Protein AF-A0A662UJF3-F1 (afdb_monomer)

Structure (mmCIF, N/CA/C/O backbone):
data_AF-A0A662UJF3-F1
#
_entry.id   AF-A0A662UJF3-F1
#
loop_
_atom_site.group_PDB
_atom_site.id
_atom_site.type_symbol
_atom_site.label_atom_id
_atom_site.label_alt_id
_atom_site.label_comp_id
_atom_site.label_asym_id
_atom_site.label_entity_id
_atom_site.label_seq_id
_atom_site.pdbx_PDB_ins_code
_atom_site.Cartn_x
_atom_site.Cartn_y
_atom_site.Cartn_z
_atom_site.occupancy
_atom_site.B_iso_or_equiv
_atom_site.auth_seq_id
_atom_site.auth_comp_id
_atom_site.auth_asym_id
_atom_site.auth_atom_id
_atom_site.pdbx_PDB_model_num
ATOM 1 N N . MET A 1 1 ? -17.723 -12.999 -3.673 1.00 46.62 1 MET A N 1
ATOM 2 C CA . MET A 1 1 ? -17.584 -11.743 -2.901 1.00 46.62 1 MET A CA 1
ATOM 3 C C . MET A 1 1 ? -17.342 -12.080 -1.437 1.00 46.62 1 MET A C 1
ATOM 5 O O . MET A 1 1 ? -18.150 -12.802 -0.874 1.00 46.62 1 MET A O 1
ATOM 9 N N . VAL A 1 2 ? -16.262 -11.572 -0.834 1.00 53.56 2 VAL A N 1
ATOM 10 C CA . VAL A 1 2 ? -15.924 -11.789 0.591 1.00 53.56 2 VAL A CA 1
ATOM 11 C C . VAL A 1 2 ? -17.042 -11.343 1.556 1.00 53.56 2 VAL A C 1
ATOM 13 O O . VAL A 1 2 ? -17.305 -12.088 2.493 1.00 53.56 2 VAL A O 1
ATOM 16 N N . PRO A 1 3 ? -17.813 -10.260 1.301 1.00 65.31 3 PRO A N 1
ATOM 17 C CA . PRO A 1 3 ? -18.979 -9.930 2.130 1.00 65.31 3 PRO A CA 1
ATOM 18 C C . PRO A 1 3 ? -20.043 -11.034 2.218 1.00 65.31 3 PRO A C 1
ATOM 20 O O . PRO A 1 3 ? -20.685 -11.169 3.248 1.00 65.31 3 PRO A O 1
ATOM 23 N N . ALA A 1 4 ? -20.210 -11.859 1.176 1.00 68.12 4 ALA A N 1
ATOM 24 C CA . ALA A 1 4 ? -21.151 -12.985 1.208 1.00 68.12 4 ALA A CA 1
ATOM 25 C C . ALA A 1 4 ? -20.664 -14.153 2.087 1.00 68.12 4 ALA A C 1
ATOM 27 O O . ALA A 1 4 ? -21.437 -15.058 2.385 1.00 68.12 4 ALA A O 1
ATOM 28 N N . LEU A 1 5 ? -19.379 -14.149 2.455 1.00 70.25 5 LEU A N 1
ATOM 29 C CA . LEU A 1 5 ? -18.743 -15.152 3.305 1.00 70.25 5 LEU A CA 1
ATOM 30 C C . LEU A 1 5 ? -18.517 -14.648 4.736 1.00 70.25 5 LEU A C 1
ATOM 32 O O . LEU A 1 5 ? -18.155 -15.454 5.586 1.00 70.25 5 LEU A O 1
ATOM 36 N N . SER A 1 6 ? -18.700 -13.349 5.000 1.00 74.56 6 SER A N 1
ATOM 37 C CA . SER A 1 6 ? -18.468 -12.765 6.321 1.00 74.56 6 SER A CA 1
ATOM 38 C C . SER A 1 6 ? -19.685 -12.986 7.227 1.00 74.56 6 SER A C 1
ATOM 40 O O . SER A 1 6 ? -20.763 -12.480 6.903 1.00 74.56 6 SER A O 1
ATOM 42 N N . PRO A 1 7 ? -19.558 -13.727 8.344 1.00 80.81 7 PRO A N 1
ATOM 43 C CA . PRO A 1 7 ? -20.673 -13.960 9.259 1.00 80.81 7 PRO A CA 1
ATOM 44 C C . PRO A 1 7 ? -20.968 -12.750 10.157 1.00 80.81 7 PRO A C 1
ATOM 46 O O . PRO A 1 7 ? -22.104 -12.612 10.606 1.00 80.81 7 PRO A O 1
ATOM 49 N N . GLY A 1 8 ? -19.966 -11.900 10.426 1.00 85.75 8 GLY A N 1
ATOM 50 C CA . GLY A 1 8 ? -20.093 -10.699 11.261 1.00 85.75 8 GLY A CA 1
ATOM 51 C C . GLY A 1 8 ? -20.601 -10.984 12.678 1.00 85.75 8 GLY A C 1
ATOM 52 O O . GLY A 1 8 ? -21.475 -10.272 13.169 1.00 85.75 8 GLY A O 1
ATOM 53 N N . ALA A 1 9 ? -20.143 -12.067 13.317 1.00 89.81 9 ALA A N 1
ATOM 54 C CA . ALA A 1 9 ? -20.684 -12.524 14.597 1.00 89.81 9 ALA A CA 1
ATOM 55 C C . ALA A 1 9 ? -20.481 -11.531 15.757 1.00 89.81 9 ALA A C 1
ATOM 57 O O . ALA A 1 9 ? -21.379 -11.388 16.591 1.00 89.81 9 ALA A O 1
ATOM 58 N N . GLN A 1 10 ? -19.340 -10.837 15.818 1.00 88.50 10 GLN A N 1
ATOM 59 C CA . GLN A 1 10 ? -19.105 -9.779 16.805 1.00 88.50 10 GLN A CA 1
ATOM 60 C C . GLN A 1 10 ? -20.034 -8.591 16.537 1.00 88.50 10 GLN A C 1
ATOM 62 O O . GLN A 1 10 ? -20.761 -8.175 17.433 1.00 88.50 10 GLN A O 1
ATOM 67 N N . GLU A 1 11 ? -20.119 -8.122 15.289 1.00 84.94 11 GLU A N 1
ATOM 68 C CA . GLU A 1 11 ? -20.998 -7.002 14.906 1.00 84.94 11 GLU A CA 1
ATOM 69 C C . GLU A 1 11 ? -22.489 -7.320 15.130 1.00 84.94 11 GLU A C 1
ATOM 71 O O . GLU A 1 11 ? -23.292 -6.448 15.473 1.00 84.94 11 GLU A O 1
ATOM 76 N N . ALA A 1 12 ? -22.870 -8.596 15.024 1.00 90.88 12 ALA A N 1
ATOM 77 C CA . ALA A 1 12 ? -24.220 -9.060 15.316 1.00 90.88 12 ALA A CA 1
ATOM 78 C C . ALA A 1 12 ? -24.610 -8.921 16.805 1.00 90.88 12 ALA A C 1
ATOM 80 O O . ALA A 1 12 ? -25.800 -8.968 17.135 1.00 90.88 12 ALA A O 1
ATOM 81 N N . CYS A 1 13 ? -23.654 -8.711 17.718 1.00 92.56 13 CYS A N 1
ATOM 82 C CA . CYS A 1 13 ? -23.938 -8.508 19.140 1.00 92.56 13 CYS A CA 1
ATOM 83 C C . CYS A 1 13 ? -24.761 -7.233 19.387 1.00 92.56 13 CYS A C 1
ATOM 85 O O . CYS A 1 13 ? -25.660 -7.243 20.232 1.00 92.56 13 CYS A O 1
ATOM 87 N N . GLY A 1 14 ? -24.520 -6.164 18.617 1.00 91.44 14 GLY A N 1
ATOM 88 C CA . GLY A 1 14 ? -25.290 -4.917 18.691 1.00 91.44 14 GLY A CA 1
ATOM 89 C C . GLY A 1 14 ? -26.764 -5.111 18.324 1.00 91.44 14 GLY A C 1
ATOM 90 O O . GLY A 1 14 ? -27.656 -4.747 19.095 1.00 91.44 14 GLY A O 1
ATOM 91 N N . ILE A 1 15 ? -27.042 -5.763 17.185 1.00 92.62 15 ILE A N 1
ATOM 92 C CA . ILE A 1 15 ? -28.423 -6.022 16.737 1.00 92.62 15 ILE A CA 1
ATOM 93 C C . ILE A 1 15 ? -29.142 -7.038 17.635 1.00 92.62 15 ILE A C 1
ATOM 95 O O . ILE A 1 15 ? -30.330 -6.873 17.919 1.00 92.62 15 ILE A O 1
ATOM 99 N N . ALA A 1 16 ? -28.435 -8.056 18.134 1.00 93.50 16 ALA A N 1
ATOM 100 C CA . ALA A 1 16 ? -28.987 -8.999 19.103 1.00 93.50 16 ALA A CA 1
ATOM 101 C C . ALA A 1 16 ? -29.378 -8.285 20.408 1.00 93.50 16 ALA A C 1
ATOM 103 O O . ALA A 1 16 ? -30.480 -8.498 20.918 1.00 93.50 16 ALA A O 1
ATOM 104 N N . GLY A 1 17 ? -28.519 -7.382 20.897 1.00 93.62 17 GLY A N 1
ATOM 105 C CA . GLY A 1 17 ? -28.810 -6.516 22.037 1.00 93.62 17 GLY A CA 1
ATOM 106 C C . GLY A 1 17 ? -30.033 -5.628 21.805 1.00 93.62 17 GLY A C 1
ATOM 107 O O . GLY A 1 17 ? -30.925 -5.588 22.650 1.00 93.62 17 GLY A O 1
ATOM 108 N N . LEU A 1 18 ? -30.131 -4.988 20.634 1.00 94.38 18 LEU A N 1
ATOM 109 C CA . LEU A 1 18 ? -31.274 -4.148 20.258 1.00 94.38 18 LEU A CA 1
ATOM 110 C C . LEU A 1 18 ? -32.603 -4.921 20.312 1.00 94.38 18 LEU A C 1
ATOM 112 O O . LEU A 1 18 ? -33.585 -4.431 20.874 1.00 94.38 18 LEU A O 1
ATOM 116 N N . LEU A 1 19 ? -32.640 -6.130 19.740 1.00 95.44 19 LEU A N 1
ATOM 117 C CA . LEU A 1 19 ? -33.837 -6.977 19.717 1.00 95.44 19 LEU A CA 1
ATOM 118 C C . LEU A 1 19 ? -34.240 -7.445 21.119 1.00 95.44 19 LEU A C 1
ATOM 120 O O . LEU A 1 19 ? -35.430 -7.473 21.441 1.00 95.44 19 LEU A O 1
ATOM 124 N N . GLU A 1 20 ? -33.268 -7.778 21.966 1.00 94.44 20 GLU A N 1
ATOM 125 C CA . GLU A 1 20 ? -33.538 -8.195 23.341 1.00 94.44 20 GLU A CA 1
ATOM 126 C C . GLU A 1 20 ? -34.043 -7.027 24.202 1.00 94.44 20 GLU A C 1
ATOM 128 O O . GLU A 1 20 ? -35.024 -7.182 24.933 1.00 94.44 20 GLU A O 1
ATOM 133 N N . MET A 1 21 ? -33.470 -5.828 24.052 1.00 94.25 21 MET A N 1
ATOM 134 C CA . MET A 1 21 ? -33.995 -4.615 24.693 1.00 94.25 21 MET A CA 1
ATOM 135 C C . MET A 1 21 ? -35.417 -4.289 24.212 1.00 94.25 21 MET A C 1
ATOM 137 O O . MET A 1 21 ? -36.271 -3.931 25.023 1.00 94.25 21 MET A O 1
ATOM 141 N N . ALA A 1 22 ? -35.712 -4.472 22.919 1.00 94.19 22 ALA A N 1
ATOM 142 C CA . ALA A 1 22 ? -37.063 -4.304 22.378 1.00 94.19 22 ALA A CA 1
ATOM 143 C C . ALA A 1 22 ? -38.057 -5.291 22.992 1.00 94.19 22 ALA A C 1
ATOM 145 O O . ALA A 1 22 ? -39.160 -4.903 23.385 1.00 94.19 22 ALA A O 1
ATOM 146 N N . ARG A 1 23 ? -37.653 -6.557 23.138 1.00 95.06 23 ARG A N 1
ATOM 147 C CA . ARG A 1 23 ? -38.448 -7.577 23.822 1.00 95.06 23 ARG A CA 1
ATOM 148 C C . ARG A 1 23 ? -38.731 -7.164 25.266 1.00 95.06 23 ARG A C 1
ATOM 150 O O . ARG A 1 23 ? -39.887 -7.223 25.677 1.00 95.06 23 ARG A O 1
ATOM 157 N N . LEU A 1 24 ? -37.718 -6.715 26.009 1.00 93.62 24 LEU A N 1
ATOM 158 C CA . LEU A 1 24 ? -37.851 -6.297 27.408 1.00 93.62 24 LEU A CA 1
ATOM 159 C C . LEU A 1 24 ? -38.753 -5.067 27.566 1.00 93.62 24 LEU A C 1
ATOM 161 O O . LEU A 1 24 ? -39.742 -5.147 28.287 1.00 93.62 24 LEU A O 1
ATOM 165 N N . PHE A 1 25 ? -38.495 -3.968 26.852 1.00 93.81 25 PHE A N 1
ATOM 166 C CA . PHE A 1 25 ? -39.284 -2.730 26.968 1.00 93.81 25 PHE A CA 1
ATOM 167 C C . PHE A 1 25 ? -40.696 -2.824 26.367 1.00 93.81 25 PHE A C 1
ATOM 169 O O . PHE A 1 25 ? -41.531 -1.951 26.611 1.00 93.81 25 PHE A O 1
ATOM 176 N N . SER A 1 26 ? -41.000 -3.884 25.608 1.00 91.81 26 SER A N 1
ATOM 177 C CA . SER A 1 26 ? -42.371 -4.180 25.168 1.00 91.81 26 SER A CA 1
ATOM 178 C C . SER A 1 26 ? -43.253 -4.778 26.271 1.00 91.81 26 SER A C 1
ATOM 180 O O . SER A 1 26 ? -44.482 -4.721 26.166 1.00 91.81 26 SER A O 1
ATOM 182 N N . GLN A 1 27 ? -42.650 -5.339 27.326 1.00 93.75 27 GLN A N 1
ATOM 183 C CA . GLN A 1 27 ? -43.383 -5.928 28.444 1.00 93.75 27 GLN A CA 1
ATOM 184 C C . GLN A 1 27 ? -44.063 -4.827 29.277 1.00 93.75 27 GLN A C 1
ATOM 186 O O . GLN A 1 27 ? -43.424 -3.808 29.552 1.00 93.75 27 GLN A O 1
ATOM 191 N N . PRO A 1 28 ? -45.333 -4.997 29.700 1.00 90.62 28 PRO A N 1
ATOM 192 C CA . PRO A 1 28 ? -46.069 -3.975 30.450 1.00 90.62 28 PRO A CA 1
ATOM 193 C C . PRO A 1 28 ? -45.340 -3.449 31.693 1.00 90.62 28 PRO A C 1
ATOM 195 O O . PRO A 1 28 ? -45.394 -2.255 31.970 1.00 90.62 28 PRO A O 1
ATOM 198 N N . GLU A 1 29 ? -44.646 -4.327 32.412 1.00 90.81 29 GLU A N 1
ATOM 199 C CA . GLU A 1 29 ? -43.882 -4.035 33.626 1.00 90.81 29 GLU A CA 1
ATOM 200 C C . GLU A 1 29 ? -42.613 -3.201 33.389 1.00 90.81 29 GLU A C 1
ATOM 202 O O . GLU A 1 29 ? -42.184 -2.488 34.290 1.00 90.81 29 GLU A O 1
ATOM 207 N N . ASN A 1 30 ? -42.042 -3.254 32.182 1.00 89.69 30 ASN A N 1
ATOM 208 C CA . ASN A 1 30 ? -40.783 -2.594 31.815 1.00 89.69 30 ASN A CA 1
ATOM 209 C C . ASN A 1 30 ? -40.994 -1.465 30.797 1.00 89.69 30 ASN A C 1
ATOM 211 O O . ASN A 1 30 ? -40.033 -0.939 30.234 1.00 89.69 30 ASN A O 1
ATOM 215 N N . ARG A 1 31 ? -42.253 -1.115 30.514 1.00 89.75 31 ARG A N 1
ATOM 216 C CA . ARG A 1 31 ? -42.588 -0.117 29.505 1.00 89.75 31 ARG A CA 1
ATOM 217 C C . ARG A 1 31 ? -42.149 1.276 29.983 1.00 89.75 31 ARG A C 1
ATOM 219 O O . ARG A 1 31 ? -42.650 1.737 31.009 1.00 89.75 31 ARG A O 1
ATOM 226 N N . PRO A 1 32 ? -41.262 1.966 29.249 1.00 88.50 32 PRO A N 1
ATOM 227 C CA . PRO A 1 32 ? -40.751 3.272 29.655 1.00 88.50 32 PRO A CA 1
ATOM 228 C C . PRO A 1 32 ? -41.822 4.366 29.570 1.00 88.50 32 PRO A C 1
ATOM 230 O O . PRO A 1 32 ? -42.778 4.267 28.793 1.00 88.50 32 PRO A O 1
ATOM 233 N N . LYS A 1 33 ? -41.630 5.443 30.343 1.00 88.25 33 LYS A N 1
ATOM 234 C CA . LYS A 1 33 ? -42.456 6.660 30.294 1.00 88.25 33 LYS A CA 1
ATOM 235 C C . LYS A 1 33 ? -42.400 7.329 28.917 1.00 88.25 33 LYS A C 1
ATOM 237 O O . LYS A 1 33 ? -43.434 7.756 28.402 1.00 88.25 33 LYS A O 1
ATOM 242 N N . ASN A 1 34 ? -41.203 7.434 28.331 1.00 85.81 34 ASN A N 1
ATOM 243 C CA . ASN A 1 34 ? -40.996 8.061 27.027 1.00 85.81 34 ASN A CA 1
ATOM 244 C C . ASN A 1 34 ? -41.004 7.028 25.892 1.00 85.81 34 ASN A C 1
ATOM 246 O O . ASN A 1 34 ? -40.764 5.839 26.086 1.00 85.81 34 ASN A O 1
ATOM 250 N N . SER A 1 35 ? -41.288 7.494 24.674 1.00 87.06 35 SER A N 1
ATOM 251 C CA . SER A 1 35 ? -41.292 6.630 23.489 1.00 87.06 35 SER A CA 1
ATOM 252 C C . SER A 1 35 ? -39.868 6.283 23.054 1.00 87.06 35 SER A C 1
ATOM 254 O O . SER A 1 35 ? -39.046 7.179 22.883 1.00 87.06 35 SER A O 1
ATOM 256 N N . ILE A 1 36 ? -39.607 4.998 22.808 1.00 87.44 36 ILE A N 1
ATOM 257 C CA . ILE A 1 36 ? -38.350 4.500 22.233 1.00 87.44 36 ILE A CA 1
ATOM 258 C C . ILE A 1 36 ? -38.592 4.100 20.776 1.00 87.44 36 ILE A C 1
ATOM 260 O O . ILE A 1 36 ? -39.594 3.455 20.462 1.00 87.44 36 ILE A O 1
ATOM 264 N N . ILE A 1 37 ? -37.657 4.459 19.894 1.00 88.56 37 ILE A N 1
ATOM 265 C CA . ILE A 1 37 ? -37.598 3.965 18.516 1.00 88.56 37 ILE A CA 1
ATOM 266 C C . ILE A 1 37 ? -36.438 2.975 18.437 1.00 88.56 37 ILE A C 1
ATOM 268 O O . ILE A 1 37 ? -35.286 3.359 18.615 1.00 88.56 37 ILE A O 1
ATOM 272 N N . PHE A 1 38 ? -36.739 1.710 18.154 1.00 91.12 38 PHE A N 1
ATOM 273 C CA . PHE A 1 38 ? -35.717 0.719 17.827 1.00 91.12 38 PHE A CA 1
ATOM 274 C C . PHE A 1 38 ? -35.420 0.797 16.333 1.00 91.12 38 PHE A C 1
ATOM 276 O O . PHE A 1 38 ? -36.320 0.606 15.513 1.00 91.12 38 PHE A O 1
ATOM 283 N N . LEU A 1 39 ? -34.171 1.103 15.987 1.00 89.75 39 LEU A N 1
ATOM 284 C CA . LEU A 1 39 ? -33.743 1.343 14.614 1.00 89.75 39 LEU A CA 1
ATOM 285 C C . LEU A 1 39 ? -32.608 0.385 14.249 1.00 89.75 39 LEU A C 1
ATOM 287 O O . LEU A 1 39 ? -31.517 0.473 14.800 1.00 89.75 39 LEU A O 1
ATOM 291 N N . ALA A 1 40 ? -32.873 -0.522 13.309 1.00 91.25 40 ALA A N 1
ATOM 292 C CA . ALA A 1 40 ? -31.855 -1.375 12.707 1.00 91.25 40 ALA A CA 1
ATOM 293 C C . ALA A 1 40 ? -31.365 -0.723 11.409 1.00 91.25 40 ALA A C 1
ATOM 295 O O . ALA A 1 40 ? -32.134 -0.566 10.458 1.00 91.25 40 ALA A O 1
ATOM 296 N N . LEU A 1 41 ? -30.098 -0.316 11.385 1.00 87.00 41 LEU A N 1
ATOM 297 C CA . LEU A 1 41 ? -29.494 0.398 10.265 1.00 87.00 41 LEU A CA 1
ATOM 298 C C . LEU A 1 41 ? -28.793 -0.584 9.321 1.00 87.00 41 LEU A C 1
ATOM 300 O O . LEU A 1 41 ? -27.978 -1.399 9.741 1.00 87.00 41 LEU A O 1
ATOM 304 N N . GLY A 1 42 ? -29.112 -0.508 8.029 1.00 86.94 42 GLY A N 1
ATOM 305 C CA . GLY A 1 42 ? -28.406 -1.252 6.985 1.00 86.94 42 GLY A CA 1
ATOM 306 C C . GLY A 1 42 ? -27.256 -0.439 6.393 1.00 86.94 42 GLY A C 1
ATOM 307 O O . GLY A 1 42 ? -27.352 0.778 6.277 1.00 86.94 42 GLY A O 1
ATOM 308 N N . GLY A 1 43 ? -26.178 -1.097 5.964 1.00 82.12 43 GLY A N 1
ATOM 309 C CA . GLY A 1 43 ? -25.088 -0.416 5.256 1.00 82.12 43 GLY A CA 1
ATOM 310 C C . GLY A 1 43 ? -24.250 0.520 6.133 1.00 82.12 43 GLY A C 1
ATOM 311 O O . GLY A 1 43 ? -23.788 1.544 5.634 1.00 82.12 43 GLY A O 1
ATOM 312 N N . HIS A 1 44 ? -24.038 0.165 7.409 1.00 80.31 44 HIS A N 1
ATOM 313 C CA . HIS A 1 44 ? -23.037 0.800 8.283 1.00 80.31 44 HIS A CA 1
ATOM 314 C C . HIS A 1 44 ? -21.688 0.905 7.554 1.00 80.31 44 HIS A C 1
ATOM 316 O O . HIS A 1 44 ? -21.140 1.991 7.370 1.00 80.31 44 HIS A O 1
ATOM 322 N N . HIS A 1 45 ? -21.265 -0.215 6.957 1.00 78.31 45 HIS A N 1
ATOM 323 C CA . HIS A 1 45 ? -20.053 -0.321 6.147 1.00 78.31 45 HIS A CA 1
ATOM 324 C C . HIS A 1 45 ? -20.141 0.287 4.731 1.00 78.31 45 HIS A C 1
ATOM 326 O O . HIS A 1 45 ? -19.389 -0.086 3.831 1.00 78.31 45 HIS A O 1
ATOM 332 N N . GLN A 1 46 ? -21.082 1.196 4.488 1.00 78.69 46 GLN A N 1
ATOM 333 C CA . GLN A 1 46 ? -21.203 1.943 3.233 1.00 78.69 46 GLN A CA 1
ATOM 334 C C . GLN A 1 46 ? -21.323 3.442 3.518 1.00 78.69 46 GLN A C 1
ATOM 336 O O . GLN A 1 46 ? -22.249 4.100 3.040 1.00 78.69 46 GLN A O 1
ATOM 341 N N . SER A 1 47 ? -20.407 3.979 4.330 1.00 74.56 47 SER A N 1
ATOM 342 C CA . SER A 1 47 ? -20.437 5.369 4.794 1.00 74.56 47 SER A CA 1
ATOM 343 C C . SER A 1 47 ? -21.738 5.705 5.535 1.00 74.56 47 SER A C 1
ATOM 345 O O . SER A 1 47 ? -22.402 6.691 5.208 1.00 74.56 47 SER A O 1
ATOM 347 N N . TYR A 1 48 ? -22.133 4.858 6.495 1.00 77.81 48 TYR A N 1
ATOM 348 C CA . TYR A 1 48 ? -23.330 5.062 7.325 1.00 77.81 48 TYR A CA 1
ATOM 349 C C . TYR A 1 48 ? -24.610 5.232 6.489 1.00 77.81 48 TYR A C 1
ATOM 351 O O . TYR A 1 48 ? -25.444 6.110 6.747 1.00 77.81 48 TYR A O 1
ATOM 359 N N . ALA A 1 49 ? -24.758 4.425 5.430 1.00 79.38 49 ALA A N 1
ATOM 360 C CA . ALA A 1 49 ? -25.810 4.603 4.430 1.00 79.38 49 ALA A CA 1
ATOM 361 C C . ALA A 1 49 ? -27.208 4.586 5.062 1.00 79.38 49 ALA A C 1
ATOM 363 O O . ALA A 1 49 ? -28.015 5.476 4.797 1.00 79.38 49 ALA A O 1
ATOM 364 N N . GLY A 1 50 ? -27.477 3.614 5.938 1.00 84.38 50 GLY A N 1
ATOM 365 C CA . GLY A 1 50 ? -28.760 3.485 6.622 1.00 84.38 50 GLY A CA 1
ATOM 366 C C . GLY A 1 50 ? -29.071 4.680 7.510 1.00 84.38 50 GLY A C 1
ATOM 367 O O . GLY A 1 50 ? -30.180 5.212 7.441 1.00 84.38 50 GLY A O 1
ATOM 368 N N . MET A 1 51 ? -28.098 5.133 8.308 1.00 79.81 51 MET A N 1
ATOM 369 C CA . MET A 1 51 ? -28.281 6.303 9.166 1.00 79.81 51 MET A CA 1
ATOM 370 C C . MET A 1 51 ? -28.550 7.547 8.326 1.00 79.81 51 MET A C 1
ATOM 372 O O . MET A 1 51 ? -29.466 8.316 8.612 1.00 79.81 51 MET A O 1
ATOM 376 N N . THR A 1 52 ? -27.800 7.728 7.242 1.00 76.75 52 THR A N 1
ATOM 377 C CA . THR A 1 52 ? -27.964 8.922 6.421 1.00 76.75 52 THR A CA 1
ATOM 378 C C . THR A 1 52 ? -29.303 8.954 5.687 1.00 76.75 52 THR A C 1
ATOM 380 O O . THR A 1 52 ? -29.943 10.006 5.645 1.00 76.75 52 THR A O 1
ATOM 383 N N . GLU A 1 53 ? -29.774 7.827 5.144 1.00 78.31 53 GLU A N 1
ATOM 384 C CA . GLU A 1 53 ? -31.109 7.767 4.533 1.00 78.31 53 GLU A CA 1
ATOM 385 C C . GLU A 1 53 ? -32.211 7.980 5.585 1.00 78.31 53 GLU A C 1
ATOM 387 O O . GLU A 1 53 ? -33.169 8.704 5.321 1.00 78.31 53 GLU A O 1
ATOM 392 N N . PHE A 1 54 ? -32.052 7.459 6.811 1.00 79.69 54 PHE A N 1
ATOM 393 C CA . PHE A 1 54 ? -32.982 7.743 7.910 1.00 79.69 54 PHE A CA 1
ATOM 394 C C . PHE A 1 54 ? -33.057 9.244 8.219 1.00 79.69 54 PHE A C 1
ATOM 396 O O . PHE A 1 54 ? -34.149 9.815 8.307 1.00 79.69 54 PHE A O 1
ATOM 403 N N . VAL A 1 55 ? -31.906 9.909 8.334 1.00 74.25 55 VAL A N 1
ATOM 404 C CA . VAL A 1 55 ? -31.869 11.352 8.584 1.00 74.25 55 VAL A CA 1
ATOM 405 C C . VAL A 1 55 ? -32.494 12.126 7.423 1.00 74.25 55 VAL A C 1
ATOM 407 O O . VAL A 1 55 ? -33.317 13.015 7.660 1.00 74.25 55 VAL A O 1
ATOM 410 N N . LYS A 1 56 ? -32.163 11.770 6.178 1.00 72.38 56 LYS A N 1
ATOM 411 C CA . LYS A 1 56 ? -32.704 12.407 4.974 1.00 72.38 56 LYS A CA 1
ATOM 412 C C . LYS A 1 56 ? -34.224 12.295 4.891 1.00 72.38 56 LYS A C 1
ATOM 414 O O . LYS A 1 56 ? -34.894 13.301 4.678 1.00 72.38 56 LYS A O 1
ATOM 419 N N . ASP A 1 57 ? -34.771 11.099 5.068 1.00 74.62 57 ASP A N 1
ATOM 420 C CA . ASP A 1 57 ? -36.184 10.843 4.791 1.00 74.62 57 ASP A CA 1
ATOM 421 C C . ASP A 1 57 ? -37.100 11.238 5.962 1.00 74.62 57 ASP A C 1
ATOM 423 O O . ASP A 1 57 ? -38.226 11.688 5.735 1.00 74.62 57 ASP A O 1
ATOM 427 N N . TYR A 1 58 ? -36.628 11.117 7.210 1.00 72.50 58 TYR A N 1
ATOM 428 C CA . TYR A 1 58 ? -37.476 11.278 8.399 1.00 72.50 58 TYR A CA 1
ATOM 429 C C . TYR A 1 58 ? -37.178 12.526 9.235 1.00 72.50 58 TYR A C 1
ATOM 431 O O . TYR A 1 58 ? -38.086 13.038 9.896 1.00 72.50 58 TYR A O 1
ATOM 439 N N . LEU A 1 59 ? -35.942 13.032 9.226 1.00 66.25 59 LEU A N 1
ATOM 440 C CA . LEU A 1 59 ? -35.549 14.177 10.058 1.00 66.25 59 LEU A CA 1
ATOM 441 C C . LEU A 1 59 ? -35.376 15.467 9.244 1.00 66.25 59 LEU A C 1
ATOM 443 O O . LEU A 1 59 ? -35.748 16.536 9.724 1.00 66.25 59 LEU A O 1
ATOM 447 N N . TYR A 1 60 ? -34.863 15.371 8.014 1.00 62.25 60 TYR A N 1
ATOM 448 C CA . TYR A 1 60 ? -34.642 16.501 7.104 1.00 62.25 60 TYR A CA 1
ATOM 449 C C . TYR A 1 60 ? -35.139 16.218 5.676 1.00 62.25 60 TYR A C 1
ATOM 451 O O . TYR A 1 60 ? -34.364 16.283 4.722 1.00 62.25 60 TYR A O 1
ATOM 459 N N . PRO A 1 61 ? -36.453 16.028 5.462 1.00 53.44 61 PRO A N 1
ATOM 460 C CA . PRO A 1 61 ? -37.011 15.756 4.130 1.00 53.44 61 PRO A CA 1
ATOM 461 C C . PRO A 1 61 ? -36.859 16.918 3.118 1.00 53.44 61 PRO A C 1
ATOM 463 O O . PRO A 1 61 ? -37.314 16.820 1.977 1.00 53.44 61 PRO A O 1
ATOM 466 N N . ILE A 1 62 ? -36.222 18.029 3.511 1.00 50.94 62 ILE A N 1
ATOM 467 C CA . ILE A 1 62 ? -35.930 19.210 2.681 1.00 50.94 62 ILE A CA 1
ATOM 468 C C . ILE A 1 62 ? -34.935 18.870 1.552 1.00 50.94 62 ILE A C 1
ATOM 470 O O . ILE A 1 62 ? -35.020 19.456 0.474 1.00 50.94 62 ILE A O 1
ATOM 474 N N . PHE A 1 63 ? -34.075 17.858 1.730 1.00 48.78 63 PHE A N 1
ATOM 475 C CA . PHE A 1 63 ? -33.104 17.407 0.718 1.00 48.78 63 PHE A CA 1
ATOM 476 C C . PHE A 1 63 ? -33.736 16.800 -0.556 1.00 48.78 63 PHE A C 1
ATOM 478 O O . PHE A 1 63 ? -33.028 16.474 -1.503 1.00 48.78 63 PHE A O 1
ATOM 485 N N . GLY A 1 64 ? -35.067 16.660 -0.620 1.00 40.66 64 GLY A N 1
ATOM 486 C CA . GLY A 1 64 ? -35.803 16.187 -1.800 1.00 40.66 64 GLY A CA 1
ATOM 487 C C . GLY A 1 64 ? -36.541 17.268 -2.604 1.00 40.66 64 GLY A C 1
ATOM 488 O O . GLY A 1 64 ? -37.244 16.922 -3.554 1.00 40.66 64 GLY A O 1
ATOM 489 N N . ARG A 1 65 ? -36.453 18.556 -2.231 1.00 45.16 65 ARG A N 1
ATOM 490 C CA . ARG A 1 65 ? -37.248 19.639 -2.845 1.00 45.16 65 ARG A CA 1
ATOM 491 C C . ARG A 1 65 ? -36.360 20.794 -3.340 1.00 45.16 65 ARG A C 1
ATOM 493 O O . ARG A 1 65 ? -35.907 21.598 -2.528 1.00 45.16 65 ARG A O 1
ATOM 500 N N . PRO A 1 66 ? -36.156 20.930 -4.666 1.00 40.78 66 PRO A N 1
ATOM 501 C CA . PRO A 1 66 ? -35.346 22.007 -5.250 1.00 40.78 66 PRO A CA 1
ATOM 502 C C . PRO A 1 66 ? -35.860 23.420 -4.925 1.00 40.78 66 PRO A C 1
ATOM 504 O O . PRO A 1 66 ? -35.078 24.357 -4.827 1.00 40.78 66 PRO A O 1
ATOM 507 N N . GLU A 1 67 ? -37.173 23.577 -4.735 1.00 38.97 67 GLU A N 1
ATOM 508 C CA . GLU A 1 67 ? -37.844 24.879 -4.584 1.00 38.97 67 GLU A CA 1
ATOM 509 C C . GLU A 1 67 ? -37.809 25.443 -3.151 1.00 38.97 67 GLU A C 1
ATOM 511 O O . GLU A 1 67 ? -38.102 26.617 -2.941 1.00 38.97 67 GLU A O 1
ATOM 516 N N . SER A 1 68 ? -37.442 24.634 -2.150 1.00 40.97 68 SER A N 1
ATOM 517 C CA . SER A 1 68 ? -37.387 25.063 -0.741 1.00 40.97 68 SER A CA 1
ATOM 518 C C . SER A 1 68 ? -36.019 25.577 -0.288 1.00 40.97 68 SER A C 1
ATOM 520 O O . SER A 1 68 ? -35.900 26.026 0.847 1.00 40.97 68 SER A O 1
ATOM 522 N N . LEU A 1 69 ? -34.992 25.539 -1.146 1.00 41.56 69 LEU A N 1
ATOM 523 C CA . LEU A 1 69 ? -33.644 26.007 -0.795 1.00 41.56 69 LEU A CA 1
ATOM 524 C C . LEU A 1 69 ? -33.514 27.543 -0.749 1.00 41.56 69 LEU A C 1
ATOM 526 O O . LEU A 1 69 ? -32.606 28.053 -0.104 1.00 41.56 69 LEU A O 1
ATOM 530 N N . SER A 1 70 ? -34.400 28.290 -1.416 1.00 36.84 70 SER A N 1
ATOM 531 C CA . SER A 1 70 ? -34.275 29.749 -1.593 1.00 36.84 70 SER A CA 1
ATOM 532 C C . SER A 1 70 ? -35.132 30.597 -0.649 1.00 36.84 70 SER A C 1
ATOM 534 O O . SER A 1 70 ? -35.055 31.823 -0.679 1.00 36.84 70 SER A O 1
ATOM 536 N N . LEU A 1 71 ? -35.955 29.981 0.195 1.00 33.31 71 LEU A N 1
ATOM 537 C CA . LEU A 1 71 ? -36.766 30.683 1.185 1.00 33.31 71 LEU A CA 1
ATOM 538 C C . LEU A 1 71 ? -36.634 29.944 2.510 1.00 33.31 71 LEU A C 1
ATOM 540 O O . LEU A 1 71 ? -37.030 28.787 2.586 1.00 33.31 71 LEU A O 1
ATOM 544 N N . GLY A 1 72 ? -36.109 30.614 3.540 1.00 41.00 72 GLY A N 1
ATOM 545 C CA . GLY A 1 72 ? -36.045 30.127 4.924 1.00 41.00 72 GLY A CA 1
ATOM 546 C C . GLY A 1 72 ? -37.430 29.810 5.503 1.00 41.00 72 GLY A C 1
ATOM 547 O O . GLY A 1 72 ? -37.980 30.553 6.315 1.00 41.00 72 GLY A O 1
ATOM 548 N N . LEU A 1 73 ? -38.027 28.713 5.048 1.00 36.50 73 LEU A N 1
ATOM 549 C CA . LEU A 1 73 ? -39.398 28.314 5.319 1.00 36.50 73 LEU A CA 1
ATOM 550 C C . LEU A 1 73 ? -39.420 27.243 6.407 1.00 36.50 73 LEU A C 1
ATOM 552 O O . LEU A 1 73 ? -39.169 26.069 6.160 1.00 36.50 73 LEU A O 1
ATOM 556 N N . HIS A 1 74 ? -39.728 27.706 7.618 1.00 41.38 74 HIS A N 1
ATOM 557 C CA . HIS A 1 74 ? -40.630 27.097 8.599 1.00 41.38 74 HIS A CA 1
ATOM 558 C C . HIS A 1 74 ? -40.794 25.570 8.484 1.00 41.38 74 HIS A C 1
ATOM 560 O O . HIS A 1 74 ? -41.678 25.064 7.785 1.00 41.38 74 HIS A O 1
ATOM 566 N N . MET A 1 75 ? -39.956 24.854 9.242 1.00 40.50 75 MET A N 1
ATOM 567 C CA . MET A 1 75 ? -40.167 23.448 9.601 1.00 40.50 75 MET A CA 1
ATOM 568 C C . MET A 1 75 ? -41.560 23.302 10.230 1.00 40.50 75 MET A C 1
ATOM 570 O O . MET A 1 75 ? -41.985 24.159 11.005 1.00 40.50 75 MET A O 1
ATOM 574 N N . ARG A 1 76 ? -42.302 22.248 9.882 1.00 39.78 76 ARG A N 1
ATOM 575 C CA . ARG A 1 76 ? -43.648 22.037 10.435 1.00 39.78 76 ARG A CA 1
ATOM 576 C C . ARG A 1 76 ? -43.511 21.401 11.821 1.00 39.78 76 ARG A C 1
ATOM 578 O O . ARG A 1 76 ? -42.713 20.484 11.981 1.00 39.78 76 ARG A O 1
ATOM 585 N N . ASP A 1 77 ? -44.372 21.768 12.774 1.00 40.94 77 ASP A N 1
ATOM 586 C CA . ASP A 1 77 ? -44.465 21.216 14.152 1.00 40.94 77 ASP A CA 1
ATOM 587 C C . ASP A 1 77 ? -44.721 19.685 14.251 1.00 40.94 77 ASP A C 1
ATOM 589 O O . ASP A 1 77 ? -45.049 19.139 15.307 1.00 40.94 77 ASP A O 1
ATOM 593 N N . LYS A 1 78 ? -44.644 18.949 13.136 1.00 43.44 78 LYS A N 1
ATOM 594 C CA . LYS A 1 78 ? -44.888 17.502 13.048 1.00 43.44 78 LYS A CA 1
ATOM 595 C C . LYS A 1 78 ? -43.674 16.696 12.583 1.00 43.44 78 LYS A C 1
ATOM 597 O O . LYS A 1 78 ? -43.795 15.477 12.488 1.00 43.44 78 LYS A O 1
ATOM 602 N N . ASP A 1 79 ? -42.538 17.332 12.311 1.00 54.47 79 ASP A N 1
ATOM 603 C CA . ASP A 1 79 ? -41.351 16.638 11.812 1.00 54.47 79 ASP A CA 1
ATOM 604 C C . ASP A 1 79 ? -40.665 15.854 12.955 1.00 54.47 79 ASP A C 1
ATOM 606 O O . ASP A 1 79 ? -40.485 16.364 14.065 1.00 54.47 79 ASP A O 1
ATOM 610 N N . LEU A 1 80 ? -40.297 14.587 12.703 1.00 53.62 80 LEU A N 1
ATOM 611 C CA . LEU A 1 80 ? -39.726 13.652 13.694 1.00 53.62 80 LEU A CA 1
ATOM 612 C C . LEU A 1 80 ? -38.459 14.223 14.370 1.00 53.62 80 LEU A C 1
ATOM 614 O O . LEU A 1 80 ? -38.170 13.904 15.522 1.00 53.62 80 LEU A O 1
ATOM 618 N N . LYS A 1 81 ? -37.774 15.153 13.694 1.00 55.16 81 LYS A N 1
ATOM 619 C CA . LYS A 1 81 ? -36.659 15.961 14.208 1.00 55.16 81 LYS A CA 1
ATOM 620 C C . LYS A 1 81 ? -36.948 16.653 15.543 1.00 55.16 81 LYS A C 1
ATOM 622 O O . LYS A 1 81 ? -36.072 16.679 16.394 1.00 55.16 81 LYS A O 1
ATOM 627 N N . GLN A 1 82 ? -38.150 17.193 15.759 1.00 56.62 82 GLN A N 1
ATOM 628 C CA . GLN A 1 82 ? -38.492 17.836 17.039 1.00 56.62 82 GLN A CA 1
ATOM 629 C C . GLN A 1 82 ? -38.768 16.816 18.164 1.00 56.62 82 GLN A C 1
ATOM 631 O O . GLN A 1 82 ? -38.887 17.196 19.329 1.00 56.62 82 GLN A O 1
ATOM 636 N N . ARG A 1 83 ? -38.892 15.523 17.827 1.00 63.97 83 ARG A N 1
ATOM 637 C CA . ARG A 1 83 ? -39.289 14.441 18.744 1.00 63.97 83 ARG A CA 1
ATOM 638 C C . ARG A 1 83 ? -38.138 13.517 19.145 1.00 63.97 83 ARG A C 1
ATOM 640 O O . ARG A 1 83 ? -38.224 12.906 20.204 1.00 63.97 83 ARG A O 1
ATOM 647 N N . VAL A 1 84 ? -37.085 13.403 18.332 1.00 72.19 84 VAL A N 1
ATOM 648 C CA . VAL A 1 84 ? -35.885 12.616 18.666 1.00 72.19 84 VAL A CA 1
ATOM 649 C C . VAL A 1 84 ? -34.927 13.487 19.476 1.00 72.19 84 VAL A C 1
ATOM 651 O O . VAL A 1 84 ? -34.361 14.443 18.954 1.00 72.19 84 VAL A O 1
ATOM 654 N N . LYS A 1 85 ? -34.767 13.162 20.761 1.00 72.00 85 LYS A N 1
ATOM 655 C CA . LYS A 1 85 ? -33.899 13.902 21.692 1.00 72.00 85 LYS A CA 1
ATOM 656 C C . LYS A 1 85 ? -32.496 13.302 21.778 1.00 72.00 85 LYS A C 1
ATOM 658 O O . LYS A 1 85 ? -31.514 14.041 21.745 1.00 72.00 85 LYS A O 1
ATOM 663 N N . VAL A 1 86 ? -32.421 11.972 21.811 1.00 77.31 86 VAL A N 1
ATOM 664 C CA . VAL A 1 86 ? -31.179 11.201 21.918 1.00 77.31 86 VAL A CA 1
ATOM 665 C C . VAL A 1 86 ? -31.187 10.034 20.946 1.00 77.31 86 VAL A C 1
ATOM 667 O O . VAL A 1 86 ? -32.230 9.424 20.703 1.00 77.31 86 VAL A O 1
ATOM 670 N N . PHE A 1 87 ? -30.011 9.722 20.419 1.00 80.75 87 PHE A N 1
ATOM 671 C CA . PHE A 1 87 ? -29.737 8.508 19.668 1.00 80.75 87 PHE A CA 1
ATOM 672 C C . PHE A 1 87 ? -28.645 7.715 20.373 1.00 80.75 87 PHE A C 1
ATOM 674 O O . PHE A 1 87 ? -27.583 8.258 20.665 1.00 80.75 87 PHE A O 1
ATOM 681 N N . VAL A 1 88 ? -28.914 6.437 20.631 1.00 85.88 88 VAL A N 1
ATOM 682 C CA . VAL A 1 88 ? -27.949 5.523 21.241 1.00 85.88 88 VAL A CA 1
ATOM 683 C C . VAL A 1 88 ? -27.625 4.419 20.244 1.00 85.88 88 VAL A C 1
ATOM 685 O O . VAL A 1 88 ? -28.522 3.687 19.828 1.00 85.88 88 VAL A O 1
ATOM 688 N N . SER A 1 89 ? -26.356 4.313 19.857 1.00 88.12 89 SER A N 1
ATOM 689 C CA . SER A 1 89 ? -25.839 3.225 19.025 1.00 88.12 89 SER A CA 1
ATOM 690 C C . SER A 1 89 ? -25.290 2.097 19.892 1.00 88.12 89 SER A C 1
ATOM 692 O O . SER A 1 89 ? -24.671 2.359 20.923 1.00 88.12 89 SER A O 1
ATOM 694 N N . LEU A 1 90 ? -25.505 0.851 19.466 1.00 91.69 90 LEU A N 1
ATOM 695 C CA . LEU A 1 90 ? -25.023 -0.358 20.132 1.00 91.69 90 LEU A CA 1
ATOM 696 C C . LEU A 1 90 ? -23.991 -1.045 19.227 1.00 91.69 90 LEU A C 1
ATOM 698 O O . LEU A 1 90 ? -24.360 -1.639 18.217 1.00 91.69 90 LEU A O 1
ATOM 702 N N . ASP A 1 91 ? -22.717 -0.976 19.599 1.00 88.31 91 ASP A N 1
ATOM 703 C CA . ASP A 1 91 ? -21.574 -1.508 18.848 1.00 88.31 91 ASP A CA 1
ATOM 704 C C . ASP A 1 91 ? -20.688 -2.348 19.779 1.00 88.31 91 ASP A C 1
ATOM 706 O O . ASP A 1 91 ? -19.585 -1.957 20.163 1.00 88.31 91 ASP A O 1
ATOM 710 N N . PHE A 1 92 ? -21.227 -3.480 20.230 1.00 89.62 92 PHE A N 1
ATOM 711 C CA . PHE A 1 92 ? -20.543 -4.363 21.172 1.00 89.62 92 PHE A CA 1
ATOM 712 C C . PHE A 1 92 ? -19.568 -5.302 20.472 1.00 89.62 92 PHE A C 1
ATOM 714 O O . PHE A 1 92 ? -19.871 -5.874 19.428 1.00 89.62 92 PHE A O 1
ATOM 721 N N . SER A 1 93 ? -18.456 -5.560 21.142 1.00 89.00 93 SER A N 1
ATOM 722 C CA . SER A 1 93 ? -17.554 -6.669 20.880 1.00 89.00 93 SER A CA 1
ATOM 723 C C . SER A 1 93 ? -17.266 -7.424 22.183 1.00 89.00 93 SER A C 1
ATOM 725 O O . SER A 1 93 ? -17.684 -7.034 23.276 1.00 89.00 93 SER A O 1
ATOM 727 N N . THR A 1 94 ? -16.628 -8.589 22.088 1.00 90.25 94 THR A N 1
ATOM 728 C CA . THR A 1 94 ? -16.474 -9.491 23.239 1.00 90.25 94 THR A CA 1
ATOM 729 C C . THR A 1 94 ? -15.038 -9.656 23.725 1.00 90.25 94 THR A C 1
ATOM 731 O O . THR A 1 94 ? -14.746 -10.645 24.405 1.00 90.25 94 THR A O 1
ATOM 734 N N . GLY A 1 95 ? -14.123 -8.748 23.374 1.00 82.12 95 GLY A N 1
ATOM 735 C CA . GLY A 1 95 ? -12.745 -8.769 23.871 1.00 82.12 95 GLY A CA 1
ATOM 736 C C . GLY A 1 95 ? -12.670 -8.596 25.388 1.00 82.12 95 GLY A C 1
ATOM 737 O O . GLY A 1 95 ? -12.027 -9.408 26.058 1.00 82.12 95 GLY A O 1
ATOM 738 N N . THR A 1 96 ? -13.418 -7.634 25.932 1.00 84.56 96 THR A N 1
ATOM 739 C CA . THR A 1 96 ? -13.544 -7.352 27.375 1.00 84.56 96 THR A CA 1
ATOM 740 C C . THR A 1 96 ? -15.019 -7.334 27.790 1.00 84.56 96 THR A C 1
ATOM 742 O O . THR A 1 96 ? -15.908 -7.393 26.940 1.00 84.56 96 THR A O 1
ATOM 745 N N . ASP A 1 97 ? -15.298 -7.316 29.092 1.00 89.62 97 ASP A N 1
ATOM 746 C CA . ASP A 1 97 ? -16.645 -7.178 29.656 1.00 89.62 97 ASP A CA 1
ATOM 747 C C . ASP A 1 97 ? -17.004 -5.738 30.062 1.00 89.62 97 ASP A C 1
ATOM 749 O O . ASP A 1 97 ? -18.067 -5.504 30.643 1.00 89.62 97 ASP A O 1
ATOM 753 N N . ILE A 1 98 ? -16.140 -4.781 29.715 1.00 87.12 98 ILE A N 1
ATOM 754 C CA . ILE A 1 98 ? -16.226 -3.383 30.127 1.00 87.12 98 ILE A CA 1
ATOM 755 C C . ILE A 1 98 ? -16.981 -2.585 29.063 1.00 87.12 98 ILE A C 1
ATOM 757 O O . ILE A 1 98 ? -16.587 -2.535 27.893 1.00 87.12 98 ILE A O 1
ATOM 761 N N . LEU A 1 99 ? -18.075 -1.941 29.476 1.00 89.56 99 LEU A N 1
ATOM 762 C CA . LEU A 1 99 ? -18.839 -1.045 28.612 1.00 89.56 99 LEU A CA 1
ATOM 763 C C . LEU A 1 99 ? -18.068 0.266 28.433 1.00 89.56 99 LEU A C 1
ATOM 765 O O . LEU A 1 99 ? -17.757 0.927 29.417 1.00 89.56 99 LEU A O 1
ATOM 769 N N . PHE A 1 100 ? -17.832 0.675 27.192 1.00 84.69 100 PHE A N 1
ATOM 770 C CA . PHE A 1 100 ? -17.381 2.018 26.853 1.00 84.69 100 PHE A CA 1
ATOM 771 C C . PHE A 1 100 ? -18.564 2.870 26.397 1.00 84.69 100 PHE A C 1
ATOM 773 O O . PHE A 1 100 ? -19.269 2.511 25.448 1.00 84.69 100 PHE A O 1
ATOM 780 N N . ILE A 1 101 ? -18.781 3.996 27.070 1.00 82.19 101 ILE A N 1
ATOM 781 C CA . ILE A 1 101 ? -19.771 4.995 26.680 1.00 82.19 101 ILE A CA 1
ATOM 782 C C . ILE A 1 101 ? -19.047 6.150 26.013 1.00 82.19 101 ILE A C 1
ATOM 784 O O . ILE A 1 101 ? -18.373 6.951 26.662 1.00 82.19 101 ILE A O 1
ATOM 788 N N . ASP A 1 102 ? -19.232 6.233 24.705 1.00 74.50 102 ASP A N 1
ATOM 789 C CA . ASP A 1 102 ? -18.627 7.267 23.902 1.00 74.50 102 ASP A CA 1
ATOM 790 C C . ASP A 1 102 ? -19.611 8.392 23.597 1.00 74.50 102 ASP A C 1
ATOM 792 O O . ASP A 1 102 ? -20.654 8.189 22.964 1.00 74.50 102 ASP A O 1
ATOM 796 N N . PHE A 1 103 ? -19.256 9.580 24.079 1.00 67.19 103 PHE A N 1
ATOM 797 C CA . PHE A 1 103 ? -19.963 10.836 23.830 1.00 67.19 103 PHE A CA 1
ATOM 798 C C . PHE A 1 103 ? -19.319 11.658 22.714 1.00 67.19 103 PHE A C 1
ATOM 800 O O . PHE A 1 103 ? -19.876 12.677 22.302 1.00 67.19 103 PHE A O 1
ATOM 807 N N . GLN A 1 104 ? -18.124 11.267 22.271 1.00 57.00 104 GLN A N 1
ATOM 808 C CA . GLN A 1 104 ? -17.371 12.000 21.276 1.00 57.00 104 GLN A CA 1
ATOM 809 C C . GLN A 1 104 ? -17.637 11.455 19.881 1.00 57.00 104 GLN A C 1
ATOM 811 O O . GLN A 1 104 ? -17.715 10.255 19.628 1.00 57.00 104 GLN A O 1
ATOM 816 N N . TYR A 1 105 ? -17.714 12.385 18.937 1.00 53.69 105 TYR A N 1
ATOM 817 C CA . TYR A 1 105 ? -17.698 12.112 17.507 1.00 53.69 105 TYR A CA 1
ATOM 818 C C . TYR A 1 105 ? -16.253 11.892 17.059 1.00 53.69 105 TYR A C 1
ATOM 820 O O . TYR A 1 105 ? -15.765 12.600 16.179 1.00 53.69 105 TYR A O 1
ATOM 828 N N . ASN A 1 106 ? -15.540 10.985 17.737 1.00 44.81 106 ASN A N 1
ATOM 829 C CA . ASN A 1 106 ? -14.124 10.755 17.495 1.00 44.81 106 ASN A CA 1
ATOM 830 C C . ASN A 1 106 ? -13.999 10.012 16.168 1.00 44.81 106 ASN A C 1
ATOM 832 O O . ASN A 1 106 ? -14.189 8.805 16.053 1.00 44.81 106 ASN A O 1
ATOM 836 N N . SER A 1 107 ? -13.873 10.815 15.131 1.00 45.41 107 SER A N 1
ATOM 837 C CA . SER A 1 107 ? -14.123 10.411 13.770 1.00 45.41 107 SER A CA 1
ATOM 838 C C . SER A 1 107 ? -12.963 9.602 13.201 1.00 45.41 107 SER A C 1
ATOM 840 O O . SER A 1 107 ? -11.802 9.901 13.456 1.00 45.41 107 SER A O 1
ATOM 842 N N . ALA A 1 108 ? -13.256 8.707 12.261 1.00 36.22 108 ALA A N 1
ATOM 843 C CA . ALA A 1 108 ? -12.282 8.338 11.232 1.00 36.22 108 ALA A CA 1
ATOM 844 C C . ALA A 1 108 ? -11.994 9.506 10.239 1.00 36.22 108 ALA A C 1
ATOM 846 O O . ALA A 1 108 ? -11.324 9.315 9.222 1.00 36.22 108 ALA A O 1
ATOM 847 N N . THR A 1 109 ? -12.485 10.726 10.524 1.00 35.47 109 THR A N 1
ATOM 848 C CA . THR A 1 109 ? -12.234 11.962 9.770 1.00 35.47 109 THR A CA 1
ATOM 849 C C . THR A 1 109 ? -11.191 12.893 10.403 1.00 35.47 109 THR A C 1
ATOM 851 O O . THR A 1 109 ? -10.707 13.775 9.700 1.00 35.47 109 THR A O 1
ATOM 854 N N . SER A 1 110 ? -10.760 12.685 11.653 1.00 37.16 110 SER A N 1
ATOM 855 C CA . SER A 1 110 ? -9.899 13.619 12.396 1.00 37.16 110 SER A CA 1
ATOM 856 C C . SER A 1 110 ? -8.415 13.358 12.139 1.00 37.16 110 SER A C 1
ATOM 858 O O . SER A 1 110 ? -7.629 13.027 13.022 1.00 37.16 110 SER A O 1
ATOM 860 N N . ASN A 1 111 ? -7.991 13.573 10.895 1.00 31.44 111 ASN A N 1
ATOM 861 C CA . ASN A 1 111 ? -6.582 13.834 10.615 1.00 31.44 111 ASN A CA 1
ATOM 862 C C . ASN A 1 111 ? -6.258 15.276 11.039 1.00 31.44 111 ASN A C 1
ATOM 864 O O . ASN A 1 111 ? -6.626 16.198 10.322 1.00 31.44 111 ASN A O 1
ATOM 868 N N . ARG A 1 112 ? -5.549 15.460 12.164 1.00 33.94 112 ARG A N 1
ATOM 869 C CA . ARG A 1 112 ? -4.711 16.623 12.568 1.00 33.94 112 ARG A CA 1
ATOM 870 C C . ARG A 1 112 ? -5.228 18.081 12.426 1.00 33.94 112 ARG A C 1
ATOM 872 O O . ARG A 1 112 ? -4.514 18.970 12.877 1.00 33.94 112 ARG A O 1
ATOM 879 N N . TYR A 1 113 ? -6.392 18.384 11.844 1.00 33.50 113 TYR A N 1
ATOM 880 C CA . TYR A 1 113 ? -6.672 19.736 11.320 1.00 33.50 113 TYR A CA 1
ATOM 881 C C . TYR A 1 113 ? -8.074 20.324 11.567 1.00 33.50 113 TYR A C 1
ATOM 883 O O . TYR A 1 113 ? -8.418 21.331 10.949 1.00 33.50 113 TYR A O 1
ATOM 891 N N . GLU A 1 114 ? -8.885 19.802 12.489 1.00 39.12 114 GLU A N 1
ATOM 892 C CA . GLU A 1 114 ? -10.291 20.237 12.610 1.00 39.12 114 GLU A CA 1
ATOM 893 C C . GLU A 1 114 ? -10.663 20.945 13.911 1.00 39.12 114 GLU A C 1
ATOM 895 O O . GLU A 1 114 ? -11.591 20.579 14.625 1.00 39.12 114 GLU A O 1
ATOM 900 N N . THR A 1 115 ? -10.046 22.106 14.104 1.00 34.19 115 THR A N 1
ATOM 901 C CA . THR A 1 115 ? -10.414 23.120 15.106 1.00 34.19 115 THR A CA 1
ATOM 902 C C . THR A 1 115 ? -11.853 23.664 14.986 1.00 34.19 115 THR A C 1
ATOM 904 O O . THR A 1 115 ? -12.266 24.489 15.797 1.00 34.19 115 THR A O 1
ATOM 907 N N . LEU A 1 116 ? -12.659 23.249 14.000 1.00 33.34 116 LEU A N 1
ATOM 908 C CA . LEU A 1 116 ? -14.032 23.741 13.797 1.00 33.34 116 LEU A CA 1
ATOM 909 C C . LEU A 1 116 ? -15.107 22.863 14.454 1.00 33.34 116 LEU A C 1
ATOM 911 O O . LEU A 1 116 ? -16.042 23.419 15.029 1.00 33.34 116 LEU A O 1
ATOM 915 N N . PHE A 1 117 ? -14.958 21.533 14.450 1.00 36.25 117 PHE A N 1
ATOM 916 C CA . PHE A 1 117 ? -15.844 20.645 15.218 1.00 36.25 117 PHE A CA 1
ATOM 917 C C . PHE A 1 117 ? -15.501 20.658 16.712 1.00 36.25 117 PHE A C 1
ATOM 919 O O . PHE A 1 117 ? -16.413 20.607 17.539 1.00 36.25 117 PHE A O 1
ATOM 926 N N . ASP A 1 118 ? -14.224 20.866 17.056 1.00 37.62 118 ASP A N 1
ATOM 927 C CA . ASP A 1 118 ? -13.782 21.119 18.434 1.00 37.62 118 ASP A CA 1
ATOM 928 C C . ASP A 1 118 ? -14.507 22.318 19.069 1.00 37.62 118 ASP A C 1
ATOM 930 O O . ASP A 1 118 ? -14.926 22.269 20.228 1.00 37.62 118 ASP A O 1
ATOM 934 N N . ASN A 1 119 ? -14.767 23.367 18.280 1.00 35.75 119 ASN A N 1
ATOM 935 C CA . ASN A 1 119 ? -15.446 24.581 18.736 1.00 35.75 119 ASN A CA 1
ATOM 936 C C . ASN A 1 119 ? -16.964 24.441 18.939 1.00 35.75 119 ASN A C 1
ATOM 938 O O . ASN A 1 119 ? -17.549 25.229 19.685 1.00 35.75 119 ASN A O 1
ATOM 942 N N . ILE A 1 120 ? -17.616 23.446 18.330 1.00 40.22 120 ILE A N 1
ATOM 943 C CA . ILE A 1 120 ? -19.060 23.203 18.513 1.00 40.22 120 ILE A CA 1
ATOM 944 C C . ILE A 1 120 ? -19.335 22.651 19.923 1.00 40.22 120 ILE A C 1
ATOM 946 O O . ILE A 1 120 ? -20.352 22.990 20.537 1.00 40.22 120 ILE A O 1
ATOM 950 N N . TYR A 1 121 ? -18.400 21.878 20.482 1.00 45.66 121 TYR A N 1
ATOM 951 C CA . TYR A 1 121 ? -18.604 21.126 21.725 1.00 45.66 121 TYR A CA 1
ATOM 952 C C . TYR A 1 121 ? -17.876 21.680 22.953 1.00 45.66 121 TYR A C 1
ATOM 954 O O . TYR A 1 121 ? -18.179 21.243 24.058 1.00 45.66 121 TYR A O 1
ATOM 962 N N . HIS A 1 122 ? -17.068 22.741 22.818 1.00 42.06 122 HIS A N 1
ATOM 963 C CA . HIS A 1 122 ? -16.672 23.591 23.958 1.00 42.06 122 HIS A CA 1
ATOM 964 C C . HIS A 1 122 ? -17.869 24.244 24.689 1.00 42.06 122 HIS A C 1
ATOM 966 O O . HIS A 1 122 ? -17.676 24.918 25.697 1.00 42.06 122 HIS A O 1
ATOM 972 N N . SER A 1 123 ? -19.099 24.085 24.179 1.00 40.31 123 SER A N 1
ATOM 973 C CA . SER A 1 123 ? -20.314 24.709 24.719 1.00 40.31 123 SER A CA 1
ATOM 974 C C . SER A 1 123 ? -21.280 23.764 25.446 1.00 40.31 123 SER A C 1
ATOM 976 O O . SER A 1 123 ? -22.199 24.257 26.098 1.00 40.31 123 SER A O 1
ATOM 978 N N . VAL A 1 124 ? -21.067 22.442 25.391 1.00 48.09 124 VAL A N 1
ATOM 979 C CA . VAL A 1 124 ? -21.815 21.480 26.217 1.00 48.09 124 VAL A CA 1
ATOM 980 C C . VAL A 1 124 ? -20.972 21.188 27.451 1.00 48.09 124 VAL A C 1
ATOM 982 O O . VAL A 1 124 ? -19.811 20.814 27.316 1.00 48.09 124 VAL A O 1
ATOM 985 N N . ASP A 1 125 ? -21.536 21.349 28.648 1.00 50.84 125 ASP A N 1
ATOM 986 C CA . ASP A 1 125 ? -20.882 20.950 29.898 1.00 50.84 125 ASP A CA 1
ATOM 987 C C . ASP A 1 125 ? -20.779 19.413 29.953 1.00 50.84 125 ASP A C 1
ATOM 989 O O . ASP A 1 125 ? -21.607 18.721 30.549 1.00 50.84 125 ASP A O 1
ATOM 993 N N . GLY A 1 126 ? -19.794 18.855 29.243 1.00 54.91 126 GLY A N 1
ATOM 994 C CA . GLY A 1 126 ? -19.551 17.414 29.171 1.00 54.91 126 GLY A CA 1
ATOM 995 C C . GLY A 1 126 ? -19.282 16.797 30.547 1.00 54.91 126 GLY A C 1
ATOM 996 O O . GLY A 1 126 ? -19.525 15.605 30.735 1.00 54.91 126 GLY A O 1
ATOM 997 N N . GLY A 1 127 ? -18.874 17.614 31.528 1.00 61.22 127 GLY A N 1
ATOM 998 C CA . GLY A 1 127 ? -18.720 17.223 32.925 1.00 61.22 127 GLY A CA 1
ATOM 999 C C . GLY A 1 127 ? -20.050 16.815 33.549 1.00 61.22 127 GLY A C 1
ATOM 1000 O O . GLY A 1 127 ? -20.128 15.767 34.188 1.00 61.22 127 GLY A O 1
ATOM 1001 N N . ALA A 1 128 ? -21.118 17.573 33.290 1.00 62.47 128 ALA A N 1
ATOM 1002 C CA . ALA A 1 128 ? -22.456 17.263 33.790 1.00 62.47 128 ALA A CA 1
ATOM 1003 C C . ALA A 1 128 ? -23.022 15.959 33.196 1.00 62.47 128 ALA A C 1
ATOM 1005 O O . ALA A 1 128 ? -23.611 15.155 33.919 1.00 62.47 128 ALA A O 1
ATOM 1006 N N . ILE A 1 129 ? -22.810 15.712 31.896 1.00 70.50 129 ILE A N 1
ATOM 1007 C CA . ILE A 1 129 ? -23.257 14.473 31.234 1.00 70.50 129 ILE A CA 1
ATOM 1008 C C . ILE A 1 129 ? -22.497 13.271 31.792 1.00 70.50 129 ILE A C 1
ATOM 1010 O O . ILE A 1 129 ? -23.120 12.295 32.206 1.00 70.50 129 ILE A O 1
ATOM 1014 N N . ARG A 1 130 ? -21.162 13.352 31.861 1.00 72.69 130 ARG A N 1
ATOM 1015 C CA . ARG A 1 130 ? -20.337 12.288 32.442 1.00 72.69 130 ARG A CA 1
ATOM 1016 C C . ARG A 1 130 ? -20.740 12.008 33.890 1.00 72.69 130 ARG A C 1
ATOM 1018 O O . ARG A 1 130 ? -20.947 10.851 34.231 1.00 72.69 130 ARG A O 1
ATOM 1025 N N . SER A 1 131 ? -20.929 13.050 34.705 1.00 76.00 131 SER A N 1
ATOM 1026 C CA . SER A 1 131 ? -21.392 12.914 36.092 1.00 76.00 131 SER A CA 1
ATOM 1027 C C . SER A 1 131 ? -22.723 12.174 36.179 1.00 76.00 131 SER A C 1
ATOM 1029 O O . SER A 1 131 ? -22.859 11.277 37.002 1.00 76.00 131 SER A O 1
ATOM 1031 N N . TRP A 1 132 ? -23.686 12.483 35.303 1.00 81.06 132 TRP A N 1
ATOM 1032 C CA . TRP A 1 132 ? -24.977 11.796 35.300 1.00 81.06 132 TRP A CA 1
ATOM 1033 C C . TRP A 1 132 ? -24.837 10.295 35.018 1.00 81.06 132 TRP A C 1
ATOM 1035 O O . TRP A 1 132 ? -25.428 9.480 35.730 1.00 81.06 132 TRP A O 1
ATOM 1045 N N . PHE A 1 133 ? -24.039 9.908 34.016 1.00 83.81 133 PHE A N 1
ATOM 1046 C CA . PHE A 1 133 ? -23.792 8.491 33.735 1.00 83.81 133 PHE A CA 1
ATOM 1047 C C . PHE A 1 133 ? -23.050 7.812 34.890 1.00 83.81 133 PHE A C 1
ATOM 1049 O O . PHE A 1 133 ? -23.414 6.695 35.258 1.00 83.81 133 PHE A O 1
ATOM 1056 N N . THR A 1 134 ? -22.061 8.477 35.493 1.00 85.12 134 THR A N 1
ATOM 1057 C CA . THR A 1 134 ? -21.362 7.968 36.680 1.00 85.12 134 THR A CA 1
ATOM 1058 C C . THR A 1 134 ? -22.346 7.714 37.818 1.00 85.12 134 THR A C 1
ATOM 1060 O O . THR A 1 134 ? -22.402 6.598 38.327 1.00 85.12 134 THR A O 1
ATOM 1063 N N . ASP A 1 135 ? -23.204 8.684 38.143 1.00 86.88 135 ASP A N 1
ATOM 1064 C CA . ASP A 1 135 ? -24.210 8.554 39.200 1.00 86.88 135 ASP A CA 1
ATOM 1065 C C . ASP A 1 135 ? -25.183 7.399 38.921 1.00 86.88 135 ASP A C 1
ATOM 1067 O O . ASP A 1 135 ? -25.574 6.666 39.832 1.00 86.88 135 ASP A O 1
ATOM 1071 N N . VAL A 1 136 ? -25.599 7.217 37.662 1.00 88.62 136 VAL A N 1
ATOM 1072 C CA . VAL A 1 136 ? -26.451 6.092 37.246 1.00 88.62 136 VAL A CA 1
ATOM 1073 C C . VAL A 1 136 ? -25.748 4.760 37.499 1.00 88.62 136 VAL A C 1
ATOM 1075 O O . VAL A 1 136 ? -26.331 3.865 38.117 1.00 88.62 136 VAL A O 1
ATOM 1078 N N . VAL A 1 137 ? -24.500 4.616 37.052 1.00 91.00 137 VAL A N 1
ATOM 1079 C CA . VAL A 1 137 ? -23.744 3.367 37.202 1.00 91.00 137 VAL A CA 1
ATOM 1080 C C . VAL A 1 137 ? -23.412 3.091 38.668 1.00 91.00 137 VAL A C 1
ATOM 1082 O O . VAL A 1 137 ? -23.529 1.948 39.112 1.00 91.00 137 VAL A O 1
ATOM 1085 N N . GLU A 1 138 ? -23.102 4.115 39.461 1.00 92.56 138 GLU A N 1
ATOM 1086 C CA . GLU A 1 138 ? -22.922 3.986 40.907 1.00 92.56 138 GLU A CA 1
ATOM 1087 C C . GLU A 1 138 ? -24.198 3.503 41.599 1.00 92.56 138 GLU A C 1
ATOM 1089 O O . GLU A 1 138 ? -24.135 2.561 42.393 1.00 92.56 138 GLU A O 1
ATOM 1094 N N . ARG A 1 139 ? -25.371 4.064 41.267 1.00 92.94 139 ARG A N 1
ATOM 1095 C CA . ARG A 1 139 ? -26.660 3.577 41.795 1.00 92.94 139 ARG A CA 1
ATOM 1096 C C . ARG A 1 139 ? -26.903 2.115 41.426 1.00 92.94 139 ARG A C 1
ATOM 1098 O O . ARG A 1 139 ? -27.275 1.319 42.289 1.00 92.94 139 ARG A O 1
ATOM 1105 N N . ILE A 1 140 ? -26.660 1.738 40.170 1.00 92.81 140 ILE A N 1
ATOM 1106 C CA . ILE A 1 140 ? -26.774 0.346 39.706 1.00 92.81 140 ILE A CA 1
ATOM 1107 C C . ILE A 1 140 ? -25.834 -0.562 40.515 1.00 92.81 140 ILE A C 1
ATOM 1109 O O . ILE A 1 140 ? -26.252 -1.610 41.014 1.00 92.81 140 ILE A O 1
ATOM 1113 N N . ASN A 1 141 ? -24.585 -0.146 40.712 1.00 93.31 141 ASN A N 1
ATOM 1114 C CA . ASN A 1 141 ? -23.584 -0.901 41.461 1.00 93.31 141 ASN A CA 1
ATOM 1115 C C . ASN A 1 141 ? -23.889 -0.994 42.961 1.00 93.31 141 ASN A C 1
ATOM 1117 O O . ASN A 1 141 ? -23.582 -2.014 43.576 1.00 93.31 141 ASN A O 1
ATOM 1121 N N . GLN A 1 142 ? -24.538 0.010 43.554 1.00 92.38 142 GLN A N 1
ATOM 1122 C CA . GLN A 1 142 ? -25.033 -0.047 44.933 1.00 92.38 142 GLN A CA 1
ATOM 1123 C C . GLN A 1 142 ? -26.174 -1.063 45.084 1.00 92.38 142 GLN A C 1
ATOM 1125 O O . GLN A 1 142 ? -26.215 -1.800 46.071 1.00 92.38 142 GLN A O 1
ATOM 1130 N N . LEU A 1 143 ? -27.068 -1.146 44.092 1.00 91.38 143 LEU A N 1
ATOM 1131 C CA . LEU A 1 143 ? -28.166 -2.118 44.067 1.00 91.38 143 LEU A CA 1
ATOM 1132 C C . LEU A 1 143 ? -27.687 -3.559 43.831 1.00 91.38 143 LEU A C 1
ATOM 1134 O O . LEU A 1 143 ? -28.406 -4.498 44.177 1.00 91.38 143 LEU A O 1
ATOM 1138 N N . LYS A 1 144 ? -26.487 -3.742 43.259 1.00 89.12 144 LYS A N 1
ATOM 1139 C CA . LYS A 1 144 ? -25.875 -5.043 42.930 1.00 89.12 144 LYS A CA 1
ATOM 1140 C C . LYS A 1 144 ? -26.870 -6.009 42.276 1.00 89.12 144 LYS A C 1
ATOM 1142 O O . LYS A 1 144 ? -27.109 -7.101 42.811 1.00 89.12 144 LYS A O 1
ATOM 1147 N N . PRO A 1 145 ? -27.494 -5.650 41.140 1.00 86.62 145 PRO A N 1
ATOM 1148 C CA . PRO A 1 145 ? -28.459 -6.527 40.498 1.00 86.62 145 PRO A CA 1
ATOM 1149 C C . PRO A 1 145 ? -27.783 -7.861 40.159 1.00 86.62 145 PRO A C 1
ATOM 1151 O O . PRO A 1 145 ? -26.669 -7.903 39.637 1.00 86.62 145 PRO A O 1
ATOM 1154 N N . ARG A 1 146 ? -28.440 -8.969 40.528 1.00 84.12 146 ARG A N 1
ATOM 1155 C CA . ARG A 1 146 ? -27.893 -10.340 40.429 1.00 84.12 146 ARG A CA 1
ATOM 1156 C C . ARG A 1 146 ? -26.579 -10.562 41.202 1.00 84.12 146 ARG A C 1
ATOM 1158 O O . ARG A 1 146 ? -25.847 -11.500 40.904 1.00 84.12 146 ARG A O 1
ATOM 1165 N N . GLY A 1 147 ? -26.282 -9.723 42.196 1.00 86.38 147 GLY A N 1
ATOM 1166 C CA . GLY A 1 147 ? -25.039 -9.773 42.967 1.00 86.38 147 GLY A CA 1
ATOM 1167 C C . GLY A 1 147 ? -23.801 -9.309 42.193 1.00 86.38 147 GLY A C 1
ATOM 1168 O O . GLY A 1 147 ? -22.690 -9.574 42.646 1.00 86.38 147 GLY A O 1
ATOM 1169 N N . ARG A 1 148 ? -23.975 -8.649 41.039 1.00 86.88 148 ARG A N 1
ATOM 1170 C CA . ARG A 1 148 ? -22.894 -8.193 40.156 1.00 86.88 148 ARG A CA 1
ATOM 1171 C C . ARG A 1 148 ? -22.685 -6.679 40.271 1.00 86.88 148 ARG A C 1
ATOM 1173 O O . ARG A 1 148 ? -23.644 -5.932 40.451 1.00 86.88 148 ARG A O 1
ATOM 1180 N N . THR A 1 149 ? -21.434 -6.255 40.137 1.00 90.44 149 THR A N 1
ATOM 1181 C CA . THR A 1 149 ? -21.031 -4.871 39.852 1.00 90.44 149 THR A CA 1
ATOM 1182 C C . THR A 1 149 ? -20.523 -4.788 38.417 1.00 90.44 149 THR A C 1
ATOM 1184 O O . THR A 1 149 ? -19.984 -5.766 37.900 1.00 90.44 149 THR A O 1
ATOM 1187 N N . TYR A 1 150 ? -20.698 -3.638 37.786 1.00 90.44 150 TYR A N 1
ATOM 1188 C CA . TYR A 1 150 ? -20.341 -3.386 36.399 1.00 90.44 150 TYR A CA 1
ATOM 1189 C C . TYR A 1 150 ? -19.276 -2.300 36.341 1.00 90.44 150 TYR A C 1
ATOM 1191 O O . TYR A 1 150 ? -19.369 -1.296 37.053 1.00 90.44 150 TYR A O 1
ATOM 1199 N N . GLU A 1 151 ? -18.287 -2.519 35.488 1.00 85.88 151 GLU A N 1
ATOM 1200 C CA . GLU A 1 151 ? -17.273 -1.532 35.144 1.00 85.88 151 GLU A CA 1
ATOM 1201 C C . GLU A 1 151 ? -17.716 -0.791 33.880 1.00 85.88 151 GLU A C 1
ATOM 1203 O O . GLU A 1 151 ? -18.311 -1.378 32.967 1.00 85.88 151 GLU A O 1
ATOM 1208 N N . VAL A 1 152 ? -17.470 0.514 33.859 1.00 86.31 152 VAL A N 1
ATOM 1209 C CA . VAL A 1 152 ? -17.790 1.385 32.735 1.00 86.31 152 VAL A CA 1
ATOM 1210 C C . VAL A 1 152 ? -16.617 2.319 32.508 1.00 86.31 152 VAL A C 1
ATOM 1212 O O . VAL A 1 152 ? -16.082 2.891 33.454 1.00 86.31 152 VAL A O 1
ATOM 1215 N N . GLU A 1 153 ? -16.256 2.485 31.249 1.00 79.44 153 GLU A N 1
ATOM 1216 C CA . GLU A 1 153 ? -15.337 3.515 30.800 1.00 79.44 153 GLU A CA 1
ATOM 1217 C C . GLU A 1 153 ? -16.126 4.539 29.995 1.00 79.44 153 GLU A C 1
ATOM 1219 O O . GLU A 1 153 ? -17.113 4.211 29.332 1.00 79.44 153 GLU A O 1
ATOM 1224 N N . MET A 1 154 ? -15.724 5.800 30.067 1.00 75.31 154 MET A N 1
ATOM 1225 C CA . MET A 1 154 ? -16.414 6.878 29.367 1.00 75.31 154 MET A CA 1
ATOM 1226 C C . MET A 1 154 ? -15.407 7.841 28.781 1.00 75.31 154 MET A C 1
ATOM 1228 O O . MET A 1 154 ? -14.341 8.057 29.358 1.00 75.31 154 MET A O 1
ATOM 1232 N N . THR A 1 155 ? -15.763 8.463 27.665 1.00 65.50 155 THR A N 1
ATOM 1233 C CA . THR A 1 155 ? -14.872 9.436 27.041 1.00 65.50 155 THR A CA 1
ATOM 1234 C C . THR A 1 155 ? -14.590 10.617 27.972 1.00 65.50 155 THR A C 1
ATOM 1236 O O . THR A 1 155 ? -15.499 11.121 28.643 1.00 65.50 155 THR A O 1
ATOM 1239 N N . SER A 1 156 ? -13.330 11.069 28.024 1.00 56.50 156 SER A N 1
ATOM 1240 C CA . SER A 1 156 ? -12.970 12.211 28.864 1.00 56.50 156 SER A CA 1
ATOM 1241 C C . SER A 1 156 ? -13.520 13.530 28.320 1.00 56.50 156 SER A C 1
ATOM 1243 O O . SER A 1 156 ? -13.778 13.694 27.125 1.00 56.50 156 SER A O 1
ATOM 1245 N N . VAL A 1 157 ? -13.725 14.471 29.240 1.00 47.19 157 VAL A N 1
ATOM 1246 C CA . VAL A 1 157 ? -14.308 15.795 28.975 1.00 47.19 157 VAL A CA 1
ATOM 1247 C C . VAL A 1 157 ? -13.209 16.816 28.677 1.00 47.19 157 VAL A C 1
ATOM 1249 O O . VAL A 1 157 ? -13.408 17.709 27.848 1.00 47.19 157 VAL A O 1
ATOM 1252 N N . GLU A 1 158 ? -12.046 16.651 29.309 1.00 48.38 158 GLU A N 1
ATOM 1253 C CA . GLU A 1 158 ? -10.897 17.530 29.117 1.00 48.38 158 GLU A CA 1
ATOM 1254 C C . GLU A 1 158 ? -10.314 17.340 27.707 1.00 48.38 158 GLU A C 1
ATOM 1256 O O . GLU A 1 158 ? -10.118 16.196 27.294 1.00 48.38 158 GLU A O 1
ATOM 1261 N N . PRO A 1 159 ? -10.053 18.424 26.944 1.00 41.78 159 PRO A N 1
ATOM 1262 C CA . PRO A 1 159 ? -9.450 18.373 25.606 1.00 41.78 159 PRO A CA 1
ATOM 1263 C C . PRO A 1 159 ? -8.153 17.564 25.537 1.00 41.78 159 PRO A C 1
ATOM 1265 O O . PRO A 1 159 ? -7.912 16.873 24.552 1.00 41.78 159 PRO A O 1
ATOM 1268 N N . GLU A 1 160 ? -7.362 17.635 26.603 1.00 45.44 160 GLU A N 1
ATOM 1269 C CA . GLU A 1 160 ? -6.080 16.948 26.775 1.00 45.44 160 GLU A CA 1
ATOM 1270 C C . GLU A 1 160 ? -6.259 15.436 26.997 1.00 45.44 160 GLU A C 1
ATOM 1272 O O . GLU A 1 160 ? -5.351 14.665 26.706 1.00 45.44 160 GLU A O 1
ATOM 1277 N N . ASP A 1 161 ? -7.460 15.009 27.413 1.00 44.47 161 ASP A N 1
ATOM 1278 C CA . ASP A 1 161 ? -7.773 13.639 27.814 1.00 44.47 161 ASP A CA 1
ATOM 1279 C C . ASP A 1 161 ? -8.743 12.912 26.857 1.00 44.47 161 ASP A C 1
ATOM 1281 O O . ASP A 1 161 ? -9.337 11.876 27.166 1.00 44.47 161 ASP A O 1
ATOM 1285 N N . ARG A 1 162 ? -8.993 13.457 25.669 1.00 48.19 162 ARG A N 1
ATOM 1286 C CA . ARG A 1 162 ? -10.053 12.941 24.782 1.00 48.19 162 ARG A CA 1
ATOM 1287 C C . ARG A 1 162 ? -9.751 11.565 24.168 1.00 48.19 162 ARG A C 1
ATOM 1289 O O . ARG A 1 162 ? -10.678 10.873 23.755 1.00 48.19 162 ARG A O 1
ATOM 1296 N N . ASP A 1 163 ? -8.494 11.124 24.195 1.00 48.22 163 ASP A N 1
ATOM 1297 C CA . ASP A 1 163 ? -8.014 9.881 23.567 1.00 48.22 163 ASP A CA 1
ATOM 1298 C C . ASP A 1 163 ? -8.125 8.613 24.454 1.00 48.22 163 ASP A C 1
ATOM 1300 O O . ASP A 1 163 ? -7.676 7.534 24.068 1.00 48.22 163 ASP A O 1
ATOM 1304 N N . PHE A 1 164 ? -8.749 8.712 25.634 1.00 46.16 164 PHE A N 1
ATOM 1305 C CA . PHE A 1 164 ? -8.652 7.724 26.725 1.00 46.16 164 PHE A CA 1
ATOM 1306 C C . PHE A 1 164 ? -9.297 6.349 26.458 1.00 46.16 164 PHE A C 1
ATOM 1308 O O . PHE A 1 164 ? -8.929 5.367 27.090 1.00 46.16 164 PHE A O 1
ATOM 1315 N N . GLY A 1 165 ? -10.277 6.248 25.555 1.00 45.25 165 GLY A N 1
ATOM 1316 C CA . GLY A 1 165 ? -11.050 5.005 25.389 1.00 45.25 165 GLY A CA 1
ATOM 1317 C C . GLY A 1 165 ? -10.431 3.966 24.453 1.00 45.25 165 GLY A C 1
ATOM 1318 O O . GLY A 1 165 ? -10.687 2.773 24.601 1.00 45.25 165 GLY A O 1
ATOM 1319 N N . HIS A 1 166 ? -9.655 4.429 23.468 1.00 53.66 166 HIS A N 1
ATOM 1320 C CA . HIS A 1 166 ? -8.982 3.602 22.460 1.00 53.66 166 HIS A CA 1
ATOM 1321 C C . HIS A 1 166 ? -7.757 4.345 21.886 1.00 53.66 166 HIS A C 1
ATOM 1323 O O . HIS A 1 166 ? -7.764 4.736 20.713 1.00 53.66 166 HIS A O 1
ATOM 1329 N N . PRO A 1 167 ? -6.678 4.537 22.670 1.00 48.38 167 PRO A N 1
ATOM 1330 C CA . PRO A 1 167 ? -5.550 5.386 22.275 1.00 48.38 167 PRO A CA 1
ATOM 1331 C C . PRO A 1 167 ? -4.794 4.905 21.019 1.00 48.38 167 PRO A C 1
ATOM 1333 O O . PRO A 1 167 ? -3.934 5.620 20.503 1.00 48.38 167 PRO A O 1
ATOM 1336 N N . TRP A 1 168 ? -5.114 3.719 20.477 1.00 54.78 168 TRP A N 1
ATOM 1337 C CA . TRP A 1 168 ? -4.482 3.156 19.279 1.00 54.78 168 TRP A CA 1
ATOM 1338 C C . TRP A 1 168 ? -5.418 2.769 18.113 1.00 54.78 168 TRP A C 1
ATOM 1340 O O . TRP A 1 168 ? -4.880 2.381 17.066 1.00 54.78 168 TRP A O 1
ATOM 1350 N N . LYS A 1 169 ? -6.760 2.852 18.242 1.00 57.44 169 LYS A N 1
ATOM 1351 C CA . LYS A 1 169 ? -7.738 2.529 17.169 1.00 57.44 169 LYS A CA 1
ATOM 1352 C C . LYS A 1 169 ? -9.039 3.344 17.269 1.00 57.44 169 LYS A C 1
ATOM 1354 O O . LYS A 1 169 ? -9.688 3.362 18.299 1.00 57.44 169 LYS A O 1
ATOM 1359 N N . VAL A 1 170 ? -9.497 3.917 16.156 1.00 56.97 170 VAL A N 1
ATOM 1360 C CA . VAL A 1 170 ? -10.836 4.527 16.047 1.00 56.97 170 VAL A CA 1
ATOM 1361 C C . VAL A 1 170 ? -11.751 3.583 15.269 1.00 56.97 170 VAL A C 1
ATOM 1363 O O . VAL A 1 170 ? -11.400 3.164 14.165 1.00 56.97 170 VAL A O 1
ATOM 1366 N N . PHE A 1 171 ? -12.916 3.243 15.830 1.00 65.69 171 PHE A N 1
ATOM 1367 C CA . PHE A 1 171 ? -13.945 2.465 15.130 1.00 65.69 171 PHE A CA 1
ATOM 1368 C C . PHE A 1 171 ? -15.061 3.382 14.615 1.00 65.69 171 PHE A C 1
ATOM 1370 O O . PHE A 1 171 ? -15.565 4.182 15.412 1.00 65.69 171 PHE A O 1
ATOM 1377 N N . PRO A 1 172 ? -15.461 3.247 13.336 1.00 68.19 172 PRO A N 1
ATOM 1378 C CA . PRO A 1 172 ? -16.537 4.035 12.740 1.00 68.19 172 PRO A CA 1
ATOM 1379 C C . PRO A 1 172 ? -17.864 3.808 13.476 1.00 68.19 172 PRO A C 1
ATOM 1381 O O . PRO A 1 172 ? -18.155 2.699 13.922 1.00 68.19 172 PRO A O 1
ATOM 1384 N N . SER A 1 173 ? -18.686 4.850 13.606 1.00 74.44 173 SER A N 1
ATOM 1385 C CA . SER A 1 173 ? -19.970 4.778 14.316 1.00 74.44 173 SER A CA 1
ATOM 1386 C C . SER A 1 173 ? -21.076 5.555 13.608 1.00 74.44 173 SER A C 1
ATOM 1388 O O . SER A 1 173 ? -20.885 6.699 13.212 1.00 74.44 173 SER A O 1
ATOM 1390 N N . ASP A 1 174 ? -22.292 4.995 13.555 1.00 76.56 174 ASP A N 1
ATOM 1391 C CA . ASP A 1 174 ? -23.472 5.705 13.025 1.00 76.56 174 ASP A CA 1
ATOM 1392 C C . ASP A 1 174 ? -23.818 6.977 13.822 1.00 76.56 174 ASP A C 1
ATOM 1394 O O . ASP A 1 174 ? -24.517 7.861 13.323 1.00 76.56 174 ASP A O 1
ATOM 1398 N N . VAL A 1 175 ? -23.307 7.098 15.053 1.00 73.94 175 VAL A N 1
ATOM 1399 C CA . VAL A 1 175 ? -23.419 8.316 15.866 1.00 73.94 175 VAL A CA 1
ATOM 1400 C C . VAL A 1 175 ? -22.734 9.505 15.185 1.00 73.94 175 VAL A C 1
ATOM 1402 O O . VAL A 1 175 ? -23.193 10.629 15.328 1.00 73.94 175 VAL A O 1
ATOM 1405 N N . GLU A 1 176 ? -21.708 9.294 14.359 1.00 69.19 176 GLU A N 1
ATOM 1406 C CA . GLU A 1 176 ? -20.991 10.372 13.658 1.00 69.19 176 GLU A CA 1
ATOM 1407 C C . GLU A 1 176 ? -21.918 11.274 12.829 1.00 69.19 176 GLU A C 1
ATOM 1409 O O . GLU A 1 176 ? -21.759 12.497 12.804 1.00 69.19 176 GLU A O 1
ATOM 1414 N N . ILE A 1 177 ? -22.958 10.693 12.223 1.00 66.56 177 ILE A N 1
ATOM 1415 C CA . ILE A 1 177 ? -23.941 11.439 11.430 1.00 66.56 177 ILE A CA 1
ATOM 1416 C C . ILE A 1 177 ? -24.751 12.418 12.290 1.00 66.56 177 ILE A C 1
ATOM 1418 O O . ILE A 1 177 ? -25.140 13.484 11.806 1.00 66.56 177 ILE A O 1
ATOM 1422 N N . SER A 1 178 ? -25.004 12.099 13.563 1.00 60.84 178 SER A N 1
ATOM 1423 C CA . SER A 1 178 ? -25.774 12.985 14.442 1.00 60.84 178 SER A CA 1
ATOM 1424 C C . SER A 1 178 ? -25.002 14.238 14.837 1.00 60.84 178 SER A C 1
ATOM 1426 O O . SER A 1 178 ? -25.602 15.312 14.940 1.00 60.84 178 SER A O 1
ATOM 1428 N N . GLY A 1 179 ? -23.681 14.112 14.998 1.00 54.12 179 GLY A N 1
ATOM 1429 C CA . GLY A 1 179 ? -22.769 15.230 15.240 1.00 54.12 179 GLY A CA 1
ATOM 1430 C C . GLY A 1 179 ? -22.600 16.105 14.004 1.00 54.12 179 GLY A C 1
ATOM 1431 O O . GLY A 1 179 ? -22.783 17.318 14.084 1.00 54.12 179 GLY A O 1
ATOM 1432 N N . ALA A 1 180 ? -22.375 15.489 12.838 1.00 52.88 180 ALA A N 1
ATOM 1433 C CA . ALA A 1 180 ? -22.202 16.194 11.564 1.00 52.88 180 ALA A CA 1
ATOM 1434 C C . ALA A 1 180 ? -23.416 17.054 11.153 1.00 52.88 180 ALA A C 1
ATOM 1436 O O . ALA A 1 180 ? -23.266 18.052 10.446 1.00 52.88 180 ALA A O 1
ATOM 1437 N N . LEU A 1 181 ? -24.622 16.674 11.592 1.00 53.19 181 LEU A N 1
ATOM 1438 C CA . LEU A 1 181 ? -25.875 17.353 11.250 1.00 53.19 181 LEU A CA 1
ATOM 1439 C C . LEU A 1 181 ? -26.482 18.177 12.408 1.00 53.19 181 LEU A C 1
ATOM 1441 O O . LEU A 1 181 ? -27.514 18.830 12.214 1.00 53.19 181 LEU A O 1
ATOM 1445 N N . GLY A 1 182 ? -25.883 18.154 13.608 1.00 52.59 182 GLY A N 1
ATOM 1446 C CA . GLY A 1 182 ? -26.326 18.928 14.781 1.00 52.59 182 GLY A CA 1
ATOM 1447 C C . GLY A 1 182 ? -27.758 18.620 15.254 1.00 52.59 182 GLY A C 1
ATOM 1448 O O . GLY A 1 182 ? -28.458 19.483 15.799 1.00 52.59 182 GLY A O 1
ATOM 1449 N N . THR A 1 183 ? -28.253 17.409 14.987 1.00 53.84 183 THR A N 1
ATOM 1450 C CA . THR A 1 183 ? -29.693 17.092 14.990 1.00 53.84 183 THR A CA 1
ATOM 1451 C C . THR A 1 183 ? -30.228 16.640 16.337 1.00 53.84 183 THR A C 1
ATOM 1453 O O . THR A 1 183 ? -31.331 17.040 16.712 1.00 53.84 183 THR A O 1
ATOM 1456 N N . PHE A 1 184 ? -29.458 15.831 17.057 1.00 63.69 184 PHE A N 1
ATOM 1457 C CA . PHE A 1 184 ? -29.797 15.232 18.349 1.00 63.69 184 PHE A CA 1
ATOM 1458 C C . PHE A 1 184 ? -28.507 14.798 19.056 1.00 63.69 184 PHE A C 1
ATOM 1460 O O . PHE A 1 184 ? -27.459 14.695 18.419 1.00 63.69 184 PHE A O 1
ATOM 1467 N N . PHE A 1 185 ? -28.574 14.569 20.369 1.00 70.00 185 PHE A N 1
ATOM 1468 C CA . PHE A 1 185 ? -27.418 14.111 21.140 1.00 70.00 185 PHE A CA 1
ATOM 1469 C C . PHE A 1 185 ? -27.165 12.621 20.874 1.00 70.00 185 PHE A C 1
ATOM 1471 O O . PHE A 1 185 ? -28.072 11.801 21.020 1.00 70.00 185 PHE A O 1
ATOM 1478 N N . GLY A 1 186 ? -25.959 12.287 20.423 1.00 74.62 186 GLY A N 1
ATOM 1479 C CA . GLY A 1 186 ? -25.563 10.932 20.068 1.00 74.62 186 GLY A CA 1
ATOM 1480 C C . GLY A 1 186 ? -24.693 10.288 21.146 1.00 74.62 186 GLY A C 1
ATOM 1481 O O . GLY A 1 186 ? -23.782 10.928 21.659 1.00 74.62 186 GLY A O 1
ATOM 1482 N N . ILE A 1 187 ? -24.975 9.030 21.478 1.00 79.19 187 ILE A N 1
ATOM 1483 C CA . ILE A 1 187 ? -24.200 8.213 22.419 1.00 79.19 187 ILE A CA 1
ATOM 1484 C C . ILE A 1 187 ? -23.875 6.890 21.734 1.00 79.19 187 ILE A C 1
ATOM 1486 O O . ILE A 1 187 ? -24.758 6.266 21.143 1.00 79.19 187 ILE A O 1
ATOM 1490 N N . ARG A 1 188 ? -22.635 6.417 21.832 1.00 83.00 188 ARG A N 1
ATOM 1491 C CA . ARG A 1 188 ? -22.275 5.052 21.436 1.00 83.00 188 ARG A CA 1
ATOM 1492 C C . ARG A 1 188 ? -21.998 4.217 22.677 1.00 83.00 188 ARG A C 1
ATOM 1494 O O . ARG A 1 188 ? -21.166 4.573 23.499 1.00 83.00 188 ARG A O 1
ATOM 1501 N N . PHE A 1 189 ? -22.654 3.071 22.766 1.00 89.00 189 PHE A N 1
ATOM 1502 C CA . PHE A 1 189 ? -22.274 1.990 23.660 1.00 89.00 189 PHE A CA 1
ATOM 1503 C C . PHE A 1 189 ? -21.419 1.000 22.889 1.00 89.00 189 PHE A C 1
ATOM 1505 O O . PHE A 1 189 ? -21.869 0.416 21.905 1.00 89.00 189 PHE A O 1
ATOM 1512 N N . THR A 1 190 ? -20.181 0.836 23.327 1.00 87.44 190 THR A N 1
ATOM 1513 C CA . THR A 1 190 ? -19.223 -0.088 22.731 1.00 87.44 190 THR A CA 1
ATOM 1514 C C . THR A 1 190 ? -18.375 -0.752 23.811 1.00 87.44 190 THR A C 1
ATOM 1516 O O . THR A 1 190 ? -18.727 -0.699 24.984 1.00 87.44 190 THR A O 1
ATOM 1519 N N . THR A 1 191 ? -17.298 -1.428 23.438 1.00 85.69 191 THR A N 1
ATOM 1520 C CA . THR A 1 191 ? -16.458 -2.214 24.342 1.00 85.69 191 THR A CA 1
ATOM 1521 C C . THR A 1 191 ? -15.139 -1.491 24.574 1.00 85.69 191 THR A C 1
ATOM 1523 O O . THR A 1 191 ? -14.462 -1.102 23.616 1.00 85.69 191 THR A O 1
ATOM 1526 N N . ALA A 1 192 ? -14.789 -1.282 25.843 1.00 79.44 192 ALA A N 1
ATOM 1527 C CA . ALA A 1 192 ? -13.533 -0.639 26.218 1.00 79.44 192 ALA A CA 1
ATOM 1528 C C . ALA A 1 192 ? -12.365 -1.608 26.029 1.00 79.44 192 ALA A C 1
ATOM 1530 O O . ALA A 1 192 ? -12.501 -2.808 26.286 1.00 79.44 192 ALA A O 1
ATOM 1531 N N . TYR A 1 193 ? -11.216 -1.082 25.611 1.00 74.75 193 TYR A N 1
ATOM 1532 C CA . TYR A 1 193 ? -9.962 -1.831 25.547 1.00 74.75 193 TYR A CA 1
ATOM 1533 C C . TYR A 1 193 ? -9.999 -3.120 24.689 1.00 74.75 193 TYR A C 1
ATOM 1535 O O . TYR A 1 193 ? -9.294 -4.094 24.941 1.00 74.75 193 TYR A O 1
ATOM 1543 N N . ASP A 1 194 ? -10.835 -3.161 23.649 1.00 75.94 194 ASP A N 1
ATOM 1544 C CA . ASP A 1 194 ? -10.915 -4.310 22.740 1.00 75.94 194 ASP A CA 1
ATOM 1545 C C . ASP A 1 194 ? -10.146 -4.053 21.430 1.00 75.94 194 ASP A C 1
ATOM 1547 O O . ASP A 1 194 ? -10.541 -3.182 20.651 1.00 75.94 194 ASP A O 1
ATOM 1551 N N . PRO A 1 195 ? -9.092 -4.832 21.107 1.00 69.50 195 PRO A N 1
ATOM 1552 C CA . PRO A 1 195 ? -8.364 -4.689 19.846 1.00 69.50 195 PRO A CA 1
ATOM 1553 C C . PRO A 1 195 ? -9.164 -5.130 18.605 1.00 69.50 195 PRO A C 1
ATOM 1555 O O . PRO A 1 195 ? -8.686 -4.899 17.488 1.00 69.50 195 PRO A O 1
ATOM 1558 N N . ARG A 1 196 ? -10.333 -5.771 18.781 1.00 77.06 196 ARG A N 1
ATOM 1559 C CA . ARG A 1 196 ? -11.230 -6.330 17.751 1.00 77.06 196 ARG A CA 1
ATOM 1560 C C . ARG A 1 196 ? -10.494 -7.091 16.635 1.00 77.06 196 ARG A C 1
ATOM 1562 O O . ARG A 1 196 ? -10.564 -6.709 15.467 1.00 77.06 196 ARG A O 1
ATOM 1569 N N . PRO A 1 197 ? -9.806 -8.199 16.954 1.00 71.62 197 PRO A N 1
ATOM 1570 C CA . PRO A 1 197 ? -8.940 -8.904 16.003 1.00 71.62 197 PRO A CA 1
ATOM 1571 C C . PRO A 1 197 ? -9.686 -9.554 14.826 1.00 71.62 197 PRO A C 1
ATOM 1573 O O . PRO A 1 197 ? -9.048 -9.986 13.874 1.00 71.62 197 PRO A O 1
ATOM 1576 N N . TYR A 1 198 ? -11.015 -9.661 14.902 1.00 77.38 198 TYR A N 1
ATOM 1577 C CA . TYR A 1 198 ? -11.860 -10.263 13.865 1.00 77.38 198 TYR A CA 1
ATOM 1578 C C . TYR A 1 198 ? -12.678 -9.228 13.077 1.00 77.38 198 TYR A C 1
ATOM 1580 O O . TYR A 1 198 ? -13.440 -9.600 12.191 1.00 77.38 198 TYR A O 1
ATOM 1588 N N . PHE A 1 199 ? -12.551 -7.935 13.391 1.00 78.12 199 PHE A N 1
ATOM 1589 C CA . PHE A 1 199 ? -13.329 -6.887 12.732 1.00 78.12 199 PHE A CA 1
ATOM 1590 C C . PHE A 1 199 ? -13.012 -6.814 11.233 1.00 78.12 199 PHE A C 1
ATOM 1592 O O . PHE A 1 199 ? -11.854 -6.672 10.852 1.00 78.12 199 PHE A O 1
ATOM 1599 N N . GLY A 1 200 ? -14.046 -6.899 10.388 1.00 74.00 200 GLY A N 1
ATOM 1600 C CA . GLY A 1 200 ? -13.907 -6.868 8.926 1.00 74.00 200 GLY A CA 1
ATOM 1601 C C . GLY A 1 200 ? -13.368 -8.159 8.294 1.00 74.00 200 GLY A C 1
ATOM 1602 O O . GLY A 1 200 ? -13.201 -8.208 7.075 1.00 74.00 200 GLY A O 1
ATOM 1603 N N . GLU A 1 201 ? -13.135 -9.208 9.085 1.00 77.50 201 GLU A N 1
ATOM 1604 C CA . GLU A 1 201 ? -12.547 -10.466 8.624 1.00 77.50 201 GLU A CA 1
ATOM 1605 C C . GLU A 1 201 ? -13.614 -11.551 8.389 1.00 77.50 201 GLU A C 1
ATOM 1607 O O . GLU A 1 201 ? -14.549 -11.692 9.181 1.00 77.50 201 GLU A O 1
ATOM 1612 N N . PRO A 1 202 ? -13.460 -12.424 7.372 1.00 80.81 202 PRO A N 1
ATOM 1613 C CA . PRO A 1 202 ? -14.393 -13.530 7.130 1.00 80.81 202 PRO A CA 1
ATOM 1614 C C . PRO A 1 202 ? -14.367 -14.599 8.239 1.00 80.81 202 PRO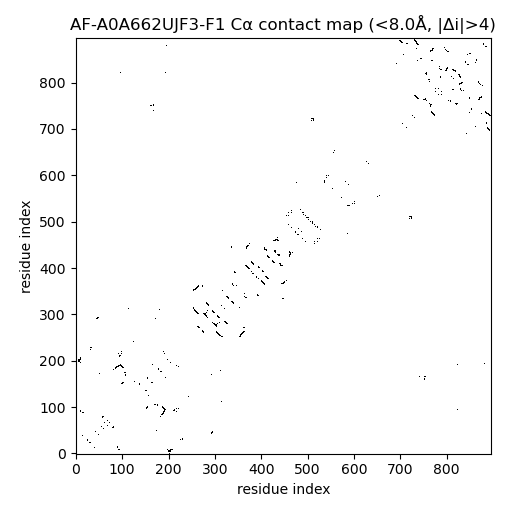 A C 1
ATOM 1616 O O . PRO A 1 202 ? -15.180 -15.520 8.242 1.00 80.81 202 PRO A O 1
ATOM 1619 N N . PHE A 1 203 ? -13.423 -14.496 9.177 1.00 82.88 203 PHE A N 1
ATOM 1620 C CA . PHE A 1 203 ? -13.264 -15.407 10.308 1.00 82.88 203 PHE A CA 1
ATOM 1621 C C . PHE A 1 203 ? -14.070 -14.990 11.548 1.00 82.88 203 PHE A C 1
ATOM 1623 O O . PHE A 1 203 ? -14.017 -15.701 12.559 1.00 82.88 203 PHE A O 1
ATOM 1630 N N . ASP A 1 204 ? -14.815 -13.877 11.483 1.00 85.94 204 ASP A N 1
ATOM 1631 C CA . ASP A 1 204 ? -15.701 -13.411 12.553 1.00 85.94 204 ASP A CA 1
ATOM 1632 C C . ASP A 1 204 ? -16.932 -14.315 12.712 1.00 85.94 204 ASP A C 1
ATOM 1634 O O . ASP A 1 204 ? -18.021 -14.066 12.194 1.00 85.94 204 ASP A O 1
ATOM 1638 N N . THR A 1 205 ? -16.713 -15.426 13.404 1.00 89.62 205 THR A N 1
ATOM 1639 C CA . THR A 1 205 ? -17.627 -16.561 13.542 1.00 89.62 205 THR A CA 1
ATOM 1640 C C . THR A 1 205 ? -18.186 -16.643 14.961 1.00 89.62 205 THR A C 1
ATOM 1642 O O . THR A 1 205 ? -17.589 -16.141 15.915 1.00 89.62 205 THR A O 1
ATOM 1645 N N . LEU A 1 206 ? -19.344 -17.292 15.125 1.00 90.75 206 LEU A N 1
ATOM 1646 C CA . LEU A 1 206 ? -20.055 -17.364 16.407 1.00 90.75 206 LEU A CA 1
ATOM 1647 C C . LEU A 1 206 ? -19.195 -17.971 17.527 1.00 90.75 206 LEU A C 1
ATOM 1649 O O . LEU A 1 206 ? -19.289 -17.558 18.678 1.00 90.75 206 LEU A O 1
ATOM 1653 N N . GLU A 1 207 ? -18.312 -18.913 17.197 1.00 90.69 207 GLU A N 1
ATOM 1654 C CA . GLU A 1 207 ? -17.401 -19.564 18.141 1.00 90.69 207 GLU A CA 1
ATOM 1655 C C . GLU A 1 207 ? -16.368 -18.597 18.742 1.00 90.69 207 GLU A C 1
ATOM 1657 O O . GLU A 1 207 ? -15.733 -18.919 19.749 1.00 90.69 207 GLU A O 1
ATOM 1662 N N . LYS A 1 208 ? -16.173 -17.422 18.130 1.00 87.56 208 LYS A N 1
ATOM 1663 C CA . LYS A 1 208 ? -15.284 -16.359 18.620 1.00 87.56 208 LYS A CA 1
ATOM 1664 C C . LYS A 1 208 ? -15.984 -15.375 19.555 1.00 87.56 208 LYS A C 1
ATOM 1666 O O . LYS A 1 208 ? -15.300 -14.568 20.183 1.00 87.56 208 LYS A O 1
ATOM 1671 N N . VAL A 1 209 ? -17.309 -15.449 19.679 1.00 90.62 209 VAL A N 1
ATOM 1672 C CA . VAL A 1 209 ? -18.097 -14.590 20.569 1.00 90.62 209 VAL A CA 1
ATOM 1673 C C . VAL A 1 209 ? -17.988 -15.102 22.005 1.00 90.62 209 VAL A C 1
ATOM 1675 O O . VAL A 1 209 ? -18.393 -16.218 22.335 1.00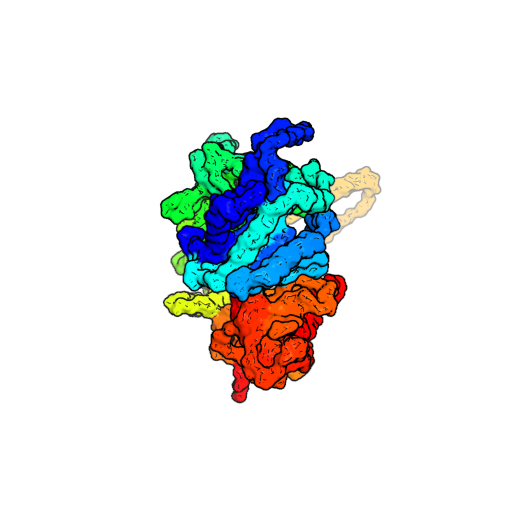 90.62 209 VAL A O 1
ATOM 1678 N N . ASN A 1 210 ? -17.465 -14.266 22.899 1.00 92.12 210 ASN A N 1
ATOM 1679 C CA . ASN A 1 210 ? -17.420 -14.556 24.326 1.00 92.12 210 ASN A CA 1
ATOM 1680 C C . ASN A 1 210 ? -18.668 -14.003 25.030 1.00 92.12 210 ASN A C 1
ATOM 1682 O O . ASN A 1 210 ? -18.705 -12.859 25.483 1.00 92.12 210 ASN A O 1
ATOM 1686 N N . PHE A 1 211 ? -19.682 -14.853 25.191 1.00 93.44 211 PHE A N 1
ATOM 1687 C CA . PHE A 1 211 ? -20.938 -14.484 25.855 1.00 93.44 211 PHE A CA 1
ATOM 1688 C C . PHE A 1 211 ? -20.778 -14.039 27.314 1.00 93.44 211 PHE A C 1
ATOM 1690 O O . PHE A 1 211 ? -21.599 -13.263 27.799 1.00 93.44 211 PHE A O 1
ATOM 1697 N N . ARG A 1 212 ? -19.732 -14.497 28.021 1.00 92.69 212 ARG A N 1
ATOM 1698 C CA . ARG A 1 212 ? -19.470 -14.050 29.401 1.00 92.69 212 ARG A CA 1
ATOM 1699 C C . ARG A 1 212 ? -19.075 -12.582 29.448 1.00 92.69 212 ARG A C 1
ATOM 1701 O O . ARG A 1 212 ? -19.421 -11.918 30.413 1.00 92.69 212 ARG A O 1
ATOM 1708 N N . ASN A 1 213 ? -18.402 -12.108 28.402 1.00 92.19 213 ASN A N 1
ATOM 1709 C CA . ASN A 1 213 ? -17.997 -10.717 28.259 1.00 92.19 213 ASN A CA 1
ATOM 1710 C C . ASN A 1 213 ? -19.129 -9.843 27.707 1.00 92.19 213 ASN A C 1
ATOM 1712 O O . ASN A 1 213 ? -19.283 -8.693 28.102 1.00 92.19 213 ASN A O 1
ATOM 1716 N N . LEU A 1 214 ? -19.963 -10.398 26.826 1.00 93.94 214 LEU A N 1
ATOM 1717 C CA . LEU A 1 214 ? -21.108 -9.678 26.270 1.00 93.94 214 LEU A CA 1
ATOM 1718 C C . LEU A 1 214 ? -22.210 -9.423 27.312 1.00 93.94 214 LEU A C 1
ATOM 1720 O O . LEU A 1 214 ? -22.857 -8.378 27.296 1.00 93.94 214 LEU A O 1
ATOM 1724 N N . GLN A 1 215 ? -22.445 -10.376 28.220 1.00 93.38 215 GLN A N 1
ATOM 1725 C CA . GLN A 1 215 ? -23.555 -10.302 29.173 1.00 93.38 215 GLN A CA 1
ATOM 1726 C C . GLN A 1 215 ? -23.500 -9.051 30.082 1.00 93.38 215 GLN A C 1
ATOM 1728 O O . GLN A 1 215 ? -24.519 -8.362 30.148 1.00 93.38 215 GLN A O 1
ATOM 1733 N N . PRO A 1 216 ? -22.384 -8.716 30.766 1.00 92.88 216 PRO A N 1
ATOM 1734 C CA . PRO A 1 216 ? -22.292 -7.503 31.581 1.00 92.88 216 PRO A CA 1
ATOM 1735 C C . PRO A 1 216 ? -22.543 -6.220 30.786 1.00 92.88 216 PRO A C 1
ATOM 1737 O O . PRO A 1 216 ? -23.266 -5.348 31.262 1.00 92.88 216 PRO A O 1
ATOM 1740 N N . GLN A 1 217 ? -22.020 -6.137 29.559 1.00 93.38 217 GLN A N 1
ATOM 1741 C CA . GLN A 1 217 ? -22.214 -4.982 28.680 1.00 93.38 217 GLN A CA 1
ATOM 1742 C C . GLN A 1 217 ? -23.692 -4.797 28.299 1.00 93.38 217 GLN A C 1
ATOM 1744 O O . GLN A 1 217 ? -24.222 -3.689 28.387 1.00 93.38 217 GLN A O 1
ATOM 1749 N N . LEU A 1 218 ? -24.392 -5.878 27.929 1.00 94.00 218 LEU A N 1
ATOM 1750 C CA . LEU A 1 218 ? -25.824 -5.841 27.602 1.00 94.00 218 LEU A CA 1
ATOM 1751 C C . LEU A 1 218 ? -26.701 -5.526 28.819 1.00 94.00 218 LEU A C 1
ATOM 1753 O O . LEU A 1 218 ? -27.654 -4.756 28.713 1.00 94.00 218 LEU A O 1
ATOM 1757 N N . GLU A 1 219 ? -26.388 -6.108 29.977 1.00 93.44 219 GLU A N 1
ATOM 1758 C CA . GLU A 1 219 ? -27.108 -5.839 31.224 1.00 93.44 219 GLU A CA 1
ATOM 1759 C C . GLU A 1 219 ? -26.967 -4.364 31.623 1.00 93.44 219 GLU A C 1
ATOM 1761 O O . GLU A 1 219 ? -27.978 -3.698 31.857 1.00 93.44 219 GLU A O 1
ATOM 1766 N N . LEU A 1 220 ? -25.736 -3.840 31.648 1.00 94.69 220 LEU A N 1
ATOM 1767 C CA . LEU A 1 220 ? -25.470 -2.450 32.009 1.00 94.69 220 LEU A CA 1
ATOM 1768 C C . LEU A 1 220 ? -26.104 -1.476 31.014 1.00 94.69 220 LEU A C 1
ATOM 1770 O O . LEU A 1 220 ? -26.836 -0.576 31.425 1.00 94.69 220 LEU A O 1
ATOM 1774 N N . SER A 1 221 ? -25.889 -1.681 29.713 1.00 94.06 221 SER A N 1
ATOM 1775 C CA . SER A 1 221 ? -26.479 -0.827 28.677 1.00 94.06 221 SER A CA 1
ATOM 1776 C C . SER A 1 221 ? -28.008 -0.829 28.731 1.00 94.06 221 SER A C 1
ATOM 1778 O O . SER A 1 221 ? -28.611 0.234 28.631 1.00 94.06 221 SER A O 1
ATOM 1780 N N . CYS A 1 222 ? -28.655 -1.975 28.971 1.00 93.44 222 CYS A N 1
ATOM 1781 C CA . CYS A 1 222 ? -30.111 -2.044 29.114 1.00 93.44 222 CYS A CA 1
ATOM 1782 C C . CYS A 1 222 ? -30.615 -1.250 30.330 1.00 93.44 222 CYS A C 1
ATOM 1784 O O . CYS A 1 222 ? -31.639 -0.572 30.234 1.00 93.44 222 CYS A O 1
ATOM 1786 N N . MET A 1 223 ? -29.916 -1.319 31.469 1.00 92.69 223 MET A N 1
ATOM 1787 C CA . MET A 1 223 ? -30.283 -0.559 32.671 1.00 92.69 223 MET A CA 1
ATOM 1788 C C . MET A 1 223 ? -30.102 0.946 32.462 1.00 92.69 223 MET A C 1
ATOM 1790 O O . MET A 1 223 ? -30.999 1.719 32.787 1.00 92.69 223 MET A O 1
ATOM 1794 N N . ILE A 1 224 ? -28.995 1.361 31.842 1.00 92.12 224 ILE A N 1
ATOM 1795 C CA . ILE A 1 224 ? -28.764 2.764 31.486 1.00 92.12 224 ILE A CA 1
ATOM 1796 C C . ILE A 1 224 ? -29.832 3.250 30.494 1.00 92.12 224 ILE A C 1
ATOM 1798 O O . ILE A 1 224 ? -30.400 4.323 30.681 1.00 92.12 224 ILE A O 1
ATOM 1802 N N . MET A 1 225 ? -30.181 2.452 29.478 1.00 91.00 225 MET A N 1
ATOM 1803 C CA . MET A 1 225 ? -31.262 2.788 28.541 1.00 91.00 225 MET A CA 1
ATOM 1804 C C . MET A 1 225 ? -32.615 2.942 29.238 1.00 91.00 225 MET A C 1
ATOM 1806 O O . MET A 1 225 ? -33.395 3.813 28.854 1.00 91.00 225 MET A O 1
ATOM 1810 N N . ALA A 1 226 ? -32.900 2.125 30.255 1.00 90.69 226 ALA A N 1
ATOM 1811 C CA . ALA A 1 226 ? -34.122 2.249 31.041 1.00 90.69 226 ALA A CA 1
ATOM 1812 C C . ALA A 1 226 ? -34.161 3.578 31.813 1.00 90.69 226 ALA A C 1
ATOM 1814 O O . ALA A 1 226 ? -35.205 4.228 31.832 1.00 90.69 226 ALA A O 1
ATOM 1815 N N . GLU A 1 227 ? -33.039 4.016 32.391 1.00 88.88 227 GLU A N 1
ATOM 1816 C CA . GLU A 1 227 ? -32.933 5.328 33.046 1.00 88.88 227 GLU A CA 1
ATOM 1817 C C . GLU A 1 227 ? -33.140 6.460 32.028 1.00 88.88 227 GLU A C 1
ATOM 1819 O O . GLU A 1 227 ? -34.020 7.298 32.222 1.00 88.88 227 GLU A O 1
ATOM 1824 N N . ILE A 1 228 ? -32.430 6.428 30.889 1.00 85.75 228 ILE A N 1
ATOM 1825 C CA . ILE A 1 228 ? -32.563 7.427 29.811 1.00 85.75 228 ILE A CA 1
ATOM 1826 C C . ILE A 1 228 ? -34.019 7.530 29.333 1.00 85.75 228 ILE A C 1
ATOM 1828 O O . ILE A 1 228 ? -34.564 8.625 29.182 1.00 85.75 228 ILE A O 1
ATOM 1832 N N . ALA A 1 229 ? -34.683 6.394 29.114 1.00 87.50 229 ALA A N 1
ATOM 1833 C CA . ALA A 1 229 ? -36.056 6.355 28.619 1.00 87.50 229 ALA A CA 1
ATOM 1834 C C . ALA A 1 229 ? -37.103 6.824 29.650 1.00 87.50 229 ALA A C 1
ATOM 1836 O O . ALA A 1 229 ? -38.250 7.089 29.278 1.00 87.50 229 ALA A O 1
ATOM 1837 N N . ASN A 1 230 ? -36.732 6.959 30.926 1.00 87.69 230 ASN A N 1
ATOM 1838 C CA . ASN A 1 230 ? -37.614 7.390 32.014 1.00 87.69 230 ASN A CA 1
ATOM 1839 C C . ASN A 1 230 ? -37.288 8.782 32.589 1.00 87.69 230 ASN A C 1
ATOM 1841 O O . ASN A 1 230 ? -37.991 9.211 33.511 1.00 87.69 230 ASN A O 1
ATOM 1845 N N . LEU A 1 231 ? -36.296 9.484 32.025 1.00 81.38 231 LEU A N 1
ATOM 1846 C CA . LEU A 1 231 ? -35.972 10.882 32.336 1.00 81.38 231 LEU A CA 1
ATOM 1847 C C . LEU A 1 231 ? -37.163 11.818 32.078 1.00 81.38 231 LEU A C 1
ATOM 1849 O O . LEU A 1 231 ? -37.874 11.679 31.073 1.00 81.38 231 LEU A O 1
ATOM 1853 N N . ASP A 1 232 ? -37.368 12.796 32.959 1.00 72.38 232 ASP A N 1
ATOM 1854 C CA . ASP A 1 232 ? -38.470 13.752 32.833 1.00 72.38 232 ASP A CA 1
ATOM 1855 C C . ASP A 1 232 ? -38.106 14.911 31.872 1.00 72.38 232 ASP A C 1
ATOM 1857 O O . ASP A 1 232 ? -36.949 15.299 31.710 1.00 72.38 232 ASP A O 1
ATOM 1861 N N . LEU A 1 233 ? -39.110 15.512 31.215 1.00 58.56 233 LEU A N 1
ATOM 1862 C CA . LEU A 1 233 ? -38.919 16.568 30.197 1.00 58.56 233 LEU A CA 1
ATOM 1863 C C . LEU A 1 233 ? -38.149 17.806 30.705 1.00 58.56 233 LEU A C 1
ATOM 1865 O O . LEU A 1 233 ? -37.509 18.494 29.912 1.00 58.56 233 LEU A O 1
ATOM 1869 N N . TYR A 1 234 ? -38.208 18.100 32.008 1.00 57.47 234 TYR A N 1
ATOM 1870 C CA . TYR A 1 234 ? -37.471 19.207 32.629 1.00 57.47 234 TYR A CA 1
ATOM 1871 C C . TYR A 1 234 ? -35.966 18.912 32.729 1.00 57.47 234 TYR A C 1
ATOM 1873 O O . TYR A 1 234 ? -35.152 19.770 32.388 1.00 57.47 234 TYR A O 1
ATOM 1881 N N . GLU A 1 235 ? -35.600 17.685 33.105 1.00 60.66 235 GLU A N 1
ATOM 1882 C CA . GLU A 1 235 ? -34.211 17.205 33.149 1.00 60.66 235 GLU A CA 1
ATOM 1883 C C . GLU A 1 235 ? -33.603 17.204 31.741 1.00 60.66 235 GLU A C 1
ATOM 1885 O O . GLU A 1 235 ? -32.476 17.655 31.539 1.00 60.66 235 GLU A O 1
ATOM 1890 N N . TRP A 1 236 ? -34.410 16.835 30.740 1.00 60.34 236 TRP A N 1
ATOM 1891 C CA . TRP A 1 236 ? -34.051 16.991 29.332 1.00 60.34 236 TRP A CA 1
ATOM 1892 C C . TRP A 1 236 ? -33.842 18.444 28.926 1.00 60.34 236 TRP A C 1
ATOM 1894 O O . TRP A 1 236 ? -32.865 18.736 28.252 1.00 60.34 236 TRP A O 1
ATOM 1904 N N . SER A 1 237 ? -34.719 19.365 29.331 1.00 52.12 237 SER A N 1
ATOM 1905 C CA . SER A 1 237 ? -34.586 20.783 28.973 1.00 52.12 237 SER A CA 1
ATOM 1906 C C . SER A 1 237 ? -33.352 21.452 29.594 1.00 52.12 237 SER A C 1
ATOM 1908 O O . SER A 1 237 ? -32.776 22.351 28.989 1.00 52.12 237 SER A O 1
ATOM 1910 N N . ALA A 1 238 ? -32.894 20.986 30.761 1.00 53.62 238 ALA A N 1
ATOM 1911 C CA . ALA A 1 238 ? -31.641 21.431 31.370 1.00 53.62 238 ALA A CA 1
ATOM 1912 C C . ALA A 1 238 ? -30.410 20.956 30.571 1.00 53.62 238 ALA A C 1
ATOM 1914 O O . ALA A 1 238 ? -29.476 21.731 30.382 1.00 53.62 238 ALA A O 1
ATOM 1915 N N . LEU A 1 239 ? -30.451 19.730 30.035 1.00 50.44 239 LEU A N 1
ATOM 1916 C CA . LEU A 1 239 ? -29.441 19.185 29.115 1.00 50.44 239 LEU A CA 1
ATOM 1917 C C . LEU A 1 239 ? -29.527 19.805 27.702 1.00 50.44 239 LEU A C 1
ATOM 1919 O O . LEU A 1 239 ? -28.513 19.979 27.034 1.00 50.44 239 LEU A O 1
ATOM 1923 N N . GLU A 1 240 ? -30.728 20.168 27.241 1.00 50.25 240 GLU A N 1
ATOM 1924 C CA . GLU A 1 240 ? -31.002 20.752 25.919 1.00 50.25 240 GLU A CA 1
ATOM 1925 C C . GLU A 1 240 ? -30.665 22.256 25.861 1.00 50.25 240 GLU A C 1
ATOM 1927 O O . GLU A 1 240 ? -30.251 22.739 24.814 1.00 50.25 240 GLU A O 1
ATOM 1932 N N . ASN A 1 241 ? -30.735 22.988 26.981 1.00 44.97 241 ASN A N 1
ATOM 1933 C CA . ASN A 1 241 ? -30.288 24.389 27.084 1.00 44.97 241 ASN A CA 1
ATOM 1934 C C . ASN A 1 241 ? -28.759 24.566 26.967 1.00 44.97 241 ASN A C 1
ATOM 1936 O O . ASN A 1 241 ? -28.285 25.689 26.799 1.00 44.97 241 ASN A O 1
ATOM 1940 N N . LEU A 1 242 ? -27.988 23.474 27.028 1.00 44.75 242 LEU A N 1
ATOM 1941 C CA . LEU A 1 242 ? -26.551 23.441 26.716 1.00 44.75 242 LEU A CA 1
ATOM 1942 C C . LEU A 1 242 ? -26.285 23.315 25.203 1.00 44.75 242 LEU A C 1
ATOM 1944 O O . LEU A 1 242 ? -25.140 23.320 24.757 1.00 44.75 242 LEU A O 1
ATOM 1948 N N . ARG A 1 243 ? -27.340 23.191 24.388 1.00 45.59 243 ARG A N 1
ATOM 1949 C CA . ARG A 1 243 ? -27.272 23.060 22.934 1.00 45.59 243 ARG A CA 1
ATOM 1950 C C . ARG A 1 243 ? -27.329 24.456 22.311 1.00 45.59 243 ARG A C 1
ATOM 1952 O O . ARG A 1 243 ? -28.329 25.159 22.407 1.00 45.59 243 ARG A O 1
ATOM 1959 N N . ASN A 1 244 ? -26.241 24.893 21.684 1.00 42.41 244 ASN A N 1
ATOM 1960 C CA . ASN A 1 244 ? -26.170 26.233 21.103 1.00 42.41 244 ASN A CA 1
ATOM 1961 C C . ASN A 1 244 ? -26.959 26.293 19.776 1.00 42.41 244 ASN A C 1
ATOM 1963 O O . ASN A 1 244 ? -26.497 25.805 18.745 1.00 42.41 244 ASN A O 1
ATOM 1967 N N . ASP A 1 245 ? -28.134 26.930 19.785 1.00 40.28 245 ASP A N 1
ATOM 1968 C CA . ASP A 1 245 ? -29.020 27.114 18.616 1.00 40.28 245 ASP A CA 1
ATOM 1969 C C . ASP A 1 245 ? -28.371 27.864 17.429 1.00 40.28 245 ASP A C 1
ATOM 1971 O O . ASP A 1 245 ? -28.917 27.892 16.324 1.00 40.28 245 ASP A O 1
ATOM 1975 N N . ARG A 1 246 ? -27.199 28.486 17.623 1.00 36.81 246 ARG A N 1
ATOM 1976 C CA . ARG A 1 246 ? -26.580 29.396 16.643 1.00 36.81 246 ARG A CA 1
ATOM 1977 C C . ARG A 1 246 ? -26.025 28.744 15.372 1.00 36.81 246 ARG A C 1
ATOM 1979 O O . ARG A 1 246 ? -25.853 29.469 14.399 1.00 36.81 246 ARG A O 1
ATOM 1986 N N . TRP A 1 247 ? -25.783 27.431 15.337 1.00 40.56 247 TRP A N 1
ATOM 1987 C CA . TRP A 1 247 ? -25.169 26.762 14.170 1.00 40.56 247 TRP A CA 1
ATOM 1988 C C . TRP A 1 247 ? -26.123 25.876 13.355 1.00 40.56 247 TRP A C 1
ATOM 1990 O O . TRP A 1 247 ? -25.791 25.466 12.242 1.00 40.56 247 TRP A O 1
ATOM 2000 N N . ILE A 1 248 ? -27.352 25.660 13.844 1.00 40.53 248 ILE A N 1
ATOM 2001 C CA . ILE A 1 248 ? -28.415 24.929 13.126 1.00 40.53 248 ILE A CA 1
ATOM 2002 C C . ILE A 1 248 ? -28.833 25.674 11.838 1.00 40.53 248 ILE A C 1
ATOM 2004 O O . ILE A 1 248 ? -29.406 25.069 10.931 1.00 40.53 248 ILE A O 1
ATOM 2008 N N . SER A 1 249 ? -28.540 26.977 11.728 1.00 35.03 249 SER A N 1
ATOM 2009 C CA . SER A 1 249 ? -28.971 27.825 10.610 1.00 35.03 249 SER A CA 1
ATOM 2010 C C . SER A 1 249 ? -27.960 27.981 9.463 1.00 35.03 249 SER A C 1
ATOM 2012 O O . SER A 1 249 ? -28.368 28.454 8.404 1.00 35.03 249 SER A O 1
ATOM 2014 N N . THR A 1 250 ? -26.693 27.568 9.615 1.00 35.06 250 THR A N 1
ATOM 2015 C CA . THR A 1 250 ? -25.649 27.770 8.581 1.00 35.06 250 THR A CA 1
ATOM 2016 C C . THR A 1 250 ? -24.872 26.506 8.182 1.00 35.06 250 THR A C 1
ATOM 2018 O O . THR A 1 250 ? -24.504 26.390 7.018 1.00 35.06 250 THR A O 1
ATOM 2021 N N . GLY A 1 251 ? -24.669 25.527 9.075 1.00 38.91 251 GLY A N 1
ATOM 2022 C CA . GLY A 1 251 ? -23.683 24.449 8.856 1.00 38.91 251 GLY A CA 1
ATOM 2023 C C . GLY A 1 251 ? -24.128 23.233 8.027 1.00 38.91 251 GLY A C 1
ATOM 2024 O O . GLY A 1 251 ? -23.294 22.584 7.408 1.00 38.91 251 GLY A O 1
ATOM 2025 N N . ILE A 1 252 ? -25.427 22.918 7.949 1.00 42.53 252 ILE A N 1
ATOM 2026 C CA . ILE A 1 252 ? -25.915 21.706 7.246 1.00 42.53 252 ILE A CA 1
ATOM 2027 C C . ILE A 1 252 ? -25.587 21.741 5.742 1.00 42.53 252 ILE A C 1
ATOM 2029 O O . ILE A 1 252 ? -25.318 20.709 5.129 1.00 42.53 252 ILE A O 1
ATOM 2033 N N . PHE A 1 253 ? -25.606 22.936 5.146 1.00 41.50 253 PHE A N 1
ATOM 2034 C CA . PHE A 1 253 ? -25.320 23.140 3.724 1.00 41.50 253 PHE A CA 1
ATOM 2035 C C . PHE A 1 253 ? -23.820 23.153 3.408 1.00 41.50 253 PHE A C 1
ATOM 2037 O O . PHE A 1 253 ? -23.454 23.023 2.242 1.00 41.50 253 PHE A O 1
ATOM 2044 N N . GLU A 1 254 ? -22.968 23.281 4.429 1.00 45.34 254 GLU A N 1
ATOM 2045 C CA . GLU A 1 254 ? -21.510 23.249 4.294 1.00 45.34 254 GLU A CA 1
ATOM 2046 C C . GLU A 1 254 ? -20.933 21.844 4.531 1.00 45.34 254 GLU A C 1
ATOM 2048 O O . GLU A 1 254 ? -19.825 21.586 4.072 1.00 45.34 254 GLU A O 1
ATOM 2053 N N . THR A 1 255 ? -21.670 20.927 5.185 1.00 49.84 255 THR A N 1
ATOM 2054 C CA . THR A 1 255 ? -21.149 19.611 5.608 1.00 49.84 255 THR A CA 1
ATOM 2055 C C . THR A 1 255 ? -21.667 18.406 4.823 1.00 49.84 255 THR A C 1
ATOM 2057 O O . THR A 1 255 ? -20.996 17.378 4.817 1.00 49.84 255 THR A O 1
ATOM 2060 N N . MET A 1 256 ? -22.818 18.458 4.140 1.00 62.19 256 MET A N 1
ATOM 2061 C CA . MET A 1 256 ? -23.333 17.303 3.378 1.00 62.19 256 MET A CA 1
ATOM 2062 C C . MET A 1 256 ? -23.906 17.706 2.022 1.00 62.19 256 MET A C 1
ATOM 2064 O O . MET A 1 256 ? -24.804 18.539 1.934 1.00 62.19 256 MET A O 1
ATOM 2068 N N . SER A 1 257 ? -23.420 17.067 0.957 1.00 67.94 257 SER A N 1
ATOM 2069 C CA . SER A 1 257 ? -23.890 17.299 -0.413 1.00 67.94 257 SER A CA 1
ATOM 2070 C C . SER A 1 257 ? -24.558 16.060 -0.999 1.00 67.94 257 SER A C 1
ATOM 2072 O O . SER A 1 257 ? -24.186 14.928 -0.701 1.00 67.94 257 SER A O 1
ATOM 2074 N N . GLN A 1 258 ? -25.563 16.253 -1.847 1.00 75.31 258 GLN A N 1
ATOM 2075 C CA . GLN A 1 258 ? -26.112 15.207 -2.707 1.00 75.31 258 GLN A CA 1
ATOM 2076 C C . GLN A 1 258 ? -25.408 15.262 -4.058 1.00 75.31 258 GLN A C 1
ATOM 2078 O O . GLN A 1 258 ? -25.300 16.338 -4.632 1.00 75.31 258 GLN A O 1
ATOM 2083 N N . VAL A 1 259 ? -25.009 14.120 -4.617 1.00 80.44 259 VAL A N 1
ATOM 2084 C CA . VAL A 1 259 ? -24.582 14.039 -6.020 1.00 80.44 259 VAL A CA 1
ATOM 2085 C C . VAL A 1 259 ? -25.654 13.362 -6.856 1.00 80.44 259 VAL A C 1
ATOM 2087 O O . VAL A 1 259 ? -26.286 12.392 -6.426 1.00 80.44 259 VAL A O 1
ATOM 2090 N N . ARG A 1 260 ? -25.885 13.877 -8.059 1.00 86.56 260 ARG A N 1
ATOM 2091 C CA . ARG A 1 260 ? -26.748 13.260 -9.067 1.00 86.56 260 ARG A CA 1
ATOM 2092 C C . ARG A 1 260 ? -26.121 13.371 -10.447 1.00 86.56 260 ARG A C 1
ATOM 2094 O O . ARG A 1 260 ? -25.284 14.236 -10.671 1.00 86.56 260 ARG A O 1
ATOM 2101 N N . GLY A 1 261 ? -26.542 12.516 -11.362 1.00 89.44 261 GLY A N 1
ATOM 2102 C CA . GLY A 1 261 ? -26.104 12.558 -12.751 1.00 89.44 261 GLY A CA 1
ATOM 2103 C C . GLY A 1 261 ? -26.625 11.361 -13.528 1.00 89.44 261 GLY A C 1
ATOM 2104 O O . GLY A 1 261 ? -27.441 10.584 -13.025 1.00 89.44 261 GLY A O 1
ATOM 2105 N N . ASN A 1 262 ? -26.130 11.191 -14.746 1.00 92.25 262 ASN A N 1
ATOM 2106 C CA . ASN A 1 262 ? -26.480 10.081 -15.618 1.00 92.25 262 ASN A CA 1
ATOM 2107 C C . ASN A 1 262 ? -25.224 9.315 -16.026 1.00 92.25 262 ASN A C 1
ATOM 2109 O O . ASN A 1 262 ? -24.266 9.889 -16.534 1.00 92.25 262 ASN A O 1
ATOM 2113 N N . VAL A 1 263 ? -25.239 7.999 -15.851 1.00 94.56 263 VAL A N 1
ATOM 2114 C CA . VAL A 1 263 ? -24.250 7.118 -16.467 1.00 94.56 263 VAL A CA 1
ATOM 2115 C C . VAL A 1 263 ? -24.548 7.037 -17.960 1.00 94.56 263 VAL A C 1
ATOM 2117 O O . VAL A 1 263 ? -25.681 6.751 -18.359 1.00 94.56 263 VAL A O 1
ATOM 2120 N N . ALA A 1 264 ? -23.546 7.309 -18.788 1.00 94.25 264 ALA A N 1
ATOM 2121 C CA . ALA A 1 264 ? -23.696 7.388 -20.237 1.00 94.25 264 ALA A CA 1
ATOM 2122 C C . ALA A 1 264 ? -22.535 6.717 -20.968 1.00 94.25 264 ALA A C 1
ATOM 2124 O O . ALA A 1 264 ? -21.454 6.544 -20.416 1.00 94.25 264 ALA A O 1
ATOM 2125 N N . ILE A 1 265 ? -22.767 6.360 -22.226 1.00 93.81 265 ILE A N 1
ATOM 2126 C CA . ILE A 1 265 ? -21.743 5.890 -23.161 1.00 93.81 265 ILE A CA 1
ATOM 2127 C C . ILE A 1 265 ? -21.528 6.943 -24.244 1.00 93.81 265 ILE A C 1
ATOM 2129 O O . ILE A 1 265 ? -22.482 7.598 -24.680 1.00 93.81 265 ILE A O 1
ATOM 2133 N N . TRP A 1 266 ? -20.289 7.079 -24.706 1.00 92.81 266 TRP A N 1
ATOM 2134 C CA . TRP A 1 266 ? -19.981 7.881 -25.885 1.00 92.81 266 TRP A CA 1
ATOM 2135 C C . TRP A 1 266 ? -20.499 7.188 -27.150 1.00 92.81 266 TRP A C 1
ATOM 2137 O O . TRP A 1 266 ? -20.144 6.042 -27.437 1.00 92.81 266 TRP A O 1
ATOM 2147 N N . ASN A 1 267 ? -21.364 7.862 -27.911 1.00 90.44 267 ASN A N 1
ATOM 2148 C CA . ASN A 1 267 ? -21.907 7.326 -29.153 1.00 90.44 267 ASN A CA 1
ATOM 2149 C C . ASN A 1 267 ? -21.184 7.935 -30.357 1.00 90.44 267 ASN A C 1
ATOM 2151 O O . ASN A 1 267 ? -21.483 9.055 -30.765 1.00 90.44 267 ASN A O 1
ATOM 2155 N N . ILE A 1 268 ? -20.295 7.155 -30.974 1.00 87.38 268 ILE A N 1
ATOM 2156 C CA . ILE A 1 268 ? -19.485 7.584 -32.126 1.00 87.38 268 ILE A CA 1
ATOM 2157 C C . ILE A 1 268 ? -20.362 8.052 -33.302 1.00 87.38 268 ILE A C 1
ATOM 2159 O O . ILE A 1 268 ? -20.033 9.023 -33.975 1.00 87.38 268 ILE A O 1
ATOM 2163 N N . THR A 1 269 ? -21.508 7.407 -33.550 1.00 90.25 269 THR A N 1
ATOM 2164 C CA . THR A 1 269 ? -22.395 7.759 -34.675 1.00 90.25 269 THR A CA 1
ATOM 2165 C C . THR A 1 269 ? -23.133 9.078 -34.455 1.00 90.25 269 THR A C 1
ATOM 2167 O O . THR A 1 269 ? -23.377 9.809 -35.413 1.00 90.25 269 THR A O 1
ATOM 2170 N N . ARG A 1 270 ? -23.516 9.384 -33.210 1.00 89.25 270 ARG A N 1
ATOM 2171 C CA . ARG A 1 270 ? -24.182 10.649 -32.854 1.00 89.25 270 ARG A CA 1
ATOM 2172 C C . ARG A 1 270 ? -23.204 11.760 -32.483 1.00 89.25 270 ARG A C 1
ATOM 2174 O O . ARG A 1 270 ? -23.620 12.913 -32.460 1.00 89.25 270 ARG A O 1
ATOM 2181 N N . ASN A 1 271 ? -21.943 11.412 -32.222 1.00 89.00 271 ASN A N 1
ATOM 2182 C CA . ASN A 1 271 ? -20.922 12.302 -31.676 1.00 89.00 271 ASN A CA 1
ATOM 2183 C C . ASN A 1 271 ? -21.404 13.014 -30.394 1.00 89.00 271 ASN A C 1
ATOM 2185 O O . ASN A 1 271 ? -21.204 14.216 -30.230 1.00 89.00 271 ASN A O 1
ATOM 2189 N N . ASP A 1 272 ? -22.112 12.271 -29.536 1.00 91.50 272 ASP A N 1
ATOM 2190 C CA . ASP A 1 272 ? -22.729 12.769 -28.303 1.00 91.50 272 ASP A CA 1
ATOM 2191 C C . ASP A 1 272 ? -22.868 11.641 -27.262 1.00 91.50 272 ASP A C 1
ATOM 2193 O O . ASP A 1 272 ? -22.775 10.449 -27.584 1.00 91.50 272 ASP A O 1
ATOM 2197 N N . TYR A 1 273 ? -23.117 12.011 -26.009 1.00 91.88 273 TYR A N 1
ATOM 2198 C CA . TYR A 1 273 ? -23.332 11.090 -24.899 1.00 91.88 273 TYR A CA 1
ATOM 2199 C C . TYR A 1 273 ? -24.755 10.535 -24.920 1.00 91.88 273 TYR A C 1
ATOM 2201 O O . TYR A 1 273 ? -25.741 11.268 -25.000 1.00 91.88 273 TYR A O 1
ATOM 2209 N N . THR A 1 274 ? -24.877 9.215 -24.806 1.00 92.25 274 THR A N 1
ATOM 2210 C CA . THR A 1 274 ? -26.177 8.540 -24.717 1.00 92.25 274 THR A CA 1
ATOM 2211 C C . THR A 1 274 ? -26.325 7.838 -23.372 1.00 92.25 274 THR A C 1
ATOM 2213 O O . THR A 1 274 ? -25.408 7.110 -22.988 1.00 92.25 274 THR A O 1
ATOM 2216 N N . PRO A 1 275 ? -27.450 8.021 -22.653 1.00 91.19 275 PRO A N 1
ATOM 2217 C CA . PRO A 1 275 ? -27.679 7.340 -21.386 1.00 91.19 275 PRO A CA 1
ATOM 2218 C C . PRO A 1 275 ? -27.524 5.824 -21.505 1.00 91.19 275 PRO A C 1
ATOM 2220 O O . PRO A 1 275 ? -28.010 5.212 -22.459 1.00 91.19 275 PRO A O 1
ATOM 2223 N N . LEU A 1 276 ? -26.852 5.222 -20.527 1.00 89.88 276 LEU A N 1
ATOM 2224 C CA . LEU A 1 276 ? -26.624 3.786 -20.492 1.00 89.88 276 LEU A CA 1
ATOM 2225 C C . LEU A 1 276 ? -27.972 3.052 -20.307 1.00 89.88 276 LEU A C 1
ATOM 2227 O O . LEU A 1 276 ? -28.725 3.386 -19.387 1.00 89.88 276 LEU A O 1
ATOM 2231 N N . PRO A 1 277 ? -28.295 2.045 -21.141 1.00 83.38 277 PRO A N 1
ATOM 2232 C CA . PRO A 1 277 ? -29.549 1.297 -21.027 1.00 83.38 277 PRO A CA 1
ATOM 2233 C C . PRO A 1 277 ? -29.525 0.230 -19.917 1.00 83.38 277 PRO A C 1
ATOM 2235 O O . PRO A 1 277 ? -30.566 -0.333 -19.585 1.00 83.38 277 PRO A O 1
ATOM 2238 N N . TYR A 1 278 ? -28.352 -0.061 -19.352 1.00 84.81 278 TYR A N 1
ATOM 2239 C CA . TYR A 1 278 ? -28.150 -1.049 -18.295 1.00 84.81 278 TYR A CA 1
ATOM 2240 C C . TYR A 1 278 ? -28.124 -0.399 -16.912 1.00 84.81 278 TYR A C 1
ATOM 2242 O O . TYR A 1 278 ? -27.822 0.786 -16.767 1.00 84.81 278 TYR A O 1
ATOM 2250 N N . ARG A 1 279 ? -28.395 -1.201 -15.878 1.00 89.38 279 ARG A N 1
ATOM 2251 C CA . ARG A 1 279 ? -28.139 -0.792 -14.496 1.00 89.38 279 ARG A CA 1
ATOM 2252 C C . ARG A 1 279 ? -26.634 -0.785 -14.250 1.00 89.38 279 ARG A C 1
ATOM 2254 O O . ARG A 1 279 ? -25.970 -1.786 -14.497 1.00 89.38 279 ARG A O 1
ATOM 2261 N N . ALA A 1 280 ? -26.120 0.329 -13.749 1.00 92.12 280 ALA A N 1
ATOM 2262 C CA . ALA A 1 280 ? -24.736 0.470 -13.327 1.00 92.12 280 ALA A CA 1
ATOM 2263 C C . ALA A 1 280 ? -24.660 0.678 -11.812 1.00 92.12 280 ALA A C 1
ATOM 2265 O O . ALA A 1 280 ? -25.513 1.333 -11.209 1.00 92.12 280 ALA A O 1
ATOM 2266 N N . LEU A 1 281 ? -23.619 0.126 -11.204 1.00 92.00 281 LEU A N 1
ATOM 2267 C CA . LEU A 1 281 ? -23.191 0.394 -9.844 1.00 92.00 281 LEU A CA 1
ATOM 2268 C C . LEU A 1 281 ? -22.331 1.658 -9.842 1.00 92.00 281 LEU A C 1
ATOM 2270 O O . LEU A 1 281 ? -21.246 1.672 -10.417 1.00 92.00 281 LEU A O 1
ATOM 2274 N N . VAL A 1 282 ? -22.799 2.708 -9.182 1.00 91.12 282 VAL A N 1
ATOM 2275 C CA . VAL A 1 282 ? -22.054 3.950 -8.972 1.00 91.12 282 VAL A CA 1
ATOM 2276 C C . VAL A 1 282 ? -21.431 3.920 -7.582 1.00 91.12 282 VAL A C 1
ATOM 2278 O O . VAL A 1 282 ? -22.131 3.706 -6.595 1.00 91.12 282 VAL A O 1
ATOM 2281 N N . ASN A 1 283 ? -20.122 4.137 -7.512 1.00 87.50 283 ASN A N 1
ATOM 2282 C CA . ASN A 1 283 ? -19.342 4.254 -6.288 1.00 87.50 283 ASN A CA 1
ATOM 2283 C C . ASN A 1 283 ? -18.826 5.687 -6.128 1.00 87.50 283 ASN A C 1
ATOM 2285 O O . ASN A 1 283 ? -18.222 6.243 -7.048 1.00 87.50 283 ASN A O 1
ATOM 2289 N N . VAL A 1 284 ? -19.026 6.246 -4.942 1.00 81.94 284 VAL A N 1
ATOM 2290 C CA . VAL A 1 284 ? -18.488 7.532 -4.508 1.00 81.94 284 VAL A CA 1
ATOM 2291 C C . VAL A 1 284 ? -17.507 7.260 -3.373 1.00 81.94 284 VAL A C 1
ATOM 2293 O O . VAL A 1 284 ? -17.893 6.735 -2.329 1.00 81.94 284 VAL A O 1
ATOM 2296 N N . ARG A 1 285 ? -16.235 7.599 -3.597 1.00 75.56 285 ARG A N 1
ATOM 2297 C CA . ARG A 1 285 ? -15.115 7.327 -2.690 1.00 75.56 285 ARG A CA 1
ATOM 2298 C C . ARG A 1 285 ? -14.377 8.611 -2.329 1.00 75.56 285 ARG A C 1
ATOM 2300 O O . ARG A 1 285 ? -14.074 9.424 -3.200 1.00 75.56 285 ARG A O 1
ATOM 2307 N N . ARG A 1 286 ? -13.993 8.753 -1.061 1.00 66.38 286 ARG A N 1
ATOM 2308 C CA . ARG A 1 286 ? -13.052 9.791 -0.614 1.00 66.38 286 ARG A CA 1
ATOM 2309 C C . ARG A 1 286 ? -11.603 9.403 -0.866 1.00 66.38 286 ARG A C 1
ATOM 2311 O O . ARG A 1 286 ? -11.185 8.291 -0.547 1.00 66.38 286 ARG A O 1
ATOM 2318 N N . ILE A 1 287 ? -10.838 10.339 -1.415 1.00 50.84 287 ILE A N 1
ATOM 2319 C CA . ILE A 1 287 ? -9.388 10.216 -1.542 1.00 50.84 287 ILE A CA 1
ATOM 2320 C C . ILE A 1 287 ? -8.800 10.704 -0.200 1.00 50.84 287 ILE A C 1
ATOM 2322 O O . ILE A 1 287 ? -9.200 11.765 0.267 1.00 50.84 287 ILE A O 1
ATOM 2326 N N . PHE A 1 288 ? -7.908 9.925 0.434 1.00 43.97 288 PHE A N 1
ATOM 2327 C CA . PHE A 1 288 ? -7.162 10.243 1.682 1.00 43.97 288 PHE A CA 1
ATOM 2328 C C . PHE A 1 288 ? -7.770 9.916 3.072 1.00 43.97 288 PHE A C 1
ATOM 2330 O O . PHE A 1 288 ? -7.207 10.358 4.071 1.00 43.97 288 PHE A O 1
ATOM 2337 N N . GLN A 1 289 ? -8.829 9.105 3.195 1.00 45.12 289 GLN A N 1
ATOM 2338 C CA . GLN A 1 289 ? -9.296 8.598 4.507 1.00 45.12 289 GLN A CA 1
ATOM 2339 C C . GLN A 1 289 ? -9.235 7.063 4.585 1.00 45.12 289 GLN A C 1
ATOM 2341 O O . GLN A 1 289 ? -9.636 6.371 3.646 1.00 45.12 289 GLN A O 1
ATOM 2346 N N . TYR A 1 290 ? -8.718 6.542 5.704 1.00 36.53 290 TYR A N 1
ATOM 2347 C CA . TYR A 1 290 ? -8.751 5.118 6.051 1.00 36.53 290 TYR A CA 1
ATOM 2348 C C . TYR A 1 290 ? -10.136 4.765 6.613 1.00 36.53 290 TYR A C 1
ATOM 2350 O O . TYR A 1 290 ? -10.672 5.508 7.427 1.00 36.53 290 TYR A O 1
ATOM 2358 N N . GLY A 1 291 ? -10.714 3.635 6.195 1.00 49.47 291 GLY A N 1
ATOM 2359 C CA . GLY A 1 291 ? -12.000 3.152 6.709 1.00 49.47 291 GLY A CA 1
ATOM 2360 C C . GLY A 1 291 ? -13.157 3.198 5.708 1.00 49.47 291 GLY A C 1
ATOM 2361 O O . GLY A 1 291 ? -12.976 3.208 4.488 1.00 49.47 291 GLY A O 1
ATOM 2362 N N . VAL A 1 292 ? -14.374 3.136 6.245 1.00 50.72 292 VAL A N 1
ATOM 2363 C CA . VAL A 1 292 ? -15.559 2.613 5.561 1.00 50.72 292 VAL A CA 1
ATOM 2364 C C . VAL A 1 292 ? -16.350 3.679 4.795 1.00 50.72 292 VAL A C 1
ATOM 2366 O O . VAL A 1 292 ? -17.536 3.898 5.021 1.00 50.72 292 VAL A O 1
ATOM 2369 N N . PHE A 1 293 ? -15.683 4.349 3.852 1.00 61.72 293 PHE A N 1
ATOM 2370 C CA . PHE A 1 293 ? -16.204 5.552 3.180 1.00 61.72 293 PHE A CA 1
ATOM 2371 C C . PHE A 1 293 ? -16.523 5.377 1.688 1.00 61.72 293 PHE A C 1
ATOM 2373 O O . PHE A 1 293 ? -16.574 6.356 0.941 1.00 61.72 293 PHE A O 1
ATOM 2380 N N . ASN A 1 294 ? -16.725 4.139 1.228 1.00 73.94 294 ASN A N 1
ATOM 2381 C CA . ASN A 1 294 ? -17.281 3.896 -0.104 1.00 73.94 294 ASN A CA 1
ATOM 2382 C C . ASN A 1 294 ? -18.806 3.912 -0.027 1.00 73.94 294 ASN A C 1
ATOM 2384 O O . ASN A 1 294 ? -19.405 3.173 0.756 1.00 73.94 294 ASN A O 1
ATOM 2388 N N . ARG A 1 295 ? -19.433 4.727 -0.871 1.00 79.94 295 ARG A N 1
ATOM 2389 C CA . ARG A 1 295 ? -20.886 4.867 -0.938 1.00 79.94 295 ARG A CA 1
ATOM 2390 C C . ARG A 1 295 ? -21.358 4.370 -2.289 1.00 79.94 295 ARG A C 1
ATOM 2392 O O . ARG A 1 295 ? -20.979 4.912 -3.327 1.00 79.94 295 ARG A O 1
ATOM 2399 N N . PHE A 1 296 ? -22.197 3.344 -2.272 1.00 85.44 296 PHE A N 1
ATOM 2400 C CA . PHE A 1 296 ? -22.680 2.701 -3.485 1.00 85.44 296 PHE A CA 1
ATOM 2401 C C . PHE A 1 296 ? -24.138 3.074 -3.762 1.00 85.44 296 PHE A C 1
ATOM 2403 O O . PHE A 1 296 ? -24.942 3.258 -2.849 1.00 85.44 296 PHE A O 1
ATOM 2410 N N . THR A 1 297 ? -24.500 3.188 -5.035 1.00 87.62 297 THR A N 1
ATOM 2411 C CA . THR A 1 297 ? -25.896 3.253 -5.484 1.00 87.62 297 THR A CA 1
ATOM 2412 C C . THR A 1 297 ? -26.033 2.564 -6.835 1.00 87.62 297 THR A C 1
ATOM 2414 O O . THR A 1 297 ? -25.072 2.491 -7.596 1.00 87.62 297 THR A O 1
ATOM 2417 N N . ILE A 1 298 ? -27.220 2.057 -7.148 1.00 90.44 298 ILE A N 1
ATOM 2418 C CA . ILE A 1 298 ? -27.517 1.478 -8.462 1.00 90.44 298 ILE A CA 1
ATOM 2419 C C . ILE A 1 298 ? -28.304 2.510 -9.267 1.00 90.44 298 ILE A C 1
ATOM 2421 O O . ILE A 1 298 ? -29.227 3.145 -8.748 1.00 90.44 298 ILE A O 1
ATOM 2425 N N . THR A 1 299 ? -27.952 2.687 -10.539 1.00 92.19 299 THR A N 1
ATOM 2426 C CA . THR A 1 299 ? -28.678 3.600 -11.424 1.00 92.19 299 THR A CA 1
ATOM 2427 C C . THR A 1 299 ? -30.134 3.166 -11.603 1.00 92.19 299 THR A C 1
ATOM 2429 O O . THR A 1 299 ? -30.460 1.981 -11.717 1.00 92.19 299 THR A O 1
ATOM 2432 N N . LYS A 1 300 ? -31.019 4.155 -11.698 1.00 88.69 300 LYS A N 1
ATOM 2433 C CA . LYS A 1 300 ? -32.403 4.009 -12.154 1.00 88.69 300 LYS A CA 1
ATOM 2434 C C . LYS A 1 300 ? -32.441 3.881 -13.686 1.00 88.69 300 LYS A C 1
ATOM 2436 O O . LYS A 1 300 ? -31.411 3.687 -14.332 1.00 88.69 300 LYS A O 1
ATOM 2441 N N . GLU A 1 301 ? -33.638 3.971 -14.267 1.00 82.38 301 GLU A N 1
ATOM 2442 C CA . GLU A 1 301 ? -33.818 4.004 -15.722 1.00 82.38 301 GLU A CA 1
ATOM 2443 C C . GLU A 1 301 ? -32.959 5.100 -16.373 1.00 82.38 301 GLU A C 1
ATOM 2445 O O . GLU A 1 301 ? -32.750 6.171 -15.795 1.00 82.38 301 GLU A O 1
ATOM 2450 N N . TYR A 1 302 ? -32.458 4.821 -17.581 1.00 82.75 302 TYR A N 1
ATOM 2451 C CA . TYR A 1 302 ? -31.619 5.739 -18.363 1.00 82.75 302 TYR A CA 1
ATOM 2452 C C . TYR A 1 302 ? -30.363 6.223 -17.611 1.00 82.75 302 TYR A C 1
ATOM 2454 O O . TYR A 1 302 ? -29.985 7.395 -17.683 1.00 82.75 302 TYR A O 1
ATOM 2462 N N . GLY A 1 303 ? -29.734 5.336 -16.836 1.00 86.62 303 GLY A N 1
ATOM 2463 C CA . GLY A 1 303 ? -28.463 5.602 -16.162 1.00 86.62 303 GLY A CA 1
ATOM 2464 C C . GLY A 1 303 ? -28.519 6.650 -15.045 1.00 86.62 303 GLY A C 1
ATOM 2465 O O . GLY A 1 303 ? -27.472 7.005 -14.514 1.00 86.62 303 GLY A O 1
ATOM 2466 N N . TYR A 1 304 ? -29.694 7.161 -14.662 1.00 92.00 304 TYR A N 1
ATOM 2467 C CA . TYR A 1 304 ? -29.788 8.202 -13.635 1.00 92.00 304 TYR A CA 1
ATOM 2468 C C . TYR A 1 304 ? -29.364 7.671 -12.263 1.00 92.00 304 TYR A C 1
ATOM 2470 O O . TYR A 1 304 ? -29.920 6.685 -11.777 1.00 92.00 304 TYR A O 1
ATOM 2478 N N . PHE A 1 305 ? -28.440 8.349 -11.592 1.00 90.44 305 PHE A N 1
ATOM 2479 C CA . PHE A 1 305 ? -28.074 8.067 -10.209 1.00 90.44 305 PHE A CA 1
ATOM 2480 C C . PHE A 1 305 ? -28.278 9.290 -9.327 1.00 90.44 305 PHE A C 1
ATOM 2482 O O . PHE A 1 305 ? -28.200 10.439 -9.760 1.00 90.44 305 PHE A O 1
ATOM 2489 N N . SER A 1 306 ? -28.539 9.024 -8.053 1.00 86.44 306 SER A N 1
ATOM 2490 C CA . SER A 1 306 ? -28.555 10.045 -7.021 1.00 86.44 306 SER A CA 1
ATOM 2491 C C . SER A 1 306 ? -28.129 9.440 -5.695 1.00 86.44 306 SER A C 1
ATOM 2493 O O . SER A 1 306 ? -28.527 8.321 -5.362 1.00 86.44 306 SER A O 1
ATOM 2495 N N . LEU A 1 307 ? -27.282 10.163 -4.974 1.00 80.56 307 LEU A N 1
ATOM 2496 C CA . LEU A 1 307 ? -26.541 9.638 -3.845 1.00 80.56 307 LEU A CA 1
ATOM 2497 C C . LEU A 1 307 ? -26.352 10.749 -2.798 1.00 80.56 307 LEU A C 1
ATOM 2499 O O . LEU A 1 307 ? -25.844 11.820 -3.120 1.00 80.56 307 LEU A O 1
ATOM 2503 N N . PHE A 1 308 ? -26.815 10.513 -1.565 1.00 74.88 308 PHE A N 1
ATOM 2504 C CA . PHE A 1 308 ? -26.784 11.475 -0.452 1.00 74.88 308 PHE A CA 1
ATOM 2505 C C . PHE A 1 308 ? -26.409 10.784 0.870 1.00 74.88 308 PHE A C 1
ATOM 2507 O O . PHE A 1 308 ? -27.235 10.055 1.398 1.00 74.88 308 PHE A O 1
ATOM 2514 N N . PRO A 1 309 ? -25.220 10.999 1.435 1.00 68.81 309 PRO A N 1
ATOM 2515 C CA . PRO A 1 309 ? -24.313 12.088 1.140 1.00 68.81 309 PRO A CA 1
ATOM 2516 C C . PRO A 1 309 ? -23.269 11.630 0.123 1.00 68.81 309 PRO A C 1
ATOM 2518 O O . PRO A 1 309 ? -22.786 10.502 0.163 1.00 68.81 309 PRO A O 1
ATOM 2521 N N . ALA A 1 310 ? -22.925 12.509 -0.806 1.00 60.38 310 ALA A N 1
ATOM 2522 C CA . ALA A 1 310 ? -21.765 12.358 -1.668 1.00 60.38 310 ALA A CA 1
ATOM 2523 C C . ALA A 1 310 ? -20.469 12.704 -0.924 1.00 60.38 310 ALA A C 1
ATOM 2525 O O . ALA A 1 310 ? -19.420 12.138 -1.219 1.00 60.38 310 ALA A O 1
ATOM 2526 N N . GLN A 1 311 ? -20.546 13.637 0.032 1.00 58.00 311 GLN A N 1
ATOM 2527 C CA . GLN A 1 311 ? -19.440 14.080 0.881 1.00 58.00 311 GLN A CA 1
ATOM 2528 C C . GLN A 1 311 ? -19.942 14.416 2.297 1.00 58.00 311 GLN A C 1
ATOM 2530 O O . GLN A 1 311 ? -21.041 14.948 2.430 1.00 58.00 311 GLN A O 1
ATOM 2535 N N . HIS A 1 312 ? -19.112 14.168 3.318 1.00 52.25 312 HIS A N 1
ATOM 2536 C CA . HIS A 1 312 ? -19.222 14.731 4.677 1.00 52.25 312 HIS A CA 1
ATOM 2537 C C . HIS A 1 312 ? -18.207 15.878 4.837 1.00 52.25 312 HIS A C 1
ATOM 2539 O O . HIS A 1 312 ? -17.134 15.669 5.401 1.00 52.25 312 HIS A O 1
ATOM 2545 N N . VAL A 1 313 ? -18.393 17.017 4.172 1.00 48.03 313 VAL A N 1
ATOM 2546 C CA . VAL A 1 313 ? -17.354 18.054 4.089 1.00 48.03 313 VAL A CA 1
ATOM 2547 C C . VAL A 1 313 ? -16.991 18.609 5.461 1.00 48.03 313 VAL A C 1
ATOM 2549 O O . VAL A 1 313 ? -17.816 19.091 6.231 1.00 48.03 313 VAL A O 1
ATOM 2552 N N . VAL A 1 314 ? -15.686 18.564 5.670 1.00 41.81 314 VAL A N 1
ATOM 2553 C CA . VAL A 1 314 ? -14.903 19.372 6.579 1.00 41.81 314 VAL A CA 1
ATOM 2554 C C . VAL A 1 314 ? -14.430 20.548 5.741 1.00 41.81 314 VAL A C 1
ATOM 2556 O O . VAL A 1 314 ? -13.788 20.330 4.720 1.00 41.81 314 VAL A O 1
ATOM 2559 N N . ASN A 1 315 ? -14.782 21.760 6.158 1.00 38.41 315 ASN A N 1
ATOM 2560 C CA . ASN A 1 315 ? -14.231 23.052 5.743 1.00 38.41 315 ASN A CA 1
ATOM 2561 C C . ASN A 1 315 ? -13.888 23.253 4.231 1.00 38.41 315 ASN A C 1
ATOM 2563 O O . ASN A 1 315 ? -12.888 22.726 3.739 1.00 38.41 315 ASN A O 1
ATOM 2567 N N . PRO A 1 316 ? -14.593 24.142 3.501 1.00 38.09 316 PRO A N 1
ATOM 2568 C CA . PRO A 1 316 ? -14.302 24.465 2.095 1.00 38.09 316 PRO A CA 1
ATOM 2569 C C . PRO A 1 316 ? -12.893 25.035 1.818 1.00 38.09 316 PRO A C 1
ATOM 2571 O O . PRO A 1 316 ? -12.506 25.141 0.654 1.00 38.09 316 PRO A O 1
ATOM 2574 N N . LEU A 1 317 ? -12.107 25.383 2.846 1.00 36.81 317 LEU A N 1
ATOM 2575 C CA . LEU A 1 317 ? -10.702 25.791 2.706 1.00 36.81 317 LEU A CA 1
ATOM 2576 C C . LEU A 1 317 ? -9.752 24.634 2.338 1.00 36.81 317 LEU A C 1
ATOM 2578 O O . LEU A 1 317 ? -8.674 24.893 1.802 1.00 36.81 317 LEU A O 1
ATOM 2582 N N . TYR A 1 318 ? -10.151 23.377 2.560 1.00 43.69 318 TYR A N 1
ATOM 2583 C CA . TYR A 1 318 ? -9.346 22.185 2.274 1.00 43.69 318 TYR A CA 1
ATOM 2584 C C . TYR A 1 318 ? -10.122 21.258 1.333 1.00 43.69 318 TYR A C 1
ATOM 2586 O O . TYR A 1 318 ? -10.758 20.303 1.764 1.00 43.69 318 TYR A O 1
ATOM 2594 N N . GLY A 1 319 ? -10.129 21.571 0.034 1.00 46.66 319 GLY A N 1
ATOM 2595 C CA . GLY A 1 319 ? -10.898 20.841 -0.980 1.00 46.66 319 GLY A CA 1
ATOM 2596 C C . GLY A 1 319 ? -10.690 19.321 -0.939 1.00 46.66 319 GLY A C 1
ATOM 2597 O O . GLY A 1 319 ? -9.722 18.805 -1.495 1.00 46.66 319 GLY A O 1
ATOM 2598 N N . VAL A 1 320 ? -11.622 18.594 -0.315 1.00 50.88 320 VAL A N 1
ATOM 2599 C CA . VAL A 1 320 ? -11.610 17.127 -0.278 1.00 50.88 320 VAL A CA 1
ATOM 2600 C C . VAL A 1 320 ? -11.962 16.599 -1.667 1.00 50.88 320 VAL A C 1
ATOM 2602 O O . VAL A 1 320 ? -13.071 16.799 -2.169 1.00 50.88 320 VAL A O 1
ATOM 2605 N N . GLN A 1 321 ? -11.016 15.905 -2.300 1.00 58.00 321 GLN A N 1
ATOM 2606 C CA . GLN A 1 321 ? -11.251 15.256 -3.585 1.00 58.00 321 GLN A CA 1
ATOM 2607 C C . GLN A 1 321 ? -12.091 13.988 -3.390 1.00 58.00 321 GLN A C 1
ATOM 2609 O O . GLN A 1 321 ? -11.749 13.098 -2.608 1.00 58.00 321 GLN A O 1
ATOM 2614 N N . VAL A 1 322 ? -13.197 13.898 -4.127 1.00 68.19 322 VAL A N 1
ATOM 2615 C CA . VAL A 1 322 ? -14.038 12.701 -4.191 1.00 68.19 322 VAL A CA 1
ATOM 2616 C C . VAL A 1 322 ? -13.970 12.108 -5.582 1.00 68.19 322 VAL A C 1
ATOM 2618 O O . VAL A 1 322 ? -14.121 12.805 -6.583 1.00 68.19 322 VAL A O 1
ATOM 2621 N N . GLN A 1 323 ? -13.741 10.802 -5.624 1.00 77.81 323 GLN A N 1
ATOM 2622 C CA . GLN A 1 323 ? -13.718 10.010 -6.835 1.00 77.81 323 GLN A CA 1
ATOM 2623 C C . GLN A 1 323 ? -15.094 9.374 -7.036 1.00 77.81 323 GLN A C 1
ATOM 2625 O O . GLN A 1 323 ? -15.579 8.646 -6.170 1.00 77.81 323 GLN A O 1
ATOM 2630 N N . ILE A 1 324 ? -15.715 9.633 -8.187 1.00 84.44 324 ILE A N 1
ATOM 2631 C CA . ILE A 1 324 ? -16.973 8.997 -8.590 1.00 84.44 324 ILE A CA 1
ATOM 2632 C C . ILE A 1 324 ? -16.685 8.061 -9.756 1.00 84.44 324 ILE A C 1
ATOM 2634 O O . ILE A 1 324 ? -16.056 8.456 -10.734 1.00 84.44 324 ILE A O 1
ATOM 2638 N N . THR A 1 325 ? -17.131 6.816 -9.638 1.00 89.50 325 THR A N 1
ATOM 2639 C CA . THR A 1 325 ? -16.967 5.779 -10.663 1.00 89.50 325 THR A CA 1
ATOM 2640 C C . THR A 1 325 ? -18.283 5.042 -10.872 1.00 89.50 325 THR A C 1
ATOM 2642 O O . THR A 1 325 ? -19.071 4.903 -9.944 1.00 89.50 325 THR A O 1
ATOM 2645 N N . ALA A 1 326 ? -18.533 4.577 -12.087 1.00 92.81 326 ALA A N 1
ATOM 2646 C CA . ALA A 1 326 ? -19.617 3.688 -12.468 1.00 92.81 326 ALA A CA 1
ATOM 2647 C C . ALA A 1 326 ? -19.086 2.397 -13.100 1.00 92.81 326 ALA A C 1
ATOM 2649 O O . ALA A 1 326 ? -18.101 2.405 -13.846 1.00 92.81 326 ALA A O 1
ATOM 2650 N N . TRP A 1 327 ? -19.793 1.305 -12.821 1.00 92.75 327 TRP A N 1
ATOM 2651 C CA . TRP A 1 327 ? -19.437 -0.050 -13.220 1.00 92.75 327 TRP A CA 1
ATOM 2652 C C . TRP A 1 327 ? -20.686 -0.824 -13.623 1.00 92.75 327 TRP A C 1
ATOM 2654 O O . TRP A 1 327 ? -21.690 -0.778 -12.918 1.00 92.75 327 TRP A O 1
ATOM 2664 N N . VAL A 1 328 ? -20.637 -1.579 -14.714 1.00 93.06 328 VAL A N 1
ATOM 2665 C CA . VAL A 1 328 ? -21.635 -2.624 -14.990 1.00 93.06 328 VAL A CA 1
ATOM 2666 C C . VAL A 1 328 ? -20.961 -3.955 -14.744 1.00 93.06 328 VAL A C 1
ATOM 2668 O O . VAL A 1 328 ? -19.909 -4.223 -15.321 1.00 93.06 328 VAL A O 1
ATOM 2671 N N . VAL A 1 329 ? -21.563 -4.766 -13.883 1.00 89.81 329 VAL A N 1
ATOM 2672 C CA . VAL A 1 329 ? -21.019 -6.051 -13.451 1.00 89.81 329 VAL A CA 1
ATOM 2673 C C . VAL A 1 329 ? -21.961 -7.155 -13.909 1.00 89.81 329 VAL A C 1
ATOM 2675 O O . VAL A 1 329 ? -23.176 -7.032 -13.765 1.00 89.81 329 VAL A O 1
ATOM 2678 N N . ASP A 1 330 ? -21.401 -8.218 -14.470 1.00 88.06 330 ASP A N 1
ATOM 2679 C CA . ASP A 1 330 ? -22.129 -9.434 -14.804 1.00 88.06 330 ASP A CA 1
ATOM 2680 C C . ASP A 1 330 ? -22.586 -10.143 -13.519 1.00 88.06 330 ASP A C 1
ATOM 2682 O O . ASP A 1 330 ? -21.769 -10.476 -12.661 1.00 88.06 330 ASP A O 1
ATOM 2686 N N . GLU A 1 331 ? -23.890 -10.379 -13.368 1.00 83.12 331 GLU A N 1
ATOM 2687 C CA . GLU A 1 331 ? -24.451 -10.935 -12.127 1.00 83.12 331 GLU A CA 1
ATOM 2688 C C . GLU A 1 331 ? -24.019 -12.387 -11.858 1.00 83.12 331 GLU A C 1
ATOM 2690 O O . GLU A 1 331 ? -23.978 -12.806 -10.701 1.00 83.12 331 GLU A O 1
ATOM 2695 N N . ALA A 1 332 ? -23.696 -13.162 -12.900 1.00 86.31 332 ALA A N 1
ATOM 2696 C CA . ALA A 1 332 ? -23.349 -14.576 -12.768 1.00 86.31 332 ALA A CA 1
ATOM 2697 C C . ALA A 1 332 ? -21.860 -14.786 -12.461 1.00 86.31 332 ALA A C 1
ATOM 2699 O O . ALA A 1 332 ? -21.502 -15.643 -11.653 1.00 86.31 332 ALA A O 1
ATOM 2700 N N . THR A 1 333 ? -20.993 -14.015 -13.115 1.00 85.44 333 THR A N 1
ATOM 2701 C CA . THR A 1 333 ? -19.533 -14.161 -13.038 1.00 85.44 333 THR A CA 1
ATOM 2702 C C . THR A 1 333 ? -18.877 -13.145 -12.108 1.00 85.44 333 THR A C 1
ATOM 2704 O O . THR A 1 333 ? -17.817 -13.425 -11.556 1.00 85.44 333 THR A O 1
ATOM 2707 N N . GLY A 1 334 ? -19.494 -11.978 -11.900 1.00 84.56 334 GLY A N 1
ATOM 2708 C CA . GLY A 1 334 ? -18.884 -10.848 -11.200 1.00 84.56 334 GLY A CA 1
ATOM 2709 C C . GLY A 1 334 ? -17.891 -10.047 -12.051 1.00 84.56 334 GLY A C 1
ATOM 2710 O O . GLY A 1 334 ? -17.250 -9.135 -11.527 1.00 84.56 334 GLY A O 1
ATOM 2711 N N . ASN A 1 335 ? -17.756 -10.360 -13.345 1.00 90.25 335 ASN A N 1
ATOM 2712 C CA . ASN A 1 335 ? -16.855 -9.648 -14.249 1.00 90.25 335 ASN A CA 1
ATOM 2713 C C . ASN A 1 335 ? -17.393 -8.257 -14.597 1.00 90.25 335 ASN A C 1
ATOM 2715 O O . ASN A 1 335 ? -18.599 -8.037 -14.704 1.00 90.25 335 ASN A O 1
ATOM 2719 N N . ILE A 1 336 ? -16.488 -7.312 -14.831 1.00 91.50 336 ILE A N 1
ATOM 2720 C CA . ILE A 1 336 ? -16.838 -5.958 -15.266 1.00 91.50 336 ILE A CA 1
ATOM 2721 C C . ILE A 1 336 ? -17.094 -5.971 -16.780 1.00 91.50 336 ILE A C 1
ATOM 2723 O O . ILE A 1 336 ? -16.227 -6.381 -17.545 1.00 91.50 336 ILE A O 1
ATOM 2727 N N . ILE A 1 337 ? -18.275 -5.503 -17.193 1.00 93.31 337 ILE A N 1
ATOM 2728 C CA . ILE A 1 337 ? -18.702 -5.358 -18.598 1.00 93.31 337 ILE A CA 1
ATOM 2729 C C . ILE A 1 337 ? -18.540 -3.906 -19.066 1.00 93.31 337 ILE A C 1
ATOM 2731 O O . ILE A 1 337 ? -18.192 -3.647 -20.213 1.00 93.31 337 ILE A O 1
ATOM 2735 N N . TYR A 1 338 ? -18.802 -2.938 -18.184 1.00 94.44 338 TYR A N 1
ATOM 2736 C CA . TYR A 1 338 ? -18.544 -1.522 -18.450 1.00 94.44 338 TYR A CA 1
ATOM 2737 C C . TYR A 1 338 ? -17.786 -0.907 -17.282 1.00 94.44 338 TYR A C 1
ATOM 2739 O O . TYR A 1 338 ? -18.140 -1.141 -16.125 1.00 94.44 338 TYR A O 1
ATOM 2747 N N . ALA A 1 339 ? -16.786 -0.091 -17.595 1.00 94.69 339 ALA A N 1
ATOM 2748 C CA . ALA A 1 339 ? -15.968 0.619 -16.619 1.00 94.69 339 ALA A CA 1
ATOM 2749 C C . ALA A 1 339 ? -15.997 2.126 -16.889 1.00 94.69 339 ALA A C 1
ATOM 2751 O O . ALA A 1 339 ? -16.277 2.552 -18.012 1.00 94.69 339 ALA A O 1
ATOM 2752 N N . THR A 1 340 ? -15.710 2.933 -15.865 1.00 94.38 340 THR A N 1
ATOM 2753 C CA . THR A 1 340 ? -15.627 4.397 -16.020 1.00 94.38 340 THR A CA 1
ATOM 2754 C C . THR A 1 340 ? -14.474 4.760 -16.940 1.00 94.38 340 THR A C 1
ATOM 2756 O O . THR A 1 340 ? -13.362 4.273 -16.748 1.00 94.38 340 THR A O 1
ATOM 2759 N N . ASP A 1 341 ? -14.737 5.617 -17.920 1.00 94.31 341 ASP A N 1
ATOM 2760 C CA . ASP A 1 341 ? -13.715 6.067 -18.855 1.00 94.31 341 ASP A CA 1
ATOM 2761 C C . ASP A 1 341 ? -12.835 7.150 -18.214 1.00 94.31 341 ASP A C 1
ATOM 2763 O O . ASP A 1 341 ? -13.337 8.129 -17.660 1.00 94.31 341 ASP A O 1
ATOM 2767 N N . GLN A 1 342 ? -11.520 6.965 -18.285 1.00 92.12 342 GLN A N 1
ATOM 2768 C CA . GLN A 1 342 ? -10.487 7.935 -17.907 1.00 92.12 342 GLN A CA 1
ATOM 2769 C C . GLN A 1 342 ? -9.733 8.470 -19.138 1.00 92.12 342 GLN A C 1
ATOM 2771 O O . GLN A 1 342 ? -8.802 9.262 -18.995 1.00 92.12 342 GLN A O 1
ATOM 2776 N N . GLY A 1 343 ? -10.112 8.022 -20.339 1.00 90.56 343 GLY A N 1
ATOM 2777 C CA . GLY A 1 343 ? -9.537 8.432 -21.610 1.00 90.56 343 GLY A CA 1
ATOM 2778 C C . GLY A 1 343 ? -10.152 9.714 -22.175 1.00 90.56 343 GLY A C 1
ATOM 2779 O O . GLY A 1 343 ? -10.661 10.578 -21.456 1.00 90.56 343 GLY A O 1
ATOM 2780 N N . MET A 1 344 ? -10.105 9.842 -23.499 1.00 90.50 344 MET A N 1
ATOM 2781 C CA . MET A 1 344 ? -10.499 11.032 -24.257 1.00 90.50 344 MET A CA 1
ATOM 2782 C C . MET A 1 344 ? -11.981 11.399 -24.096 1.00 90.50 344 MET A C 1
ATOM 2784 O O . MET A 1 344 ? -12.323 12.577 -24.174 1.00 90.50 344 MET A O 1
ATOM 2788 N N . HIS A 1 345 ? -12.858 10.415 -23.879 1.00 90.44 345 HIS A N 1
ATOM 2789 C CA . HIS A 1 345 ? -14.300 10.644 -23.725 1.00 90.44 345 HIS A CA 1
ATOM 2790 C C . HIS A 1 345 ? -14.723 10.906 -22.277 1.00 90.44 345 HIS A C 1
ATOM 2792 O O . HIS A 1 345 ? -15.911 11.090 -22.007 1.00 90.44 345 HIS A O 1
ATOM 2798 N N . SER A 1 346 ? -13.774 10.920 -21.339 1.00 87.81 346 SER A N 1
ATOM 2799 C CA . SER A 1 346 ? -14.059 11.296 -19.961 1.00 87.81 346 SER A CA 1
ATOM 2800 C C . SER A 1 346 ? -14.448 12.776 -19.873 1.00 87.81 346 SER A C 1
ATOM 2802 O O . SER A 1 346 ? -13.931 13.633 -20.593 1.00 87.81 346 SER A O 1
ATOM 2804 N N . LEU A 1 347 ? -15.382 13.092 -18.975 1.00 80.00 347 LEU A N 1
ATOM 2805 C CA . LEU A 1 347 ? -15.733 14.471 -18.653 1.00 80.00 347 LEU A CA 1
ATOM 2806 C C . LEU A 1 347 ? -15.111 14.844 -17.304 1.00 80.00 347 LEU A C 1
ATOM 2808 O O . LEU A 1 347 ? -15.228 14.071 -16.350 1.00 80.00 347 LEU A O 1
ATOM 2812 N N . PRO A 1 348 ? -14.466 16.018 -17.184 1.00 63.31 348 PRO A N 1
ATOM 2813 C CA . PRO A 1 348 ? -13.878 16.441 -15.924 1.00 63.31 348 PRO A CA 1
ATOM 2814 C C . PRO A 1 348 ? -14.977 16.692 -14.884 1.00 63.31 348 PRO A C 1
ATOM 2816 O O . PRO A 1 348 ? -15.720 17.672 -14.954 1.00 63.31 348 PRO A O 1
ATOM 2819 N N . GLY A 1 349 ? -15.062 15.811 -13.887 1.00 58.19 349 GLY A N 1
ATOM 2820 C CA . GLY A 1 349 ? -15.879 16.015 -12.696 1.00 58.19 349 GLY A CA 1
ATOM 2821 C C . GLY A 1 349 ? -15.155 16.925 -11.709 1.00 58.19 349 GLY A C 1
ATOM 2822 O O . GLY A 1 349 ? -14.322 16.462 -10.937 1.00 58.19 349 GLY A O 1
ATOM 2823 N N . GLY A 1 350 ? -15.445 18.226 -11.728 1.00 52.75 350 GLY A N 1
ATOM 2824 C CA . GLY A 1 350 ? -14.958 19.145 -10.696 1.00 52.75 350 GLY A CA 1
ATOM 2825 C C . GLY A 1 350 ? -15.771 19.000 -9.410 1.00 52.75 350 GLY A C 1
ATOM 2826 O O . GLY A 1 350 ? -17.001 19.026 -9.468 1.00 52.75 350 GLY A O 1
ATOM 2827 N N . ALA A 1 351 ? -15.102 18.886 -8.258 1.00 53.09 351 ALA A N 1
ATOM 2828 C CA . ALA A 1 351 ? -15.762 19.014 -6.961 1.00 53.09 351 ALA A CA 1
ATOM 2829 C C . ALA A 1 351 ? -16.394 20.412 -6.863 1.00 53.09 351 ALA A C 1
ATOM 2831 O O . ALA A 1 351 ? -15.706 21.422 -7.023 1.00 53.09 351 ALA A O 1
ATOM 2832 N N . ARG A 1 352 ? -17.709 20.473 -6.639 1.00 54.75 352 ARG A N 1
ATOM 2833 C CA . ARG A 1 352 ? -18.434 21.722 -6.385 1.00 54.75 352 ARG A CA 1
ATOM 2834 C C . ARG A 1 352 ? -18.922 21.740 -4.947 1.00 54.75 352 ARG A C 1
ATOM 2836 O O . ARG A 1 352 ? -19.407 20.728 -4.452 1.00 54.75 352 ARG A O 1
ATOM 2843 N N . VAL A 1 353 ? -18.841 22.905 -4.312 1.00 53.06 353 VAL A N 1
ATOM 2844 C CA . VAL A 1 353 ? -19.378 23.163 -2.964 1.00 53.06 353 VAL A CA 1
ATOM 2845 C C . VAL A 1 353 ? -20.875 23.501 -3.059 1.00 53.06 353 VAL A C 1
ATOM 2847 O O . VAL A 1 353 ? -21.358 24.451 -2.454 1.00 53.06 353 VAL A O 1
ATOM 2850 N N . ASP A 1 354 ? -21.610 22.755 -3.888 1.00 58.84 354 ASP A N 1
ATOM 2851 C CA . ASP A 1 354 ? -23.056 22.904 -4.022 1.00 58.84 354 ASP A CA 1
ATOM 2852 C C . ASP A 1 354 ? -23.741 21.840 -3.142 1.00 58.84 354 ASP A C 1
ATOM 2854 O O . ASP A 1 354 ? -23.363 20.665 -3.207 1.00 58.84 354 ASP A O 1
ATOM 2858 N N . PRO A 1 355 ? -24.792 22.187 -2.370 1.00 60.47 355 PRO A N 1
ATOM 2859 C CA . PRO A 1 355 ? -25.580 21.208 -1.612 1.00 60.47 355 PRO A CA 1
ATOM 2860 C C . PRO A 1 355 ? -26.157 20.090 -2.490 1.00 60.47 355 PRO A C 1
ATOM 2862 O O . PRO A 1 355 ? -26.390 18.974 -2.026 1.00 60.47 355 PRO A O 1
ATOM 2865 N N . VAL A 1 356 ? -26.375 20.388 -3.775 1.00 70.31 356 VAL A N 1
ATOM 2866 C CA . VAL A 1 356 ? -26.712 19.416 -4.813 1.00 70.31 356 VAL A CA 1
ATOM 2867 C C . VAL A 1 356 ? -25.720 19.574 -5.960 1.00 70.31 356 VAL A C 1
ATOM 2869 O O . VAL A 1 356 ? -25.813 20.502 -6.760 1.00 70.31 356 VAL A O 1
ATOM 2872 N N . TRP A 1 357 ? -24.786 18.637 -6.050 1.00 75.06 357 TRP A N 1
ATOM 2873 C CA . TRP A 1 357 ? -23.824 18.527 -7.131 1.00 75.06 357 TRP A CA 1
ATOM 2874 C C . TRP A 1 357 ? -24.423 17.730 -8.293 1.00 75.06 357 TRP A C 1
ATOM 2876 O O . TRP A 1 357 ? -24.678 16.528 -8.191 1.00 75.06 357 TRP A O 1
ATOM 2886 N N . ASP A 1 358 ? -24.644 18.403 -9.420 1.00 79.94 358 ASP A N 1
ATOM 2887 C CA . ASP A 1 358 ? -24.975 17.740 -10.679 1.00 79.94 358 ASP A CA 1
ATOM 2888 C C . ASP A 1 358 ? -23.690 17.392 -11.443 1.00 79.94 358 ASP A C 1
ATOM 2890 O O . ASP A 1 358 ? -22.961 18.279 -11.893 1.00 79.94 358 ASP A O 1
ATOM 2894 N N . TYR A 1 359 ? -23.395 16.099 -11.549 1.00 79.75 359 TYR A N 1
ATOM 2895 C CA . TYR A 1 359 ? -22.216 15.566 -12.230 1.00 79.75 359 TYR A CA 1
ATOM 2896 C C . TYR A 1 359 ? -22.364 15.609 -13.761 1.00 79.75 359 TYR A C 1
ATOM 2898 O O . TYR A 1 359 ? -21.379 15.472 -14.482 1.00 79.75 359 TYR A O 1
ATOM 2906 N N . GLY A 1 360 ? -23.584 15.792 -14.285 1.00 87.50 360 GLY A N 1
ATOM 2907 C CA . GLY A 1 360 ? -23.857 15.656 -15.713 1.00 87.50 360 GLY A CA 1
ATOM 2908 C C . GLY A 1 360 ? -23.739 14.196 -16.156 1.00 87.50 360 GLY A C 1
ATOM 2909 O O . GLY A 1 360 ? -24.531 13.358 -15.720 1.00 87.50 360 GLY A O 1
ATOM 2910 N N . TYR A 1 361 ? -22.756 13.885 -17.008 1.00 89.38 361 TYR A N 1
ATOM 2911 C CA . TYR A 1 361 ? -22.522 12.526 -17.497 1.00 89.38 361 TYR A CA 1
ATOM 2912 C C . TYR A 1 361 ? -21.304 11.870 -16.849 1.00 89.38 361 TYR A C 1
ATOM 2914 O O . TYR A 1 361 ? -20.181 12.358 -16.954 1.00 89.38 361 TYR A O 1
ATOM 2922 N N . LEU A 1 362 ? -21.532 10.711 -16.234 1.00 91.50 362 LEU A N 1
ATOM 2923 C CA . LEU A 1 362 ? -20.487 9.791 -15.803 1.00 91.50 362 LEU A CA 1
ATOM 2924 C C . LEU A 1 362 ? -20.272 8.762 -16.913 1.00 91.50 362 LEU A C 1
ATOM 2926 O O . LEU A 1 362 ? -21.091 7.862 -17.115 1.00 91.50 362 LEU A O 1
ATOM 2930 N N . VAL A 1 363 ? -19.207 8.955 -17.683 1.00 93.81 363 VAL A N 1
ATOM 2931 C CA . VAL A 1 363 ? -18.992 8.223 -18.931 1.00 93.81 363 VAL A CA 1
ATOM 2932 C C . VAL A 1 363 ? -18.393 6.852 -18.641 1.00 93.81 363 VAL A C 1
ATOM 2934 O O . VAL A 1 363 ? -17.412 6.729 -17.909 1.00 93.81 363 VAL A O 1
ATOM 2937 N N . VAL A 1 364 ? -18.994 5.818 -19.219 1.00 94.94 364 VAL A N 1
ATOM 2938 C CA . VAL A 1 364 ? -18.501 4.442 -19.186 1.00 94.94 364 VAL A CA 1
ATOM 2939 C C . VAL A 1 364 ? -18.304 3.921 -20.604 1.00 94.94 364 VAL A C 1
ATOM 2941 O O . VAL A 1 364 ? -18.975 4.352 -21.543 1.00 94.94 364 VAL A O 1
ATOM 2944 N N . PHE A 1 365 ? -17.414 2.951 -20.758 1.00 94.62 365 PHE A N 1
ATOM 2945 C CA . PHE A 1 365 ? -17.165 2.268 -22.025 1.00 94.62 365 PHE A CA 1
ATOM 2946 C C . PHE A 1 365 ? -17.278 0.754 -21.838 1.00 94.62 365 PHE A C 1
ATOM 2948 O O . PHE A 1 365 ? -17.136 0.252 -20.722 1.00 94.62 365 PHE A O 1
ATOM 2955 N N . ASN A 1 366 ? -17.582 0.034 -22.922 1.00 94.12 366 ASN A N 1
ATOM 2956 C CA . ASN A 1 366 ? -17.579 -1.429 -22.909 1.00 94.12 366 ASN A CA 1
ATOM 2957 C C . ASN A 1 366 ? -16.142 -1.891 -22.664 1.00 94.12 366 ASN A C 1
ATOM 2959 O O . ASN A 1 366 ? -15.261 -1.564 -23.460 1.00 94.12 366 ASN A O 1
ATOM 2963 N N . ALA A 1 367 ? -15.922 -2.599 -21.565 1.00 94.19 367 ALA A N 1
ATOM 2964 C CA . ALA A 1 367 ? -14.608 -2.867 -21.020 1.00 94.19 367 ALA A CA 1
ATOM 2965 C C . ALA A 1 367 ? -14.399 -4.362 -20.782 1.00 94.19 367 ALA A C 1
ATOM 2967 O O . ALA A 1 367 ? -15.272 -5.071 -20.289 1.00 94.19 367 ALA A O 1
ATOM 2968 N N . SER A 1 368 ? -13.187 -4.805 -21.076 1.00 95.25 368 SER A N 1
ATOM 2969 C CA . SER A 1 368 ? -12.588 -6.022 -20.545 1.00 95.25 368 SER A CA 1
ATOM 2970 C C . SER A 1 368 ? -11.565 -5.633 -19.486 1.00 95.25 368 SER A C 1
ATOM 2972 O O . SER A 1 368 ? -10.979 -4.549 -19.567 1.00 95.25 368 SER A O 1
ATOM 2974 N N . THR A 1 369 ? -11.330 -6.488 -18.489 1.00 95.19 369 THR A N 1
ATOM 2975 C CA . THR A 1 369 ? -10.446 -6.122 -17.368 1.00 95.19 369 THR A CA 1
ATOM 2976 C C . THR A 1 369 ? -9.230 -7.022 -17.230 1.00 95.19 369 THR A C 1
ATOM 2978 O O . THR A 1 369 ? -9.292 -8.225 -17.467 1.00 95.19 369 THR A O 1
ATOM 2981 N N . ILE A 1 370 ? -8.116 -6.420 -16.824 1.00 95.25 370 ILE A N 1
ATOM 2982 C CA . ILE A 1 370 ? -6.881 -7.088 -16.428 1.00 95.25 370 ILE A CA 1
ATOM 2983 C C . ILE A 1 370 ? -6.622 -6.733 -14.962 1.00 95.25 370 ILE A C 1
ATOM 2985 O O . ILE A 1 370 ? -6.593 -5.556 -14.606 1.00 95.25 370 ILE A O 1
ATOM 2989 N N . VAL A 1 371 ? -6.446 -7.741 -14.111 1.00 94.12 371 VAL A N 1
ATOM 2990 C CA . VAL A 1 371 ? -6.158 -7.580 -12.681 1.00 94.12 371 VAL A CA 1
ATOM 2991 C C . VAL A 1 371 ? -4.692 -7.902 -12.425 1.00 94.12 371 VAL A C 1
ATOM 2993 O O . VAL A 1 371 ? -4.202 -8.962 -12.820 1.00 94.12 371 VAL A O 1
ATOM 2996 N N . LEU A 1 372 ? -4.011 -6.973 -11.764 1.00 93.12 372 LEU A N 1
ATOM 2997 C CA . LEU A 1 372 ? -2.585 -6.981 -11.457 1.00 93.12 372 LEU A CA 1
ATOM 2998 C C . LEU A 1 372 ? -2.393 -6.852 -9.943 1.00 93.12 372 LEU A C 1
ATOM 3000 O O . LEU A 1 372 ? -3.218 -6.234 -9.265 1.00 93.12 372 LEU A O 1
ATOM 3004 N N . PHE A 1 373 ? -1.289 -7.388 -9.431 1.00 90.81 373 PHE A N 1
ATOM 3005 C CA . PHE A 1 373 ? -0.960 -7.391 -8.008 1.00 90.81 373 PHE A CA 1
ATOM 3006 C C . PHE A 1 373 ? 0.418 -6.775 -7.743 1.00 90.81 373 PHE A C 1
ATOM 3008 O O . PHE A 1 373 ? 1.331 -6.902 -8.561 1.00 90.81 373 PHE A O 1
ATOM 3015 N N . ASP A 1 374 ? 0.552 -6.122 -6.590 1.00 84.25 374 ASP A N 1
ATOM 3016 C CA . ASP A 1 374 ? 1.809 -5.643 -6.003 1.00 84.25 374 ASP A CA 1
ATOM 3017 C C . ASP A 1 374 ? 2.606 -4.690 -6.918 1.00 84.25 374 ASP A C 1
ATOM 3019 O O . ASP A 1 374 ? 3.831 -4.775 -7.040 1.00 84.25 374 ASP A O 1
ATOM 3023 N N . LEU A 1 375 ? 1.899 -3.776 -7.592 1.00 80.19 375 LEU A N 1
ATOM 3024 C CA . LEU A 1 375 ? 2.509 -2.727 -8.414 1.00 80.19 375 LEU A CA 1
ATOM 3025 C C . LEU A 1 375 ? 2.934 -1.527 -7.572 1.00 80.19 375 LEU A C 1
ATOM 3027 O O . LEU A 1 375 ? 2.182 -1.085 -6.704 1.00 80.19 375 LEU A O 1
ATOM 3031 N N . ASN A 1 376 ? 4.101 -0.956 -7.878 1.00 72.06 376 ASN A N 1
ATOM 3032 C CA . ASN A 1 376 ? 4.548 0.276 -7.221 1.00 72.06 376 ASN A CA 1
ATOM 3033 C C . ASN A 1 376 ? 3.998 1.517 -7.925 1.00 72.06 376 ASN A C 1
ATOM 3035 O O . ASN A 1 376 ? 3.777 2.538 -7.285 1.00 72.06 376 ASN A O 1
ATOM 3039 N N . GLU A 1 377 ? 3.792 1.428 -9.238 1.00 73.19 377 GLU A N 1
ATOM 3040 C CA . GLU A 1 377 ? 3.360 2.540 -10.075 1.00 73.19 377 GLU A CA 1
ATOM 3041 C C . GLU A 1 377 ? 2.026 2.221 -10.750 1.00 73.19 377 GLU A C 1
ATOM 3043 O O . GLU A 1 377 ? 1.715 1.070 -11.068 1.00 73.19 377 GLU A O 1
ATOM 3048 N N . VAL A 1 378 ? 1.250 3.266 -11.038 1.00 76.25 378 VAL A N 1
ATOM 3049 C CA . VAL A 1 378 ? 0.051 3.125 -11.866 1.00 76.25 378 VAL A CA 1
ATOM 3050 C C . VAL A 1 378 ? 0.498 2.794 -13.299 1.00 76.25 378 VAL A C 1
ATOM 3052 O O . VAL A 1 378 ? 1.233 3.583 -13.906 1.00 76.25 378 VAL A O 1
ATOM 3055 N N . PRO A 1 379 ? 0.088 1.646 -13.869 1.00 80.25 379 PRO A N 1
ATOM 3056 C CA . PRO A 1 379 ? 0.539 1.237 -15.190 1.00 80.25 379 PRO A CA 1
ATOM 3057 C C . PRO A 1 379 ? -0.018 2.165 -16.274 1.00 80.25 379 PRO A C 1
ATOM 3059 O O . PRO A 1 379 ? -1.203 2.490 -16.302 1.00 80.25 379 PRO A O 1
ATOM 3062 N N . GLN A 1 380 ? 0.844 2.540 -17.212 1.00 85.56 380 GLN A N 1
ATOM 3063 C CA . GLN A 1 380 ? 0.459 3.122 -18.490 1.00 85.56 380 GLN A CA 1
ATOM 3064 C C . GLN A 1 380 ? 0.090 2.007 -19.471 1.00 85.56 380 GLN A C 1
ATOM 3066 O O . GLN A 1 380 ? 0.670 0.916 -19.447 1.00 85.56 380 GLN A O 1
ATOM 3071 N N . ILE A 1 381 ? -0.866 2.304 -20.349 1.00 87.06 381 ILE A N 1
ATOM 3072 C CA . ILE A 1 381 ? -1.412 1.366 -21.329 1.00 87.06 381 ILE A CA 1
ATOM 3073 C C . ILE A 1 381 ? -1.076 1.886 -22.719 1.00 87.06 381 ILE A C 1
ATOM 3075 O O . ILE A 1 381 ? -1.306 3.059 -23.019 1.00 87.06 381 ILE A O 1
ATOM 3079 N N . LYS A 1 382 ? -0.556 1.008 -23.572 1.00 84.56 382 LYS A N 1
ATOM 3080 C CA . LYS A 1 382 ? -0.290 1.312 -24.978 1.00 84.56 382 LYS A CA 1
ATOM 3081 C C . LYS A 1 382 ? -0.719 0.174 -25.880 1.00 84.56 382 LYS A C 1
ATOM 3083 O O . LYS A 1 382 ? -0.653 -0.990 -25.482 1.00 84.56 382 LYS A O 1
ATOM 3088 N N . THR A 1 383 ? -1.119 0.507 -27.102 1.00 83.88 383 THR A N 1
ATOM 3089 C CA . THR A 1 383 ? -1.321 -0.496 -28.150 1.00 83.88 383 THR A CA 1
ATOM 3090 C C . THR A 1 383 ? 0.025 -1.037 -28.644 1.00 83.88 383 THR A C 1
ATOM 3092 O O . THR A 1 383 ? 1.086 -0.464 -28.379 1.00 83.88 383 THR A O 1
ATOM 3095 N N . ILE A 1 384 ? -0.003 -2.143 -29.392 1.00 79.06 384 ILE A N 1
ATOM 3096 C CA . ILE A 1 384 ? 1.203 -2.687 -30.044 1.00 79.06 384 ILE A CA 1
ATOM 3097 C C . ILE A 1 384 ? 1.831 -1.679 -31.020 1.00 79.06 384 ILE A C 1
ATOM 3099 O O . ILE A 1 384 ? 3.044 -1.684 -31.219 1.00 79.06 384 ILE A O 1
ATOM 3103 N N . GLU A 1 385 ? 1.011 -0.797 -31.589 1.00 79.44 385 GLU A N 1
ATOM 3104 C CA . GLU A 1 385 ? 1.415 0.245 -32.536 1.00 79.44 385 GLU A CA 1
ATOM 3105 C C . GLU A 1 385 ? 1.934 1.518 -31.840 1.00 79.44 385 GLU A C 1
ATOM 3107 O O . GLU A 1 385 ? 2.263 2.491 -32.511 1.00 79.44 385 GLU A O 1
ATOM 3112 N N . ASP A 1 386 ? 2.074 1.495 -30.506 1.00 77.56 386 ASP A N 1
ATOM 3113 C CA . ASP A 1 386 ? 2.538 2.618 -29.676 1.00 77.56 386 ASP A CA 1
ATOM 3114 C C . ASP A 1 386 ? 1.563 3.818 -29.658 1.00 77.56 386 ASP A C 1
ATOM 3116 O O . ASP A 1 386 ? 1.943 4.937 -29.305 1.00 77.56 386 ASP A O 1
ATOM 3120 N N . GLU A 1 387 ? 0.289 3.582 -29.993 1.00 79.56 387 GLU A N 1
ATOM 3121 C CA . GLU A 1 387 ? -0.776 4.590 -29.980 1.00 79.56 387 GLU A CA 1
ATOM 3122 C C . GLU A 1 387 ? -1.470 4.676 -28.603 1.00 79.56 387 GLU A C 1
ATOM 3124 O O . GLU A 1 387 ? -1.629 3.657 -27.912 1.00 79.56 387 GLU A O 1
ATOM 3129 N N . PRO A 1 388 ? -1.891 5.881 -28.168 1.00 79.38 388 PRO A N 1
ATOM 3130 C CA . PRO A 1 388 ? -2.677 6.046 -26.950 1.00 79.38 388 PRO A CA 1
ATOM 3131 C C . PRO A 1 388 ? -4.100 5.503 -27.140 1.00 79.38 388 PRO A C 1
ATOM 3133 O O . PRO A 1 388 ? -4.709 5.680 -28.192 1.00 79.38 388 PRO A O 1
ATOM 3136 N N . LEU A 1 389 ? -4.653 4.874 -26.101 1.00 87.75 389 LEU A N 1
ATOM 3137 C CA . LEU A 1 389 ? -6.037 4.399 -26.123 1.00 87.75 389 LEU A CA 1
ATOM 3138 C C . LEU A 1 389 ? -7.020 5.569 -25.980 1.00 87.75 389 LEU A C 1
ATOM 3140 O O . LEU A 1 389 ? -6.853 6.418 -25.104 1.00 87.75 389 LEU A O 1
ATOM 3144 N N . GLU A 1 390 ? -8.083 5.566 -26.792 1.00 89.88 390 GLU A N 1
ATOM 3145 C CA . GLU A 1 390 ? -9.179 6.542 -26.685 1.00 89.88 390 GLU A CA 1
ATOM 3146 C C . GLU A 1 390 ? -9.972 6.377 -25.385 1.00 89.88 390 GLU A C 1
ATOM 3148 O O . GLU A 1 390 ? -10.264 7.372 -24.726 1.00 89.88 390 GLU A O 1
ATOM 3153 N N . SER A 1 391 ? -10.261 5.133 -24.993 1.00 92.38 391 SER A N 1
ATOM 3154 C CA . SER A 1 391 ? -10.949 4.791 -23.745 1.00 92.38 391 SER A CA 1
ATOM 3155 C C . SER A 1 391 ? -10.151 3.769 -22.955 1.00 92.38 391 SER A C 1
ATOM 3157 O O . SER A 1 391 ? -9.718 2.749 -23.495 1.00 92.38 391 SER A O 1
ATOM 3159 N N . TYR A 1 392 ? -9.977 4.031 -21.666 1.00 93.88 392 TYR A N 1
ATOM 3160 C CA . TYR A 1 392 ? -9.324 3.125 -20.728 1.00 93.88 392 TYR A CA 1
ATOM 3161 C C . TYR A 1 392 ? -9.672 3.522 -19.295 1.00 93.88 392 TYR A C 1
ATOM 3163 O O . TYR A 1 392 ? -10.207 4.601 -19.047 1.00 93.88 392 TYR A O 1
ATOM 3171 N N . GLY A 1 393 ? -9.322 2.682 -18.326 1.00 92.50 393 GLY A N 1
ATOM 3172 C CA . GLY A 1 393 ? -9.325 3.108 -16.933 1.00 92.50 393 GLY A CA 1
ATOM 3173 C C . GLY A 1 393 ? -8.380 2.290 -16.074 1.00 92.50 393 GLY A C 1
ATOM 3174 O O . GLY A 1 393 ? -8.187 1.099 -16.312 1.00 92.50 393 GLY A O 1
ATOM 3175 N N . VAL A 1 394 ? -7.768 2.939 -15.087 1.00 91.94 394 VAL A N 1
ATOM 3176 C CA . VAL A 1 394 ? -6.872 2.290 -14.132 1.00 91.94 394 VAL A CA 1
ATOM 3177 C C . VAL A 1 394 ? -7.271 2.688 -12.718 1.00 91.94 394 VAL A C 1
ATOM 3179 O O . VAL A 1 394 ? -7.457 3.868 -12.413 1.00 91.94 394 VAL A O 1
ATOM 3182 N N . TRP A 1 395 ? -7.409 1.695 -11.844 1.00 88.88 395 TRP A N 1
ATOM 3183 C CA . TRP A 1 395 ? -7.709 1.898 -10.429 1.00 88.88 395 TRP A CA 1
ATOM 3184 C C . TRP A 1 395 ? -6.798 1.023 -9.592 1.00 88.88 395 TRP A C 1
ATOM 3186 O O . TRP A 1 395 ? -6.708 -0.179 -9.827 1.00 88.88 395 TRP A O 1
ATOM 3196 N N . GLN A 1 396 ? -6.164 1.630 -8.596 1.00 83.44 396 GLN A N 1
ATOM 3197 C CA . GLN A 1 396 ? -5.303 0.944 -7.645 1.00 83.44 396 GLN A CA 1
ATOM 3198 C C . GLN A 1 396 ? -5.883 1.096 -6.238 1.00 83.44 396 GLN A C 1
ATOM 3200 O O . GLN A 1 396 ? -6.221 2.200 -5.797 1.00 83.44 396 GLN A O 1
ATOM 3205 N N . VAL A 1 397 ? -6.042 -0.026 -5.541 1.00 75.00 397 VAL A N 1
ATOM 3206 C CA . VAL A 1 397 ? -6.494 -0.083 -4.148 1.00 75.00 397 VAL A CA 1
ATOM 3207 C C . VAL A 1 397 ? -5.587 -1.049 -3.404 1.00 75.00 397 VAL A C 1
ATOM 3209 O O . VAL A 1 397 ? -5.585 -2.244 -3.700 1.00 75.00 397 VAL A O 1
ATOM 3212 N N . ALA A 1 398 ? -4.824 -0.526 -2.439 1.00 73.44 398 ALA A N 1
ATOM 3213 C CA . ALA A 1 398 ? -3.742 -1.264 -1.792 1.00 73.44 398 ALA A CA 1
ATOM 3214 C C . ALA A 1 398 ? -2.825 -1.901 -2.857 1.00 73.44 398 ALA A C 1
ATOM 3216 O O . ALA A 1 398 ? -2.331 -1.197 -3.738 1.00 73.44 398 ALA A O 1
ATOM 3217 N N . ASN A 1 399 ? -2.666 -3.222 -2.825 1.00 77.94 399 ASN A N 1
ATOM 3218 C CA . ASN A 1 399 ? -1.802 -3.958 -3.741 1.00 77.94 399 ASN A CA 1
ATOM 3219 C C . ASN A 1 399 ? -2.536 -4.508 -4.974 1.00 77.94 399 ASN A C 1
ATOM 3221 O O . ASN A 1 399 ? -1.962 -5.308 -5.701 1.00 77.94 399 ASN A O 1
ATOM 3225 N N . ILE A 1 400 ? -3.795 -4.135 -5.219 1.00 88.00 400 ILE A N 1
ATOM 3226 C CA . ILE A 1 400 ? -4.563 -4.613 -6.376 1.00 88.00 400 ILE A CA 1
ATOM 3227 C C . ILE A 1 400 ? -4.752 -3.465 -7.360 1.00 88.00 400 ILE A C 1
ATOM 3229 O O . ILE A 1 400 ? -5.282 -2.411 -7.002 1.00 88.00 400 ILE A O 1
ATOM 3233 N N . THR A 1 401 ? -4.384 -3.703 -8.616 1.00 91.44 401 THR A N 1
ATOM 3234 C CA . THR A 1 401 ? -4.599 -2.768 -9.719 1.00 91.44 401 THR A CA 1
ATOM 3235 C C . THR A 1 401 ? -5.508 -3.400 -10.761 1.00 91.44 401 THR A C 1
ATOM 3237 O O . THR A 1 401 ? -5.222 -4.472 -11.289 1.00 91.44 401 THR A O 1
ATOM 3240 N N . VAL A 1 402 ? -6.609 -2.725 -11.078 1.00 92.25 402 VAL A N 1
ATOM 3241 C CA . VAL A 1 402 ? -7.537 -3.119 -12.140 1.00 92.25 402 VAL A CA 1
ATOM 3242 C C . VAL A 1 402 ? -7.340 -2.185 -13.322 1.00 92.25 402 VAL A C 1
ATOM 3244 O O . VAL A 1 402 ? -7.447 -0.967 -13.185 1.00 92.25 402 VAL A O 1
ATOM 3247 N N . VAL A 1 403 ? -7.070 -2.770 -14.484 1.00 94.38 403 VAL A N 1
ATOM 3248 C CA . VAL A 1 403 ? -6.928 -2.076 -15.761 1.00 94.38 403 VAL A CA 1
ATOM 3249 C C . VAL A 1 403 ? -8.105 -2.457 -16.653 1.00 94.38 403 VAL A C 1
ATOM 3251 O O . VAL A 1 403 ? -8.297 -3.631 -16.955 1.00 94.38 403 VAL A O 1
ATOM 3254 N N . ALA A 1 404 ? -8.896 -1.478 -17.079 1.00 95.25 404 ALA A N 1
ATOM 3255 C CA . ALA A 1 404 ? -9.983 -1.646 -18.033 1.00 95.25 404 ALA A CA 1
ATOM 3256 C C . ALA A 1 404 ? -9.544 -1.187 -19.427 1.00 95.25 404 ALA A C 1
ATOM 3258 O O . ALA A 1 404 ? -9.050 -0.069 -19.590 1.00 95.25 404 ALA A O 1
ATOM 3259 N N . ILE A 1 405 ? -9.760 -2.042 -20.426 1.00 95.12 405 ILE A N 1
ATOM 3260 C CA . ILE A 1 405 ? -9.431 -1.797 -21.836 1.00 95.12 405 ILE A CA 1
ATOM 3261 C C . ILE A 1 405 ? -10.605 -2.176 -22.744 1.00 95.12 405 ILE A C 1
ATOM 3263 O O . ILE A 1 405 ? -11.428 -3.007 -22.354 1.00 95.12 405 ILE A O 1
ATOM 3267 N N . PRO A 1 406 ? -10.702 -1.617 -23.961 1.00 94.38 406 PRO A N 1
ATOM 3268 C CA . PRO A 1 406 ? -11.697 -2.051 -24.930 1.00 94.38 406 PRO A CA 1
ATOM 3269 C C . PRO A 1 406 ? -11.540 -3.548 -25.267 1.00 94.38 406 PRO A C 1
ATOM 3271 O O . PRO A 1 406 ? -10.411 -4.020 -25.456 1.00 94.38 406 PRO A O 1
ATOM 3274 N N . PRO A 1 407 ? -12.643 -4.309 -25.383 1.00 94.12 407 PRO A N 1
ATOM 3275 C CA . PRO A 1 407 ? -12.593 -5.723 -25.713 1.00 94.12 407 PRO A CA 1
ATOM 3276 C C . PRO A 1 407 ? -11.835 -6.018 -27.001 1.00 94.12 407 PRO A C 1
ATOM 3278 O O . PRO A 1 407 ? -11.934 -5.286 -27.984 1.00 94.12 407 PRO A O 1
ATOM 3281 N N . ASN A 1 408 ? -11.145 -7.157 -27.022 1.00 92.81 408 ASN A N 1
ATOM 3282 C CA . ASN A 1 408 ? -10.351 -7.650 -28.148 1.00 92.81 408 ASN A CA 1
ATOM 3283 C C . ASN A 1 408 ? -9.157 -6.776 -28.567 1.00 92.81 408 ASN A C 1
ATOM 3285 O O . ASN A 1 408 ? -8.492 -7.133 -29.541 1.00 92.81 408 ASN A O 1
ATOM 3289 N N . MET A 1 409 ? -8.849 -5.698 -27.846 1.00 90.38 409 MET A N 1
ATOM 3290 C CA . MET A 1 409 ? -7.660 -4.889 -28.093 1.00 90.38 409 MET A CA 1
ATOM 3291 C C . MET A 1 409 ? -6.416 -5.564 -27.504 1.00 90.38 409 MET A C 1
ATOM 3293 O O . MET A 1 409 ? -6.471 -6.132 -26.414 1.00 90.38 409 MET A O 1
ATOM 3297 N N . GLN A 1 410 ? -5.302 -5.518 -28.236 1.00 91.19 410 GLN A N 1
ATOM 3298 C CA . GLN A 1 410 ? -4.001 -5.973 -27.746 1.00 91.19 410 GLN A CA 1
ATOM 3299 C C . GLN A 1 410 ? -3.240 -4.806 -27.125 1.00 91.19 410 GLN A C 1
ATOM 3301 O O . GLN A 1 410 ? -2.988 -3.804 -27.799 1.00 91.19 410 GLN A O 1
ATOM 3306 N N . VAL A 1 411 ? -2.862 -4.951 -25.856 1.00 91.94 411 VAL A N 1
ATOM 3307 C CA . VAL A 1 411 ? -2.184 -3.891 -25.102 1.00 91.94 411 VAL A CA 1
ATOM 3308 C C . VAL A 1 411 ? -0.926 -4.378 -24.394 1.00 91.94 411 VAL A C 1
ATOM 3310 O O . VAL A 1 411 ? -0.841 -5.522 -23.938 1.00 91.94 411 VAL A O 1
ATOM 3313 N N . TYR A 1 412 ? 0.034 -3.471 -24.257 1.00 91.44 412 TYR A N 1
ATOM 3314 C CA . TYR A 1 412 ? 1.156 -3.586 -23.337 1.00 91.44 412 TYR A CA 1
ATOM 3315 C C . TYR A 1 412 ? 0.900 -2.739 -22.097 1.00 91.44 412 TYR A C 1
ATOM 3317 O O . TYR A 1 412 ? 0.302 -1.662 -22.177 1.00 91.44 412 TYR A O 1
ATOM 3325 N N . LEU A 1 413 ? 1.393 -3.217 -20.957 1.00 90.06 413 LEU A N 1
ATOM 3326 C CA . LEU A 1 413 ? 1.299 -2.514 -19.684 1.00 90.06 413 LEU A CA 1
ATOM 3327 C C . LEU A 1 413 ? 2.712 -2.214 -19.198 1.00 90.06 413 LEU A C 1
ATOM 3329 O O . LEU A 1 413 ? 3.559 -3.107 -19.153 1.00 90.06 413 LEU A O 1
ATOM 3333 N N . TYR A 1 414 ? 2.989 -0.964 -18.849 1.00 86.62 414 TYR A N 1
ATOM 3334 C CA . TYR A 1 414 ? 4.291 -0.590 -18.306 1.00 86.62 414 TYR A CA 1
ATOM 3335 C C . TYR A 1 414 ? 4.170 0.582 -17.330 1.00 86.62 414 TYR A C 1
ATOM 3337 O O . TYR A 1 414 ? 3.388 1.503 -17.536 1.00 86.62 414 TYR A O 1
ATOM 3345 N N . GLY A 1 415 ? 4.963 0.563 -16.267 1.00 82.62 415 GLY A N 1
ATOM 3346 C CA . GLY A 1 415 ? 5.091 1.652 -15.303 1.00 82.62 415 GLY A CA 1
ATOM 3347 C C . GLY A 1 415 ? 6.384 2.415 -15.560 1.00 82.62 415 GLY A C 1
ATOM 3348 O O . GLY A 1 415 ? 7.458 1.823 -15.712 1.00 82.62 415 GLY A O 1
ATOM 3349 N N . LYS A 1 416 ? 6.288 3.741 -15.649 1.00 81.44 416 LYS A N 1
ATOM 3350 C CA . LYS A 1 416 ? 7.442 4.623 -15.821 1.00 81.44 416 LYS A CA 1
ATOM 3351 C C . LYS A 1 416 ? 7.282 5.846 -14.910 1.00 81.44 416 LYS A C 1
ATOM 3353 O O . LYS A 1 416 ? 6.451 6.697 -15.230 1.00 81.44 416 LYS A O 1
ATOM 3358 N N . PRO A 1 417 ? 8.083 5.960 -13.834 1.00 75.81 417 PRO A N 1
ATOM 3359 C CA . PRO A 1 417 ? 8.046 7.115 -12.950 1.00 75.81 417 PRO A CA 1
ATOM 3360 C C . PRO A 1 417 ? 8.317 8.405 -13.723 1.00 75.81 417 PRO A C 1
ATOM 3362 O O . PRO A 1 417 ? 9.084 8.418 -14.697 1.00 75.81 417 PRO A O 1
ATOM 3365 N N . SER A 1 418 ? 7.707 9.504 -13.283 1.00 70.31 418 SER A N 1
ATOM 3366 C CA . SER A 1 418 ? 7.941 10.816 -13.890 1.00 70.31 418 SER A CA 1
ATOM 3367 C C . SER A 1 418 ? 9.430 11.173 -13.833 1.00 70.31 418 SER A C 1
ATOM 3369 O O . SER A 1 418 ? 10.083 11.013 -12.805 1.00 70.31 418 SER A O 1
ATOM 3371 N N . GLY A 1 419 ? 9.996 11.606 -14.961 1.00 69.12 419 GLY A N 1
ATOM 3372 C CA . GLY A 1 419 ? 11.424 11.921 -15.076 1.00 69.12 419 GLY A CA 1
ATOM 3373 C C . GLY A 1 419 ? 12.364 10.713 -15.212 1.00 69.12 419 GLY A C 1
ATOM 3374 O O . GLY A 1 419 ? 13.533 10.905 -15.547 1.00 69.12 419 GLY A O 1
ATOM 3375 N N . ALA A 1 420 ? 11.892 9.471 -15.040 1.00 73.12 420 ALA A N 1
ATOM 3376 C CA . ALA A 1 420 ? 12.723 8.294 -15.288 1.00 73.12 420 ALA A CA 1
ATOM 3377 C C . ALA A 1 420 ? 13.082 8.179 -16.783 1.00 73.12 420 ALA A C 1
ATOM 3379 O O . ALA A 1 420 ? 12.280 8.490 -17.665 1.00 73.12 420 ALA A O 1
ATOM 3380 N N . ARG A 1 421 ? 14.286 7.688 -17.109 1.00 74.62 421 ARG A N 1
ATOM 3381 C CA . ARG A 1 421 ? 14.686 7.422 -18.509 1.00 74.62 421 ARG A CA 1
ATOM 3382 C C . ARG A 1 421 ? 14.005 6.160 -19.047 1.00 74.62 421 ARG A C 1
ATOM 3384 O O . ARG A 1 421 ? 13.418 6.180 -20.132 1.00 74.62 421 ARG A O 1
ATOM 3391 N N . CYS A 1 422 ? 14.022 5.094 -18.252 1.00 78.69 422 CYS A N 1
ATOM 3392 C CA . CYS A 1 422 ? 13.532 3.758 -18.592 1.00 78.69 422 CYS A CA 1
ATOM 3393 C C . CYS A 1 422 ? 12.250 3.413 -17.817 1.00 78.69 422 CYS A C 1
ATOM 3395 O O . CYS A 1 422 ? 12.060 3.942 -16.722 1.00 78.69 422 CYS A O 1
ATOM 3397 N N . PRO A 1 423 ? 11.381 2.536 -18.355 1.00 84.06 423 PRO A N 1
ATOM 3398 C CA . PRO A 1 423 ? 10.288 1.972 -17.570 1.00 84.06 423 PRO A CA 1
ATOM 3399 C C . PRO A 1 423 ? 10.852 1.122 -16.426 1.00 84.06 423 PRO A C 1
ATOM 3401 O O . PRO A 1 423 ? 11.850 0.419 -16.601 1.00 84.06 423 PRO A O 1
ATOM 3404 N N . THR A 1 424 ? 10.215 1.193 -15.263 1.00 82.19 424 THR A N 1
ATOM 3405 C CA . THR A 1 424 ? 10.524 0.345 -14.106 1.00 82.19 424 THR A CA 1
ATOM 3406 C C . THR A 1 424 ? 9.683 -0.923 -14.132 1.00 82.19 424 THR A C 1
ATOM 3408 O O . THR A 1 424 ? 10.131 -1.974 -13.696 1.00 82.19 424 THR A O 1
ATOM 3411 N N . GLU A 1 425 ? 8.483 -0.880 -14.690 1.00 86.19 425 GLU A N 1
ATOM 3412 C CA . GLU A 1 425 ? 7.565 -2.016 -14.728 1.00 86.19 425 GLU A CA 1
ATOM 3413 C C . GLU A 1 425 ? 7.171 -2.285 -16.172 1.00 86.19 425 GLU A C 1
ATOM 3415 O O . GLU A 1 425 ? 6.905 -1.345 -16.914 1.00 86.19 425 GLU A O 1
ATOM 3420 N N . VAL A 1 426 ? 7.187 -3.547 -16.599 1.00 89.12 426 VAL A N 1
ATOM 3421 C CA . VAL A 1 426 ? 6.905 -3.926 -17.987 1.00 89.12 426 VAL A CA 1
ATOM 3422 C C . VAL A 1 426 ? 6.238 -5.300 -18.007 1.00 89.12 426 VAL A C 1
ATOM 3424 O O . VAL A 1 426 ? 6.780 -6.261 -17.470 1.00 89.12 426 VAL A O 1
ATOM 3427 N N . LEU A 1 427 ? 5.082 -5.395 -18.657 1.00 91.75 427 LEU A N 1
ATOM 3428 C CA . LEU A 1 427 ? 4.338 -6.625 -18.904 1.00 91.75 427 LEU A CA 1
ATOM 3429 C C . LEU A 1 427 ? 3.986 -6.685 -20.390 1.00 91.75 427 LEU A C 1
ATOM 3431 O O . LEU A 1 427 ? 3.176 -5.894 -20.883 1.00 91.75 427 LEU A O 1
ATOM 3435 N N . LEU A 1 428 ? 4.590 -7.640 -21.098 1.00 90.88 428 LEU A N 1
ATOM 3436 C CA . LEU A 1 428 ? 4.479 -7.726 -22.559 1.00 90.88 428 LEU A CA 1
ATOM 3437 C C . LEU A 1 428 ? 3.740 -8.969 -23.059 1.00 90.88 428 LEU A C 1
ATOM 3439 O O . LEU A 1 428 ? 3.491 -9.072 -24.259 1.00 90.88 428 LEU A O 1
ATOM 3443 N N . ASN A 1 429 ? 3.414 -9.922 -22.178 1.00 91.44 429 ASN A N 1
ATOM 3444 C CA . ASN A 1 429 ? 3.065 -11.287 -22.586 1.00 91.44 429 ASN A CA 1
ATOM 3445 C C . ASN A 1 429 ? 4.167 -11.868 -23.503 1.00 91.44 429 ASN A C 1
ATOM 3447 O O . ASN A 1 429 ? 3.924 -12.262 -24.649 1.00 91.44 429 ASN A O 1
ATOM 3451 N N . ALA A 1 430 ? 5.416 -11.769 -23.031 1.00 89.81 430 ALA A N 1
ATOM 3452 C CA . ALA A 1 430 ? 6.611 -12.206 -23.746 1.00 89.81 430 ALA A CA 1
ATOM 3453 C C . ALA A 1 430 ? 6.790 -13.723 -23.657 1.00 89.81 430 ALA A C 1
ATOM 3455 O O . ALA A 1 430 ? 6.463 -14.350 -22.654 1.00 89.81 430 ALA A O 1
ATOM 3456 N N . SER A 1 431 ? 7.341 -14.301 -24.720 1.00 91.19 431 SER A N 1
ATOM 3457 C CA . SER A 1 431 ? 7.693 -15.722 -24.809 1.00 91.19 431 SER A CA 1
ATOM 3458 C C . SER A 1 431 ? 9.069 -15.876 -25.453 1.00 91.19 431 SER A C 1
ATOM 3460 O O . SER A 1 431 ? 9.598 -14.920 -26.017 1.00 91.19 431 SER A O 1
ATOM 3462 N N . GLU A 1 432 ? 9.662 -17.069 -25.404 1.00 88.50 432 GLU A N 1
ATOM 3463 C CA . GLU A 1 432 ? 10.935 -17.320 -26.097 1.00 88.50 432 GLU A CA 1
ATOM 3464 C C . GLU A 1 432 ? 10.821 -17.144 -27.621 1.00 88.50 432 GLU A C 1
ATOM 3466 O O . GLU A 1 432 ? 11.779 -16.710 -28.261 1.00 88.50 432 GLU A O 1
ATOM 3471 N N . GLU A 1 433 ? 9.648 -17.441 -28.194 1.00 88.56 433 GLU A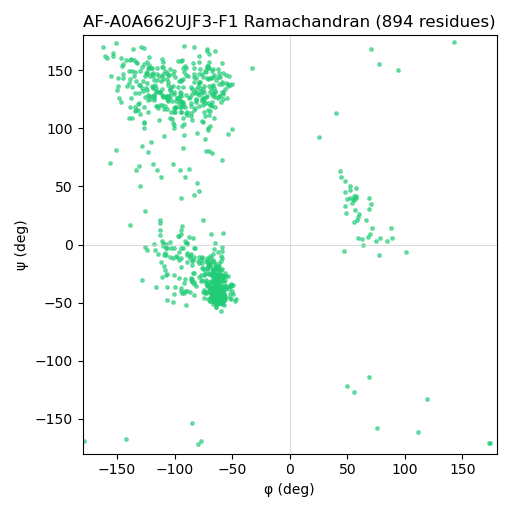 N 1
ATOM 3472 C CA . GLU A 1 433 ? 9.361 -17.262 -29.623 1.00 88.56 433 GLU A CA 1
ATOM 3473 C C . GLU A 1 433 ? 9.154 -15.790 -29.994 1.00 88.56 433 GLU A C 1
ATOM 3475 O O . GLU A 1 433 ? 9.628 -15.342 -31.039 1.00 88.56 433 GLU A O 1
ATOM 3480 N N . ASN A 1 434 ? 8.481 -15.025 -29.127 1.00 88.81 434 ASN A N 1
ATOM 3481 C CA . ASN A 1 434 ? 8.299 -13.585 -29.288 1.00 88.81 434 ASN A CA 1
ATOM 3482 C C . ASN A 1 434 ? 8.717 -12.817 -28.014 1.00 88.81 434 ASN A C 1
ATOM 3484 O O . ASN A 1 434 ? 7.861 -12.485 -27.181 1.00 88.81 434 ASN A O 1
ATOM 3488 N N . PRO A 1 435 ? 10.020 -12.504 -27.859 1.00 87.75 435 PRO A N 1
ATOM 3489 C CA . PRO A 1 435 ? 10.547 -11.823 -26.673 1.00 87.75 435 PRO A CA 1
ATOM 3490 C C . PRO A 1 435 ? 10.064 -10.377 -26.506 1.00 87.75 435 PRO A C 1
ATOM 3492 O O . PRO A 1 435 ? 10.066 -9.852 -25.393 1.00 87.75 435 PRO A O 1
ATOM 3495 N N . LYS A 1 43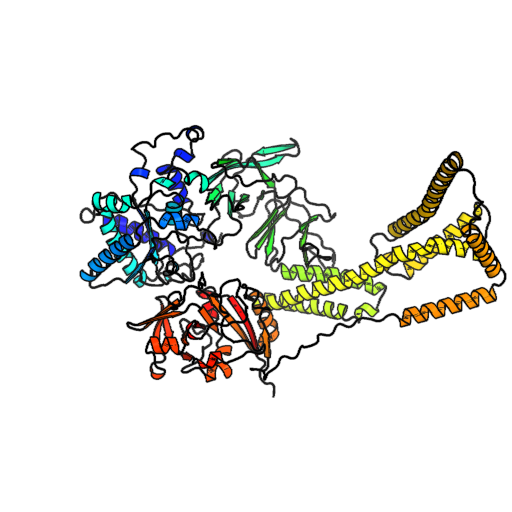6 ? 9.611 -9.735 -27.592 1.00 85.25 436 LYS A N 1
ATOM 3496 C CA . LYS A 1 436 ? 9.008 -8.391 -27.556 1.00 85.25 436 LYS A CA 1
ATOM 3497 C C . LYS A 1 436 ? 7.578 -8.385 -27.025 1.00 85.25 436 LYS A C 1
ATOM 3499 O O . LYS A 1 436 ? 7.063 -7.312 -26.725 1.00 85.25 436 LYS A O 1
ATOM 3504 N N . GLY A 1 437 ? 6.967 -9.559 -26.885 1.00 88.12 437 GLY A N 1
ATOM 3505 C CA . GLY A 1 437 ? 5.605 -9.705 -26.400 1.00 88.12 437 GLY A CA 1
ATOM 3506 C C . GLY A 1 437 ? 4.548 -9.777 -27.484 1.00 88.12 437 GLY A C 1
ATOM 3507 O O . GLY A 1 437 ? 4.689 -9.212 -28.565 1.00 88.12 437 GLY A O 1
ATOM 3508 N N . ASN A 1 438 ? 3.468 -10.488 -27.164 1.00 89.94 438 ASN A N 1
ATOM 3509 C CA . ASN A 1 438 ? 2.246 -10.542 -27.970 1.00 89.94 438 ASN A CA 1
ATOM 3510 C C . ASN A 1 438 ? 1.172 -9.550 -27.487 1.00 89.94 438 ASN A C 1
ATOM 3512 O O . ASN A 1 438 ? 0.114 -9.431 -28.106 1.00 89.94 438 ASN A O 1
ATOM 3516 N N . GLY A 1 439 ? 1.416 -8.880 -26.359 1.00 90.81 439 GLY A N 1
ATOM 3517 C CA . GLY A 1 439 ? 0.423 -8.075 -25.661 1.00 90.81 439 GLY A CA 1
ATOM 3518 C C . GLY A 1 439 ? -0.649 -8.936 -24.995 1.00 90.81 439 GLY A C 1
ATOM 3519 O O . GLY A 1 439 ? -0.767 -10.145 -25.223 1.00 90.81 439 GLY A O 1
ATOM 3520 N N . TYR A 1 440 ? -1.444 -8.304 -24.143 1.00 92.69 440 TYR A N 1
ATOM 3521 C CA . TYR A 1 440 ? -2.611 -8.925 -23.530 1.00 92.69 440 TYR A CA 1
ATOM 3522 C C . TYR A 1 440 ? -3.847 -8.587 -24.346 1.00 92.69 440 TYR A C 1
ATOM 3524 O O . TYR A 1 440 ? -4.073 -7.427 -24.685 1.00 92.69 440 TYR A O 1
ATOM 3532 N N . ARG A 1 441 ? -4.642 -9.611 -24.654 1.00 93.25 441 ARG A N 1
ATOM 3533 C CA . ARG A 1 441 ? -5.926 -9.491 -25.341 1.00 93.25 441 ARG A CA 1
ATOM 3534 C C . ARG A 1 441 ? -6.980 -10.180 -24.496 1.00 93.25 441 ARG A C 1
ATOM 3536 O O . ARG A 1 441 ? -6.809 -11.346 -24.156 1.00 93.25 441 ARG A O 1
ATOM 3543 N N . VAL A 1 442 ? -8.056 -9.467 -24.191 1.00 93.88 442 VAL A N 1
ATOM 3544 C CA . VAL A 1 442 ? -9.140 -9.971 -23.343 1.00 93.88 442 VAL A CA 1
ATOM 3545 C C . VAL A 1 442 ? -10.454 -9.858 -24.111 1.00 93.88 442 VAL A C 1
ATOM 3547 O O . VAL A 1 442 ? -10.705 -8.838 -24.761 1.00 93.88 442 VAL A O 1
ATOM 3550 N N . GLY A 1 443 ? -11.259 -10.922 -24.115 1.00 93.38 443 GLY A N 1
ATOM 3551 C CA . GLY A 1 443 ? -12.546 -10.950 -24.800 1.00 93.38 443 GLY A CA 1
ATOM 3552 C C . GLY A 1 443 ? -13.617 -10.098 -24.103 1.00 93.38 443 GLY A C 1
ATOM 3553 O O . GLY A 1 443 ? -13.425 -9.642 -22.972 1.00 93.38 443 GLY A O 1
ATOM 3554 N N . PRO A 1 444 ? -14.762 -9.842 -24.762 1.00 91.19 444 PRO A N 1
ATOM 3555 C CA . PRO A 1 444 ? -15.838 -9.035 -24.186 1.00 91.19 444 PRO A CA 1
ATOM 3556 C C . PRO A 1 444 ? -16.392 -9.636 -22.890 1.00 91.19 444 PRO A C 1
ATOM 3558 O O . PRO A 1 444 ? -16.785 -10.799 -22.879 1.00 91.19 444 PRO A O 1
ATOM 3561 N N . GLY A 1 445 ? -16.447 -8.841 -21.815 1.00 84.44 445 GLY A N 1
ATOM 3562 C CA . GLY A 1 445 ? -16.948 -9.291 -20.507 1.00 84.44 445 GLY A CA 1
ATOM 3563 C C . GLY A 1 445 ? -16.044 -10.305 -19.792 1.00 84.44 445 GLY A C 1
ATOM 3564 O O . GLY A 1 445 ? -16.434 -10.875 -18.773 1.00 84.44 445 GLY A O 1
ATOM 3565 N N . GLU A 1 446 ? -14.838 -10.545 -20.311 1.00 92.19 446 GLU A N 1
ATOM 3566 C CA . GLU A 1 446 ? -13.840 -11.391 -19.668 1.00 92.19 446 GLU A CA 1
ATOM 3567 C C . GLU A 1 446 ? -12.939 -10.569 -18.738 1.00 92.19 446 GLU A C 1
ATOM 3569 O O . GLU A 1 446 ? -12.682 -9.375 -18.942 1.00 92.19 446 GLU A O 1
ATOM 3574 N N . GLN A 1 447 ? -12.428 -11.249 -17.716 1.00 93.31 447 GLN A N 1
ATOM 3575 C CA . GLN A 1 447 ? -11.434 -10.727 -16.795 1.00 93.31 447 GLN A CA 1
ATOM 3576 C C . GLN A 1 447 ? -10.196 -11.623 -16.823 1.00 93.31 447 GLN A C 1
ATOM 3578 O O . GLN A 1 447 ? -10.283 -12.829 -16.592 1.00 93.31 447 GLN A O 1
ATOM 3583 N N . LEU A 1 448 ? -9.037 -11.024 -17.083 1.00 94.75 448 LEU A N 1
ATOM 3584 C CA . LEU A 1 448 ? -7.744 -11.689 -17.021 1.00 94.75 448 LEU A CA 1
ATOM 3585 C C . LEU A 1 448 ? -7.069 -11.371 -15.685 1.00 94.75 448 LEU A C 1
ATOM 3587 O O . LEU A 1 448 ? -6.753 -10.219 -15.406 1.00 94.75 448 LEU A O 1
ATOM 3591 N N . ILE A 1 449 ? -6.808 -12.391 -14.871 1.00 94.38 449 ILE A N 1
ATOM 3592 C CA . ILE A 1 449 ? -6.099 -12.239 -13.596 1.00 94.38 449 ILE A CA 1
ATOM 3593 C C . ILE A 1 449 ? -4.641 -12.653 -13.796 1.00 94.38 449 ILE A C 1
ATOM 3595 O O . ILE A 1 449 ? -4.351 -13.820 -14.056 1.00 94.38 449 ILE A O 1
ATOM 3599 N N . ILE A 1 450 ? -3.717 -11.701 -13.670 1.00 92.69 450 ILE A N 1
ATOM 3600 C CA . ILE A 1 450 ? -2.279 -11.942 -13.824 1.00 92.69 450 ILE A CA 1
ATOM 3601 C C . ILE A 1 450 ? -1.678 -12.236 -12.448 1.00 92.69 450 ILE A C 1
ATOM 3603 O O . ILE A 1 450 ? -1.133 -11.355 -11.785 1.00 92.69 450 ILE A O 1
ATOM 3607 N N . SER A 1 451 ? -1.780 -13.487 -12.002 1.00 90.31 451 SER A N 1
ATOM 3608 C CA . SER A 1 451 ? -1.155 -13.936 -10.752 1.00 90.31 451 SER A CA 1
ATOM 3609 C C . SER A 1 451 ? 0.372 -13.803 -10.800 1.00 90.31 451 SER A C 1
ATOM 3611 O O . SER A 1 451 ? 0.981 -13.968 -11.860 1.00 90.31 451 SER A O 1
ATOM 3613 N N . TYR A 1 452 ? 0.990 -13.528 -9.646 1.00 90.25 452 TYR A N 1
ATOM 3614 C CA . TYR A 1 452 ? 2.437 -13.302 -9.522 1.00 90.25 452 TYR A CA 1
ATOM 3615 C C . TYR A 1 452 ? 2.942 -12.241 -10.511 1.00 90.25 452 TYR A C 1
ATOM 3617 O O . TYR A 1 452 ? 3.927 -12.445 -11.222 1.00 90.25 452 TYR A O 1
ATOM 3625 N N . THR A 1 453 ? 2.243 -11.103 -10.592 1.00 92.62 453 THR A N 1
ATOM 3626 C CA . THR A 1 453 ? 2.499 -10.063 -11.599 1.00 92.62 453 THR A CA 1
ATOM 3627 C C . THR A 1 453 ? 3.973 -9.643 -11.642 1.00 92.62 453 THR A C 1
ATOM 3629 O O . THR A 1 453 ? 4.550 -9.541 -12.723 1.00 92.62 453 THR A O 1
ATOM 3632 N N . ARG A 1 454 ? 4.622 -9.476 -10.482 1.00 91.25 454 ARG A N 1
ATOM 3633 C CA . ARG A 1 454 ? 6.042 -9.096 -10.377 1.00 91.25 454 ARG A CA 1
ATOM 3634 C C . ARG A 1 454 ? 7.001 -10.153 -10.943 1.00 91.25 454 ARG A C 1
ATOM 3636 O O . ARG A 1 454 ? 8.011 -9.790 -11.545 1.00 91.25 454 ARG A O 1
ATOM 3643 N N . LEU A 1 455 ? 6.669 -11.443 -10.833 1.00 93.56 455 LEU A N 1
ATOM 3644 C CA . LEU A 1 455 ? 7.425 -12.521 -11.483 1.00 93.56 455 LEU A CA 1
ATOM 3645 C C . LEU A 1 455 ? 7.311 -12.412 -13.007 1.00 93.56 455 LEU A C 1
ATOM 3647 O O . LEU A 1 455 ? 8.322 -12.428 -13.704 1.00 93.56 455 LEU A O 1
ATOM 3651 N N . GLN A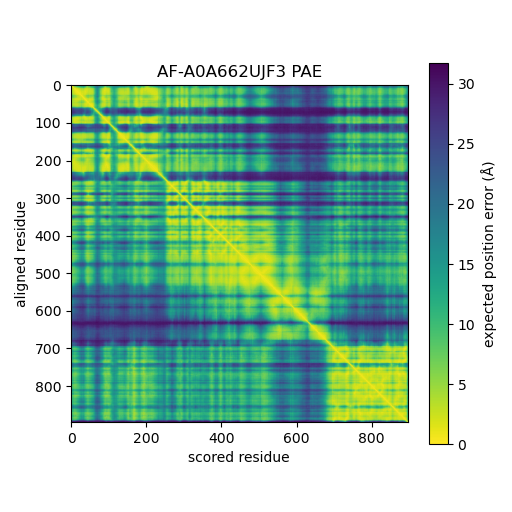 1 456 ? 6.098 -12.204 -13.525 1.00 93.69 456 GLN A N 1
ATOM 3652 C CA . GLN A 1 456 ? 5.878 -12.020 -14.966 1.00 93.69 456 GLN A CA 1
ATOM 3653 C C . GLN A 1 456 ? 6.558 -10.753 -15.511 1.00 93.69 456 GLN A C 1
ATOM 3655 O O . GLN A 1 456 ? 6.981 -10.715 -16.671 1.00 93.69 456 GLN A O 1
ATOM 3660 N N . MET A 1 457 ? 6.717 -9.717 -14.680 1.00 92.88 457 MET A N 1
ATOM 3661 C CA . MET A 1 457 ? 7.533 -8.546 -15.016 1.00 92.88 457 MET A CA 1
ATOM 3662 C C . MET A 1 457 ? 9.014 -8.895 -15.133 1.00 92.88 457 MET A C 1
ATOM 3664 O O . MET A 1 457 ? 9.654 -8.504 -16.109 1.00 92.88 457 MET A O 1
ATOM 3668 N N . ALA A 1 458 ? 9.562 -9.637 -14.164 1.00 94.06 458 ALA A N 1
ATOM 3669 C CA . ALA A 1 458 ? 10.954 -10.083 -14.209 1.00 94.06 458 ALA A CA 1
ATOM 3670 C C . ALA A 1 458 ? 11.217 -10.944 -15.456 1.00 94.06 458 ALA A C 1
ATOM 3672 O O . ALA A 1 458 ? 12.221 -10.749 -16.139 1.00 94.06 458 ALA A O 1
ATOM 3673 N N . GLU A 1 459 ? 10.278 -11.824 -15.810 1.00 94.25 459 GLU A N 1
ATOM 3674 C CA . GLU A 1 459 ? 10.323 -12.638 -17.030 1.00 94.25 459 GLU A CA 1
ATOM 3675 C C . GLU A 1 459 ? 10.250 -11.789 -18.305 1.00 94.25 459 GLU A C 1
ATOM 3677 O O . GLU A 1 459 ? 11.034 -12.000 -19.231 1.00 94.25 459 GLU A O 1
ATOM 3682 N N . SER A 1 460 ? 9.368 -10.784 -18.343 1.00 94.25 460 SER A N 1
ATOM 3683 C CA . SER A 1 460 ? 9.264 -9.855 -19.476 1.00 94.25 460 SER A CA 1
ATOM 3684 C C . SER A 1 460 ? 10.571 -9.081 -19.688 1.00 94.25 460 SER A C 1
ATOM 3686 O O . SER A 1 460 ? 11.051 -8.979 -20.818 1.00 94.25 460 SER A O 1
ATOM 3688 N N . PHE A 1 461 ? 11.190 -8.576 -18.614 1.00 94.25 461 PHE A N 1
ATOM 3689 C CA . PHE A 1 461 ? 12.505 -7.937 -18.698 1.00 94.25 461 PHE A CA 1
ATOM 3690 C C . PHE A 1 461 ? 13.595 -8.918 -19.126 1.00 94.25 461 PHE A C 1
ATOM 3692 O O . PHE A 1 461 ? 14.403 -8.579 -19.989 1.00 94.25 461 PHE A O 1
ATOM 3699 N N . TYR A 1 462 ? 13.617 -10.122 -18.552 1.00 95.56 462 TYR A N 1
ATOM 3700 C CA . TYR A 1 462 ? 14.588 -11.156 -18.892 1.00 95.56 462 TYR A CA 1
ATOM 3701 C C . TYR A 1 462 ? 14.539 -11.498 -20.386 1.00 95.56 462 TYR A C 1
ATOM 3703 O O . TYR A 1 462 ? 15.556 -11.400 -21.067 1.00 95.56 462 TYR A O 1
ATOM 3711 N N . LEU A 1 463 ? 13.364 -11.810 -20.935 1.00 95.06 463 LEU A N 1
ATOM 3712 C CA . LEU A 1 463 ? 13.221 -12.166 -22.351 1.00 95.06 463 LEU A CA 1
ATOM 3713 C C . LEU A 1 463 ? 13.616 -11.009 -23.279 1.00 95.06 463 LEU A C 1
ATOM 3715 O O . LEU A 1 463 ? 14.339 -11.210 -24.257 1.00 95.06 463 LEU A O 1
ATOM 3719 N N . LEU A 1 464 ? 13.217 -9.783 -22.940 1.00 92.31 464 LEU A N 1
ATOM 3720 C CA . LEU A 1 464 ? 13.586 -8.598 -23.709 1.00 92.31 464 LEU A CA 1
ATOM 3721 C C . LEU A 1 464 ? 15.102 -8.337 -23.685 1.00 92.31 464 LEU A C 1
ATOM 3723 O O . LEU A 1 464 ? 15.691 -7.948 -24.696 1.00 92.31 464 LEU A O 1
ATOM 3727 N N . ASN A 1 465 ? 15.748 -8.556 -22.539 1.00 93.44 465 ASN A N 1
ATOM 3728 C CA . ASN A 1 465 ? 17.198 -8.444 -22.403 1.00 93.44 465 ASN A CA 1
ATOM 3729 C C . ASN A 1 465 ? 17.918 -9.569 -23.153 1.00 93.44 465 ASN A C 1
ATOM 3731 O O . ASN A 1 465 ? 18.916 -9.303 -23.814 1.00 93.44 465 ASN A O 1
ATOM 3735 N N . GLU A 1 466 ? 17.389 -10.792 -23.123 1.00 93.31 466 GLU A N 1
ATOM 3736 C CA . GLU A 1 466 ? 17.931 -11.945 -23.845 1.00 93.31 466 GLU A CA 1
ATOM 3737 C C . GLU A 1 466 ? 17.957 -11.698 -25.360 1.00 93.31 466 GLU A C 1
ATOM 3739 O O . GLU A 1 466 ? 18.975 -11.932 -26.014 1.00 93.31 466 GLU A O 1
ATOM 3744 N N . GLU A 1 467 ? 16.876 -11.158 -25.935 1.00 91.44 467 GLU A N 1
ATOM 3745 C CA . GLU A 1 467 ? 16.846 -10.782 -27.355 1.00 91.44 467 GLU A CA 1
ATOM 3746 C C . GLU A 1 467 ? 17.912 -9.724 -27.681 1.00 91.44 467 GLU A C 1
ATOM 3748 O O . GLU A 1 467 ? 18.628 -9.826 -28.683 1.00 91.44 467 GLU A O 1
ATOM 3753 N N . ARG A 1 468 ? 18.062 -8.721 -26.812 1.00 89.69 468 ARG A N 1
ATOM 3754 C CA . ARG A 1 468 ? 19.056 -7.657 -26.986 1.00 89.69 468 ARG A CA 1
ATOM 3755 C C . ARG A 1 468 ? 20.484 -8.172 -26.856 1.00 89.69 468 ARG A C 1
ATOM 3757 O O . ARG A 1 468 ? 21.323 -7.791 -27.667 1.00 89.69 468 ARG A O 1
ATOM 3764 N N . PHE A 1 469 ? 20.763 -9.065 -25.911 1.00 91.56 469 PHE A N 1
ATOM 3765 C CA . PHE A 1 469 ? 22.067 -9.713 -25.803 1.00 91.56 469 PHE A CA 1
ATOM 3766 C C . PHE A 1 469 ? 22.372 -10.554 -27.036 1.00 91.56 469 PHE A C 1
ATOM 3768 O O . PHE A 1 469 ? 23.452 -10.404 -27.596 1.00 91.56 469 PHE A O 1
ATOM 3775 N N . LYS A 1 470 ? 21.418 -11.355 -27.533 1.00 88.94 470 LYS A N 1
ATOM 3776 C CA . LYS A 1 470 ? 21.581 -12.107 -28.792 1.00 88.94 470 LYS A CA 1
ATOM 3777 C C . LYS A 1 470 ? 21.877 -11.186 -29.976 1.00 88.94 470 LYS A C 1
ATOM 3779 O O . LYS A 1 470 ? 22.653 -11.548 -30.858 1.00 88.94 470 LYS A O 1
ATOM 3784 N N . MET A 1 471 ? 21.269 -10.001 -30.012 1.00 84.75 471 MET A N 1
ATOM 3785 C CA . MET A 1 471 ? 21.541 -8.988 -31.030 1.00 84.75 471 MET A CA 1
ATOM 3786 C C . MET A 1 471 ? 22.952 -8.391 -30.888 1.00 84.75 471 MET A C 1
ATOM 3788 O O . MET A 1 471 ? 23.652 -8.283 -31.892 1.00 84.75 471 MET A O 1
ATOM 3792 N N . ILE A 1 472 ? 23.386 -8.044 -29.671 1.00 85.94 472 ILE A N 1
ATOM 3793 C CA . ILE A 1 472 ? 24.716 -7.468 -29.395 1.00 85.94 472 ILE A CA 1
ATOM 3794 C C . ILE A 1 472 ? 25.829 -8.497 -29.629 1.00 85.94 472 ILE A C 1
ATOM 3796 O O . ILE A 1 472 ? 26.823 -8.180 -30.276 1.00 85.94 472 ILE A O 1
ATOM 3800 N N . GLN A 1 473 ? 25.637 -9.744 -29.192 1.00 86.50 473 GLN A N 1
ATOM 3801 C CA . GLN A 1 473 ? 26.606 -10.841 -29.301 1.00 86.50 473 GLN A CA 1
ATOM 3802 C C . GLN A 1 473 ? 27.039 -11.116 -30.749 1.00 86.50 473 GLN A C 1
ATOM 3804 O O . GLN A 1 473 ? 28.153 -11.577 -30.986 1.00 86.50 473 GLN A O 1
ATOM 3809 N N . ARG A 1 474 ? 26.187 -10.805 -31.739 1.00 81.88 474 ARG A N 1
ATOM 3810 C CA . ARG A 1 474 ? 26.546 -10.903 -33.165 1.00 81.88 474 ARG A CA 1
ATOM 3811 C C . ARG A 1 474 ? 27.715 -9.992 -33.556 1.00 81.88 474 ARG A C 1
ATOM 3813 O O . ARG A 1 474 ? 28.381 -10.287 -34.544 1.00 81.88 474 ARG A O 1
ATOM 3820 N N . TYR A 1 475 ? 27.941 -8.908 -32.818 1.00 76.19 475 TYR A N 1
ATOM 3821 C CA . TYR A 1 475 ? 28.940 -7.878 -33.119 1.00 76.19 475 TYR A CA 1
ATOM 3822 C C . TYR A 1 475 ? 30.036 -7.795 -32.065 1.00 76.19 475 TYR A C 1
ATOM 3824 O O . TYR A 1 475 ? 31.197 -7.588 -32.408 1.00 76.19 475 TYR A O 1
ATOM 3832 N N . ASP A 1 476 ? 29.670 -7.990 -30.801 1.00 80.19 476 ASP A N 1
ATOM 3833 C CA . ASP A 1 476 ? 30.590 -8.034 -29.675 1.00 80.19 476 ASP A CA 1
ATOM 3834 C C . ASP A 1 476 ? 30.473 -9.390 -28.968 1.00 80.19 476 ASP A C 1
ATOM 3836 O O . ASP A 1 476 ? 29.687 -9.544 -28.031 1.00 80.19 476 ASP A O 1
ATOM 3840 N N . PRO A 1 477 ? 31.243 -10.405 -29.403 1.00 81.75 477 PRO A N 1
ATOM 3841 C CA . PRO A 1 477 ? 31.257 -11.702 -28.741 1.00 81.75 477 PRO A CA 1
ATOM 3842 C C . PRO A 1 477 ? 31.765 -11.641 -27.295 1.00 81.75 477 PRO A C 1
ATOM 3844 O O . PRO A 1 477 ? 31.514 -12.575 -26.540 1.00 81.75 477 PRO A O 1
ATOM 3847 N N . MET A 1 478 ? 32.477 -10.579 -26.888 1.00 81.75 478 MET A N 1
ATOM 3848 C CA . MET A 1 478 ? 33.010 -10.457 -25.527 1.00 81.75 478 MET A CA 1
ATOM 3849 C C . MET A 1 478 ? 31.932 -10.057 -24.514 1.00 81.75 478 MET A C 1
ATOM 3851 O O . MET A 1 478 ? 32.139 -10.253 -23.315 1.00 81.75 478 MET A O 1
ATOM 3855 N N . ILE A 1 479 ? 30.753 -9.607 -24.967 1.00 83.00 479 ILE A N 1
ATOM 3856 C CA . ILE A 1 479 ? 29.627 -9.267 -24.086 1.00 83.00 479 ILE A CA 1
ATOM 3857 C C . ILE A 1 479 ? 29.214 -10.436 -23.184 1.00 83.00 479 ILE A C 1
ATOM 3859 O O . ILE A 1 479 ? 28.808 -10.213 -22.047 1.00 83.00 479 ILE A O 1
ATOM 3863 N N . THR A 1 480 ? 29.374 -11.687 -23.631 1.00 84.88 480 THR A N 1
ATOM 3864 C CA . THR A 1 480 ? 29.030 -12.870 -22.823 1.00 84.88 480 THR A CA 1
ATOM 3865 C C . THR A 1 480 ? 29.964 -13.084 -21.634 1.00 84.88 480 THR A C 1
ATOM 3867 O O . THR A 1 480 ? 29.621 -13.810 -20.706 1.00 84.88 480 THR A O 1
ATOM 3870 N N . SER A 1 481 ? 31.140 -12.458 -21.652 1.00 85.56 481 SER A N 1
ATOM 3871 C CA . SER A 1 481 ? 32.091 -12.461 -20.539 1.00 85.56 481 SER A CA 1
ATOM 3872 C C . SER A 1 481 ? 31.929 -11.244 -19.624 1.00 85.56 481 SER A C 1
ATOM 3874 O O . SER A 1 481 ? 32.639 -11.146 -18.627 1.00 85.56 481 SER A O 1
ATOM 3876 N N . SER A 1 482 ? 31.021 -10.315 -19.948 1.00 86.12 482 SER A N 1
ATOM 3877 C CA . SER A 1 482 ? 30.761 -9.131 -19.127 1.00 86.12 482 SER A CA 1
ATOM 3878 C C . SER A 1 482 ? 30.038 -9.487 -17.827 1.00 86.12 482 SER A C 1
ATOM 3880 O O . SER A 1 482 ? 29.245 -10.434 -17.765 1.00 86.12 482 SER A O 1
ATOM 3882 N N . ASP A 1 483 ? 30.247 -8.676 -16.789 1.00 87.19 483 ASP A N 1
ATOM 3883 C CA . ASP A 1 483 ? 29.516 -8.825 -15.529 1.00 87.19 483 ASP A CA 1
ATOM 3884 C C . ASP A 1 483 ? 28.001 -8.653 -15.720 1.00 87.19 483 ASP A C 1
ATOM 3886 O O . ASP A 1 483 ? 27.219 -9.359 -15.085 1.00 87.19 483 ASP A O 1
ATOM 3890 N N . VAL A 1 484 ? 27.576 -7.817 -16.672 1.00 90.06 484 VAL A N 1
ATOM 3891 C CA . VAL A 1 484 ? 26.157 -7.607 -17.009 1.00 90.06 484 VAL A CA 1
ATOM 3892 C C . VAL A 1 484 ? 25.506 -8.891 -17.524 1.00 90.06 484 VAL A C 1
ATOM 3894 O O . VAL A 1 484 ? 24.384 -9.221 -17.139 1.00 90.06 484 VAL A O 1
ATOM 3897 N N . TYR A 1 485 ? 26.211 -9.655 -18.363 1.00 91.62 485 TYR A N 1
ATOM 3898 C CA . TYR A 1 485 ? 25.709 -10.936 -18.860 1.00 91.62 485 TYR A CA 1
ATOM 3899 C C . TYR A 1 485 ? 25.683 -12.009 -17.762 1.00 91.62 485 TYR A C 1
ATOM 3901 O O . TYR A 1 485 ? 24.750 -12.809 -17.695 1.00 91.62 485 TYR A O 1
ATOM 3909 N N . ARG A 1 486 ? 26.648 -11.993 -16.832 1.00 92.00 486 ARG A N 1
ATOM 3910 C CA . ARG A 1 486 ? 26.615 -12.861 -15.640 1.00 92.00 486 ARG A CA 1
ATOM 3911 C C . ARG A 1 486 ? 25.425 -12.539 -14.733 1.00 92.00 486 ARG A C 1
ATOM 3913 O O . ARG A 1 486 ? 24.769 -13.459 -14.249 1.00 92.00 486 ARG A O 1
ATOM 3920 N N . MET A 1 487 ? 25.121 -11.255 -14.531 1.00 92.50 487 MET A N 1
ATOM 3921 C CA . MET A 1 487 ? 23.918 -10.818 -13.814 1.00 92.50 487 MET A CA 1
ATOM 3922 C C . MET A 1 487 ? 22.648 -11.302 -14.518 1.00 92.50 487 MET A C 1
ATOM 3924 O O . MET A 1 487 ? 21.753 -11.828 -13.865 1.00 92.50 487 MET A O 1
ATOM 3928 N N . HIS A 1 488 ? 22.591 -11.204 -15.847 1.00 95.75 488 HIS A N 1
ATOM 3929 C CA . HIS A 1 488 ? 21.478 -11.722 -16.647 1.00 95.75 488 HIS A CA 1
ATOM 3930 C C . HIS A 1 488 ? 21.284 -13.240 -16.492 1.00 95.75 488 HIS A C 1
ATOM 3932 O O . HIS A 1 488 ? 20.157 -13.706 -16.342 1.00 95.75 488 HIS A O 1
ATOM 3938 N N . GLY A 1 489 ? 22.374 -14.012 -16.431 1.00 94.88 489 GLY A N 1
ATOM 3939 C CA . GLY A 1 489 ? 22.324 -15.438 -16.088 1.00 94.88 489 GLY A CA 1
ATOM 3940 C C . GLY A 1 489 ? 21.742 -15.687 -14.691 1.00 94.88 489 GLY A C 1
ATOM 3941 O O . GLY A 1 489 ? 20.837 -16.499 -14.5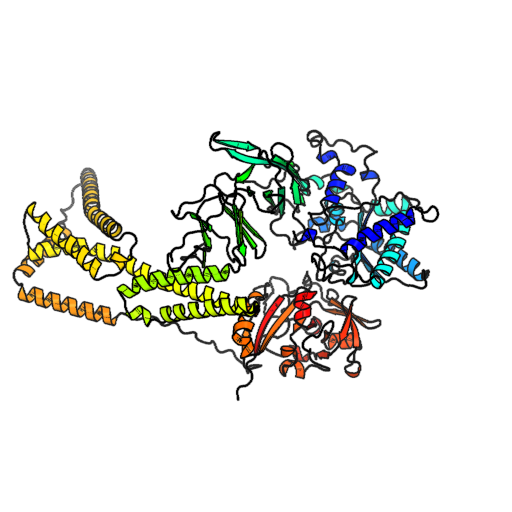37 1.00 94.88 489 GLY A O 1
ATOM 3942 N N . ARG A 1 490 ? 22.176 -14.919 -13.685 1.00 94.81 490 ARG A N 1
ATOM 3943 C CA . ARG A 1 490 ? 21.651 -15.017 -12.311 1.00 94.81 490 ARG A CA 1
ATOM 3944 C C . ARG A 1 490 ? 20.165 -14.655 -12.207 1.00 94.81 490 ARG A C 1
ATOM 3946 O O . ARG A 1 490 ? 19.461 -15.249 -11.395 1.00 94.81 490 ARG A O 1
ATOM 3953 N N . VAL A 1 491 ? 19.668 -13.721 -13.023 1.00 96.44 491 VAL A N 1
ATOM 3954 C CA . VAL A 1 491 ? 18.225 -13.423 -13.118 1.00 96.44 491 VAL A CA 1
ATOM 3955 C C . VAL A 1 491 ? 17.442 -14.677 -13.506 1.00 96.44 491 VAL A C 1
ATOM 3957 O O . VAL A 1 491 ? 16.411 -14.949 -12.894 1.00 96.44 491 VAL A O 1
ATOM 3960 N N . LYS A 1 492 ? 17.941 -15.460 -14.470 1.00 96.19 492 LYS A N 1
ATOM 3961 C CA . LYS A 1 492 ? 17.308 -16.720 -14.878 1.00 96.19 492 LYS A CA 1
ATOM 3962 C C . LYS A 1 492 ? 17.200 -17.696 -13.704 1.00 96.19 492 LYS A C 1
ATOM 3964 O O . LYS A 1 492 ? 16.109 -18.185 -13.422 1.00 96.19 492 LYS A O 1
ATOM 3969 N N . ASP A 1 493 ? 18.300 -17.897 -12.978 1.00 95.38 493 ASP A N 1
ATOM 3970 C CA . ASP A 1 493 ? 18.339 -18.789 -11.814 1.00 95.38 493 ASP A CA 1
ATOM 3971 C C . ASP A 1 493 ? 17.355 -18.343 -10.718 1.00 95.38 493 ASP A C 1
ATOM 3973 O O . ASP A 1 493 ? 16.694 -19.168 -10.088 1.00 95.38 493 ASP A O 1
ATOM 3977 N N . LEU A 1 494 ? 17.236 -17.032 -10.476 1.00 94.62 494 LEU A N 1
ATOM 3978 C CA . LEU A 1 494 ? 16.300 -16.476 -9.492 1.00 94.62 494 LEU A CA 1
ATOM 3979 C C . LEU A 1 494 ? 14.835 -16.674 -9.907 1.00 94.62 494 LEU A C 1
ATOM 3981 O O . LEU A 1 494 ? 14.014 -17.021 -9.060 1.00 94.62 494 LEU A O 1
ATOM 3985 N N . ILE A 1 495 ? 14.509 -16.499 -11.192 1.00 96.31 495 ILE A N 1
ATOM 3986 C CA . ILE A 1 495 ? 13.166 -16.771 -11.735 1.00 96.31 495 ILE A CA 1
ATOM 3987 C C . ILE A 1 495 ? 12.812 -18.255 -11.558 1.00 96.31 495 ILE A C 1
ATOM 3989 O O . ILE A 1 495 ? 11.702 -18.579 -11.133 1.00 96.31 495 ILE A O 1
ATOM 3993 N N . GLU A 1 496 ? 13.750 -19.166 -11.828 1.00 96.38 496 GLU A N 1
ATOM 3994 C CA . GLU A 1 496 ? 13.545 -20.608 -11.637 1.00 96.38 496 GLU A CA 1
ATOM 3995 C C . GLU A 1 496 ? 13.333 -20.964 -10.155 1.00 96.38 496 GLU A C 1
ATOM 3997 O O . GLU A 1 496 ? 12.362 -21.650 -9.824 1.00 96.38 496 GLU A O 1
ATOM 4002 N N . LYS A 1 497 ? 14.151 -20.416 -9.247 1.00 93.62 497 LYS A N 1
ATOM 4003 C CA . LYS A 1 497 ? 13.979 -20.585 -7.792 1.00 93.62 497 LYS A CA 1
ATOM 4004 C C . LYS A 1 497 ? 12.656 -20.017 -7.280 1.00 93.62 497 LYS A C 1
ATOM 4006 O O . LYS A 1 497 ? 12.027 -20.624 -6.415 1.00 93.62 497 LYS A O 1
ATOM 4011 N N . ALA A 1 498 ? 12.210 -18.876 -7.809 1.00 94.06 498 ALA A N 1
ATOM 4012 C CA . ALA A 1 498 ? 10.909 -18.303 -7.476 1.00 94.06 498 ALA A CA 1
ATOM 4013 C C . ALA A 1 498 ? 9.769 -19.254 -7.869 1.00 94.06 498 ALA A C 1
ATOM 4015 O O . ALA A 1 498 ? 8.899 -19.542 -7.046 1.00 94.06 498 ALA A O 1
ATOM 4016 N N . ARG A 1 499 ? 9.802 -19.805 -9.091 1.00 95.69 499 ARG A N 1
ATOM 4017 C CA . ARG A 1 499 ? 8.811 -20.788 -9.566 1.00 95.69 499 ARG A CA 1
ATOM 4018 C C . ARG A 1 499 ? 8.805 -22.056 -8.707 1.00 95.69 499 ARG A C 1
ATOM 4020 O O . ARG A 1 499 ? 7.733 -22.541 -8.350 1.00 95.69 499 ARG A O 1
ATOM 4027 N N . GLU A 1 500 ? 9.977 -22.565 -8.330 1.00 95.75 500 GLU A N 1
ATOM 4028 C CA . GLU A 1 500 ? 10.100 -23.724 -7.439 1.00 95.75 500 GLU A CA 1
ATOM 4029 C C . GLU A 1 500 ? 9.548 -23.435 -6.032 1.00 95.75 500 GLU A C 1
ATOM 4031 O O . GLU A 1 500 ? 8.818 -24.251 -5.465 1.00 95.75 500 GLU A O 1
ATOM 4036 N N . ALA A 1 501 ? 9.847 -22.266 -5.460 1.00 92.69 501 ALA A N 1
ATOM 4037 C CA . ALA A 1 501 ? 9.332 -21.866 -4.153 1.00 92.69 501 ALA A CA 1
ATOM 4038 C C . ALA A 1 501 ? 7.799 -21.717 -4.160 1.00 92.69 501 ALA A C 1
ATOM 4040 O O . ALA A 1 501 ? 7.145 -22.173 -3.218 1.00 92.69 501 ALA A O 1
ATOM 4041 N N . ILE A 1 502 ? 7.223 -21.161 -5.235 1.00 94.38 502 ILE A N 1
ATOM 4042 C CA . ILE A 1 502 ? 5.766 -21.089 -5.446 1.00 94.38 502 ILE A CA 1
ATOM 4043 C C . ILE A 1 502 ? 5.162 -22.496 -5.509 1.00 94.38 502 ILE A C 1
ATOM 4045 O O . ILE A 1 502 ? 4.187 -22.771 -4.810 1.00 94.38 502 ILE A O 1
ATOM 4049 N N . ALA A 1 503 ? 5.760 -23.401 -6.291 1.00 95.31 503 ALA A N 1
ATOM 4050 C CA . ALA A 1 503 ? 5.291 -24.782 -6.422 1.00 95.31 503 ALA A CA 1
ATOM 4051 C C . ALA A 1 503 ? 5.321 -25.555 -5.088 1.00 95.31 503 ALA A C 1
ATOM 4053 O O . ALA A 1 503 ? 4.504 -26.447 -4.869 1.00 95.31 503 ALA A O 1
ATOM 4054 N N . ASN A 1 504 ? 6.228 -25.183 -4.180 1.00 95.12 504 ASN A N 1
ATOM 4055 C CA . ASN A 1 504 ? 6.376 -25.765 -2.845 1.00 95.12 504 ASN A CA 1
ATOM 4056 C C . ASN A 1 504 ? 5.630 -24.996 -1.733 1.00 95.12 504 ASN A C 1
ATOM 4058 O O . ASN A 1 504 ? 5.884 -25.249 -0.555 1.00 95.12 504 ASN A O 1
ATOM 4062 N N . TYR A 1 505 ? 4.732 -24.061 -2.072 1.00 92.00 505 TYR A N 1
ATOM 4063 C CA . TYR A 1 505 ? 3.958 -23.242 -1.119 1.00 92.00 505 TYR A CA 1
ATOM 4064 C C . TYR A 1 505 ? 4.817 -22.376 -0.170 1.00 92.00 505 TYR A C 1
ATOM 4066 O O . TYR A 1 505 ? 4.371 -21.979 0.908 1.00 92.00 505 TYR A O 1
ATOM 4074 N N . ARG A 1 506 ? 6.061 -22.053 -0.553 1.00 86.38 506 ARG A N 1
ATOM 4075 C CA . ARG A 1 506 ? 6.997 -21.221 0.226 1.00 86.38 506 ARG A CA 1
ATOM 4076 C C . ARG A 1 506 ? 6.938 -19.758 -0.224 1.00 86.38 506 ARG A C 1
ATOM 4078 O O . ARG A 1 506 ? 7.917 -19.216 -0.733 1.00 86.38 506 ARG A O 1
ATOM 4085 N N . TYR A 1 507 ? 5.788 -19.111 -0.033 1.00 83.50 507 TYR A N 1
ATOM 4086 C CA . TYR A 1 507 ? 5.501 -17.787 -0.607 1.00 83.50 507 TYR A CA 1
ATOM 4087 C C . TYR A 1 507 ? 6.447 -16.669 -0.149 1.00 83.50 507 TYR A C 1
ATOM 4089 O O . TYR A 1 507 ? 6.897 -15.890 -0.979 1.00 83.50 507 TYR A O 1
ATOM 4097 N N . SER A 1 508 ? 6.832 -16.614 1.131 1.00 78.00 508 SER A N 1
ATOM 4098 C CA . SER A 1 508 ? 7.771 -15.583 1.610 1.00 78.00 508 SER A CA 1
ATOM 4099 C C . SER A 1 508 ? 9.153 -15.691 0.958 1.00 78.00 508 SER A C 1
ATOM 4101 O O . SER A 1 508 ? 9.794 -14.680 0.686 1.00 78.00 508 SER A O 1
ATOM 4103 N N . LEU A 1 509 ? 9.602 -16.920 0.688 1.00 81.88 509 LEU A N 1
ATOM 4104 C CA . LEU A 1 509 ? 10.861 -17.176 -0.008 1.00 81.88 509 LEU A CA 1
ATOM 4105 C C . LEU A 1 509 ? 10.738 -16.836 -1.500 1.00 81.88 509 LEU A C 1
ATOM 4107 O O . LEU A 1 509 ? 11.643 -16.227 -2.066 1.00 81.88 509 LEU A O 1
ATOM 4111 N N . ALA A 1 510 ? 9.603 -17.185 -2.116 1.00 88.44 510 ALA A N 1
ATOM 4112 C CA . ALA A 1 510 ? 9.304 -16.835 -3.500 1.00 88.44 510 ALA A CA 1
ATOM 4113 C C . ALA A 1 510 ? 9.328 -15.317 -3.728 1.00 88.44 510 ALA A C 1
ATOM 4115 O O . ALA A 1 510 ? 10.008 -14.869 -4.646 1.00 88.44 510 ALA A O 1
ATOM 4116 N N . GLU A 1 511 ? 8.667 -14.533 -2.872 1.00 85.38 511 GLU A N 1
ATOM 4117 C CA . GLU A 1 511 ? 8.675 -13.063 -2.943 1.00 85.38 511 GLU A CA 1
ATOM 4118 C C . GLU A 1 511 ? 10.099 -12.492 -2.875 1.00 85.38 511 GLU A C 1
ATOM 4120 O O . GLU A 1 511 ? 10.467 -11.637 -3.678 1.00 85.38 511 GLU A O 1
ATOM 4125 N N . GLY A 1 512 ? 10.953 -13.029 -1.995 1.00 83.00 512 GLY A N 1
ATOM 4126 C CA . GLY A 1 512 ? 12.362 -12.630 -1.930 1.00 83.00 512 GLY A CA 1
ATOM 4127 C C . GLY A 1 512 ? 13.121 -12.856 -3.246 1.00 83.00 512 GLY A C 1
ATOM 4128 O O . GLY A 1 512 ? 13.876 -11.983 -3.682 1.00 83.00 512 GLY A O 1
ATOM 4129 N N . TYR A 1 513 ? 12.904 -13.999 -3.908 1.00 90.00 513 TYR A N 1
ATOM 4130 C CA . TYR A 1 513 ? 13.514 -14.287 -5.212 1.00 90.00 513 TYR A CA 1
ATOM 4131 C C . TYR A 1 513 ? 12.936 -13.432 -6.344 1.00 90.00 513 TYR A C 1
ATOM 4133 O O . TYR A 1 513 ? 13.701 -12.968 -7.192 1.00 90.00 513 TYR A O 1
ATOM 4141 N N . ILE A 1 514 ? 11.621 -13.190 -6.350 1.00 91.56 514 ILE A N 1
ATOM 4142 C CA . ILE A 1 514 ? 10.944 -12.329 -7.332 1.00 91.56 514 ILE A CA 1
ATOM 4143 C C . ILE A 1 514 ? 11.508 -10.909 -7.267 1.00 91.56 514 ILE A C 1
ATOM 4145 O O . ILE A 1 514 ? 11.844 -10.329 -8.301 1.00 91.56 514 ILE A O 1
ATOM 4149 N N . ASP A 1 515 ? 11.676 -10.370 -6.062 1.00 87.12 515 ASP A N 1
ATOM 4150 C CA . ASP A 1 515 ? 12.164 -9.007 -5.855 1.00 87.12 515 ASP A CA 1
ATOM 4151 C C . ASP A 1 515 ? 13.614 -8.837 -6.291 1.00 87.12 515 ASP A C 1
ATOM 4153 O O . ASP A 1 515 ? 13.960 -7.850 -6.952 1.00 87.12 515 ASP A O 1
ATOM 4157 N N . GLU A 1 516 ? 14.460 -9.823 -5.988 1.00 87.06 516 GLU A N 1
ATOM 4158 C CA . GLU A 1 516 ? 15.841 -9.836 -6.462 1.00 87.06 516 GLU A CA 1
ATOM 4159 C C . GLU A 1 516 ? 15.909 -9.955 -7.991 1.00 87.06 516 GLU A C 1
ATOM 4161 O O . GLU A 1 516 ? 16.641 -9.191 -8.628 1.00 87.06 516 GLU A O 1
ATOM 4166 N N . ALA A 1 517 ? 15.114 -10.850 -8.590 1.00 93.31 517 ALA A N 1
ATOM 4167 C CA . ALA A 1 517 ? 15.055 -11.037 -10.037 1.00 93.31 517 ALA A CA 1
ATOM 4168 C C . ALA A 1 517 ? 14.577 -9.769 -10.756 1.00 93.31 517 ALA A C 1
ATOM 4170 O O . ALA A 1 517 ? 15.182 -9.341 -11.742 1.00 93.31 517 ALA A O 1
ATOM 4171 N N . LEU A 1 518 ? 13.520 -9.125 -10.258 1.00 91.38 518 LEU A N 1
ATOM 4172 C CA . LEU A 1 518 ? 12.967 -7.911 -10.849 1.00 91.38 518 LEU A CA 1
ATOM 4173 C C . LEU A 1 518 ? 13.942 -6.733 -10.729 1.00 91.38 518 LEU A C 1
ATOM 4175 O O . LEU A 1 518 ? 14.182 -6.029 -11.708 1.00 91.38 518 LEU A O 1
ATOM 4179 N N . LYS A 1 519 ? 14.567 -6.535 -9.561 1.00 89.56 519 LYS A N 1
ATOM 4180 C CA . LYS A 1 519 ? 15.590 -5.493 -9.380 1.00 89.56 519 LYS A CA 1
ATOM 4181 C C . LYS A 1 519 ? 16.773 -5.702 -10.329 1.00 89.56 519 LYS A C 1
ATOM 4183 O O . LYS A 1 519 ? 17.163 -4.773 -11.035 1.00 89.56 519 LYS A O 1
ATOM 4188 N N . MET A 1 520 ? 17.328 -6.912 -10.357 1.00 92.12 520 MET A N 1
ATOM 4189 C CA . MET A 1 520 ? 18.509 -7.226 -11.161 1.00 92.12 520 MET A CA 1
ATOM 4190 C C . MET A 1 520 ? 18.204 -7.177 -12.665 1.00 92.12 520 MET A C 1
ATOM 4192 O O . MET A 1 520 ? 18.999 -6.643 -13.434 1.00 92.12 520 MET A O 1
ATOM 4196 N N . SER A 1 521 ? 17.032 -7.648 -13.098 1.00 94.00 521 SER A N 1
ATOM 4197 C CA . SER A 1 521 ? 16.613 -7.579 -14.507 1.00 94.00 521 SER A CA 1
ATOM 4198 C C . SER A 1 521 ? 16.407 -6.143 -15.004 1.00 94.00 521 SER A C 1
ATOM 4200 O O . SER A 1 521 ? 16.783 -5.837 -16.138 1.00 94.00 521 SER A O 1
ATOM 4202 N N . ARG A 1 522 ? 15.890 -5.237 -14.158 1.00 90.50 522 ARG A N 1
ATOM 4203 C CA . ARG A 1 522 ? 15.812 -3.789 -14.440 1.00 90.50 522 ARG A CA 1
ATOM 4204 C C . ARG A 1 522 ? 17.196 -3.162 -14.600 1.00 90.50 522 ARG A C 1
ATOM 4206 O O . ARG A 1 522 ? 17.405 -2.353 -15.503 1.00 90.50 522 ARG A O 1
ATOM 4213 N N . GLU A 1 523 ? 18.139 -3.534 -13.738 1.00 90.44 523 GLU A N 1
ATOM 4214 C CA . GLU A 1 523 ? 19.518 -3.048 -13.809 1.00 90.44 523 GLU A CA 1
ATOM 4215 C C . GLU A 1 523 ? 20.196 -3.497 -15.110 1.00 90.44 523 GLU A C 1
ATOM 4217 O O . GLU A 1 523 ? 20.714 -2.664 -15.857 1.00 90.44 523 GLU A O 1
ATOM 4222 N N . VAL A 1 524 ? 20.081 -4.787 -15.445 1.00 93.62 524 VAL A N 1
ATOM 4223 C CA . VAL A 1 524 ? 20.539 -5.342 -16.727 1.00 93.62 524 VAL A CA 1
ATOM 4224 C C . VAL A 1 524 ? 19.878 -4.614 -17.900 1.00 93.62 524 VAL A C 1
ATOM 4226 O O . VAL A 1 524 ? 20.566 -4.208 -18.834 1.00 93.62 524 VAL A O 1
ATOM 4229 N N . TYR A 1 525 ? 18.564 -4.370 -17.842 1.00 92.50 525 TYR A N 1
ATOM 4230 C CA . TYR A 1 525 ? 17.845 -3.636 -18.886 1.00 92.50 525 TYR A CA 1
ATOM 4231 C C . TYR A 1 525 ? 18.419 -2.236 -19.104 1.00 92.50 525 TYR A C 1
ATOM 4233 O O . TYR A 1 525 ? 18.621 -1.829 -20.250 1.00 92.50 525 TYR A O 1
ATOM 4241 N N . GLY A 1 526 ? 18.684 -1.498 -18.022 1.00 89.62 526 GLY A N 1
ATOM 4242 C CA . GLY A 1 526 ? 19.270 -0.162 -18.082 1.00 89.62 526 GLY A CA 1
ATOM 4243 C C . GLY A 1 526 ? 20.655 -0.167 -18.729 1.00 89.62 526 GLY A C 1
ATOM 4244 O O . GLY A 1 526 ? 20.904 0.620 -19.642 1.00 89.62 526 GLY A O 1
ATOM 4245 N N . GLN A 1 527 ? 21.525 -1.090 -18.315 1.00 88.75 527 GLN A N 1
ATOM 4246 C CA . GLN A 1 527 ? 22.888 -1.200 -18.843 1.00 88.75 527 GLN A CA 1
ATOM 4247 C C . GLN A 1 527 ? 22.907 -1.620 -20.323 1.00 88.75 527 GLN A C 1
ATOM 4249 O O . GLN A 1 527 ? 23.549 -0.966 -21.145 1.00 88.75 527 GLN A O 1
ATOM 4254 N N . VAL A 1 528 ? 22.133 -2.645 -20.697 1.00 89.62 528 VAL A N 1
ATOM 4255 C CA . VAL A 1 528 ? 22.025 -3.112 -22.092 1.00 89.62 528 VAL A CA 1
ATOM 4256 C C . VAL A 1 528 ? 21.422 -2.035 -22.992 1.00 89.62 528 VAL A C 1
ATOM 4258 O O . VAL A 1 528 ? 21.854 -1.847 -24.130 1.00 89.62 528 VAL A O 1
ATOM 4261 N N . ARG A 1 529 ? 20.426 -1.293 -22.498 1.00 87.12 529 ARG A N 1
ATOM 4262 C CA . ARG A 1 529 ? 19.824 -0.191 -23.250 1.00 87.12 529 ARG A CA 1
ATOM 4263 C C . ARG A 1 529 ? 20.803 0.960 -23.460 1.00 87.12 529 ARG A C 1
ATOM 4265 O O . ARG A 1 529 ? 20.854 1.474 -24.573 1.00 87.12 529 ARG A O 1
ATOM 4272 N N . ASN A 1 530 ? 21.587 1.327 -22.446 1.00 85.75 530 ASN A N 1
ATOM 4273 C CA . ASN A 1 530 ? 22.633 2.340 -22.595 1.00 85.75 530 ASN A CA 1
ATOM 4274 C C . ASN A 1 530 ? 23.647 1.930 -23.669 1.00 85.75 530 ASN A C 1
ATOM 4276 O O . ASN A 1 530 ? 23.931 2.734 -24.545 1.00 85.75 530 ASN A O 1
ATOM 4280 N N . TYR A 1 531 ? 24.081 0.665 -23.696 1.00 84.75 531 TYR A N 1
ATOM 4281 C CA . TYR A 1 531 ? 24.972 0.161 -24.748 1.00 84.75 531 TYR A CA 1
ATOM 4282 C C . TYR A 1 531 ? 24.384 0.350 -26.160 1.00 84.75 531 TYR A C 1
ATOM 4284 O O . TYR A 1 531 ? 25.058 0.829 -27.073 1.00 84.75 531 TYR A O 1
ATOM 4292 N N . ILE A 1 532 ? 23.101 0.012 -26.347 1.00 84.06 532 ILE A N 1
ATOM 4293 C CA . ILE A 1 532 ? 22.402 0.190 -27.632 1.00 84.06 532 ILE A CA 1
ATOM 4294 C C . ILE A 1 532 ? 22.279 1.675 -27.996 1.00 84.06 532 ILE A C 1
ATOM 4296 O O . ILE A 1 532 ? 22.476 2.048 -29.157 1.00 84.06 532 ILE A O 1
ATOM 4300 N N . GLU A 1 533 ? 21.933 2.522 -27.027 1.00 84.56 533 GLU A N 1
ATOM 4301 C CA . GLU A 1 533 ? 21.767 3.960 -27.231 1.00 84.56 533 GLU A CA 1
ATOM 4302 C C . GLU A 1 533 ? 23.109 4.634 -27.556 1.00 84.56 533 GLU A C 1
ATOM 4304 O O . GLU A 1 533 ? 23.176 5.356 -28.546 1.00 84.56 533 GLU A O 1
ATOM 4309 N N . ASP A 1 534 ? 24.189 4.333 -26.834 1.00 83.25 534 ASP A N 1
ATOM 4310 C CA . ASP A 1 534 ? 25.535 4.874 -27.076 1.00 83.25 534 ASP A CA 1
ATOM 4311 C C . ASP A 1 534 ? 26.071 4.467 -28.456 1.00 83.25 534 ASP A C 1
ATOM 4313 O O . ASP A 1 534 ? 26.571 5.298 -29.229 1.00 83.25 534 ASP A O 1
ATOM 4317 N N . ALA A 1 535 ? 25.868 3.201 -28.836 1.00 82.00 535 ALA A N 1
ATOM 4318 C CA . ALA A 1 535 ? 26.164 2.742 -30.186 1.00 82.00 535 ALA A CA 1
ATOM 4319 C C . ALA A 1 535 ? 25.353 3.540 -31.226 1.00 82.00 535 ALA A C 1
ATOM 4321 O O . ALA A 1 535 ? 25.902 3.998 -32.231 1.00 82.00 535 ALA A O 1
ATOM 4322 N N . SER A 1 536 ? 24.060 3.760 -30.978 1.00 83.38 536 SER A N 1
ATOM 4323 C CA . SER A 1 536 ? 23.165 4.488 -31.888 1.00 83.38 536 SER A CA 1
ATOM 4324 C C . SER A 1 536 ? 23.502 5.982 -31.999 1.00 83.38 536 SER A C 1
ATOM 4326 O O . SER A 1 536 ? 23.473 6.530 -33.103 1.00 83.38 536 SER A O 1
ATOM 4328 N N . PHE A 1 537 ? 23.872 6.648 -30.899 1.00 82.50 537 PHE A N 1
ATOM 4329 C CA . PHE A 1 537 ? 24.253 8.068 -30.866 1.00 82.50 537 PHE A CA 1
ATOM 4330 C C . PHE A 1 537 ? 25.557 8.358 -31.614 1.00 82.50 537 PHE A C 1
ATOM 4332 O O . PHE A 1 537 ? 25.764 9.472 -32.098 1.00 82.50 537 PHE A O 1
ATOM 4339 N N . THR A 1 538 ? 26.408 7.352 -31.794 1.00 83.50 538 THR A N 1
ATOM 4340 C CA . THR A 1 538 ? 27.640 7.499 -32.576 1.00 83.50 538 THR A CA 1
ATOM 4341 C C . THR A 1 538 ? 27.356 7.691 -34.077 1.00 83.50 538 THR A C 1
ATOM 4343 O O . THR A 1 538 ? 28.134 8.340 -34.779 1.00 83.50 538 THR A O 1
ATOM 4346 N N . VAL A 1 539 ? 26.207 7.216 -34.582 1.00 86.31 539 VAL A N 1
ATOM 4347 C CA . VAL A 1 539 ? 25.801 7.346 -35.998 1.00 86.31 539 VAL A CA 1
ATOM 4348 C C . VAL A 1 539 ? 25.699 8.806 -36.463 1.00 86.31 539 VAL A C 1
ATOM 4350 O O . VAL A 1 539 ? 26.383 9.153 -37.430 1.00 86.31 539 VAL A O 1
ATOM 4353 N N . PRO A 1 540 ? 24.893 9.690 -35.833 1.00 85.06 540 PRO A N 1
ATOM 4354 C CA . PRO A 1 540 ? 24.820 11.089 -36.248 1.00 85.06 540 PRO A CA 1
ATOM 4355 C C . PRO A 1 540 ? 26.160 11.817 -36.092 1.00 85.06 540 PRO A C 1
ATOM 4357 O O . PRO A 1 540 ? 26.487 12.650 -36.935 1.00 85.06 540 PRO A O 1
ATOM 4360 N N . PHE A 1 541 ? 26.968 11.480 -35.079 1.00 84.56 541 PHE A N 1
ATOM 4361 C CA . PHE A 1 541 ? 28.299 12.066 -34.907 1.00 84.56 541 PHE A CA 1
ATOM 4362 C C . PHE A 1 541 ? 29.237 11.707 -36.069 1.00 84.56 541 PHE A C 1
ATOM 4364 O O . PHE A 1 541 ? 29.862 12.590 -36.656 1.00 84.56 541 PHE A O 1
ATOM 4371 N N . LEU A 1 542 ? 29.280 10.435 -36.475 1.00 84.75 542 LEU A N 1
ATOM 4372 C CA . LEU A 1 542 ? 30.039 10.000 -37.652 1.00 84.75 542 LEU A CA 1
ATOM 4373 C C . LEU A 1 542 ? 29.503 10.631 -38.945 1.00 84.75 542 LEU A C 1
ATOM 4375 O O . LEU A 1 542 ? 30.292 11.068 -39.787 1.00 84.75 542 LEU A O 1
ATOM 4379 N N . ALA A 1 543 ? 28.179 10.759 -39.077 1.00 85.56 543 ALA A N 1
ATOM 4380 C CA . ALA A 1 543 ? 27.544 11.376 -40.239 1.00 85.56 543 ALA A CA 1
ATOM 4381 C C . ALA A 1 543 ? 27.988 12.835 -40.461 1.00 85.56 543 ALA A C 1
ATOM 4383 O O . ALA A 1 543 ? 28.102 13.259 -41.614 1.00 85.56 543 ALA A O 1
ATOM 4384 N N . ILE A 1 544 ? 28.324 13.582 -39.395 1.00 88.06 544 ILE A N 1
ATOM 4385 C CA . ILE A 1 544 ? 28.884 14.944 -39.505 1.00 88.06 544 ILE A CA 1
ATOM 4386 C C . ILE A 1 544 ? 30.168 14.961 -40.338 1.00 88.06 544 ILE A C 1
ATOM 4388 O O . ILE A 1 544 ? 30.380 15.869 -41.146 1.00 88.06 544 ILE A O 1
ATOM 4392 N N . PHE A 1 545 ? 31.010 13.941 -40.187 1.00 87.62 545 PHE A N 1
ATOM 4393 C CA . PHE A 1 545 ? 32.292 13.860 -40.878 1.00 87.62 545 PHE A CA 1
ATOM 4394 C C . PHE A 1 545 ? 32.189 13.264 -42.284 1.00 87.62 545 PHE A C 1
ATOM 4396 O O . PHE A 1 545 ? 33.086 13.497 -43.096 1.00 87.62 545 PHE A O 1
ATOM 4403 N N . PHE A 1 546 ? 31.100 12.562 -42.620 1.00 89.44 546 PHE A N 1
ATOM 4404 C CA . PHE A 1 546 ? 30.953 11.892 -43.917 1.00 89.44 546 PHE A CA 1
ATOM 4405 C C . PHE A 1 546 ? 30.987 12.871 -45.092 1.00 89.44 546 PHE A C 1
ATOM 4407 O O . PHE A 1 546 ? 31.722 12.641 -46.054 1.00 89.44 546 PHE A O 1
ATOM 4414 N N . LEU A 1 547 ? 30.236 13.975 -45.030 1.00 86.38 547 LEU A N 1
ATOM 4415 C CA . LEU A 1 547 ? 30.180 14.956 -46.122 1.00 86.38 547 LEU A CA 1
ATOM 4416 C C . LEU A 1 547 ? 31.517 15.692 -46.338 1.00 86.38 547 LEU A C 1
ATOM 4418 O O . LEU A 1 547 ? 32.009 15.684 -47.474 1.00 86.38 547 LEU A O 1
ATOM 4422 N N . PRO A 1 548 ? 32.151 16.283 -45.300 1.00 86.38 548 PRO A N 1
ATOM 4423 C CA . PRO A 1 548 ? 33.479 16.872 -45.434 1.00 86.38 548 PRO A CA 1
ATOM 4424 C C . PRO A 1 548 ? 34.500 15.864 -45.957 1.00 86.38 548 PRO A C 1
ATOM 4426 O O . PRO A 1 548 ? 35.197 16.148 -46.928 1.00 86.38 548 PRO A O 1
ATOM 4429 N N . PHE A 1 549 ? 34.551 14.661 -45.384 1.00 88.62 549 PHE A N 1
ATOM 4430 C CA . PHE A 1 549 ? 35.503 13.637 -45.799 1.00 88.62 549 PHE A CA 1
ATOM 4431 C C . PHE A 1 549 ? 35.290 13.203 -47.252 1.00 88.62 549 PHE A C 1
ATOM 4433 O O . PHE A 1 549 ? 36.255 13.130 -48.009 1.00 88.62 549 PHE A O 1
ATOM 4440 N N . THR A 1 550 ? 34.042 12.990 -47.680 1.00 90.38 550 THR A N 1
ATOM 4441 C CA . THR A 1 550 ? 33.712 12.640 -49.073 1.00 90.38 550 THR A CA 1
ATOM 4442 C C . THR A 1 550 ? 34.207 13.717 -50.035 1.00 90.38 550 THR A C 1
ATOM 4444 O O . THR A 1 550 ? 34.820 13.406 -51.056 1.00 90.38 550 THR A O 1
ATOM 4447 N N . PHE A 1 551 ? 34.010 14.994 -49.692 1.00 85.19 551 PHE A N 1
ATOM 4448 C CA . PHE A 1 551 ? 34.502 16.114 -50.493 1.00 85.19 551 PHE A CA 1
ATOM 4449 C C . PHE A 1 551 ? 36.034 16.128 -50.606 1.00 85.19 551 PHE A C 1
ATOM 4451 O O . PHE A 1 551 ? 36.566 16.383 -51.690 1.00 85.19 551 PHE A O 1
ATOM 4458 N N . LEU A 1 552 ? 36.747 15.852 -49.510 1.00 85.38 552 LEU A N 1
ATOM 4459 C CA . LEU A 1 552 ? 38.213 15.794 -49.498 1.00 85.38 552 LEU A CA 1
ATOM 4460 C C . LEU A 1 552 ? 38.749 14.595 -50.268 1.00 85.38 552 LEU A C 1
ATOM 4462 O O . LEU A 1 552 ? 39.661 14.744 -51.081 1.00 85.38 552 LEU A O 1
ATOM 4466 N N . MET A 1 553 ? 38.165 13.425 -50.037 1.00 86.50 553 MET A N 1
ATOM 4467 C CA . MET A 1 553 ? 38.581 12.173 -50.650 1.00 86.50 553 MET A CA 1
ATOM 4468 C C . MET A 1 553 ? 38.347 12.193 -52.164 1.00 86.50 553 MET A C 1
ATOM 4470 O O . MET A 1 553 ? 39.226 11.800 -52.931 1.00 86.50 553 MET A O 1
ATOM 4474 N N . GLU A 1 554 ? 37.215 12.741 -52.618 1.00 88.94 554 GLU A N 1
ATOM 4475 C CA . GLU A 1 554 ? 36.937 12.933 -54.045 1.00 88.94 554 GLU A CA 1
ATOM 4476 C C . GLU A 1 554 ? 37.998 13.825 -54.706 1.00 88.94 554 GLU A C 1
ATOM 4478 O O . GLU A 1 554 ? 38.530 13.472 -55.764 1.00 88.94 554 GLU A O 1
ATOM 4483 N N . ARG A 1 555 ? 38.364 14.944 -54.061 1.00 82.88 555 ARG A N 1
ATOM 4484 C CA . ARG A 1 555 ? 39.405 15.858 -54.559 1.00 82.88 555 ARG A CA 1
ATOM 4485 C C . ARG A 1 555 ? 40.808 15.252 -54.528 1.00 82.88 555 ARG A C 1
ATOM 4487 O O . ARG A 1 555 ? 41.618 15.579 -55.396 1.00 82.88 555 ARG A O 1
ATOM 4494 N N . LEU A 1 556 ? 41.106 14.396 -53.553 1.00 84.31 556 LEU A N 1
ATOM 4495 C CA . LEU A 1 556 ? 42.409 13.748 -53.422 1.00 84.31 556 LEU A CA 1
AT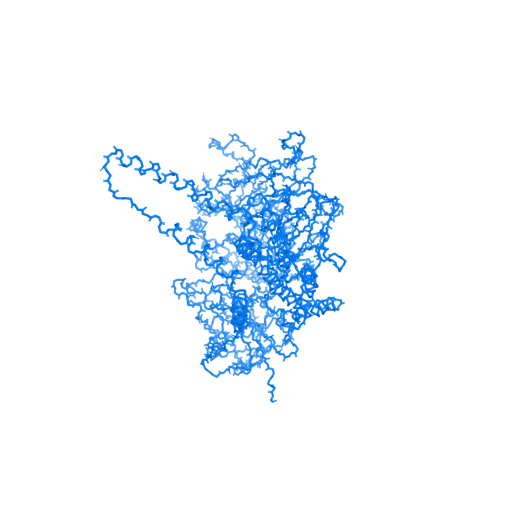OM 4496 C C . LEU A 1 556 ? 42.611 12.653 -54.485 1.00 84.31 556 LEU A C 1
ATOM 4498 O O . LEU A 1 556 ? 43.693 12.577 -55.072 1.00 84.31 556 LEU A O 1
ATOM 4502 N N . ILE A 1 557 ? 41.582 11.838 -54.755 1.00 84.31 557 ILE A N 1
ATOM 4503 C CA . ILE A 1 557 ? 41.672 10.665 -55.643 1.00 84.31 557 ILE A CA 1
ATOM 4504 C C . ILE A 1 557 ? 41.347 11.006 -57.106 1.00 84.31 557 ILE A C 1
ATOM 4506 O O . ILE A 1 557 ? 42.138 10.680 -57.993 1.00 84.31 557 ILE A O 1
ATOM 4510 N N . PHE A 1 558 ? 40.204 11.648 -57.377 1.00 84.19 558 PHE A N 1
ATOM 4511 C CA . PHE A 1 558 ? 39.661 11.792 -58.738 1.00 84.19 558 PHE A CA 1
ATOM 4512 C C . PHE A 1 558 ? 39.814 13.212 -59.294 1.00 84.19 558 PHE A C 1
ATOM 4514 O O . PHE A 1 558 ? 40.289 13.384 -60.418 1.00 84.19 558 PHE A O 1
ATOM 4521 N N . ALA A 1 559 ? 39.440 14.229 -58.507 1.00 78.44 559 ALA A N 1
ATOM 4522 C CA . ALA A 1 559 ? 39.460 15.651 -58.876 1.00 78.44 559 ALA A CA 1
ATOM 4523 C C . ALA A 1 559 ? 38.780 15.973 -60.224 1.00 78.44 559 ALA A C 1
ATOM 4525 O O . ALA A 1 559 ? 39.274 16.790 -61.013 1.00 78.44 559 ALA A O 1
ATOM 4526 N N . TRP A 1 560 ? 37.662 15.310 -60.519 1.00 82.56 560 TRP A N 1
ATOM 4527 C CA . TRP A 1 560 ? 36.941 15.525 -61.771 1.00 82.56 560 TRP A CA 1
ATOM 4528 C C . TRP A 1 560 ? 36.233 16.885 -61.763 1.00 82.56 560 TRP A C 1
ATOM 4530 O O . TRP A 1 560 ? 35.727 17.346 -60.740 1.00 82.56 560 TRP A O 1
ATOM 4540 N N . ARG A 1 561 ? 36.196 17.553 -62.922 1.00 77.62 561 ARG A N 1
ATOM 4541 C CA . ARG A 1 561 ? 35.544 18.863 -63.092 1.00 77.62 561 ARG A CA 1
ATOM 4542 C C . ARG A 1 561 ? 34.166 18.707 -63.745 1.00 77.62 561 ARG A C 1
ATOM 4544 O O . ARG A 1 561 ? 33.954 17.807 -64.557 1.00 77.62 561 ARG A O 1
ATOM 4551 N N . GLY A 1 562 ? 33.241 19.609 -63.416 1.00 80.06 562 GLY A N 1
ATOM 4552 C CA . GLY A 1 562 ? 31.879 19.624 -63.965 1.00 80.06 562 GLY A CA 1
ATOM 4553 C C . GLY A 1 562 ? 30.954 18.555 -63.367 1.00 80.06 562 GLY A C 1
ATOM 4554 O O . GLY A 1 562 ? 31.191 18.054 -62.271 1.00 80.06 562 GLY A O 1
ATOM 4555 N N . THR A 1 563 ? 29.893 18.192 -64.092 1.00 81.25 563 THR A N 1
ATOM 4556 C CA . THR A 1 563 ? 28.838 17.263 -63.628 1.00 81.25 563 THR A CA 1
ATOM 4557 C C . THR A 1 563 ? 29.326 15.832 -63.412 1.00 81.25 563 THR A C 1
ATOM 4559 O O . THR A 1 563 ? 28.786 15.119 -62.569 1.00 81.25 563 THR A O 1
ATOM 4562 N N . ARG A 1 564 ? 30.405 15.421 -64.094 1.00 81.44 564 ARG A N 1
ATOM 4563 C CA . ARG A 1 564 ? 31.032 14.102 -63.902 1.00 81.44 564 ARG A CA 1
ATOM 4564 C C . ARG A 1 564 ? 31.518 13.880 -62.467 1.00 81.44 564 ARG A C 1
ATOM 4566 O O . ARG A 1 564 ? 31.618 12.736 -62.050 1.00 81.44 564 ARG A O 1
ATOM 4573 N N . ARG A 1 565 ? 31.761 14.951 -61.702 1.00 82.69 565 ARG A N 1
ATOM 4574 C CA . ARG A 1 565 ? 32.183 14.926 -60.292 1.00 82.69 565 ARG A CA 1
ATOM 4575 C C . ARG A 1 565 ? 31.166 14.290 -59.342 1.00 82.69 565 ARG A C 1
ATOM 4577 O O . ARG A 1 565 ? 31.544 13.770 -58.297 1.00 82.69 565 ARG A O 1
ATOM 4584 N N . ILE A 1 566 ? 29.883 14.327 -59.693 1.00 84.88 566 ILE A N 1
ATOM 4585 C CA . ILE A 1 566 ? 28.815 13.817 -58.826 1.00 84.88 566 ILE A CA 1
ATOM 4586 C C . ILE A 1 566 ? 28.959 12.304 -58.631 1.00 84.88 566 ILE A C 1
ATOM 4588 O O . ILE A 1 566 ? 28.757 11.813 -57.527 1.00 84.88 566 ILE A O 1
ATOM 4592 N N . LEU A 1 567 ? 29.377 11.575 -59.671 1.00 86.88 567 LEU A N 1
ATOM 4593 C CA . LEU A 1 567 ? 29.502 10.119 -59.628 1.00 86.88 567 LEU A CA 1
ATOM 4594 C C . LEU A 1 567 ? 30.556 9.619 -58.613 1.00 86.88 567 LEU A C 1
ATOM 4596 O O . LEU A 1 567 ? 30.186 8.822 -57.753 1.00 86.88 567 LEU A O 1
ATOM 4600 N N . PRO A 1 568 ? 31.831 10.071 -58.633 1.00 89.12 568 PRO A N 1
ATOM 4601 C CA . PRO A 1 568 ? 32.813 9.660 -57.629 1.00 89.12 568 PRO A CA 1
ATOM 4602 C C . PRO A 1 568 ? 32.469 10.176 -56.228 1.00 89.12 568 PRO A C 1
ATOM 4604 O O . PRO A 1 568 ? 32.742 9.485 -55.252 1.00 89.12 568 PRO A O 1
ATOM 4607 N N . PHE A 1 569 ? 31.832 11.346 -56.110 1.00 88.56 569 PHE A N 1
ATOM 4608 C CA . PHE A 1 569 ? 31.360 11.853 -54.821 1.00 88.56 569 PHE A CA 1
ATOM 4609 C C . PHE A 1 569 ? 30.293 10.932 -54.210 1.00 88.56 569 PHE A C 1
ATOM 4611 O O . PHE A 1 569 ? 30.439 10.489 -53.074 1.00 88.56 569 PHE A O 1
ATOM 4618 N N . LEU A 1 570 ? 29.252 10.594 -54.980 1.00 89.62 570 LEU A N 1
ATOM 4619 C CA . LEU A 1 570 ? 28.189 9.687 -54.545 1.00 89.62 570 LEU A CA 1
ATOM 4620 C C . LEU A 1 570 ? 28.745 8.290 -54.244 1.00 89.62 570 LEU A C 1
ATOM 4622 O O . LEU A 1 570 ? 28.388 7.695 -53.235 1.00 89.62 570 LEU A O 1
ATOM 4626 N N . GLY A 1 571 ? 29.661 7.793 -55.081 1.00 92.00 571 GLY A N 1
ATOM 4627 C CA . GLY A 1 571 ? 30.320 6.505 -54.875 1.00 92.00 571 GLY A CA 1
ATOM 4628 C C . GLY A 1 571 ? 31.097 6.439 -53.559 1.00 92.00 571 GLY A C 1
ATOM 4629 O O . GLY A 1 571 ? 30.911 5.494 -52.796 1.00 92.00 571 GLY A O 1
ATOM 4630 N N . ILE A 1 572 ? 31.912 7.458 -53.251 1.00 92.69 572 ILE A N 1
ATOM 4631 C CA . ILE A 1 572 ? 32.646 7.535 -51.977 1.00 92.69 572 ILE A CA 1
ATOM 4632 C C . ILE A 1 572 ? 31.666 7.619 -50.802 1.00 92.69 572 ILE A C 1
ATOM 4634 O O . ILE A 1 572 ? 31.815 6.873 -49.836 1.00 92.69 572 ILE A O 1
ATOM 4638 N N . PHE A 1 573 ? 30.639 8.464 -50.893 1.00 90.31 573 PHE A N 1
ATOM 4639 C CA . PHE A 1 573 ? 29.658 8.626 -49.822 1.00 90.31 573 PHE A CA 1
ATOM 4640 C C . PHE A 1 573 ? 28.905 7.321 -49.518 1.00 90.31 573 PHE A C 1
ATOM 4642 O O . PHE A 1 573 ? 28.841 6.898 -48.367 1.00 90.31 573 PHE A O 1
ATOM 4649 N N . VAL A 1 574 ? 28.404 6.636 -50.552 1.00 90.94 574 VAL A N 1
ATOM 4650 C CA . VAL A 1 574 ? 27.735 5.333 -50.406 1.00 90.94 574 VAL A CA 1
ATOM 4651 C C . VAL A 1 574 ? 28.701 4.287 -49.850 1.00 90.94 574 VAL A C 1
ATOM 4653 O O . VAL A 1 574 ? 28.327 3.535 -48.954 1.00 90.94 574 VAL A O 1
ATOM 4656 N N . SER A 1 575 ? 29.956 4.263 -50.313 1.00 91.62 575 SER A N 1
ATOM 4657 C CA . SER A 1 575 ? 30.956 3.324 -49.792 1.00 91.62 575 SER A CA 1
ATOM 4658 C C . SER A 1 575 ? 31.240 3.528 -48.302 1.00 91.62 575 SER A C 1
ATOM 4660 O O . SER A 1 575 ? 31.372 2.546 -47.578 1.00 91.62 575 SER A O 1
ATOM 4662 N N . LEU A 1 576 ? 31.262 4.777 -47.821 1.00 90.19 576 LEU A N 1
ATOM 4663 C CA . LEU A 1 576 ? 31.442 5.083 -46.401 1.00 90.19 576 LEU A CA 1
ATOM 4664 C C . LEU A 1 576 ? 30.272 4.577 -45.570 1.00 90.19 576 LEU A C 1
ATOM 4666 O O . LEU A 1 576 ? 30.500 3.934 -44.555 1.00 90.19 576 LEU A O 1
ATOM 4670 N N . ILE A 1 577 ? 29.037 4.795 -46.032 1.00 87.75 577 ILE A N 1
ATOM 4671 C CA . ILE A 1 577 ? 27.845 4.275 -45.352 1.00 87.75 577 ILE A CA 1
ATOM 4672 C C . ILE A 1 577 ? 27.911 2.749 -45.254 1.00 87.75 577 ILE A C 1
ATOM 4674 O O . ILE A 1 577 ? 27.707 2.207 -44.173 1.00 87.75 577 ILE A O 1
ATOM 4678 N N . VAL A 1 578 ? 28.239 2.056 -46.351 1.00 89.19 578 VAL A N 1
ATOM 4679 C CA . VAL A 1 578 ? 28.335 0.586 -46.369 1.00 89.19 578 VAL A CA 1
ATOM 4680 C C . VAL A 1 578 ? 29.428 0.087 -45.422 1.00 89.19 578 VAL A C 1
ATOM 4682 O O . VAL A 1 578 ? 29.169 -0.796 -44.610 1.00 89.19 578 VAL A O 1
ATOM 4685 N N . ILE A 1 579 ? 30.630 0.670 -45.474 1.00 89.44 579 ILE A N 1
ATOM 4686 C CA . ILE A 1 579 ? 31.742 0.286 -44.591 1.00 89.44 579 ILE A CA 1
ATOM 4687 C C . ILE A 1 579 ? 31.377 0.540 -43.124 1.00 89.44 579 ILE A C 1
ATOM 4689 O O . ILE A 1 579 ? 31.592 -0.325 -42.277 1.00 89.44 579 ILE A O 1
ATOM 4693 N N . SER A 1 580 ? 30.785 1.692 -42.810 1.00 86.44 580 SER A N 1
ATOM 4694 C CA . SER A 1 580 ? 30.342 2.007 -41.452 1.00 86.44 580 SER A CA 1
ATOM 4695 C C . SER A 1 580 ? 29.230 1.079 -40.965 1.00 86.44 580 SER A C 1
ATOM 4697 O O . SER A 1 580 ? 29.246 0.709 -39.796 1.00 86.44 580 SER A O 1
ATOM 4699 N N . TYR A 1 581 ? 28.328 0.637 -41.847 1.00 85.44 581 TYR A N 1
ATOM 4700 C CA . TYR A 1 581 ? 27.296 -0.354 -41.526 1.00 85.44 581 TYR A CA 1
ATOM 4701 C C . TYR A 1 581 ? 27.878 -1.738 -41.203 1.00 85.44 581 TYR A C 1
ATOM 4703 O O . TYR A 1 581 ? 27.309 -2.475 -40.404 1.00 85.44 581 TYR A O 1
ATOM 4711 N N . MET A 1 582 ? 29.022 -2.090 -41.800 1.00 83.88 582 MET A N 1
ATOM 4712 C CA . MET A 1 582 ? 29.712 -3.355 -41.528 1.00 83.88 582 MET A CA 1
ATOM 4713 C C . MET A 1 582 ? 30.577 -3.314 -40.263 1.00 83.88 582 MET A C 1
ATOM 4715 O O . MET A 1 582 ? 30.702 -4.331 -39.590 1.00 83.88 582 MET A O 1
ATOM 4719 N N . ILE A 1 583 ? 31.206 -2.172 -39.967 1.00 82.69 583 ILE A N 1
ATOM 4720 C CA . ILE A 1 583 ? 32.179 -2.050 -38.869 1.00 82.69 583 ILE A CA 1
ATOM 4721 C C . ILE A 1 583 ? 31.515 -1.619 -37.559 1.00 82.69 583 ILE A C 1
ATOM 4723 O O . ILE A 1 583 ? 31.887 -2.116 -36.500 1.00 82.69 583 ILE A O 1
ATOM 4727 N N . HIS A 1 584 ? 30.573 -0.674 -37.603 1.00 81.38 584 HIS A N 1
ATOM 4728 C CA . HIS A 1 584 ? 30.064 -0.028 -36.397 1.00 81.38 584 HIS A CA 1
ATOM 4729 C C . HIS A 1 584 ? 28.622 -0.472 -36.084 1.00 81.38 584 HIS A C 1
ATOM 4731 O O . HIS A 1 584 ? 27.702 -0.126 -36.835 1.00 81.38 584 HIS A O 1
ATOM 4737 N N . PRO A 1 585 ? 28.374 -1.144 -34.940 1.00 78.56 585 PRO A N 1
ATOM 4738 C CA . PRO A 1 585 ? 27.078 -1.759 -34.631 1.00 78.56 585 PRO A CA 1
ATOM 4739 C C . PRO A 1 585 ? 25.941 -0.736 -34.546 1.00 78.56 585 PRO A C 1
ATOM 4741 O O . PRO A 1 585 ? 24.812 -1.032 -34.920 1.00 78.56 585 PRO A O 1
ATOM 4744 N N . GLY A 1 586 ? 26.243 0.507 -34.158 1.00 80.38 586 GLY A N 1
ATOM 4745 C CA . GLY A 1 586 ? 25.285 1.616 -34.136 1.00 80.38 586 GLY A CA 1
ATOM 4746 C C . GLY A 1 586 ? 24.474 1.818 -35.419 1.00 80.38 586 GLY A C 1
ATOM 4747 O O . GLY A 1 586 ? 23.301 2.168 -35.347 1.00 80.38 586 GLY A O 1
ATOM 4748 N N . PHE A 1 587 ? 25.057 1.561 -36.596 1.00 80.12 587 PHE A N 1
ATOM 4749 C CA . PHE A 1 587 ? 24.351 1.722 -37.874 1.00 80.12 587 PHE A CA 1
ATOM 4750 C C . PHE A 1 587 ? 23.292 0.639 -38.108 1.00 80.12 587 PHE A C 1
ATOM 4752 O O . PHE A 1 587 ? 22.338 0.878 -38.847 1.00 80.12 587 PHE A O 1
ATOM 4759 N N . TYR A 1 588 ? 23.437 -0.523 -37.476 1.00 76.81 588 TYR A N 1
ATOM 4760 C CA . TYR A 1 588 ? 22.447 -1.596 -37.498 1.00 76.81 588 TYR A CA 1
ATOM 4761 C C . TYR A 1 588 ? 21.453 -1.477 -36.332 1.00 76.81 588 TYR A C 1
ATOM 4763 O O . TYR A 1 588 ? 20.261 -1.704 -36.511 1.00 76.81 588 TYR A O 1
ATOM 4771 N N . LEU A 1 589 ? 21.947 -1.104 -35.146 1.00 73.94 589 LEU A N 1
ATOM 4772 C CA . LEU A 1 589 ? 21.172 -1.014 -33.905 1.00 73.94 589 LEU A CA 1
ATOM 4773 C C . LEU A 1 589 ? 20.214 0.183 -33.864 1.00 73.94 589 LEU A C 1
ATOM 4775 O O . LEU A 1 589 ? 19.168 0.109 -33.219 1.00 73.94 589 LEU A O 1
ATOM 4779 N N . ALA A 1 590 ? 20.556 1.285 -34.534 1.00 71.25 590 ALA A N 1
ATOM 4780 C CA . ALA A 1 590 ? 19.691 2.454 -34.581 1.00 71.25 590 ALA A CA 1
ATOM 4781 C C . ALA A 1 590 ? 18.387 2.134 -35.328 1.00 71.25 590 ALA A C 1
ATOM 4783 O O . ALA A 1 590 ? 18.419 1.639 -36.455 1.00 71.25 590 ALA A O 1
ATOM 4784 N N . ALA A 1 591 ? 17.248 2.516 -34.738 1.00 64.81 591 ALA A N 1
ATOM 4785 C CA . ALA A 1 591 ? 15.913 2.269 -35.295 1.00 64.81 591 ALA A CA 1
ATOM 4786 C C . ALA A 1 591 ? 15.770 2.720 -36.762 1.00 64.81 591 ALA A C 1
ATOM 4788 O O . ALA A 1 591 ? 15.075 2.077 -37.544 1.00 64.81 591 ALA A O 1
ATOM 4789 N N . ASN A 1 592 ? 16.449 3.810 -37.147 1.00 74.94 592 ASN A N 1
ATOM 4790 C CA . ASN A 1 592 ? 16.584 4.217 -38.543 1.00 74.94 592 ASN A CA 1
ATOM 4791 C C . ASN A 1 592 ? 17.895 4.987 -38.792 1.00 74.94 592 ASN A C 1
ATOM 4793 O O . ASN A 1 592 ? 17.932 6.219 -38.833 1.00 74.94 592 ASN A O 1
ATOM 4797 N N . SER A 1 593 ? 18.999 4.255 -38.959 1.00 78.00 593 SER A N 1
ATOM 4798 C CA . SER A 1 593 ? 20.318 4.847 -39.230 1.00 78.00 593 SER A CA 1
ATOM 4799 C C . SER A 1 593 ? 20.359 5.667 -40.521 1.00 78.00 593 SER A C 1
ATOM 4801 O O . SER A 1 593 ? 21.009 6.711 -40.562 1.00 78.00 593 SER A O 1
ATOM 4803 N N . MET A 1 594 ? 19.622 5.255 -41.556 1.00 79.69 594 MET A N 1
ATOM 4804 C CA . MET A 1 594 ? 19.579 5.966 -42.835 1.00 79.69 594 MET A CA 1
ATOM 4805 C C . MET A 1 594 ? 18.931 7.348 -42.697 1.00 79.69 594 MET A C 1
ATOM 4807 O O . MET A 1 594 ? 19.471 8.328 -43.208 1.00 79.69 594 MET A O 1
ATOM 4811 N N . VAL A 1 595 ? 17.814 7.450 -41.967 1.00 83.25 595 VAL A N 1
ATOM 4812 C CA . VAL A 1 595 ? 17.159 8.738 -41.686 1.00 83.25 595 VAL A CA 1
ATOM 4813 C C . VAL A 1 595 ? 18.072 9.650 -40.874 1.00 83.25 595 VAL A C 1
ATOM 4815 O O . VAL A 1 595 ? 18.177 10.828 -41.205 1.00 83.25 595 VAL A O 1
ATOM 4818 N N . ASN A 1 596 ? 18.801 9.119 -39.889 1.00 81.62 596 ASN A N 1
ATOM 4819 C CA . ASN A 1 596 ? 19.768 9.913 -39.124 1.00 81.62 596 ASN A CA 1
ATOM 4820 C C . ASN A 1 596 ? 20.879 10.481 -40.023 1.00 81.62 596 ASN A C 1
ATOM 4822 O O . ASN A 1 596 ? 21.184 11.672 -39.952 1.00 81.62 596 ASN A O 1
ATOM 4826 N N . ILE A 1 597 ? 21.456 9.663 -40.911 1.00 84.56 597 ILE A N 1
ATOM 4827 C CA . ILE A 1 597 ? 22.504 10.104 -41.847 1.00 84.56 597 ILE A CA 1
ATOM 4828 C C . ILE A 1 597 ? 21.958 11.147 -42.826 1.00 84.56 597 ILE A C 1
ATOM 4830 O O . ILE A 1 597 ? 22.607 12.169 -43.058 1.00 84.56 597 ILE A O 1
ATOM 4834 N N . LEU A 1 598 ? 20.772 10.909 -43.397 1.00 84.44 598 LEU A N 1
ATOM 4835 C CA . LEU A 1 598 ? 20.121 11.836 -44.323 1.00 84.44 598 LEU A CA 1
ATOM 4836 C C . LEU A 1 598 ? 19.782 13.161 -43.638 1.00 84.44 598 LEU A C 1
ATOM 4838 O O . LEU A 1 598 ? 20.103 14.214 -44.179 1.00 84.44 598 LEU A O 1
ATOM 4842 N N . GLY A 1 599 ? 19.205 13.117 -42.437 1.00 87.69 599 GLY A N 1
ATOM 4843 C CA . GLY A 1 599 ? 18.873 14.296 -41.641 1.00 87.69 599 GLY A CA 1
ATOM 4844 C C . GLY A 1 599 ? 20.106 15.137 -41.314 1.00 87.69 599 GLY A C 1
ATOM 4845 O O . GLY A 1 599 ? 20.118 16.337 -41.587 1.00 87.69 599 GLY A O 1
ATOM 4846 N N . MET A 1 600 ? 21.184 14.508 -40.832 1.00 87.31 600 MET A N 1
ATOM 4847 C CA . MET A 1 600 ? 22.448 15.208 -40.561 1.00 87.31 600 MET A CA 1
ATOM 4848 C C . MET A 1 600 ? 23.083 15.765 -41.837 1.00 87.31 600 MET A C 1
ATOM 4850 O O . MET A 1 600 ? 23.576 16.892 -41.846 1.00 87.31 600 MET A O 1
ATOM 4854 N N . SER A 1 601 ? 23.024 15.019 -42.941 1.00 85.25 601 SER A N 1
ATOM 4855 C CA . SER A 1 601 ? 23.536 15.480 -44.234 1.00 85.25 601 SER A CA 1
ATOM 4856 C C . SER A 1 601 ? 22.759 16.694 -44.753 1.00 85.25 601 SER A C 1
ATOM 4858 O O . SER A 1 601 ? 23.368 17.665 -45.199 1.00 85.25 601 SER A O 1
ATOM 4860 N N . LEU A 1 602 ? 21.426 16.677 -44.655 1.00 87.50 602 LEU A N 1
ATOM 4861 C CA . LEU A 1 602 ? 20.564 17.810 -45.007 1.00 87.50 602 LEU A CA 1
ATOM 4862 C C . LEU A 1 602 ? 20.862 19.029 -44.130 1.00 87.50 602 LEU A C 1
ATOM 4864 O O . LEU A 1 602 ? 20.982 20.139 -44.651 1.00 87.50 602 LEU A O 1
ATOM 4868 N N . LEU A 1 603 ? 21.057 18.823 -42.826 1.00 88.19 603 LEU A N 1
ATOM 4869 C CA . LEU A 1 603 ? 21.438 19.882 -41.897 1.00 88.19 603 LEU A CA 1
ATOM 4870 C C . LEU A 1 603 ? 22.777 20.515 -42.300 1.00 88.19 603 LEU A C 1
ATOM 4872 O O . LEU A 1 603 ? 22.860 21.734 -42.428 1.00 88.19 603 LEU A O 1
ATOM 4876 N N . ILE A 1 604 ? 23.804 19.718 -42.602 1.00 86.69 604 ILE A N 1
ATOM 4877 C CA . ILE A 1 604 ? 25.119 20.224 -43.035 1.00 86.69 604 ILE A CA 1
ATOM 4878 C C . ILE A 1 604 ? 25.021 20.975 -44.365 1.00 86.69 604 ILE A C 1
ATOM 4880 O O . ILE A 1 604 ? 25.637 22.027 -44.518 1.00 86.69 604 ILE A O 1
ATOM 4884 N N . LEU A 1 605 ? 24.231 20.474 -45.319 1.00 84.44 605 LEU A N 1
ATOM 4885 C CA . LEU A 1 605 ? 24.001 21.145 -46.603 1.00 84.44 605 LEU A CA 1
ATOM 4886 C C . LEU A 1 605 ? 23.217 22.458 -46.453 1.00 84.44 605 LEU A C 1
ATOM 4888 O O . LEU A 1 605 ? 23.396 23.367 -47.265 1.00 84.44 605 LEU A O 1
ATOM 4892 N N . SER A 1 606 ? 22.400 22.595 -45.406 1.00 87.69 606 SER A N 1
ATOM 4893 C CA . SER A 1 606 ? 21.695 23.845 -45.107 1.00 87.69 606 SER A CA 1
ATOM 4894 C C . SER A 1 606 ? 22.611 24.945 -44.548 1.00 87.69 606 SER A C 1
ATOM 4896 O O . SER A 1 606 ? 22.339 26.127 -44.760 1.00 87.69 606 SER A O 1
ATOM 4898 N N . VAL A 1 607 ? 23.737 24.594 -43.907 1.00 87.12 607 VAL A N 1
ATOM 4899 C CA . VAL A 1 607 ? 24.661 25.571 -43.294 1.00 87.12 607 VAL A CA 1
ATOM 4900 C C . VAL A 1 607 ? 25.266 26.540 -44.326 1.00 87.12 607 VAL A C 1
ATOM 4902 O O . VAL A 1 607 ? 25.170 27.750 -44.112 1.00 87.12 607 VAL A O 1
ATOM 4905 N N . PRO A 1 608 ? 25.837 26.099 -45.469 1.00 82.75 608 PRO A N 1
ATOM 4906 C CA . PRO A 1 608 ? 26.292 27.009 -46.520 1.00 82.75 608 PRO A CA 1
ATOM 4907 C C . PRO A 1 608 ? 25.188 27.920 -47.056 1.00 82.75 608 PRO A C 1
ATOM 4909 O O . PRO A 1 608 ? 25.451 29.093 -47.309 1.00 82.75 608 PRO A O 1
ATOM 4912 N N . LEU A 1 609 ? 23.961 27.409 -47.209 1.00 85.25 609 LEU A N 1
ATOM 4913 C CA . LEU A 1 609 ? 22.822 28.208 -47.660 1.00 85.25 609 LEU A CA 1
ATOM 4914 C C . LEU A 1 609 ? 22.508 29.322 -46.653 1.00 85.25 609 LEU A C 1
ATOM 4916 O O . LEU A 1 609 ? 22.383 30.478 -47.049 1.00 85.25 609 LEU A O 1
ATOM 4920 N N . LEU A 1 610 ? 22.464 29.000 -45.356 1.00 85.94 610 LEU A N 1
ATOM 4921 C CA . LEU A 1 610 ? 22.290 29.986 -44.286 1.00 85.94 610 LEU A CA 1
ATOM 4922 C C . LEU A 1 610 ? 23.418 31.022 -44.271 1.00 85.94 610 LEU A C 1
ATOM 4924 O O . LEU A 1 610 ? 23.144 32.211 -44.122 1.00 85.94 610 LEU A O 1
ATOM 4928 N N . ILE A 1 611 ? 24.674 30.610 -44.474 1.00 83.81 611 ILE A N 1
ATOM 4929 C CA . ILE A 1 611 ? 25.812 31.535 -44.599 1.00 83.81 611 ILE A CA 1
ATOM 4930 C C . ILE A 1 611 ? 25.633 32.458 -45.808 1.00 83.81 611 ILE A C 1
ATOM 4932 O O . ILE A 1 611 ? 25.870 33.657 -45.686 1.00 83.81 611 ILE A O 1
ATOM 4936 N N . ILE A 1 612 ? 25.224 31.930 -46.965 1.00 83.69 612 ILE A N 1
ATOM 4937 C CA . ILE A 1 612 ? 24.998 32.721 -48.182 1.00 83.69 612 ILE A CA 1
ATOM 4938 C C . ILE A 1 612 ? 23.886 33.744 -47.948 1.00 83.69 612 ILE A C 1
ATOM 4940 O O . ILE A 1 612 ? 24.093 34.925 -48.204 1.00 83.69 612 ILE A O 1
ATOM 4944 N N . ILE A 1 613 ? 22.744 33.316 -47.406 1.00 86.44 613 ILE A N 1
ATOM 4945 C CA . ILE A 1 613 ? 21.622 34.203 -47.073 1.00 86.44 613 ILE A CA 1
ATOM 4946 C C . ILE A 1 613 ? 22.073 35.271 -46.073 1.00 86.44 613 ILE A C 1
ATOM 4948 O O . ILE A 1 613 ? 21.809 36.452 -46.272 1.00 86.44 613 ILE A O 1
ATOM 4952 N N . SER A 1 614 ? 22.816 34.882 -45.035 1.00 82.88 614 SER A N 1
ATOM 4953 C CA . SER A 1 614 ? 23.320 35.817 -44.022 1.00 82.88 614 SER A CA 1
ATOM 4954 C C . SER A 1 614 ? 24.302 36.823 -44.619 1.00 82.88 614 SER A C 1
ATOM 4956 O O . SER A 1 614 ? 24.249 37.998 -44.271 1.00 82.88 614 SER A O 1
ATOM 4958 N N . ARG A 1 615 ? 25.171 36.393 -45.546 1.00 80.75 615 ARG A N 1
ATOM 4959 C CA . ARG A 1 615 ? 26.053 37.290 -46.305 1.00 80.75 615 ARG A CA 1
ATOM 4960 C C . ARG A 1 615 ? 25.249 38.272 -47.139 1.00 80.75 615 ARG A C 1
ATOM 4962 O O . ARG A 1 615 ? 25.505 39.458 -47.017 1.00 80.75 615 ARG A O 1
ATOM 4969 N N . TYR A 1 616 ? 24.247 37.815 -47.888 1.00 86.38 616 TYR A N 1
ATOM 4970 C CA . TYR A 1 616 ? 23.362 38.711 -48.637 1.00 86.38 616 TYR A CA 1
ATOM 4971 C C . TYR A 1 616 ? 22.679 39.734 -47.727 1.00 86.38 616 TYR A C 1
ATOM 4973 O O . TYR A 1 616 ? 22.648 40.915 -48.058 1.00 86.38 616 TYR A O 1
ATOM 4981 N N . THR A 1 617 ? 22.194 39.313 -46.557 1.00 84.62 617 THR A N 1
ATOM 4982 C CA . THR A 1 617 ? 21.600 40.222 -45.569 1.00 84.62 617 THR A CA 1
ATOM 4983 C C . THR A 1 617 ? 22.620 41.235 -45.048 1.00 84.62 617 THR A C 1
ATOM 4985 O O . THR A 1 617 ? 22.321 42.424 -44.974 1.00 84.62 617 THR A O 1
ATOM 4988 N N . VAL A 1 618 ? 23.835 40.799 -44.703 1.00 82.00 618 VAL A N 1
ATOM 4989 C CA . VAL A 1 618 ? 24.912 41.687 -44.234 1.00 82.00 618 VAL A CA 1
ATOM 4990 C C . VAL A 1 618 ? 25.356 42.651 -45.332 1.00 82.00 618 VAL A C 1
ATOM 4992 O O . VAL A 1 618 ? 25.556 43.829 -45.048 1.00 82.00 618 VAL A O 1
ATOM 4995 N N . ASP A 1 619 ? 25.486 42.185 -46.569 1.00 81.44 619 ASP A N 1
ATOM 4996 C CA . ASP A 1 619 ? 25.869 43.003 -47.718 1.00 81.44 619 ASP A CA 1
ATOM 4997 C C . ASP A 1 619 ? 24.782 44.040 -48.029 1.00 81.44 619 ASP A C 1
ATOM 4999 O O . ASP A 1 619 ? 25.092 45.217 -48.194 1.00 81.44 619 ASP A O 1
ATOM 5003 N N . TYR A 1 620 ? 23.506 43.657 -47.957 1.00 81.81 620 TYR A N 1
ATOM 5004 C CA . TYR A 1 620 ? 22.374 44.580 -48.060 1.00 81.81 620 TYR A CA 1
ATOM 5005 C C . TYR A 1 620 ? 22.361 45.629 -46.930 1.00 81.81 620 TYR A C 1
ATOM 5007 O O . TYR A 1 620 ? 22.187 46.825 -47.171 1.00 81.81 620 TYR A O 1
ATOM 5015 N N . LEU A 1 621 ? 22.611 45.217 -45.681 1.00 79.94 621 LEU A N 1
ATOM 5016 C CA . LEU A 1 621 ? 22.745 46.141 -44.547 1.00 79.94 621 LEU A CA 1
ATOM 5017 C C . LEU A 1 621 ? 23.951 47.076 -44.707 1.00 79.94 621 LEU A C 1
ATOM 5019 O O . LEU A 1 621 ? 23.878 48.249 -44.333 1.00 79.94 621 LEU A O 1
ATOM 5023 N N . ARG A 1 622 ? 25.061 46.582 -45.268 1.00 74.31 622 ARG A N 1
ATOM 5024 C CA . ARG A 1 622 ? 26.242 47.386 -45.603 1.00 74.31 622 ARG A CA 1
ATOM 5025 C C . ARG A 1 622 ? 25.912 48.407 -46.683 1.00 74.31 622 ARG A C 1
ATOM 5027 O O . ARG A 1 622 ? 26.274 49.564 -46.508 1.00 74.31 622 ARG A O 1
ATOM 5034 N N . GLU A 1 623 ? 25.184 48.035 -47.733 1.00 79.88 623 GLU A N 1
ATOM 5035 C CA . GLU A 1 623 ? 24.705 48.976 -48.754 1.00 79.88 623 GLU A CA 1
ATOM 5036 C C . GLU A 1 623 ? 23.832 50.085 -48.147 1.00 79.88 623 GLU A C 1
ATOM 5038 O O . GLU A 1 623 ? 24.088 51.267 -48.392 1.00 79.88 623 GLU A O 1
ATOM 5043 N N . LEU A 1 624 ? 22.881 49.739 -47.270 1.00 77.62 624 LEU A N 1
ATOM 5044 C CA . LEU A 1 624 ? 22.063 50.715 -46.534 1.00 77.62 624 LEU A CA 1
ATOM 5045 C C . LEU A 1 624 ? 22.903 51.632 -45.630 1.00 77.62 624 LEU A C 1
ATOM 5047 O O . LEU A 1 624 ? 22.653 52.838 -45.550 1.00 77.62 624 LEU A O 1
ATOM 5051 N N . LYS A 1 625 ? 23.916 51.077 -44.954 1.00 68.56 625 LYS A N 1
ATOM 5052 C CA . LYS A 1 625 ? 24.852 51.835 -44.112 1.00 68.56 625 LYS A CA 1
ATOM 5053 C C . LYS A 1 625 ? 25.706 52.786 -44.953 1.00 68.56 625 LYS A C 1
ATOM 5055 O O . LYS A 1 625 ? 25.852 53.951 -44.586 1.00 68.56 625 LYS A O 1
ATOM 5060 N N . PHE A 1 626 ? 26.233 52.328 -46.088 1.00 76.06 626 PHE A N 1
ATOM 5061 C CA . PHE A 1 626 ? 27.036 53.143 -47.000 1.00 76.06 626 PHE A CA 1
ATOM 5062 C C . PHE A 1 626 ? 26.225 54.275 -47.634 1.00 76.06 626 PHE A C 1
ATOM 5064 O O . PHE A 1 626 ? 26.762 55.371 -47.787 1.00 76.06 626 PHE A O 1
ATOM 5071 N N . ALA A 1 627 ? 24.937 54.051 -47.913 1.00 73.38 627 ALA A N 1
ATOM 5072 C CA . ALA A 1 627 ? 24.025 55.087 -48.395 1.00 73.38 627 ALA A CA 1
ATOM 5073 C C . ALA A 1 627 ? 23.770 56.212 -47.368 1.00 73.38 627 ALA A C 1
ATOM 5075 O O . ALA A 1 627 ? 23.413 57.317 -47.767 1.00 73.38 627 ALA A O 1
ATOM 5076 N N . ARG A 1 628 ? 23.958 55.962 -46.059 1.00 69.12 628 ARG A N 1
ATOM 5077 C CA . ARG A 1 628 ? 23.716 56.948 -44.983 1.00 69.12 628 ARG A CA 1
ATOM 5078 C C . ARG A 1 628 ? 24.974 57.529 -44.318 1.00 69.12 628 ARG A C 1
ATOM 5080 O O . ARG A 1 628 ? 24.884 58.627 -43.783 1.00 69.12 628 ARG A O 1
ATOM 5087 N N . LEU A 1 629 ? 26.112 56.824 -44.302 1.00 66.56 629 LEU A N 1
ATOM 5088 C CA . LEU A 1 629 ? 27.284 57.177 -43.468 1.00 66.56 629 LEU A CA 1
ATOM 5089 C C . LEU A 1 629 ? 28.622 57.328 -44.228 1.00 66.56 629 LEU A C 1
ATOM 5091 O O . LEU A 1 629 ? 29.618 57.696 -43.610 1.00 66.56 629 LEU A O 1
ATOM 5095 N N . GLY A 1 630 ? 28.670 57.092 -45.546 1.00 62.56 630 GLY A N 1
ATOM 5096 C CA . GLY A 1 630 ? 29.900 57.220 -46.349 1.00 62.56 630 GLY A CA 1
ATOM 5097 C C . GLY A 1 630 ? 30.887 56.042 -46.214 1.00 62.56 630 GLY A C 1
ATOM 5098 O O . GLY A 1 630 ? 30.864 55.284 -45.244 1.00 62.56 630 GLY A O 1
ATOM 5099 N N . ARG A 1 631 ? 31.737 55.835 -47.235 1.00 61.34 631 ARG A N 1
ATOM 5100 C CA . ARG A 1 631 ? 32.612 54.648 -47.394 1.00 61.34 631 ARG A CA 1
ATOM 5101 C C . ARG A 1 631 ? 33.869 54.697 -46.514 1.00 61.34 631 ARG A C 1
ATOM 5103 O O . ARG A 1 631 ? 34.585 55.688 -46.541 1.00 61.34 631 ARG A O 1
ATOM 5110 N N . HIS A 1 632 ? 34.182 53.583 -45.851 1.00 52.28 632 HIS A N 1
ATOM 5111 C CA . HIS A 1 632 ? 35.518 53.238 -45.340 1.00 52.28 632 HIS A CA 1
ATOM 5112 C C . HIS A 1 632 ? 35.894 51.816 -45.820 1.00 52.28 632 HIS A C 1
ATOM 5114 O O . HIS A 1 632 ? 34.997 51.038 -46.138 1.00 52.28 632 HIS A O 1
ATOM 5120 N N . GLU A 1 633 ? 37.205 51.564 -45.941 1.00 52.88 633 GLU A N 1
ATOM 5121 C CA . GLU A 1 633 ? 37.945 50.538 -46.715 1.00 52.88 633 GLU A CA 1
ATOM 5122 C C . GLU A 1 633 ? 37.344 49.138 -46.958 1.00 52.88 633 GLU A C 1
ATOM 5124 O O . GLU A 1 633 ? 36.600 48.568 -46.164 1.00 52.88 633 GLU A O 1
ATOM 5129 N N . ALA A 1 634 ? 37.765 48.554 -48.087 1.00 52.16 634 ALA A N 1
ATOM 5130 C CA . ALA A 1 634 ? 37.463 47.191 -48.503 1.00 52.16 634 ALA A CA 1
ATOM 5131 C C . ALA A 1 634 ? 38.177 46.152 -47.618 1.00 52.16 634 ALA A C 1
ATOM 5133 O O . ALA A 1 634 ? 39.393 45.979 -47.695 1.00 52.16 634 ALA A O 1
ATOM 5134 N N . GLU A 1 635 ? 37.411 45.402 -46.826 1.00 55.91 635 GLU A N 1
ATOM 5135 C CA . GLU A 1 635 ? 37.909 44.211 -46.137 1.00 55.91 635 GLU A CA 1
ATOM 5136 C C . GLU A 1 635 ? 38.080 43.048 -47.125 1.00 55.91 635 GLU A C 1
ATOM 5138 O O . GLU A 1 635 ? 37.110 42.500 -47.655 1.00 55.91 635 GLU A O 1
ATOM 5143 N N . ILE A 1 636 ? 39.326 42.628 -47.340 1.00 55.16 636 ILE A N 1
ATOM 5144 C CA . ILE A 1 636 ? 39.645 41.361 -48.004 1.00 55.16 636 ILE A CA 1
ATOM 5145 C C . ILE A 1 636 ? 39.144 40.213 -47.113 1.00 55.16 636 ILE A C 1
ATOM 5147 O O . ILE A 1 636 ? 39.457 40.136 -45.922 1.00 55.16 636 ILE A O 1
ATOM 5151 N N . SER A 1 637 ? 38.351 39.302 -47.684 1.00 60.84 637 SER A N 1
ATOM 5152 C CA . SER A 1 637 ? 37.796 38.161 -46.951 1.00 60.84 637 SER A CA 1
ATOM 5153 C C . SER A 1 637 ? 38.889 37.140 -46.619 1.00 60.84 637 SER A C 1
ATOM 5155 O O . SER A 1 637 ? 39.211 36.272 -47.428 1.00 60.84 637 SER A O 1
ATOM 5157 N N . ARG A 1 638 ? 39.407 37.190 -45.386 1.00 66.62 638 ARG A N 1
ATOM 5158 C CA . ARG A 1 638 ? 40.375 36.214 -44.839 1.00 66.62 638 ARG A CA 1
ATOM 5159 C C . ARG A 1 638 ? 39.901 34.756 -44.961 1.00 66.62 638 ARG A C 1
ATOM 5161 O O . ARG A 1 638 ? 40.707 33.842 -45.082 1.00 66.62 638 ARG A O 1
ATOM 5168 N N . ILE A 1 639 ? 38.586 34.524 -44.993 1.00 66.38 639 ILE A N 1
ATOM 5169 C CA . ILE A 1 639 ? 37.988 33.190 -45.173 1.00 66.38 639 ILE A CA 1
ATOM 5170 C C . ILE A 1 639 ? 38.244 32.645 -46.588 1.00 66.38 639 ILE A C 1
ATOM 5172 O O . ILE A 1 639 ? 38.481 31.450 -46.753 1.00 66.38 639 ILE A O 1
ATOM 5176 N N . ALA A 1 640 ? 38.217 33.499 -47.616 1.00 69.06 640 ALA A N 1
ATOM 5177 C CA . ALA A 1 640 ? 38.458 33.073 -48.993 1.00 69.06 640 ALA A CA 1
ATOM 5178 C C . ALA A 1 640 ? 39.916 32.628 -49.207 1.00 69.06 640 ALA A C 1
ATOM 5180 O O . ALA A 1 640 ? 40.157 31.640 -49.902 1.00 69.06 640 ALA A O 1
ATOM 5181 N N . GLU A 1 641 ? 40.872 33.301 -48.560 1.00 75.44 641 GLU A N 1
ATOM 5182 C CA . GLU A 1 641 ? 42.291 32.922 -48.583 1.00 75.44 641 GLU A CA 1
ATOM 5183 C C . GLU A 1 641 ? 42.532 31.564 -47.914 1.00 75.44 641 GLU A C 1
ATOM 5185 O O . GLU A 1 641 ? 43.236 30.724 -48.472 1.00 75.44 641 GLU A O 1
ATOM 5190 N N . VAL A 1 642 ? 41.879 31.295 -46.777 1.00 74.81 642 VAL A N 1
ATOM 5191 C CA . VAL A 1 642 ? 41.949 29.987 -46.099 1.00 74.81 642 VAL A CA 1
ATOM 5192 C C . VAL A 1 642 ? 41.415 28.866 -46.995 1.00 74.81 642 VAL A C 1
ATOM 5194 O O . VAL A 1 642 ? 42.049 27.817 -47.114 1.00 74.81 642 VAL A O 1
ATOM 5197 N N . VAL A 1 643 ? 40.286 29.084 -47.679 1.00 74.06 643 VAL A N 1
ATOM 5198 C CA . VAL A 1 643 ? 39.720 28.098 -48.617 1.00 74.06 643 VAL A CA 1
ATOM 5199 C C . VAL A 1 643 ? 40.670 27.840 -49.792 1.00 74.06 643 VAL A C 1
ATOM 5201 O O . VAL A 1 643 ? 40.846 26.689 -50.190 1.00 74.06 643 VAL A O 1
ATOM 5204 N N . GLN A 1 644 ? 41.317 28.876 -50.332 1.00 76.81 644 GLN A N 1
ATOM 5205 C CA . GLN A 1 644 ? 42.300 28.717 -51.410 1.00 76.81 644 GLN A CA 1
ATOM 5206 C C . GLN A 1 644 ? 43.552 27.966 -50.949 1.00 76.81 644 GLN A C 1
ATOM 5208 O O . GLN A 1 644 ? 43.968 27.014 -51.609 1.00 76.81 644 GLN A O 1
ATOM 5213 N N . ALA A 1 645 ? 44.110 28.324 -49.789 1.00 80.94 645 ALA A N 1
ATOM 5214 C CA . ALA A 1 645 ? 45.246 27.620 -49.197 1.00 80.94 645 ALA A CA 1
ATOM 5215 C C . ALA A 1 645 ? 44.934 26.131 -48.975 1.00 80.94 645 ALA A C 1
ATOM 5217 O O . ALA A 1 645 ? 45.760 25.263 -49.262 1.00 80.94 645 ALA A O 1
ATOM 5218 N N . PHE A 1 646 ? 43.710 25.825 -48.545 1.00 80.12 646 PHE A N 1
ATOM 5219 C CA . PHE A 1 646 ? 43.242 24.459 -48.360 1.00 80.12 646 PHE A CA 1
ATOM 5220 C C . PHE A 1 646 ? 43.153 23.674 -49.681 1.00 80.12 646 PHE A C 1
ATOM 5222 O O . PHE A 1 646 ? 43.630 22.541 -49.766 1.00 80.12 646 PHE A O 1
ATOM 5229 N N . ILE A 1 647 ? 42.600 24.278 -50.739 1.00 78.69 647 ILE A N 1
ATOM 5230 C CA . ILE A 1 647 ? 42.522 23.661 -52.075 1.00 78.69 647 ILE A CA 1
ATOM 5231 C C . ILE A 1 647 ? 43.925 23.369 -52.626 1.00 78.69 647 ILE A C 1
ATOM 5233 O O . ILE A 1 647 ? 44.173 22.257 -53.099 1.00 78.69 647 ILE A O 1
ATOM 5237 N N . ILE A 1 648 ? 44.847 24.329 -52.512 1.00 82.62 648 ILE A N 1
ATOM 5238 C CA . ILE A 1 648 ? 46.249 24.180 -52.931 1.00 82.62 648 ILE A CA 1
ATOM 5239 C C . ILE A 1 648 ? 46.941 23.069 -52.122 1.00 82.62 648 ILE A C 1
ATOM 5241 O O . ILE A 1 648 ? 47.685 22.259 -52.681 1.00 82.62 648 ILE A O 1
ATOM 5245 N N . GLY A 1 649 ? 46.654 22.971 -50.820 1.00 83.44 649 GLY A N 1
ATOM 5246 C CA . GLY A 1 649 ? 47.155 21.902 -49.955 1.00 83.44 649 GLY A CA 1
ATOM 5247 C C . GLY A 1 649 ? 46.753 20.504 -50.436 1.00 83.44 649 GLY A C 1
ATOM 5248 O O . GLY A 1 649 ? 47.602 19.615 -50.528 1.00 83.44 649 GLY A O 1
ATOM 5249 N N . VAL A 1 650 ? 45.486 20.312 -50.822 1.00 83.19 650 VAL A N 1
ATOM 5250 C CA . VAL A 1 650 ? 44.999 19.032 -51.373 1.00 83.19 650 VAL A CA 1
ATOM 5251 C C . VAL A 1 650 ? 45.672 18.697 -52.708 1.00 83.19 650 VAL A C 1
ATOM 5253 O O . VAL A 1 650 ? 46.067 17.550 -52.934 1.00 83.19 650 VAL A O 1
ATOM 5256 N N . GLU A 1 651 ? 45.879 19.689 -53.577 1.00 81.69 651 GLU A N 1
ATOM 5257 C CA . GLU A 1 651 ? 46.598 19.488 -54.841 1.00 81.69 651 GLU A CA 1
ATOM 5258 C C . GLU A 1 651 ? 48.057 19.064 -54.626 1.00 81.69 651 GLU A C 1
ATOM 5260 O O . GLU A 1 651 ? 48.554 18.175 -55.328 1.00 81.69 651 GLU A O 1
ATOM 5265 N N . HIS A 1 652 ? 48.729 19.640 -53.626 1.00 84.50 652 HIS A N 1
ATOM 5266 C CA . HIS A 1 652 ? 50.090 19.260 -53.259 1.00 84.50 652 HIS A CA 1
ATOM 5267 C C . HIS A 1 652 ? 50.160 17.827 -52.702 1.00 84.50 652 HIS A C 1
ATOM 5269 O O . HIS A 1 652 ? 51.037 17.059 -53.107 1.00 84.50 652 HIS A O 1
ATOM 5275 N N . MET A 1 653 ? 49.210 17.423 -51.847 1.00 86.56 653 MET A N 1
ATOM 5276 C CA . MET A 1 653 ? 49.135 16.047 -51.325 1.00 86.56 653 MET A CA 1
ATOM 5277 C C . MET A 1 653 ? 49.000 15.008 -52.444 1.00 86.56 653 MET A C 1
ATOM 5279 O O . MET A 1 653 ? 49.666 13.973 -52.440 1.00 86.56 653 MET A O 1
ATOM 5283 N N . ARG A 1 654 ? 48.205 15.314 -53.472 1.00 82.50 654 ARG A N 1
ATOM 5284 C CA . ARG A 1 654 ? 48.063 14.441 -54.643 1.00 82.50 654 ARG A CA 1
ATOM 5285 C C . ARG A 1 654 ? 49.351 14.336 -55.468 1.00 82.50 654 ARG A C 1
ATOM 5287 O O . ARG A 1 654 ? 49.605 13.295 -56.077 1.00 82.50 654 ARG A O 1
ATOM 5294 N N . ARG A 1 655 ? 50.159 15.401 -55.515 1.00 83.94 655 ARG A N 1
ATOM 5295 C CA . ARG A 1 655 ? 51.435 15.424 -56.250 1.00 83.94 655 ARG A CA 1
ATOM 5296 C C . ARG A 1 655 ? 52.509 14.578 -55.558 1.00 83.94 655 ARG A C 1
ATOM 5298 O O . ARG A 1 655 ? 53.296 13.939 -56.250 1.00 83.94 655 ARG A O 1
ATOM 5305 N N . VAL A 1 656 ? 52.523 14.526 -54.223 1.00 86.81 656 VAL A N 1
ATOM 5306 C CA . VAL A 1 656 ? 53.557 13.834 -53.422 1.00 86.81 656 VAL A CA 1
ATOM 5307 C C . VAL A 1 656 ? 52.989 12.594 -52.711 1.00 86.81 656 VAL A C 1
ATOM 5309 O O . VAL A 1 656 ? 53.070 12.452 -51.491 1.00 86.81 656 VAL A O 1
ATOM 5312 N N . LYS A 1 657 ? 52.435 11.663 -53.499 1.00 83.50 657 LYS A N 1
ATOM 5313 C CA . LYS A 1 657 ? 51.632 10.516 -53.026 1.00 83.50 657 LYS A CA 1
ATOM 5314 C C . LYS A 1 657 ? 52.291 9.680 -51.922 1.00 83.50 657 LYS A C 1
ATOM 5316 O O . LYS A 1 657 ? 51.639 9.388 -50.928 1.00 83.50 657 LYS A O 1
ATOM 5321 N N . LEU A 1 658 ? 53.572 9.321 -52.065 1.00 86.44 658 LEU A N 1
ATOM 5322 C CA . LEU A 1 658 ? 54.271 8.474 -51.085 1.00 86.44 658 LEU A CA 1
ATOM 5323 C C . LEU A 1 658 ? 54.367 9.151 -49.712 1.00 86.44 658 LEU A C 1
ATOM 5325 O O . LEU A 1 658 ? 54.049 8.539 -48.696 1.00 86.44 658 LEU A O 1
ATOM 5329 N N . ARG A 1 659 ? 54.771 10.428 -49.688 1.00 87.19 659 ARG A N 1
ATOM 5330 C CA . ARG A 1 659 ? 54.875 11.202 -48.447 1.00 87.19 659 ARG A CA 1
ATOM 5331 C C . ARG A 1 659 ? 53.503 11.354 -47.803 1.00 87.19 659 ARG A C 1
ATOM 5333 O O . ARG A 1 659 ? 53.389 11.108 -46.614 1.00 87.19 659 ARG A O 1
ATOM 5340 N N . SER A 1 660 ? 52.485 11.707 -48.589 1.00 88.00 660 SER A N 1
ATOM 5341 C CA . SER A 1 660 ? 51.122 11.899 -48.091 1.00 88.00 660 SER A CA 1
ATOM 5342 C C . SER A 1 660 ? 50.509 10.624 -47.512 1.00 88.00 660 SER A C 1
ATOM 5344 O O . SER A 1 660 ? 49.887 10.694 -46.455 1.00 88.00 660 SER A O 1
ATOM 5346 N N . ILE A 1 661 ? 50.727 9.464 -48.143 1.00 87.62 661 ILE A N 1
ATOM 5347 C CA . ILE A 1 661 ? 50.275 8.169 -47.613 1.00 87.62 661 ILE A CA 1
ATOM 5348 C C . ILE A 1 661 ? 50.984 7.863 -46.294 1.00 87.62 661 ILE A C 1
ATOM 5350 O O . ILE A 1 661 ? 50.313 7.600 -45.305 1.00 87.62 661 ILE A O 1
ATOM 5354 N N . LEU A 1 662 ? 52.318 7.963 -46.249 1.00 88.31 662 LEU A N 1
ATOM 5355 C CA . LEU A 1 662 ? 53.082 7.702 -45.025 1.00 88.31 662 LEU A CA 1
ATOM 5356 C C . LEU A 1 662 ? 52.654 8.627 -43.880 1.00 88.31 662 LEU A C 1
ATOM 5358 O O . LEU A 1 662 ? 52.410 8.149 -42.779 1.00 88.31 662 LEU A O 1
ATOM 5362 N N . THR A 1 663 ? 52.493 9.930 -44.135 1.00 89.31 663 THR A N 1
ATOM 5363 C CA . THR A 1 663 ? 52.038 10.875 -43.105 1.00 89.31 663 THR A CA 1
ATOM 5364 C C . THR A 1 663 ? 50.623 10.571 -42.626 1.00 89.31 663 THR A C 1
ATOM 5366 O O . THR A 1 663 ? 50.370 10.644 -41.427 1.00 89.31 663 THR A O 1
ATOM 5369 N N . LEU A 1 664 ? 49.708 10.208 -43.532 1.00 87.56 664 LEU A N 1
ATOM 5370 C CA . LEU A 1 664 ? 48.331 9.885 -43.167 1.00 87.56 664 LEU A CA 1
ATOM 5371 C C . LEU A 1 664 ? 48.278 8.598 -42.340 1.00 87.56 664 LEU A C 1
ATOM 5373 O O . LEU A 1 664 ? 47.628 8.580 -41.302 1.00 87.56 664 LEU A O 1
ATOM 5377 N N . THR A 1 665 ? 49.007 7.558 -42.750 1.00 91.50 665 THR A N 1
ATOM 5378 C CA . THR A 1 665 ? 49.108 6.302 -42.000 1.00 91.50 665 THR A CA 1
ATOM 5379 C C . THR A 1 665 ? 49.686 6.537 -40.609 1.00 91.50 665 THR A C 1
ATOM 5381 O O . THR A 1 665 ? 49.131 6.036 -39.637 1.00 91.50 665 THR A O 1
ATOM 5384 N N . THR A 1 666 ? 50.743 7.342 -40.478 1.00 95.19 666 THR A N 1
ATOM 5385 C CA . THR A 1 666 ? 51.308 7.686 -39.166 1.00 95.19 666 THR A CA 1
ATOM 5386 C C . THR A 1 666 ? 50.287 8.399 -38.283 1.00 95.19 666 THR A C 1
ATOM 5388 O O . THR A 1 666 ? 50.133 8.029 -37.124 1.00 95.19 666 THR A O 1
ATOM 5391 N N . ILE A 1 667 ? 49.553 9.381 -38.820 1.00 92.62 667 ILE A N 1
ATOM 5392 C CA . ILE A 1 667 ? 48.496 10.075 -38.068 1.00 92.62 667 ILE A CA 1
ATOM 5393 C C . ILE A 1 667 ? 47.403 9.088 -37.648 1.00 92.62 667 ILE A C 1
ATOM 5395 O O . ILE A 1 667 ? 47.001 9.105 -36.489 1.00 92.62 667 ILE A O 1
ATOM 5399 N N . ILE A 1 668 ? 46.961 8.202 -38.546 1.00 90.81 668 ILE A N 1
ATOM 5400 C CA . ILE A 1 668 ? 45.953 7.178 -38.238 1.00 90.81 668 ILE A CA 1
ATOM 5401 C C . ILE A 1 668 ? 46.438 6.272 -37.105 1.00 90.81 668 ILE A C 1
ATOM 5403 O O . ILE A 1 668 ? 45.689 6.051 -36.163 1.00 90.81 668 ILE A O 1
ATOM 5407 N N . ILE A 1 669 ? 47.682 5.787 -37.157 1.00 94.06 669 ILE A N 1
ATOM 5408 C CA . ILE A 1 669 ? 48.245 4.916 -36.115 1.00 94.06 669 ILE A CA 1
ATOM 5409 C C . ILE A 1 669 ? 48.341 5.655 -34.777 1.00 94.06 669 ILE A C 1
ATOM 5411 O O . ILE A 1 669 ? 47.977 5.090 -33.752 1.00 94.06 669 ILE A O 1
ATOM 5415 N N . ILE A 1 670 ? 48.796 6.912 -34.771 1.00 93.94 670 ILE A N 1
ATOM 5416 C CA . ILE A 1 670 ? 48.902 7.715 -33.543 1.00 93.94 670 ILE A CA 1
ATOM 5417 C C . ILE A 1 670 ? 47.519 7.963 -32.936 1.00 93.94 670 ILE A C 1
ATOM 5419 O O . ILE A 1 670 ? 47.344 7.780 -31.735 1.00 93.94 670 ILE A O 1
ATOM 5423 N N . VAL A 1 671 ? 46.535 8.352 -33.752 1.00 90.94 671 VAL A N 1
ATOM 5424 C CA . VAL A 1 671 ? 45.159 8.570 -33.288 1.00 90.94 671 VAL A CA 1
ATOM 5425 C C . VAL A 1 671 ? 44.561 7.262 -32.780 1.00 90.94 671 VAL A C 1
ATOM 5427 O O . VAL A 1 671 ? 43.987 7.253 -31.699 1.00 90.94 671 VAL A O 1
ATOM 5430 N N . LEU A 1 672 ? 44.747 6.151 -33.497 1.00 89.00 672 LEU A N 1
ATOM 5431 C CA . LEU A 1 672 ? 44.275 4.832 -33.075 1.00 89.00 672 LEU A CA 1
ATOM 5432 C C . LEU A 1 672 ? 44.896 4.412 -31.735 1.00 89.00 672 LEU A C 1
ATOM 5434 O O . LEU A 1 672 ? 44.185 3.952 -30.848 1.00 89.00 672 LEU A O 1
ATOM 5438 N N . ALA A 1 673 ? 46.207 4.600 -31.568 1.00 90.38 673 ALA A N 1
ATOM 5439 C CA . ALA A 1 673 ? 46.903 4.298 -30.321 1.00 90.38 673 ALA A CA 1
ATOM 5440 C C . ALA A 1 673 ? 46.404 5.176 -29.163 1.00 90.38 673 ALA A C 1
ATOM 5442 O O . ALA A 1 673 ? 46.165 4.665 -28.073 1.00 90.38 673 ALA A O 1
ATOM 5443 N N . LEU A 1 674 ? 46.201 6.476 -29.402 1.00 88.88 674 LEU A N 1
ATOM 5444 C CA . LEU A 1 674 ? 45.678 7.405 -28.400 1.00 88.88 674 LEU A CA 1
ATOM 5445 C C . LEU A 1 674 ? 44.238 7.059 -27.995 1.00 88.88 674 LEU A C 1
ATOM 5447 O O . LEU A 1 674 ? 43.926 7.061 -26.807 1.00 88.88 674 LEU A O 1
ATOM 5451 N N . VAL A 1 675 ? 43.372 6.735 -28.958 1.00 83.56 675 VAL A N 1
ATOM 5452 C CA . VAL A 1 675 ? 41.980 6.331 -28.698 1.00 83.56 675 VAL A CA 1
ATOM 5453 C C . VAL A 1 675 ? 41.940 5.034 -27.889 1.00 83.56 675 VAL A C 1
ATOM 5455 O O . VAL A 1 675 ? 41.271 4.987 -26.864 1.00 83.56 675 VAL A O 1
ATOM 5458 N N . ASN A 1 676 ? 42.723 4.020 -28.270 1.00 80.94 676 ASN A N 1
ATOM 5459 C CA . ASN A 1 676 ? 42.800 2.767 -27.511 1.00 80.94 676 ASN A CA 1
ATOM 5460 C C . ASN A 1 676 ? 43.385 2.956 -26.102 1.00 80.94 676 ASN A C 1
ATOM 5462 O O . ASN A 1 676 ? 42.988 2.258 -25.180 1.00 80.94 676 ASN A O 1
ATOM 5466 N N . PHE A 1 677 ? 44.326 3.885 -25.911 1.00 81.06 677 PHE A N 1
ATOM 5467 C CA . PHE A 1 677 ? 44.897 4.159 -24.588 1.00 81.06 677 PHE A CA 1
ATOM 5468 C C . PHE A 1 677 ? 43.945 4.947 -23.673 1.00 81.06 677 PHE A C 1
ATOM 5470 O O . PHE A 1 677 ? 44.044 4.855 -22.454 1.00 81.06 677 PHE A O 1
ATOM 5477 N N . THR A 1 678 ? 43.028 5.733 -24.244 1.00 73.81 678 THR A N 1
ATOM 5478 C CA . THR A 1 678 ? 42.107 6.600 -23.488 1.00 73.81 678 THR A CA 1
ATOM 5479 C C . THR A 1 678 ? 40.785 5.926 -23.113 1.00 73.81 678 THR A C 1
ATOM 5481 O O . THR A 1 678 ? 39.968 6.561 -22.445 1.00 73.81 678 THR A O 1
ATOM 5484 N N . SER A 1 679 ? 40.575 4.647 -23.455 1.00 63.09 679 SER A N 1
ATOM 5485 C CA . SER A 1 679 ? 39.434 3.865 -22.961 1.00 63.09 679 SER A CA 1
ATOM 5486 C C . SER A 1 679 ? 39.632 3.504 -21.480 1.00 63.09 679 SER A C 1
ATOM 5488 O O . SER A 1 679 ? 40.092 2.416 -21.136 1.00 63.09 679 SER A O 1
ATOM 5490 N N . ILE A 1 680 ? 39.341 4.453 -20.593 1.00 58.25 680 ILE A N 1
ATOM 5491 C CA . ILE A 1 680 ? 39.337 4.256 -19.142 1.00 58.25 680 ILE A CA 1
ATOM 5492 C C . ILE A 1 680 ? 37.903 3.921 -18.725 1.00 58.25 680 ILE A C 1
ATOM 5494 O O . ILE A 1 680 ? 37.004 4.742 -18.900 1.00 58.25 680 ILE A O 1
ATOM 5498 N N . GLU A 1 681 ? 37.691 2.734 -18.159 1.00 55.84 681 GLU A N 1
ATOM 5499 C CA . GLU A 1 681 ? 36.425 2.381 -17.513 1.00 55.84 681 GLU A CA 1
ATOM 5500 C C . GLU A 1 681 ? 36.414 2.879 -16.063 1.00 55.84 681 GLU A C 1
ATOM 5502 O O . GLU A 1 681 ? 37.381 2.716 -15.316 1.00 55.84 681 GLU A O 1
ATOM 5507 N N . ALA A 1 682 ? 35.312 3.510 -15.659 1.00 52.31 682 ALA A N 1
ATOM 5508 C CA . ALA A 1 682 ? 35.104 3.916 -14.277 1.00 52.31 682 ALA A CA 1
ATOM 5509 C C . ALA A 1 682 ? 34.600 2.718 -13.465 1.00 52.31 682 ALA A C 1
ATOM 5511 O O . ALA A 1 682 ? 33.553 2.153 -13.773 1.00 52.31 682 ALA A O 1
ATOM 5512 N N . GLN A 1 683 ? 35.317 2.361 -12.401 1.00 57.84 683 GLN A N 1
ATOM 5513 C CA . GLN A 1 683 ? 34.898 1.306 -11.485 1.00 57.84 683 GLN A CA 1
ATOM 5514 C C . GLN A 1 683 ? 34.308 1.917 -10.211 1.00 57.84 683 GLN A C 1
ATOM 5516 O O . GLN A 1 683 ? 34.955 2.719 -9.534 1.00 57.84 683 GLN A O 1
ATOM 5521 N N . ILE A 1 684 ? 33.067 1.549 -9.892 1.00 58.50 684 ILE A N 1
ATOM 5522 C CA . ILE A 1 684 ? 32.369 2.001 -8.685 1.00 58.50 684 ILE A CA 1
ATOM 5523 C C . ILE A 1 684 ? 32.721 1.048 -7.542 1.00 58.50 684 ILE A C 1
ATOM 5525 O O . ILE A 1 684 ? 32.518 -0.159 -7.650 1.00 58.50 684 ILE A O 1
ATOM 5529 N N . TYR A 1 685 ? 33.212 1.595 -6.432 1.00 61.16 685 TYR A N 1
ATOM 5530 C CA . TYR A 1 685 ? 33.462 0.849 -5.202 1.00 61.16 685 TYR A CA 1
ATOM 5531 C C . TYR A 1 685 ? 32.630 1.436 -4.066 1.00 61.16 685 TYR A C 1
ATOM 5533 O O . TYR A 1 685 ? 32.564 2.655 -3.905 1.00 61.16 685 TYR A O 1
ATOM 5541 N N . SER A 1 686 ? 32.020 0.570 -3.257 1.00 63.94 686 SER A N 1
ATOM 5542 C CA . SER A 1 686 ? 31.406 0.993 -1.999 1.00 63.94 686 SER A CA 1
ATOM 5543 C C . SER A 1 686 ? 32.509 1.277 -0.982 1.00 63.94 686 SER A C 1
ATOM 5545 O O . SER A 1 686 ? 33.353 0.416 -0.723 1.00 63.94 686 SER A O 1
ATOM 5547 N N . ARG A 1 687 ? 32.529 2.491 -0.428 1.00 74.50 687 ARG A N 1
ATOM 5548 C CA . ARG A 1 687 ? 33.470 2.880 0.623 1.00 74.50 687 ARG A CA 1
ATOM 5549 C C . ARG A 1 687 ? 32.729 2.886 1.963 1.00 74.50 687 ARG A C 1
ATOM 5551 O O . ARG A 1 687 ? 31.858 3.736 2.132 1.00 74.50 687 ARG A O 1
ATOM 5558 N N . PRO A 1 688 ? 33.069 1.998 2.914 1.00 74.69 688 PRO A N 1
ATOM 5559 C CA . PRO A 1 688 ? 32.507 2.076 4.254 1.00 74.69 688 PRO A CA 1
ATOM 5560 C C . PRO A 1 688 ? 32.991 3.361 4.932 1.00 74.69 688 PRO A C 1
ATOM 5562 O O . PRO A 1 688 ? 34.177 3.706 4.864 1.00 74.69 688 PRO A O 1
ATOM 5565 N N . LEU A 1 689 ? 32.070 4.075 5.572 1.00 74.44 689 LEU A N 1
ATOM 5566 C CA . LEU A 1 689 ? 32.396 5.176 6.469 1.00 74.44 689 LEU A CA 1
ATOM 5567 C C . LEU A 1 689 ? 32.526 4.585 7.878 1.00 74.44 689 LEU A C 1
ATOM 5569 O O . LEU A 1 689 ? 31.567 3.981 8.353 1.00 74.44 689 LEU A O 1
ATOM 5573 N N . PRO A 1 690 ? 33.701 4.673 8.524 1.00 72.94 690 PRO A N 1
ATOM 5574 C CA . PRO A 1 690 ? 33.875 4.119 9.858 1.00 72.94 690 PRO A CA 1
ATOM 5575 C C . PRO A 1 690 ? 33.035 4.907 10.867 1.00 72.94 690 PRO A C 1
ATOM 5577 O O . PRO A 1 690 ? 33.134 6.133 10.931 1.00 72.94 690 PRO A O 1
ATOM 5580 N N . THR A 1 691 ? 32.250 4.194 11.669 1.00 67.62 691 THR A N 1
ATOM 5581 C CA . THR A 1 691 ? 31.599 4.717 12.873 1.00 67.62 691 THR A CA 1
ATOM 5582 C C . THR A 1 691 ? 32.501 4.495 14.091 1.00 67.62 691 THR A C 1
ATOM 5584 O O . THR A 1 691 ? 33.368 3.615 14.097 1.00 67.62 691 THR A O 1
ATOM 5587 N N . TYR A 1 692 ? 32.362 5.338 15.116 1.00 67.62 692 TYR A N 1
ATOM 5588 C CA . TYR A 1 692 ? 33.165 5.257 16.338 1.00 67.62 692 TYR A CA 1
ATOM 5589 C C . TYR A 1 692 ? 32.473 4.364 17.373 1.00 67.62 692 TYR A C 1
ATOM 5591 O O . TYR A 1 692 ? 31.318 4.599 17.701 1.00 67.62 692 TYR A O 1
ATOM 5599 N N . GLY A 1 693 ? 33.185 3.382 17.935 1.00 70.25 693 GLY A N 1
ATOM 5600 C CA . GLY A 1 693 ? 32.672 2.537 19.020 1.00 70.25 693 GLY A CA 1
ATOM 5601 C C . GLY A 1 693 ? 33.110 1.077 18.915 1.00 70.25 693 GLY A C 1
ATOM 5602 O O . GLY A 1 693 ? 33.763 0.677 17.953 1.00 70.25 693 GLY A O 1
ATOM 5603 N N . SER A 1 694 ? 32.772 0.279 19.930 1.00 76.75 694 SER A N 1
ATOM 5604 C CA . SER A 1 694 ? 32.821 -1.187 19.837 1.00 76.75 694 SER A CA 1
ATOM 5605 C C . SER A 1 694 ? 31.426 -1.687 19.455 1.00 76.75 694 SER A C 1
ATOM 5607 O O . SER A 1 694 ? 30.469 -1.263 20.101 1.00 76.75 694 SER A O 1
ATOM 5609 N N . PRO A 1 695 ? 31.285 -2.550 18.433 1.00 82.12 695 PRO A N 1
ATOM 5610 C CA . PRO A 1 695 ? 29.974 -2.988 17.970 1.00 82.12 695 PRO A CA 1
ATOM 5611 C C . PRO A 1 695 ? 29.275 -3.836 19.037 1.00 82.12 695 PRO A C 1
ATOM 5613 O O . PRO A 1 695 ? 29.897 -4.711 19.644 1.00 82.12 695 PRO A O 1
ATOM 5616 N N . LEU A 1 696 ? 27.976 -3.596 19.234 1.00 86.81 696 LEU A N 1
ATOM 5617 C CA . LEU A 1 696 ? 27.145 -4.325 20.198 1.00 86.81 696 LEU A CA 1
ATOM 5618 C C . LEU A 1 696 ? 27.072 -5.830 19.885 1.00 86.81 696 LEU A C 1
ATOM 5620 O O . LEU A 1 696 ? 27.026 -6.668 20.784 1.00 86.81 696 LEU A O 1
ATOM 5624 N N . TYR A 1 697 ? 27.083 -6.166 18.598 1.00 89.06 697 TYR A N 1
ATOM 5625 C CA . TYR A 1 697 ? 27.083 -7.524 18.068 1.00 89.06 697 TYR A CA 1
ATOM 5626 C C . TYR A 1 697 ? 27.746 -7.553 16.685 1.00 89.06 697 TYR A C 1
ATOM 5628 O O . TYR A 1 697 ? 27.900 -6.526 16.026 1.00 89.06 697 TYR A O 1
ATOM 5636 N N . ASN A 1 698 ? 28.144 -8.740 16.224 1.00 88.69 698 ASN A N 1
ATOM 5637 C CA . ASN A 1 698 ? 28.628 -8.920 14.857 1.00 88.69 698 ASN A CA 1
ATOM 5638 C C . ASN A 1 698 ? 27.435 -9.134 13.916 1.00 88.69 698 ASN A C 1
ATOM 5640 O O . ASN A 1 698 ? 26.781 -10.179 13.955 1.00 88.69 698 ASN A O 1
ATOM 5644 N N . GLY A 1 699 ? 27.121 -8.133 13.100 1.00 90.56 699 GLY A N 1
ATOM 5645 C CA . GLY A 1 699 ? 25.905 -8.152 12.305 1.00 90.56 699 GLY A CA 1
ATOM 5646 C C . GLY A 1 699 ? 25.731 -6.942 11.401 1.00 90.56 699 GLY A C 1
ATOM 5647 O O . GLY A 1 699 ? 26.646 -6.142 11.212 1.00 90.56 699 GLY A O 1
ATOM 5648 N N . VAL A 1 700 ? 24.529 -6.829 10.845 1.00 91.69 700 VAL A N 1
ATOM 5649 C CA . VAL A 1 700 ? 24.076 -5.677 10.063 1.00 91.69 700 VAL A CA 1
ATOM 5650 C C . VAL A 1 700 ? 22.828 -5.118 10.724 1.00 91.69 700 VAL A C 1
ATOM 5652 O O . VAL A 1 700 ? 21.875 -5.858 10.960 1.00 91.69 700 VAL A O 1
ATOM 5655 N N . TYR A 1 701 ? 22.828 -3.818 10.992 1.00 92.06 701 TYR A N 1
ATOM 5656 C CA . TYR A 1 701 ? 21.666 -3.095 11.488 1.00 92.06 701 TYR A CA 1
ATOM 5657 C C . TYR A 1 701 ? 21.057 -2.269 10.356 1.00 92.06 701 TYR A C 1
ATOM 5659 O O . TYR A 1 701 ? 21.785 -1.643 9.585 1.00 92.06 701 TYR A O 1
ATOM 5667 N N . ILE A 1 702 ? 19.734 -2.334 10.200 1.00 93.56 702 ILE A N 1
ATOM 5668 C CA . ILE A 1 702 ? 19.015 -1.697 9.093 1.00 93.56 702 ILE A CA 1
ATOM 5669 C C . ILE A 1 702 ? 17.839 -0.895 9.645 1.00 93.56 702 ILE A C 1
ATOM 5671 O O . ILE A 1 702 ? 16.928 -1.461 10.245 1.00 93.56 702 ILE A O 1
ATOM 5675 N N . HIS A 1 703 ? 17.828 0.402 9.357 1.00 92.56 703 HIS A N 1
ATOM 5676 C CA . HIS A 1 703 ? 16.718 1.335 9.555 1.00 92.56 703 HIS A CA 1
ATOM 5677 C C . HIS A 1 703 ? 16.818 2.453 8.499 1.00 92.56 703 HIS A C 1
ATOM 5679 O O . HIS A 1 703 ? 17.760 2.481 7.698 1.00 92.56 703 HIS A O 1
ATOM 5685 N N . LYS A 1 704 ? 15.820 3.340 8.431 1.00 90.94 704 LYS A N 1
ATOM 5686 C CA . LYS A 1 704 ? 15.885 4.522 7.556 1.00 90.94 704 LYS A CA 1
ATOM 5687 C C . LYS A 1 704 ? 16.804 5.588 8.170 1.00 90.94 704 LYS A C 1
ATOM 5689 O O . LYS A 1 704 ? 16.776 5.729 9.391 1.00 90.94 704 LYS A O 1
ATOM 5694 N N . PRO A 1 705 ? 17.529 6.375 7.349 1.00 86.25 705 PRO A N 1
ATOM 5695 C CA . PRO A 1 705 ? 18.157 7.614 7.813 1.00 86.25 705 PRO A CA 1
ATOM 5696 C C . PRO A 1 705 ? 17.126 8.500 8.521 1.00 86.25 705 PRO A C 1
ATOM 5698 O O . PRO A 1 705 ? 15.985 8.569 8.049 1.00 86.25 705 PRO A O 1
ATOM 5701 N N . ASP A 1 706 ? 17.507 9.103 9.649 1.00 86.94 706 ASP A N 1
ATOM 5702 C CA . ASP A 1 706 ? 16.664 9.976 10.487 1.00 86.94 706 ASP A CA 1
ATOM 5703 C C . ASP A 1 706 ? 15.281 9.366 10.789 1.00 86.94 706 ASP A C 1
ATOM 5705 O O . ASP A 1 706 ? 14.246 10.039 10.790 1.00 86.94 706 ASP A O 1
ATOM 5709 N N . TRP A 1 707 ? 15.238 8.032 10.906 1.00 88.25 707 TRP A N 1
ATOM 5710 C CA . TRP A 1 707 ? 14.026 7.227 11.082 1.00 88.25 707 TRP A CA 1
ATOM 5711 C C . TRP A 1 707 ? 12.891 7.559 10.095 1.00 88.25 707 TRP A C 1
ATOM 5713 O O . TRP A 1 707 ? 11.711 7.329 10.365 1.00 88.25 707 TRP A O 1
ATOM 5723 N N . GLY A 1 708 ? 13.243 8.063 8.909 1.00 81.56 708 GLY A N 1
ATOM 5724 C CA . GLY A 1 708 ? 12.304 8.438 7.858 1.00 81.56 708 GLY A CA 1
ATOM 5725 C C . GLY A 1 708 ? 11.443 9.665 8.167 1.00 81.56 708 GLY A C 1
ATOM 5726 O O . GLY A 1 708 ? 10.303 9.680 7.700 1.00 81.56 708 GLY A O 1
ATOM 5727 N N . GLU A 1 709 ? 11.938 10.630 8.957 1.00 82.00 709 GLU A N 1
ATOM 5728 C CA . GLU A 1 709 ? 11.268 11.906 9.294 1.00 82.00 709 GLU A CA 1
ATOM 5729 C C . GLU A 1 709 ? 9.797 11.720 9.731 1.00 82.00 709 GLU A C 1
ATOM 5731 O O . GLU A 1 709 ? 8.874 12.397 9.273 1.00 82.00 709 GLU A O 1
ATOM 5736 N N . GLY A 1 710 ? 9.559 10.728 10.594 1.00 69.50 710 GLY A N 1
ATOM 5737 C CA . GLY A 1 710 ? 8.235 10.407 11.140 1.00 69.50 710 GLY A CA 1
ATOM 5738 C C . GLY A 1 710 ? 7.532 9.219 10.484 1.00 69.50 710 GLY A C 1
ATOM 5739 O O . GLY A 1 710 ? 6.510 8.768 10.999 1.00 69.50 710 GLY A O 1
ATOM 5740 N N . HIS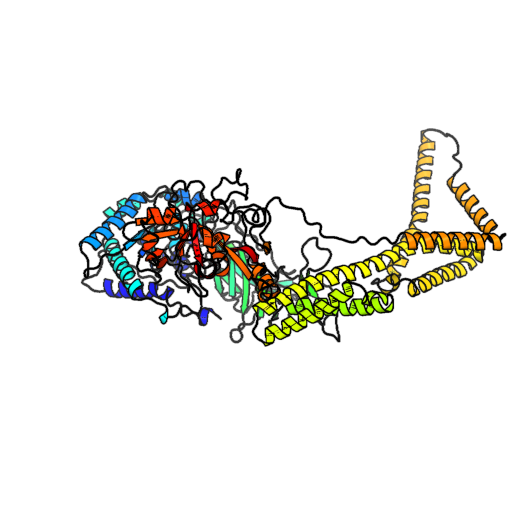 A 1 711 ? 8.085 8.648 9.408 1.00 84.19 711 HIS A N 1
ATOM 5741 C CA . HIS A 1 711 ? 7.593 7.402 8.812 1.00 84.19 711 HIS A CA 1
ATOM 5742 C C . HIS A 1 711 ? 8.656 6.289 8.833 1.00 84.19 711 HIS A C 1
ATOM 5744 O O . HIS A 1 711 ? 9.145 5.829 7.790 1.00 84.19 711 HIS A O 1
ATOM 5750 N N . PHE A 1 712 ? 8.955 5.792 10.035 1.00 87.56 712 PHE A N 1
ATOM 5751 C CA . PHE A 1 712 ? 9.992 4.784 10.312 1.00 87.56 712 PHE A CA 1
ATOM 5752 C C . PHE A 1 712 ? 9.770 3.421 9.646 1.00 87.56 712 PHE A C 1
ATOM 5754 O O . PHE A 1 712 ? 10.723 2.677 9.438 1.00 87.56 712 PHE A O 1
ATOM 5761 N N . ALA A 1 713 ? 8.531 3.100 9.270 1.00 88.81 713 ALA A N 1
ATOM 5762 C CA . ALA A 1 713 ? 8.146 1.777 8.791 1.00 88.81 713 ALA A CA 1
ATOM 5763 C C . ALA A 1 713 ? 8.991 1.269 7.598 1.00 88.81 713 ALA A C 1
ATOM 5765 O O . ALA A 1 713 ? 9.076 1.933 6.553 1.00 88.81 713 ALA A O 1
ATOM 5766 N N . ILE A 1 714 ? 9.566 0.070 7.743 1.00 90.12 714 ILE A N 1
ATOM 5767 C CA . ILE A 1 714 ? 10.332 -0.682 6.728 1.00 90.12 714 ILE A CA 1
ATOM 5768 C C . ILE A 1 714 ? 9.786 -2.108 6.519 1.00 90.12 714 ILE A C 1
ATOM 5770 O O . ILE A 1 714 ? 10.527 -3.014 6.143 1.00 90.12 714 ILE A O 1
ATOM 5774 N N . ASP A 1 715 ? 8.486 -2.325 6.737 1.00 81.88 715 ASP A N 1
ATOM 5775 C CA . ASP A 1 715 ? 7.844 -3.654 6.716 1.00 81.88 715 ASP A CA 1
ATOM 5776 C C . ASP A 1 715 ? 8.154 -4.472 5.445 1.00 81.88 715 ASP A C 1
ATOM 5778 O O . ASP A 1 715 ? 8.339 -5.690 5.496 1.00 81.88 715 ASP A O 1
ATOM 5782 N N . SER A 1 716 ? 8.279 -3.792 4.302 1.00 74.94 716 SER A N 1
ATOM 5783 C CA . SER A 1 716 ? 8.504 -4.393 2.984 1.00 74.94 716 SER A CA 1
ATOM 5784 C C . SER A 1 716 ? 9.864 -5.079 2.818 1.00 74.94 716 SER A C 1
ATOM 5786 O O . SER A 1 716 ? 9.986 -5.978 1.987 1.00 74.94 716 SER A O 1
ATOM 5788 N N . ILE A 1 717 ? 10.888 -4.713 3.599 1.00 82.50 717 ILE A N 1
ATOM 5789 C CA . ILE A 1 717 ? 12.222 -5.323 3.472 1.00 82.50 717 ILE A CA 1
ATOM 5790 C C . ILE A 1 717 ? 12.335 -6.650 4.231 1.00 82.50 717 ILE A C 1
ATOM 5792 O O . ILE A 1 717 ? 13.153 -7.502 3.882 1.00 82.50 717 ILE A O 1
ATOM 5796 N N . LEU A 1 718 ? 11.515 -6.854 5.266 1.00 84.19 718 LEU A N 1
ATOM 5797 C CA . LEU A 1 718 ? 11.648 -7.993 6.170 1.00 84.19 718 LEU A CA 1
ATOM 5798 C C . LEU A 1 718 ? 11.515 -9.358 5.461 1.00 84.19 718 LEU A C 1
ATOM 5800 O O . LEU A 1 718 ? 12.354 -10.227 5.729 1.00 84.19 718 LEU A O 1
ATOM 5804 N N . PRO A 1 719 ? 10.546 -9.581 4.545 1.00 76.50 719 PRO A N 1
ATOM 5805 C CA . PRO A 1 719 ? 10.467 -10.832 3.789 1.00 76.50 719 PRO A CA 1
ATOM 5806 C C . PRO A 1 719 ? 11.732 -11.104 2.969 1.00 76.50 719 PRO A C 1
ATOM 5808 O O . PRO A 1 719 ? 12.223 -12.230 2.967 1.00 76.50 719 PRO A O 1
ATOM 5811 N N . ILE A 1 720 ? 12.310 -10.068 2.350 1.00 77.75 720 ILE A N 1
ATOM 5812 C CA . ILE A 1 720 ? 13.531 -10.161 1.535 1.00 77.75 720 ILE A CA 1
ATOM 5813 C C . ILE A 1 720 ? 14.722 -10.581 2.403 1.00 77.75 720 ILE A C 1
ATOM 5815 O O . ILE A 1 720 ? 15.484 -11.473 2.029 1.00 77.75 720 ILE A O 1
ATOM 5819 N N . LEU A 1 721 ? 14.879 -9.967 3.579 1.00 86.12 721 LEU A N 1
ATOM 5820 C CA . LEU A 1 721 ? 15.978 -10.286 4.494 1.00 86.12 721 LEU A CA 1
ATOM 5821 C C . LEU A 1 721 ? 15.859 -11.707 5.048 1.00 86.12 721 LEU A C 1
ATOM 5823 O O . LEU A 1 721 ? 16.848 -12.437 5.056 1.00 86.12 721 LEU A O 1
ATOM 5827 N N . LYS A 1 722 ? 14.652 -12.125 5.448 1.00 82.00 722 LYS A N 1
ATOM 5828 C CA . LYS A 1 722 ? 14.395 -13.501 5.899 1.00 82.00 722 LYS A CA 1
ATOM 5829 C C . LYS A 1 722 ? 14.645 -14.520 4.788 1.00 82.00 722 LYS A C 1
ATOM 5831 O O . LYS A 1 722 ? 15.267 -15.543 5.045 1.00 82.00 722 LYS A O 1
ATOM 5836 N N . ALA A 1 723 ? 14.208 -14.230 3.564 1.00 71.94 723 ALA A N 1
ATOM 5837 C CA . ALA A 1 723 ? 14.410 -15.096 2.406 1.00 71.94 723 ALA A CA 1
ATOM 5838 C C . ALA A 1 723 ? 15.894 -15.265 2.048 1.00 71.94 723 ALA A C 1
ATOM 5840 O O . ALA A 1 723 ? 16.323 -16.365 1.709 1.00 71.94 723 ALA A O 1
ATOM 5841 N N . ARG A 1 724 ? 16.680 -14.184 2.121 1.00 78.00 724 ARG A N 1
ATOM 5842 C CA . ARG A 1 724 ? 18.093 -14.205 1.725 1.00 78.00 724 ARG A CA 1
ATOM 5843 C C . ARG A 1 724 ? 19.019 -14.725 2.817 1.00 78.00 724 ARG A C 1
ATOM 5845 O O . ARG A 1 724 ? 19.935 -15.475 2.511 1.00 78.00 724 ARG A O 1
ATOM 5852 N N . TYR A 1 725 ? 18.809 -14.294 4.057 1.00 85.12 725 TYR A N 1
ATOM 5853 C CA . TYR A 1 725 ? 19.767 -14.509 5.141 1.00 85.12 725 TYR A CA 1
ATOM 5854 C C . TYR A 1 725 ? 19.220 -15.376 6.272 1.00 85.12 725 TYR A C 1
ATOM 5856 O O . TYR A 1 725 ? 19.981 -15.703 7.170 1.00 85.12 725 TYR A O 1
ATOM 5864 N N . GLY A 1 726 ? 17.946 -15.782 6.252 1.00 81.69 726 GLY A N 1
ATOM 5865 C CA . GLY A 1 726 ? 17.335 -16.527 7.359 1.00 81.69 726 GLY A CA 1
ATOM 5866 C C . GLY A 1 726 ? 17.952 -17.904 7.637 1.00 81.69 726 GLY A C 1
ATOM 5867 O O . GLY A 1 726 ? 17.800 -18.416 8.744 1.00 81.69 726 GLY A O 1
ATOM 5868 N N . GLU A 1 727 ? 18.658 -18.504 6.670 1.00 82.62 727 GLU A N 1
ATOM 5869 C CA . GLU A 1 727 ? 19.418 -19.748 6.885 1.00 82.62 727 GLU A CA 1
ATOM 5870 C C . GLU A 1 727 ? 20.831 -19.498 7.445 1.00 82.62 727 GLU A C 1
ATOM 5872 O O . GLU A 1 727 ? 21.359 -20.327 8.188 1.00 82.62 727 GLU A O 1
ATOM 5877 N N . GLU A 1 728 ? 21.438 -18.353 7.121 1.00 85.88 728 GLU A N 1
ATOM 5878 C CA . GLU A 1 728 ? 22.829 -18.012 7.464 1.00 85.88 728 GLU A CA 1
ATOM 5879 C C . GLU A 1 728 ? 22.939 -17.169 8.747 1.00 85.88 728 GLU A C 1
ATOM 5881 O O . GLU A 1 728 ? 23.936 -17.234 9.469 1.00 85.88 728 GLU A O 1
ATOM 5886 N N . ALA A 1 729 ? 21.908 -16.382 9.049 1.00 90.25 729 ALA A N 1
ATOM 5887 C CA . ALA A 1 729 ? 21.878 -15.383 10.104 1.00 90.25 729 ALA A CA 1
ATOM 5888 C C . ALA A 1 729 ? 20.507 -15.331 10.787 1.00 90.25 729 ALA A C 1
ATOM 5890 O O . ALA A 1 729 ? 19.479 -15.727 10.237 1.00 90.25 729 ALA A O 1
ATOM 5891 N N . ILE A 1 730 ? 20.490 -14.807 12.007 1.00 90.75 730 ILE A N 1
ATOM 5892 C CA . ILE A 1 730 ? 19.248 -14.550 12.729 1.00 90.75 730 ILE A CA 1
ATOM 5893 C C . ILE A 1 730 ? 18.733 -13.172 12.304 1.00 90.75 730 ILE A C 1
ATOM 5895 O O . ILE A 1 730 ? 19.439 -12.180 12.458 1.00 90.75 730 ILE A O 1
ATOM 5899 N N . VAL A 1 731 ? 17.511 -13.112 11.770 1.00 92.38 731 VAL A N 1
ATOM 5900 C CA . VAL A 1 731 ? 16.855 -11.861 11.359 1.00 92.38 731 VAL A CA 1
ATOM 5901 C C . VAL A 1 731 ? 15.853 -11.447 12.437 1.00 92.38 731 VAL A C 1
ATOM 5903 O O . VAL A 1 731 ? 14.758 -12.009 12.511 1.00 92.38 731 VAL A O 1
ATOM 5906 N N . ALA A 1 732 ? 16.230 -10.465 13.252 1.00 93.75 732 ALA A N 1
ATOM 5907 C CA . ALA A 1 732 ? 15.485 -9.976 14.406 1.00 93.75 732 ALA A CA 1
ATOM 5908 C C . ALA A 1 732 ? 14.905 -8.567 14.135 1.00 93.75 732 ALA A C 1
ATOM 5910 O O . ALA A 1 732 ? 15.594 -7.562 14.312 1.00 93.75 732 ALA A O 1
ATOM 5911 N N . PRO A 1 733 ? 13.651 -8.454 13.654 1.00 95.50 733 PRO A N 1
ATOM 5912 C CA . PRO A 1 733 ? 12.972 -7.167 13.518 1.00 95.50 733 PRO A CA 1
ATOM 5913 C C . PRO A 1 733 ? 12.522 -6.595 14.869 1.00 95.50 733 PRO A C 1
ATOM 5915 O O . PRO A 1 733 ? 12.126 -7.341 15.771 1.00 95.50 733 PRO A O 1
ATOM 5918 N N . ARG A 1 734 ? 12.494 -5.262 14.962 1.00 95.38 734 ARG A N 1
ATOM 5919 C CA . ARG A 1 734 ? 11.865 -4.497 16.045 1.00 95.38 734 ARG A CA 1
ATOM 5920 C C . ARG A 1 734 ? 10.659 -3.741 15.494 1.00 95.38 734 ARG A C 1
ATOM 5922 O O . ARG A 1 734 ? 10.759 -3.087 14.455 1.00 95.38 734 ARG A O 1
ATOM 5929 N N . ALA A 1 735 ? 9.522 -3.839 16.174 1.00 95.62 735 ALA A N 1
ATOM 5930 C CA . ALA A 1 735 ? 8.305 -3.118 15.813 1.00 95.62 735 ALA A CA 1
ATOM 5931 C C . ALA A 1 735 ? 7.993 -2.034 16.839 1.00 95.62 735 ALA A C 1
ATOM 5933 O O . ALA A 1 735 ? 8.164 -2.259 18.035 1.00 95.62 735 ALA A O 1
ATOM 5934 N N . TRP A 1 736 ? 7.490 -0.891 16.387 1.00 93.50 736 TRP A N 1
ATOM 5935 C CA . TRP A 1 736 ? 7.017 0.177 17.264 1.00 93.50 736 TRP A CA 1
ATOM 5936 C C . TRP A 1 736 ? 5.530 0.409 17.045 1.00 93.50 736 TRP A C 1
ATOM 5938 O O . TRP A 1 736 ? 5.034 0.378 15.913 1.00 93.50 736 TRP A O 1
ATOM 5948 N N . LYS A 1 737 ? 4.817 0.666 18.139 1.00 89.00 737 LYS A N 1
ATOM 5949 C CA . LYS A 1 737 ? 3.439 1.138 18.102 1.00 89.00 737 LYS A CA 1
ATOM 5950 C C . LYS A 1 737 ? 3.281 2.304 19.067 1.00 89.00 737 LYS A C 1
ATOM 5952 O O . LYS A 1 737 ? 3.406 2.136 20.273 1.00 89.00 737 LYS A O 1
ATOM 5957 N N . TYR A 1 738 ? 2.974 3.465 18.507 1.00 82.88 738 TYR A N 1
ATOM 5958 C CA . TYR A 1 738 ? 2.624 4.666 19.253 1.00 82.88 738 TYR A CA 1
ATOM 5959 C C . TYR A 1 738 ? 1.105 4.768 19.411 1.00 82.88 738 TYR A C 1
ATOM 5961 O O . TYR A 1 738 ? 0.345 4.189 18.619 1.00 82.88 738 TYR A O 1
ATOM 5969 N N . ILE A 1 739 ? 0.676 5.538 20.407 1.00 74.44 739 ILE A N 1
ATOM 5970 C CA . ILE A 1 739 ? -0.676 6.100 20.445 1.00 74.44 739 ILE A CA 1
ATOM 5971 C C . ILE A 1 739 ? -0.936 6.987 19.214 1.00 74.44 739 ILE A C 1
ATOM 5973 O O . ILE A 1 739 ? -0.004 7.492 18.586 1.00 74.44 739 ILE A O 1
ATOM 5977 N N . LEU A 1 740 ? -2.208 7.160 18.846 1.00 58.16 740 LEU A N 1
ATOM 5978 C CA . LEU A 1 740 ? -2.622 7.903 17.646 1.00 58.16 740 LEU A CA 1
ATOM 5979 C C . LEU A 1 740 ? -2.168 9.369 17.659 1.00 58.16 740 LEU A C 1
ATOM 5981 O O . LEU A 1 740 ? -1.885 9.929 16.599 1.00 58.16 740 LEU A O 1
ATOM 5985 N N . GLN A 1 741 ? -2.074 9.972 18.844 1.00 56.22 741 GLN A N 1
ATOM 5986 C CA . GLN A 1 741 ? -1.658 11.357 19.024 1.00 56.22 741 GLN A CA 1
ATOM 5987 C C . GLN A 1 741 ? -0.498 11.425 20.018 1.00 56.22 741 GLN A C 1
ATOM 5989 O O . GLN A 1 741 ? -0.688 11.381 21.230 1.00 56.22 741 GLN A O 1
ATOM 5994 N N . ALA A 1 742 ? 0.728 11.545 19.507 1.00 54.09 742 ALA A N 1
ATOM 5995 C CA . ALA A 1 742 ? 1.856 11.946 20.338 1.00 54.09 742 ALA A CA 1
ATOM 5996 C C . ALA A 1 742 ? 1.682 13.435 20.684 1.00 54.09 742 ALA A C 1
ATOM 5998 O O . ALA A 1 742 ? 1.916 14.305 19.846 1.00 54.09 742 ALA A O 1
ATOM 5999 N N . SER A 1 743 ? 1.184 13.722 21.888 1.00 55.09 743 SER A N 1
ATOM 6000 C CA . SER A 1 743 ? 1.006 15.087 22.385 1.00 55.09 743 SER A CA 1
ATOM 6001 C C . SER A 1 743 ? 2.206 15.500 23.226 1.00 55.09 743 SER A C 1
ATOM 6003 O O . SER A 1 743 ? 2.534 14.828 24.201 1.00 55.09 743 SER A O 1
ATOM 6005 N N . VAL A 1 744 ? 2.788 16.661 22.912 1.00 58.41 744 VAL A N 1
ATOM 6006 C CA . VAL A 1 744 ? 3.828 17.319 23.731 1.00 58.41 744 VAL A CA 1
ATOM 6007 C C . VAL A 1 744 ? 3.313 17.642 25.148 1.00 58.41 744 VAL A C 1
ATOM 6009 O O . VAL A 1 744 ? 4.089 17.947 26.044 1.00 58.41 744 VAL A O 1
ATOM 6012 N N . GLN A 1 745 ? 1.995 17.572 25.373 1.00 54.16 745 GLN A N 1
ATOM 6013 C CA . GLN A 1 745 ? 1.350 17.868 26.654 1.00 54.16 745 GLN A CA 1
ATOM 6014 C C . GLN A 1 745 ? 1.181 16.641 27.569 1.00 54.16 745 GLN A C 1
ATOM 6016 O O . GLN A 1 745 ? 0.645 16.781 28.666 1.00 54.16 745 GLN A O 1
ATOM 6021 N N . ASN A 1 746 ? 1.664 15.452 27.184 1.00 63.09 746 ASN A N 1
ATOM 6022 C CA . ASN A 1 746 ? 1.568 14.231 27.999 1.00 63.09 746 ASN A CA 1
ATOM 6023 C C . ASN A 1 746 ? 2.618 14.159 29.132 1.00 63.09 746 ASN A C 1
ATOM 6025 O O . ASN A 1 746 ? 3.283 13.141 29.320 1.00 63.09 746 ASN A O 1
ATOM 6029 N N . PHE A 1 747 ? 2.797 15.249 29.883 1.00 57.44 747 PHE A N 1
ATOM 6030 C CA . PHE A 1 747 ? 3.876 15.394 30.871 1.00 57.44 747 PHE A CA 1
ATOM 6031 C C . PHE A 1 747 ? 3.822 14.364 32.012 1.00 57.44 747 PHE A C 1
ATOM 6033 O O . PHE A 1 747 ? 4.868 13.981 32.528 1.00 57.44 747 PHE A O 1
ATOM 6040 N N . ASP A 1 748 ? 2.624 13.897 32.377 1.00 60.94 748 ASP A N 1
ATOM 6041 C CA . ASP A 1 748 ? 2.406 12.913 33.450 1.00 60.94 748 ASP A CA 1
ATOM 6042 C C . ASP A 1 748 ? 2.279 11.464 32.930 1.00 60.94 748 ASP A C 1
ATOM 6044 O O . ASP A 1 748 ? 1.885 10.580 33.690 1.00 60.94 748 ASP A O 1
ATOM 6048 N N . LEU A 1 749 ? 2.526 11.214 31.636 1.00 67.12 749 LEU A N 1
ATOM 6049 C CA . LEU A 1 749 ? 2.329 9.910 30.974 1.00 67.12 749 LEU A CA 1
ATOM 6050 C C . LEU A 1 749 ? 0.917 9.327 31.085 1.00 67.12 749 LEU A C 1
ATOM 6052 O O . LEU A 1 749 ? 0.723 8.139 30.851 1.00 67.12 749 LEU A O 1
ATOM 6056 N N . LYS A 1 750 ? -0.086 10.149 31.395 1.00 65.69 750 LYS A N 1
ATOM 6057 C CA . LYS A 1 750 ? -1.485 9.722 31.544 1.00 65.69 750 LYS A CA 1
ATOM 6058 C C . LYS A 1 750 ? -2.100 9.227 30.234 1.00 65.69 750 LYS A C 1
ATOM 6060 O O . LYS A 1 750 ? -3.006 8.404 30.273 1.00 65.69 750 LYS A O 1
ATOM 6065 N N . LEU A 1 751 ? -1.603 9.699 29.087 1.00 68.06 751 LEU A N 1
ATOM 6066 C CA . LEU A 1 751 ? -2.018 9.229 27.765 1.00 68.06 751 LEU A CA 1
ATOM 6067 C C . LEU A 1 751 ? -1.141 8.050 27.341 1.00 68.06 751 LEU A C 1
ATOM 6069 O O . LEU A 1 751 ? 0.057 8.214 27.099 1.00 68.06 751 LEU A O 1
ATOM 6073 N N . GLY A 1 752 ? -1.722 6.861 27.218 1.00 75.50 752 GLY A N 1
ATOM 6074 C CA . GLY A 1 752 ? -0.961 5.683 26.833 1.00 75.50 752 GLY A CA 1
ATOM 6075 C C . GLY A 1 752 ? -1.763 4.398 26.886 1.00 75.50 752 GLY A C 1
ATOM 6076 O O . GLY A 1 752 ? -2.974 4.399 27.073 1.00 75.50 752 GLY A O 1
ATOM 6077 N N . PHE A 1 753 ? -1.048 3.296 26.721 1.00 81.44 753 PHE A N 1
ATOM 6078 C CA . PHE A 1 753 ? -1.577 1.966 26.892 1.00 81.44 753 PHE A CA 1
ATOM 6079 C C . PHE A 1 753 ? -1.728 1.624 28.382 1.00 81.44 753 PHE A C 1
ATOM 6081 O O . PHE A 1 753 ? -0.749 1.703 29.127 1.00 81.44 753 PHE A O 1
ATOM 6088 N N . HIS A 1 754 ? -2.925 1.232 28.809 1.00 82.62 754 HIS A N 1
ATOM 6089 C CA . HIS A 1 754 ? -3.316 0.992 30.194 1.00 82.62 754 HIS A CA 1
ATOM 6090 C C . HIS A 1 754 ? -2.926 -0.403 30.687 1.00 82.62 754 HIS A C 1
ATOM 6092 O O . HIS A 1 754 ? -3.233 -1.434 30.078 1.00 82.62 754 HIS A O 1
ATOM 6098 N N . LEU A 1 755 ? -2.306 -0.444 31.863 1.00 88.38 755 LEU A N 1
ATOM 6099 C CA . LEU A 1 755 ? -1.910 -1.663 32.548 1.00 88.38 755 LEU A CA 1
ATOM 6100 C C . LEU A 1 755 ? -2.342 -1.609 34.018 1.00 88.38 755 LEU A C 1
ATOM 6102 O O . LEU A 1 755 ? -1.829 -0.813 34.801 1.00 88.38 755 LEU A O 1
ATOM 6106 N N . LYS A 1 756 ? -3.242 -2.512 34.409 1.00 88.00 756 LYS A N 1
ATOM 6107 C CA . LYS A 1 756 ? -3.789 -2.628 35.765 1.00 88.00 756 LYS A CA 1
ATOM 6108 C C . LYS A 1 756 ? -3.301 -3.908 36.455 1.00 88.00 756 LYS A C 1
ATOM 6110 O O . LYS A 1 756 ? -3.361 -5.012 35.898 1.00 88.00 756 LYS A O 1
ATOM 6115 N N . TYR A 1 757 ? -2.869 -3.782 37.707 1.00 91.88 757 TYR A N 1
ATOM 6116 C CA . TYR A 1 757 ? -2.571 -4.901 38.602 1.00 91.88 757 TYR A CA 1
ATOM 6117 C C . TYR A 1 757 ? -3.078 -4.599 40.013 1.00 91.88 757 TYR A C 1
ATOM 6119 O O . TYR A 1 757 ? -2.609 -3.672 40.671 1.00 91.88 757 TYR A O 1
ATOM 6127 N N . ARG A 1 758 ? -4.019 -5.421 40.500 1.00 88.19 758 ARG A N 1
ATOM 6128 C CA . ARG A 1 758 ? -4.751 -5.175 41.757 1.00 88.19 758 ARG A CA 1
ATOM 6129 C C . ARG A 1 758 ? -5.430 -3.797 41.704 1.00 88.19 758 ARG A C 1
ATOM 6131 O O . ARG A 1 758 ? -6.133 -3.536 40.738 1.00 88.19 758 ARG A O 1
ATOM 6138 N N . ASP A 1 759 ? -5.196 -2.943 42.696 1.00 85.00 759 ASP A N 1
ATOM 6139 C CA . ASP A 1 759 ? -5.766 -1.593 42.791 1.00 85.00 759 ASP A CA 1
ATOM 6140 C C . ASP A 1 759 ? -4.841 -0.515 42.187 1.00 85.00 759 ASP A C 1
ATOM 6142 O O . ASP A 1 759 ? -4.983 0.666 42.497 1.00 85.00 759 ASP A O 1
ATOM 6146 N N . ARG A 1 760 ? -3.842 -0.912 41.382 1.00 89.12 760 ARG A N 1
ATOM 6147 C CA . ARG A 1 760 ? -2.856 -0.007 40.775 1.00 89.12 760 ARG A CA 1
ATOM 6148 C C . ARG A 1 760 ? -2.911 -0.039 39.262 1.00 89.12 760 ARG A C 1
ATOM 6150 O O . ARG A 1 760 ? -3.151 -1.089 38.666 1.00 89.12 760 ARG A O 1
ATOM 6157 N N . GLU A 1 761 ? -2.614 1.106 38.668 1.00 87.25 761 GLU A N 1
ATOM 6158 C CA . GLU A 1 761 ? -2.648 1.329 37.231 1.00 87.25 761 GLU A CA 1
ATOM 6159 C C . GLU A 1 761 ? -1.448 2.164 36.790 1.00 87.25 761 GLU A C 1
ATOM 6161 O O . GLU A 1 761 ? -1.022 3.073 37.503 1.00 87.25 761 GLU A O 1
ATOM 6166 N N . VAL A 1 762 ? -0.909 1.829 35.621 1.00 89.69 762 VAL A N 1
ATOM 6167 C CA . VAL A 1 762 ? 0.119 2.597 34.915 1.00 89.69 762 VAL A CA 1
ATOM 6168 C C . VAL A 1 762 ? -0.236 2.689 33.435 1.00 89.69 762 VAL A C 1
ATOM 6170 O O . VAL A 1 762 ? -0.980 1.854 32.915 1.00 89.69 762 VAL A O 1
ATOM 6173 N N . THR A 1 763 ? 0.327 3.681 32.761 1.00 85.69 763 THR A N 1
ATOM 6174 C CA . THR A 1 763 ? 0.078 3.988 31.352 1.00 85.69 763 THR A CA 1
ATOM 6175 C C . THR A 1 763 ? 1.400 4.146 30.608 1.00 85.69 763 THR A C 1
ATOM 6177 O O . THR A 1 763 ? 2.325 4.770 31.116 1.00 85.69 763 THR A O 1
ATOM 6180 N N . ALA A 1 764 ? 1.497 3.585 29.401 1.00 88.25 764 ALA A N 1
ATOM 6181 C CA . ALA A 1 764 ? 2.712 3.643 28.584 1.00 88.25 764 ALA A CA 1
ATOM 6182 C C . ALA A 1 764 ? 2.404 4.182 27.179 1.00 88.25 764 ALA A C 1
ATOM 6184 O O . ALA A 1 764 ? 1.652 3.537 26.462 1.00 88.25 764 ALA A O 1
ATOM 6185 N N . PRO A 1 765 ? 2.959 5.313 26.718 1.00 85.25 765 PRO A N 1
ATOM 6186 C CA . PRO A 1 765 ? 2.645 5.866 25.392 1.00 85.25 765 PRO A CA 1
ATOM 6187 C C . PRO A 1 765 ? 3.084 5.009 24.192 1.00 85.25 765 PRO A C 1
ATOM 6189 O O . PRO A 1 765 ? 2.605 5.219 23.073 1.00 85.25 765 PRO A O 1
ATOM 6192 N N . VAL A 1 766 ? 4.022 4.075 24.388 1.00 89.19 766 VAL A N 1
ATOM 6193 C CA . VAL A 1 766 ? 4.632 3.302 23.299 1.00 89.19 766 VAL A CA 1
ATOM 6194 C C . VAL A 1 766 ? 4.686 1.812 23.633 1.00 89.19 766 VAL A C 1
ATOM 6196 O O . VAL A 1 766 ? 5.006 1.406 24.746 1.00 89.19 766 VAL A O 1
ATOM 6199 N N . ILE A 1 767 ? 4.433 0.967 22.637 1.00 92.94 767 ILE A N 1
ATOM 6200 C CA . ILE A 1 767 ? 4.725 -0.465 22.703 1.00 92.94 767 ILE A CA 1
ATOM 6201 C C . ILE A 1 767 ? 5.953 -0.763 21.846 1.00 92.94 767 ILE A C 1
ATOM 6203 O O . ILE A 1 767 ? 5.994 -0.442 20.653 1.00 92.94 767 ILE A O 1
ATOM 6207 N N . LEU A 1 768 ? 6.926 -1.446 22.447 1.00 96.69 768 LEU A N 1
ATOM 6208 C CA . LEU A 1 768 ? 8.091 -1.998 21.765 1.00 96.69 768 LEU A CA 1
ATOM 6209 C C . LEU A 1 768 ? 7.879 -3.498 21.504 1.00 96.69 768 LEU A C 1
ATOM 6211 O O . LEU A 1 768 ? 7.745 -4.301 22.424 1.00 96.69 768 LEU A O 1
ATOM 6215 N N . GLY A 1 769 ? 7.852 -3.881 20.232 1.00 96.75 769 GLY A N 1
ATOM 6216 C CA . GLY A 1 769 ? 7.716 -5.259 19.773 1.00 96.75 769 GLY A CA 1
ATOM 6217 C C . GLY A 1 769 ? 9.067 -5.900 19.494 1.00 96.75 769 GLY A C 1
ATOM 6218 O O . GLY A 1 769 ? 9.737 -5.507 18.540 1.00 96.75 769 GLY A O 1
ATOM 6219 N N . LEU A 1 770 ? 9.440 -6.915 20.275 1.00 96.75 770 LEU A N 1
ATOM 6220 C CA . LEU A 1 770 ? 10.719 -7.623 20.135 1.00 96.75 770 LEU A CA 1
ATOM 6221 C C . LEU A 1 770 ? 10.515 -9.107 19.828 1.00 96.75 770 LEU A C 1
ATOM 6223 O O . LEU A 1 770 ? 9.561 -9.738 20.288 1.00 96.75 770 LEU A O 1
ATOM 6227 N N . THR A 1 771 ? 11.421 -9.680 19.042 1.00 95.38 771 THR A N 1
ATOM 6228 C CA . THR A 1 771 ? 11.428 -11.124 18.776 1.00 95.38 771 THR A CA 1
ATOM 6229 C C . THR A 1 771 ? 12.042 -11.912 19.942 1.00 95.38 771 THR A C 1
ATOM 6231 O O . THR A 1 771 ? 12.830 -11.356 20.716 1.00 95.38 771 THR A O 1
ATOM 6234 N N . PRO A 1 772 ? 11.719 -13.213 20.088 1.00 94.50 772 PRO A N 1
ATOM 6235 C CA . PRO A 1 772 ? 12.416 -14.102 21.019 1.00 94.50 772 PRO A CA 1
ATOM 6236 C C . PRO A 1 772 ? 13.937 -14.020 20.881 1.00 94.50 772 PRO A C 1
ATOM 6238 O O . PRO A 1 772 ? 14.647 -13.915 21.878 1.00 94.50 772 PRO A O 1
ATOM 6241 N N . GLU A 1 773 ? 14.427 -13.985 19.644 1.00 92.31 773 GLU A N 1
ATOM 6242 C CA . GLU A 1 773 ? 15.846 -13.930 19.316 1.00 92.31 773 GLU A CA 1
ATOM 6243 C C . GLU A 1 773 ? 16.520 -12.635 19.779 1.00 92.31 773 GLU A C 1
ATOM 6245 O O . GLU A 1 773 ? 17.663 -12.682 20.234 1.00 92.31 773 GLU A O 1
ATOM 6250 N N . GLU A 1 774 ? 15.806 -11.509 19.706 1.00 91.69 774 GLU A N 1
ATOM 6251 C CA . GLU A 1 774 ? 16.261 -10.200 20.180 1.00 91.69 774 GLU A CA 1
ATOM 6252 C C . GLU A 1 774 ? 16.343 -10.162 21.711 1.00 91.69 774 GLU A C 1
ATOM 6254 O O . GLU A 1 774 ? 17.370 -9.811 22.288 1.00 91.69 774 GLU A O 1
ATOM 6259 N N . THR A 1 775 ? 15.283 -10.613 22.392 1.00 93.25 775 THR A N 1
ATOM 6260 C CA . THR A 1 775 ? 15.245 -10.626 23.867 1.00 93.25 775 THR A CA 1
ATOM 6261 C C . THR A 1 775 ? 16.192 -11.650 24.499 1.00 93.25 775 THR A C 1
ATOM 6263 O O . THR A 1 775 ? 16.458 -11.590 25.701 1.00 93.25 775 THR A O 1
ATOM 6266 N N . ALA A 1 776 ? 16.689 -12.606 23.712 1.00 91.94 776 ALA A N 1
ATOM 6267 C CA . ALA A 1 776 ? 17.689 -13.582 24.129 1.00 91.94 776 ALA A CA 1
ATOM 6268 C C . ALA A 1 776 ? 19.134 -13.076 23.966 1.00 91.94 776 ALA A C 1
ATOM 6270 O O . ALA A 1 776 ? 20.057 -13.741 24.441 1.00 91.94 776 ALA A O 1
ATOM 6271 N N . GLN A 1 777 ? 19.356 -11.935 23.300 1.00 91.25 777 GLN A N 1
ATOM 6272 C CA . GLN A 1 777 ? 20.705 -11.405 23.125 1.00 91.25 777 GLN A CA 1
ATOM 6273 C C . GLN A 1 777 ? 21.298 -10.918 24.453 1.00 91.25 777 GLN A C 1
ATOM 6275 O O . GLN A 1 777 ? 20.580 -10.296 25.239 1.00 91.25 777 GLN A O 1
ATOM 6280 N N . PRO A 1 778 ? 22.616 -11.099 24.688 1.00 90.38 778 PRO A N 1
ATOM 6281 C CA . PRO A 1 778 ? 23.261 -10.704 25.939 1.00 90.38 778 PRO A CA 1
ATOM 6282 C C . PRO A 1 778 ? 23.050 -9.237 26.320 1.00 90.38 778 PRO A C 1
ATOM 6284 O O . PRO A 1 778 ? 22.888 -8.938 27.499 1.00 90.38 778 PRO A O 1
ATOM 6287 N N . TYR A 1 779 ? 23.017 -8.327 25.340 1.00 90.12 779 TYR A N 1
ATOM 6288 C CA . TYR A 1 779 ? 22.819 -6.896 25.587 1.00 90.12 779 TYR A CA 1
ATOM 6289 C C . TYR A 1 779 ? 21.414 -6.540 26.080 1.00 90.12 779 TYR A C 1
ATOM 6291 O O . TYR A 1 779 ? 21.230 -5.466 26.636 1.00 90.12 779 TYR A O 1
ATOM 6299 N N . PHE A 1 780 ? 20.431 -7.419 25.886 1.00 92.94 780 PHE A N 1
ATOM 6300 C CA . PHE A 1 780 ? 19.079 -7.249 26.408 1.00 92.94 780 PHE A CA 1
ATOM 6301 C C . PHE A 1 780 ? 18.879 -8.110 27.658 1.00 92.94 780 PHE A C 1
ATOM 6303 O O . PHE A 1 780 ? 18.466 -7.620 28.708 1.00 92.94 780 PHE A O 1
ATOM 6310 N N . SER A 1 781 ? 19.242 -9.394 27.579 1.00 93.06 781 SER A N 1
ATOM 6311 C CA . SER A 1 781 ? 19.040 -10.359 28.660 1.00 93.06 781 SER A CA 1
ATOM 6312 C C . SER A 1 781 ? 19.841 -10.028 29.922 1.00 93.06 781 SER A C 1
ATOM 6314 O O . SER A 1 781 ? 19.433 -10.427 31.006 1.00 93.06 781 SER A O 1
ATOM 6316 N N . ALA A 1 782 ? 20.965 -9.306 29.813 1.00 92.38 782 ALA A N 1
ATOM 6317 C CA . ALA A 1 782 ? 21.751 -8.872 30.972 1.00 92.38 782 ALA A CA 1
ATOM 6318 C C . ALA A 1 782 ? 20.990 -7.915 31.905 1.00 92.38 782 ALA A C 1
ATOM 6320 O O . ALA A 1 782 ? 21.292 -7.869 33.096 1.00 92.38 782 ALA A O 1
ATOM 6321 N N . PHE A 1 783 ? 20.006 -7.180 31.381 1.00 93.94 783 PHE A N 1
ATOM 6322 C CA . PHE A 1 783 ? 19.178 -6.241 32.145 1.00 93.94 783 PHE A CA 1
ATOM 6323 C C . PHE A 1 783 ? 17.788 -6.807 32.461 1.00 93.94 783 PHE A C 1
ATOM 6325 O O . PHE A 1 783 ? 16.986 -6.151 33.126 1.00 93.94 783 PHE A O 1
ATOM 6332 N N . LEU A 1 784 ? 17.483 -8.013 31.971 1.00 94.56 784 LEU A N 1
ATOM 6333 C CA . LEU A 1 784 ? 16.184 -8.651 32.111 1.00 94.56 784 LEU A CA 1
ATOM 6334 C C . LEU A 1 784 ? 16.157 -9.554 33.346 1.00 94.56 784 LEU A C 1
ATOM 6336 O O . LEU A 1 784 ? 16.859 -10.560 33.423 1.00 94.56 784 LEU A O 1
ATOM 6340 N N . THR A 1 785 ? 15.264 -9.249 34.280 1.00 94.25 785 THR A N 1
ATOM 6341 C CA . THR A 1 785 ? 14.930 -10.141 35.390 1.00 94.25 785 THR A CA 1
ATOM 6342 C C . THR A 1 785 ? 13.682 -10.947 35.045 1.00 94.25 785 THR A C 1
ATOM 6344 O O . THR A 1 785 ? 12.631 -10.372 34.787 1.00 94.25 785 THR A O 1
ATOM 6347 N N . GLY A 1 786 ? 13.770 -12.280 35.049 1.00 92.19 786 GLY A N 1
ATOM 6348 C CA . GLY A 1 786 ? 12.680 -13.173 34.637 1.00 92.19 786 GLY A CA 1
ATOM 6349 C C . GLY A 1 786 ? 13.093 -14.032 33.445 1.00 92.19 786 GLY A C 1
ATOM 6350 O O . GLY A 1 786 ? 14.178 -14.613 33.461 1.00 92.19 786 GLY A O 1
ATOM 6351 N N . ARG A 1 787 ? 12.240 -14.133 32.419 1.00 93.69 787 ARG A N 1
ATOM 6352 C CA . ARG A 1 787 ? 12.553 -14.857 31.176 1.00 93.69 787 ARG A CA 1
ATOM 6353 C C . ARG A 1 787 ? 12.400 -13.981 29.934 1.00 93.69 787 ARG A C 1
ATOM 6355 O O . ARG A 1 787 ? 11.499 -13.148 29.870 1.00 93.69 787 ARG A O 1
ATOM 6362 N N . SER A 1 788 ? 13.223 -14.254 28.923 1.00 94.56 788 SER A N 1
ATOM 6363 C CA . SER A 1 788 ? 13.041 -13.763 27.551 1.00 94.56 788 SER A CA 1
ATOM 6364 C C . SER A 1 788 ? 11.769 -14.340 26.915 1.00 94.56 788 SER A C 1
ATOM 6366 O O . SER A 1 788 ? 11.175 -15.304 27.427 1.00 94.56 788 SER A O 1
ATOM 6368 N N . PHE A 1 789 ? 11.347 -13.768 25.786 1.00 96.31 789 PHE A N 1
ATOM 6369 C CA . PHE A 1 789 ? 10.236 -14.319 25.014 1.00 96.31 789 PHE A CA 1
ATOM 6370 C C . PHE A 1 789 ? 10.607 -15.666 24.389 1.00 96.31 789 PHE A C 1
ATOM 6372 O O . PHE A 1 789 ? 11.762 -15.932 24.063 1.00 96.31 789 PHE A O 1
ATOM 6379 N N . LEU A 1 790 ? 9.603 -16.523 24.224 1.00 94.56 790 LEU A N 1
ATOM 6380 C CA . LEU A 1 790 ? 9.708 -17.824 23.574 1.00 94.56 790 LEU A CA 1
ATOM 6381 C C . LEU A 1 790 ? 8.950 -17.807 22.245 1.00 94.56 790 LEU A C 1
ATOM 6383 O O . LEU A 1 790 ? 7.972 -17.080 22.071 1.00 94.56 790 LEU A O 1
ATOM 6387 N N . ALA A 1 791 ? 9.378 -18.644 21.301 1.00 89.56 791 ALA A N 1
ATOM 6388 C CA . ALA A 1 791 ? 8.652 -18.826 20.048 1.00 89.56 791 ALA A CA 1
ATOM 6389 C C . ALA A 1 791 ? 7.209 -19.295 20.321 1.00 89.56 791 ALA A C 1
ATOM 6391 O O . ALA A 1 791 ? 6.989 -20.297 21.001 1.00 89.56 791 ALA A O 1
ATOM 6392 N N . GLY A 1 792 ? 6.229 -18.564 19.782 1.00 86.06 792 GLY A N 1
ATOM 6393 C CA . GLY A 1 792 ? 4.802 -18.833 19.983 1.00 86.06 792 GLY A CA 1
ATOM 6394 C C . GLY A 1 792 ? 4.195 -18.238 21.258 1.00 86.06 792 GLY A C 1
ATOM 6395 O O . GLY A 1 792 ? 3.007 -18.455 21.498 1.00 86.06 792 GLY A O 1
ATOM 6396 N N . ASP A 1 793 ? 4.957 -17.474 22.050 1.00 89.44 793 ASP A N 1
ATOM 6397 C CA . ASP A 1 793 ? 4.396 -16.683 23.147 1.00 89.44 793 ASP A CA 1
ATOM 6398 C C . ASP A 1 793 ? 3.280 -15.747 22.630 1.00 89.44 793 ASP A C 1
ATOM 6400 O O . ASP A 1 793 ? 3.371 -15.147 21.550 1.00 89.44 793 ASP A O 1
ATOM 6404 N N . ARG A 1 794 ? 2.200 -15.653 23.411 1.00 86.12 794 ARG A N 1
ATOM 6405 C CA . ARG A 1 794 ? 1.019 -14.813 23.165 1.00 86.12 794 ARG A CA 1
ATOM 6406 C C . ARG A 1 794 ? 0.488 -14.300 24.494 1.00 86.12 794 ARG A C 1
ATOM 6408 O O . ARG A 1 794 ? 0.474 -15.063 25.462 1.00 86.12 794 ARG A O 1
ATOM 6415 N N . LYS A 1 795 ? -0.010 -13.063 24.531 1.00 88.12 795 LYS A N 1
ATOM 6416 C CA . LYS A 1 795 ? -0.542 -12.429 25.746 1.00 88.12 795 LYS A CA 1
ATOM 6417 C C . LYS A 1 795 ? 0.465 -12.433 26.897 1.00 88.12 795 LYS A C 1
ATOM 6419 O O . LYS A 1 795 ? 0.123 -12.686 28.057 1.00 88.12 795 LYS A O 1
ATOM 6424 N N . VAL A 1 796 ? 1.729 -12.197 26.561 1.00 94.75 796 VAL A N 1
ATOM 6425 C CA . VAL A 1 796 ? 2.818 -12.026 27.524 1.00 94.75 796 VAL A CA 1
ATOM 6426 C C . VAL A 1 796 ? 3.445 -10.660 27.336 1.00 94.75 796 VAL A C 1
ATOM 6428 O O . VAL A 1 796 ? 3.425 -10.128 26.230 1.00 94.75 796 VAL A O 1
ATOM 6431 N N . LEU A 1 797 ? 4.006 -10.100 28.401 1.00 95.69 797 LEU A N 1
ATOM 6432 C CA . LEU A 1 797 ? 4.671 -8.805 28.336 1.00 95.69 797 LEU A CA 1
ATOM 6433 C C . LEU A 1 797 ? 5.881 -8.738 29.272 1.00 95.69 797 LEU A C 1
ATOM 6435 O O . LEU A 1 797 ? 5.967 -9.481 30.256 1.00 95.69 797 LEU A O 1
ATOM 6439 N N . ILE A 1 798 ? 6.824 -7.861 28.941 1.00 97.19 798 ILE A N 1
ATOM 6440 C CA . ILE A 1 798 ? 7.950 -7.477 29.794 1.00 97.19 798 ILE A CA 1
ATOM 6441 C C . ILE A 1 798 ? 7.709 -6.029 30.231 1.00 97.19 798 ILE A C 1
ATOM 6443 O O . ILE A 1 798 ? 7.455 -5.159 29.396 1.00 97.19 798 ILE A O 1
ATOM 6447 N N . LEU A 1 799 ? 7.762 -5.789 31.542 1.00 96.38 799 LEU A N 1
ATOM 6448 C CA . LEU A 1 799 ? 7.588 -4.457 32.125 1.00 96.38 799 LEU A CA 1
ATOM 6449 C C . LEU A 1 799 ? 8.917 -3.740 32.257 1.00 96.38 799 LEU A C 1
ATOM 6451 O O . LEU A 1 799 ? 9.921 -4.373 32.568 1.00 96.38 799 LEU A O 1
ATOM 6455 N N . SER A 1 800 ? 8.913 -2.424 32.088 1.00 95.25 800 SER A N 1
ATOM 6456 C CA . SER A 1 800 ? 10.027 -1.611 32.559 1.00 95.25 800 SER A CA 1
ATOM 6457 C C . SER A 1 800 ? 10.050 -1.568 34.085 1.00 95.25 800 SER A C 1
ATOM 6459 O O . SER A 1 800 ? 9.020 -1.718 34.745 1.00 95.25 800 SER A O 1
ATOM 6461 N N . GLU A 1 801 ? 11.239 -1.399 34.650 1.00 95.12 801 GLU A N 1
ATOM 6462 C CA . GLU A 1 801 ? 11.447 -1.264 36.091 1.00 95.12 801 GLU A CA 1
ATOM 6463 C C . GLU A 1 801 ? 10.554 -0.176 36.725 1.00 95.12 801 GLU A C 1
ATOM 6465 O O . GLU A 1 801 ? 9.854 -0.522 37.678 1.00 95.12 801 GLU A O 1
ATOM 6470 N N . PRO A 1 802 ? 10.408 1.045 36.159 1.00 93.94 802 PRO A N 1
ATOM 6471 C CA . PRO A 1 802 ? 9.470 2.045 36.685 1.00 93.94 802 PRO A CA 1
ATOM 6472 C C . PRO A 1 802 ? 8.010 1.566 36.731 1.00 93.94 802 PRO A C 1
ATOM 6474 O O . PRO A 1 802 ? 7.315 1.766 37.728 1.00 93.94 802 PRO A O 1
ATOM 6477 N N . HIS A 1 803 ? 7.537 0.871 35.688 1.00 94.00 803 HIS A N 1
ATOM 6478 C CA . HIS A 1 803 ? 6.182 0.309 35.665 1.00 94.00 803 HIS A CA 1
ATOM 6479 C C . HIS A 1 803 ? 6.006 -0.823 36.685 1.00 94.00 803 HIS A C 1
ATOM 6481 O O . HIS A 1 803 ? 4.961 -0.929 37.330 1.00 94.00 803 HIS A O 1
ATOM 6487 N N . ALA A 1 804 ? 7.020 -1.673 36.852 1.00 94.44 804 ALA A N 1
ATOM 6488 C CA . ALA A 1 804 ? 6.998 -2.753 37.829 1.00 94.44 804 ALA A CA 1
ATOM 6489 C C . ALA A 1 804 ? 6.995 -2.218 39.272 1.00 94.44 804 ALA A C 1
ATOM 6491 O O . ALA A 1 804 ? 6.239 -2.726 40.102 1.00 94.44 804 ALA A O 1
ATOM 6492 N N . GLU A 1 805 ? 7.776 -1.171 39.560 1.00 94.31 805 GLU A N 1
ATOM 6493 C CA . GLU A 1 805 ? 7.796 -0.481 40.855 1.00 94.31 805 GLU A CA 1
ATOM 6494 C C . GLU A 1 805 ? 6.454 0.186 41.163 1.00 94.31 805 GLU A C 1
ATOM 6496 O O . GLU A 1 805 ? 5.889 -0.030 42.240 1.00 94.31 805 GLU A O 1
ATOM 6501 N N . ALA A 1 806 ? 5.892 0.927 40.203 1.00 92.44 806 ALA A N 1
ATOM 6502 C CA . ALA A 1 806 ? 4.591 1.573 40.351 1.00 92.44 806 ALA A CA 1
ATOM 6503 C C . ALA A 1 806 ? 3.471 0.555 40.639 1.00 92.44 806 ALA A C 1
ATOM 6505 O O . ALA A 1 806 ? 2.639 0.781 41.524 1.00 92.44 806 ALA A O 1
ATOM 6506 N N . LEU A 1 807 ? 3.496 -0.608 39.976 1.00 93.75 807 LEU A N 1
ATOM 6507 C CA . LEU A 1 807 ? 2.549 -1.707 40.197 1.00 93.75 807 LEU A CA 1
ATOM 6508 C C . LEU A 1 807 ? 2.890 -2.622 41.391 1.00 93.75 807 LEU A C 1
ATOM 6510 O O . LEU A 1 807 ? 2.116 -3.531 41.687 1.00 93.75 807 LEU A O 1
ATOM 6514 N N . GLU A 1 808 ? 4.014 -2.417 42.086 1.00 94.44 808 GLU A N 1
ATOM 6515 C CA . GLU A 1 808 ? 4.530 -3.318 43.137 1.00 94.44 808 GLU A CA 1
ATOM 6516 C C . GLU A 1 808 ? 4.700 -4.783 42.686 1.00 94.44 808 GLU A C 1
ATOM 6518 O O . GLU A 1 808 ? 4.499 -5.739 43.448 1.00 94.44 808 GLU A O 1
ATOM 6523 N N . ILE A 1 809 ? 5.091 -4.982 41.427 1.00 92.75 809 ILE A N 1
ATOM 6524 C CA . ILE A 1 809 ? 5.423 -6.294 40.876 1.00 92.75 809 ILE A CA 1
ATOM 6525 C C . ILE A 1 809 ? 6.921 -6.524 41.057 1.00 92.75 809 ILE A C 1
ATOM 6527 O O . ILE A 1 809 ? 7.752 -6.017 40.314 1.00 92.75 809 ILE A O 1
ATOM 6531 N N . ASN A 1 810 ? 7.269 -7.345 42.044 1.00 90.38 810 ASN A N 1
ATOM 6532 C CA . ASN A 1 810 ? 8.656 -7.732 42.285 1.00 90.38 810 ASN A CA 1
ATOM 6533 C C . ASN A 1 810 ? 9.077 -8.914 41.402 1.00 90.38 810 ASN A C 1
ATOM 6535 O O . ASN A 1 810 ? 8.260 -9.767 41.052 1.00 90.38 810 ASN A O 1
ATOM 6539 N N . ALA A 1 811 ? 10.383 -9.047 41.164 1.00 86.19 811 ALA A N 1
ATOM 6540 C CA . ALA A 1 811 ? 10.983 -10.171 40.438 1.00 86.19 811 ALA A CA 1
ATOM 6541 C C . ALA A 1 811 ? 10.552 -11.559 40.954 1.00 86.19 811 ALA A C 1
ATOM 6543 O O . ALA A 1 811 ? 10.361 -12.490 40.177 1.00 86.19 811 ALA A O 1
ATOM 6544 N N . THR A 1 812 ? 10.352 -11.700 42.267 1.00 86.94 812 THR A N 1
ATOM 6545 C CA . THR A 1 812 ? 9.903 -12.948 42.911 1.00 86.94 812 THR A CA 1
ATOM 6546 C C . THR A 1 812 ? 8.440 -13.294 42.637 1.00 86.94 812 THR A C 1
ATOM 6548 O O . THR A 1 812 ? 8.023 -14.419 42.899 1.00 86.94 812 THR A O 1
ATOM 6551 N N . SER A 1 813 ? 7.654 -12.337 42.137 1.00 87.31 813 SER A N 1
ATOM 6552 C CA . SER A 1 813 ? 6.238 -12.516 41.801 1.00 87.31 813 SER A CA 1
ATOM 6553 C C . SER A 1 813 ? 6.032 -12.986 40.359 1.00 87.31 813 SER A C 1
ATOM 6555 O O . SER A 1 813 ? 4.908 -13.305 39.985 1.00 87.31 813 SER A O 1
ATOM 6557 N N . LEU A 1 814 ? 7.092 -13.029 39.547 1.00 90.81 814 LEU A N 1
ATOM 6558 C CA . LEU A 1 814 ? 7.020 -13.448 38.151 1.00 90.81 814 LEU A CA 1
ATOM 6559 C C . LEU A 1 814 ? 6.940 -14.986 38.032 1.00 90.81 814 LEU A C 1
ATOM 6561 O O . LEU A 1 814 ? 7.679 -15.689 38.723 1.00 90.81 814 LEU A O 1
ATOM 6565 N N . PRO A 1 815 ? 6.114 -15.535 37.120 1.00 92.94 815 PRO A N 1
ATOM 6566 C CA . PRO A 1 815 ? 5.183 -14.829 36.241 1.00 92.94 815 PRO A CA 1
ATOM 6567 C C . PRO A 1 815 ? 3.886 -14.421 36.961 1.00 92.94 815 PRO A C 1
ATOM 6569 O O . PRO A 1 815 ? 3.311 -15.212 37.710 1.00 92.94 815 PRO A O 1
ATOM 6572 N N . VAL A 1 816 ? 3.376 -13.219 36.674 1.00 94.81 816 VAL A N 1
ATOM 6573 C CA . VAL A 1 816 ? 2.131 -12.695 37.270 1.00 94.81 816 VAL A CA 1
ATOM 6574 C C . VAL A 1 816 ? 1.119 -12.302 36.200 1.00 94.81 816 VAL A C 1
ATOM 6576 O O . VAL A 1 816 ? 1.495 -11.866 35.117 1.00 94.81 816 VAL A O 1
ATOM 6579 N N . LYS A 1 817 ? -0.176 -12.462 36.488 1.00 93.50 817 LYS A N 1
ATOM 6580 C CA . LYS A 1 817 ? -1.245 -12.002 35.595 1.00 93.50 817 LYS A CA 1
ATOM 6581 C C . LYS A 1 817 ? -1.585 -10.540 35.856 1.00 93.50 817 LYS A C 1
ATOM 6583 O O . LYS A 1 817 ? -1.763 -10.150 37.007 1.00 93.50 817 LYS A O 1
ATOM 6588 N N . VAL A 1 818 ? -1.725 -9.784 34.779 1.00 92.94 818 VAL A N 1
ATOM 6589 C CA . VAL A 1 818 ? -2.077 -8.362 34.761 1.00 92.94 818 VAL A CA 1
ATOM 6590 C C . VAL A 1 818 ? -3.175 -8.129 33.732 1.00 92.94 818 VAL A C 1
ATOM 6592 O O . VAL A 1 818 ? -3.336 -8.927 32.804 1.00 92.94 818 VAL A O 1
ATOM 6595 N N . SER A 1 819 ? -3.934 -7.054 33.904 1.00 86.62 819 SER A N 1
ATOM 6596 C CA . SER A 1 819 ? -4.864 -6.583 32.884 1.00 86.62 819 SER A CA 1
ATOM 6597 C C . SER A 1 819 ? -4.137 -5.549 32.033 1.00 86.62 819 SER A C 1
ATOM 6599 O O . SER A 1 819 ? -3.819 -4.475 32.530 1.00 86.62 819 SER A O 1
ATOM 6601 N N . PHE A 1 820 ? -3.807 -5.886 30.790 1.00 86.69 820 PHE A N 1
ATOM 6602 C CA . PHE A 1 820 ? -3.253 -4.947 29.817 1.00 86.69 820 PHE A CA 1
ATOM 6603 C C . PHE A 1 820 ? -4.329 -4.672 28.781 1.00 86.69 820 PHE A C 1
ATOM 6605 O O . PHE A 1 820 ? -4.811 -5.614 28.150 1.00 86.69 820 PHE A O 1
ATOM 6612 N N . GLU A 1 821 ? -4.741 -3.413 28.658 1.00 77.62 821 GLU A N 1
ATOM 6613 C CA . GLU A 1 821 ? -5.888 -3.020 27.842 1.00 77.62 821 GLU A CA 1
ATOM 6614 C C . GLU A 1 821 ? -7.105 -3.904 28.107 1.00 77.62 821 GLU A C 1
ATOM 6616 O O . GLU A 1 821 ? -7.626 -4.562 27.211 1.00 77.62 821 GLU A O 1
ATOM 6621 N N . GLY A 1 822 ? -7.514 -4.016 29.373 1.00 69.69 822 GLY A N 1
ATOM 6622 C CA . GLY A 1 822 ? -8.682 -4.811 29.771 1.00 69.69 822 GLY A CA 1
ATOM 6623 C C . GLY A 1 822 ? -8.572 -6.322 29.499 1.00 69.69 822 GLY A C 1
ATOM 6624 O O . GLY A 1 822 ? -9.491 -7.080 29.815 1.00 69.69 822 GLY A O 1
ATOM 6625 N N . MET A 1 823 ? -7.462 -6.799 28.931 1.00 75.88 823 MET A N 1
ATOM 6626 C CA . MET A 1 823 ? -7.226 -8.197 28.603 1.00 75.88 823 MET A CA 1
ATOM 6627 C C . MET A 1 823 ? -6.227 -8.831 29.570 1.00 75.88 823 MET A C 1
ATOM 6629 O O . MET A 1 823 ? -5.264 -8.220 30.019 1.00 75.88 823 MET A O 1
ATOM 6633 N N . ASN A 1 824 ? -6.408 -10.124 29.843 1.00 84.00 824 ASN A N 1
ATOM 6634 C CA . ASN A 1 824 ? -5.492 -10.872 30.701 1.00 84.00 824 ASN A CA 1
ATOM 6635 C C . ASN A 1 824 ? -4.164 -11.166 29.987 1.00 84.00 824 ASN A C 1
ATOM 6637 O O . ASN A 1 824 ? -4.122 -12.020 29.094 1.00 84.00 824 ASN A O 1
ATOM 6641 N N . TYR A 1 825 ? -3.095 -10.521 30.448 1.00 92.19 825 TYR A N 1
ATOM 6642 C CA . TYR A 1 825 ? -1.709 -10.754 30.045 1.00 92.19 825 TYR A CA 1
ATOM 6643 C C . TYR A 1 825 ? -0.910 -11.380 31.188 1.00 92.19 825 TYR A C 1
ATOM 6645 O O . TYR A 1 825 ? -1.290 -11.313 32.357 1.00 92.19 825 TYR A O 1
ATOM 6653 N N . THR A 1 826 ? 0.209 -12.018 30.851 1.00 95.69 826 THR A N 1
ATOM 6654 C CA . THR A 1 826 ? 1.166 -12.540 31.833 1.00 95.69 826 THR A CA 1
ATOM 6655 C C . THR A 1 826 ? 2.478 -11.771 31.744 1.00 95.69 826 THR A C 1
ATOM 6657 O O . THR A 1 826 ? 3.140 -11.791 30.708 1.00 95.69 826 THR A O 1
ATOM 6660 N N . VAL A 1 827 ? 2.885 -11.128 32.834 1.00 97.00 827 VAL A N 1
ATOM 6661 C CA . VAL A 1 827 ? 4.210 -10.515 32.954 1.00 97.00 827 VAL A CA 1
ATOM 6662 C C . VAL A 1 827 ? 5.237 -11.620 33.134 1.00 97.00 827 VAL A C 1
ATOM 6664 O O . VAL A 1 827 ? 5.139 -12.412 34.075 1.00 97.00 827 VAL A O 1
ATOM 6667 N N . VAL A 1 828 ? 6.212 -11.685 32.232 1.00 96.62 828 VAL A N 1
ATOM 6668 C CA . VAL A 1 828 ? 7.239 -12.743 32.212 1.00 96.62 828 VAL A CA 1
ATOM 6669 C C . VAL A 1 828 ? 8.638 -12.231 32.549 1.00 96.62 828 VAL A C 1
ATOM 6671 O O . VAL A 1 828 ? 9.516 -13.030 32.880 1.00 96.62 828 VAL A O 1
ATOM 6674 N N . GLY A 1 829 ? 8.833 -10.913 32.519 1.00 96.06 829 GLY A N 1
ATOM 6675 C CA . GLY A 1 829 ? 10.101 -10.273 32.837 1.00 96.06 829 GLY A CA 1
ATOM 6676 C C . GLY A 1 829 ? 9.944 -8.806 33.231 1.00 96.06 829 GLY A C 1
ATOM 6677 O O . GLY A 1 829 ? 8.929 -8.181 32.921 1.00 96.06 829 GLY A O 1
ATOM 6678 N N . ILE A 1 830 ? 10.964 -8.280 33.905 1.00 96.75 830 ILE A N 1
ATOM 6679 C CA . ILE A 1 830 ? 11.147 -6.862 34.227 1.00 96.75 830 ILE A CA 1
ATOM 6680 C C . ILE A 1 830 ? 12.501 -6.430 33.660 1.00 96.75 830 ILE A C 1
ATOM 6682 O O . ILE A 1 830 ? 13.513 -7.068 33.957 1.00 96.75 830 ILE A O 1
ATOM 6686 N N . ILE A 1 831 ? 12.522 -5.391 32.829 1.00 96.44 831 ILE A N 1
ATOM 6687 C CA . ILE A 1 831 ? 13.731 -4.834 32.218 1.00 96.44 831 ILE A CA 1
ATOM 6688 C C . ILE A 1 831 ? 14.213 -3.617 33.024 1.00 96.44 831 ILE A C 1
ATOM 6690 O O . ILE A 1 831 ? 13.440 -2.697 33.288 1.00 96.44 831 ILE A O 1
ATOM 6694 N N . GLY A 1 832 ? 15.480 -3.631 33.441 1.00 95.12 832 GLY A N 1
ATOM 6695 C CA . GLY A 1 832 ? 16.085 -2.550 34.227 1.00 95.12 832 GLY A CA 1
ATOM 6696 C C . GLY A 1 832 ? 16.339 -1.274 33.418 1.00 95.12 832 GLY A C 1
ATOM 6697 O O . GLY A 1 832 ? 16.613 -1.338 32.216 1.00 95.12 832 GLY A O 1
ATOM 6698 N N . SER A 1 833 ? 16.324 -0.122 34.095 1.00 93.50 833 SER A N 1
ATOM 6699 C CA . SER A 1 833 ? 16.465 1.213 33.476 1.00 93.50 833 SER A CA 1
ATOM 6700 C C . SER A 1 833 ? 17.803 1.437 32.752 1.00 93.50 833 SER A C 1
ATOM 6702 O O . SER A 1 833 ? 17.914 2.245 31.835 1.00 93.50 833 SER A O 1
ATOM 6704 N N . GLU A 1 834 ? 18.826 0.652 33.093 1.00 92.94 834 GLU A N 1
ATOM 6705 C CA . GLU A 1 834 ? 20.152 0.680 32.459 1.00 92.94 834 GLU A CA 1
ATOM 6706 C C . GLU A 1 834 ? 20.137 0.327 30.958 1.00 92.94 834 GLU A C 1
ATOM 6708 O O . GLU A 1 834 ? 21.090 0.655 30.245 1.00 92.94 834 GLU A O 1
ATOM 6713 N N . ILE A 1 835 ? 19.052 -0.275 30.451 1.00 92.62 835 ILE A N 1
ATOM 6714 C CA . ILE A 1 835 ? 18.875 -0.546 29.017 1.00 92.62 835 ILE A CA 1
ATOM 6715 C C . ILE A 1 835 ? 18.933 0.737 28.166 1.00 92.62 835 ILE A C 1
ATOM 6717 O O . ILE A 1 835 ? 19.364 0.689 27.016 1.00 92.62 835 ILE A O 1
ATOM 6721 N N . GLU A 1 836 ? 18.591 1.898 28.737 1.00 92.69 836 GLU A N 1
ATOM 6722 C CA . GLU A 1 836 ? 18.669 3.210 28.076 1.00 92.69 836 GLU A CA 1
ATOM 6723 C C . GLU A 1 836 ? 20.097 3.604 27.677 1.00 92.69 836 GLU A C 1
ATOM 6725 O O . GLU A 1 836 ? 20.293 4.467 26.820 1.00 92.69 836 GLU A O 1
ATOM 6730 N N . ARG A 1 837 ? 21.120 2.991 28.289 1.00 91.31 837 ARG A N 1
ATOM 6731 C CA . ARG A 1 837 ? 22.536 3.233 27.966 1.00 91.31 837 ARG A CA 1
ATOM 6732 C C . ARG A 1 837 ? 23.046 2.356 26.830 1.00 91.31 837 ARG A C 1
ATOM 6734 O O . ARG A 1 837 ? 24.142 2.604 26.330 1.00 91.31 837 ARG A O 1
ATOM 6741 N N . VAL A 1 838 ? 22.283 1.343 26.420 1.00 91.50 838 VAL A N 1
ATOM 6742 C CA . VAL A 1 838 ? 22.664 0.485 25.299 1.00 91.50 838 VAL A CA 1
ATOM 6743 C C . VAL A 1 838 ? 22.604 1.301 24.012 1.00 91.50 838 VAL A C 1
ATOM 6745 O O . VAL A 1 838 ? 21.666 2.069 23.785 1.00 91.50 838 VAL A O 1
ATOM 6748 N N . ARG A 1 839 ? 23.650 1.167 23.196 1.00 90.06 839 ARG A N 1
ATOM 6749 C CA . ARG A 1 839 ? 23.750 1.773 21.868 1.00 90.06 839 ARG A CA 1
ATOM 6750 C C . ARG A 1 839 ? 23.884 0.682 20.818 1.00 90.06 839 ARG A C 1
ATOM 6752 O O . ARG A 1 839 ? 24.633 -0.270 21.046 1.00 90.06 839 ARG A O 1
ATOM 6759 N N . ASP A 1 840 ? 23.145 0.802 19.720 1.00 90.69 840 ASP A N 1
ATOM 6760 C CA . ASP A 1 840 ? 23.210 -0.141 18.599 1.00 90.69 840 ASP A CA 1
ATOM 6761 C C . ASP A 1 840 ? 24.434 0.139 17.699 1.00 90.69 840 ASP A C 1
ATOM 6763 O O . ASP A 1 840 ? 25.326 0.912 18.056 1.00 90.69 840 ASP A O 1
ATOM 6767 N N . LEU A 1 841 ? 24.534 -0.533 16.547 1.00 89.81 841 LEU A N 1
ATOM 6768 C CA . LEU A 1 841 ? 25.701 -0.449 15.652 1.00 89.81 841 LEU A CA 1
ATOM 6769 C C . LEU A 1 841 ? 25.937 0.939 15.024 1.00 89.81 841 LEU A C 1
ATOM 6771 O O . LEU A 1 841 ? 27.051 1.224 14.575 1.00 89.81 841 LEU A O 1
ATOM 6775 N N . ASP A 1 842 ? 24.909 1.776 14.975 1.00 86.75 842 ASP A N 1
ATOM 6776 C CA . ASP A 1 842 ? 24.935 3.171 14.521 1.00 86.75 842 ASP A CA 1
ATOM 6777 C C . ASP A 1 842 ? 25.358 4.160 15.624 1.00 86.75 842 ASP A C 1
ATOM 6779 O O . ASP A 1 842 ? 25.754 5.284 15.321 1.00 86.75 842 ASP A O 1
ATOM 6783 N N . GLY A 1 843 ? 25.363 3.727 16.889 1.00 87.62 843 GLY A N 1
ATOM 6784 C CA . GLY A 1 843 ? 25.626 4.577 18.046 1.00 87.62 843 GLY A CA 1
ATOM 6785 C C . GLY A 1 843 ? 24.380 5.250 18.632 1.00 87.62 843 GLY A C 1
ATOM 6786 O O . GLY A 1 843 ? 24.535 6.027 19.576 1.00 87.62 843 GLY A O 1
ATOM 6787 N N . GLU A 1 844 ? 23.180 4.936 18.135 1.00 89.19 844 GLU A N 1
ATOM 6788 C CA . GLU A 1 844 ? 21.889 5.420 18.643 1.00 89.19 844 GLU A CA 1
ATOM 6789 C C . GLU A 1 844 ? 21.282 4.467 19.687 1.00 89.19 844 GLU A C 1
ATOM 6791 O O . GLU A 1 844 ? 21.798 3.377 19.951 1.00 89.19 844 GLU A O 1
ATOM 6796 N N . GLY A 1 845 ? 20.207 4.897 20.353 1.00 89.75 845 GLY A N 1
ATOM 6797 C CA . GLY A 1 845 ? 19.502 4.084 21.343 1.00 89.75 845 GLY A CA 1
ATOM 6798 C C . GLY A 1 845 ? 18.713 2.936 20.703 1.00 89.75 845 GLY A C 1
ATOM 6799 O O . GLY A 1 845 ? 18.259 3.012 19.569 1.00 89.75 845 GLY A O 1
ATOM 6800 N N . ILE A 1 846 ? 18.494 1.850 21.450 1.00 91.00 846 ILE A N 1
ATOM 6801 C CA . ILE A 1 846 ? 17.703 0.706 20.947 1.00 91.00 846 ILE A CA 1
ATOM 6802 C C . ILE A 1 846 ? 16.184 0.863 21.150 1.00 91.00 846 ILE A C 1
ATOM 6804 O O . ILE A 1 846 ? 15.405 0.027 20.685 1.00 91.00 846 ILE A O 1
ATOM 6808 N N . LEU A 1 847 ? 15.762 1.893 21.891 1.00 94.44 847 LEU A N 1
ATOM 6809 C CA . LEU A 1 847 ? 14.361 2.163 22.232 1.00 94.44 847 LEU A CA 1
ATOM 6810 C C . LEU A 1 847 ? 13.648 2.918 21.091 1.00 94.44 847 LEU A C 1
ATOM 6812 O O . LEU A 1 847 ? 14.300 3.340 20.145 1.00 94.44 847 LEU A O 1
ATOM 6816 N N . PRO A 1 848 ? 12.318 3.081 21.110 1.00 93.62 848 PRO A N 1
ATOM 6817 C CA . PRO A 1 848 ? 11.621 3.896 20.111 1.00 93.62 848 PRO A CA 1
ATOM 6818 C C . PRO A 1 848 ? 12.040 5.375 20.128 1.00 93.62 848 PRO A C 1
ATOM 6820 O O . PRO A 1 848 ? 12.390 5.899 21.184 1.00 93.62 848 PRO A O 1
ATOM 6823 N N . ILE A 1 849 ? 11.964 6.066 18.985 1.00 91.44 849 ILE A N 1
ATOM 6824 C CA . ILE A 1 849 ? 12.153 7.530 18.936 1.00 91.44 849 ILE A CA 1
ATOM 6825 C C . ILE A 1 849 ? 11.025 8.262 19.668 1.00 91.44 849 ILE A C 1
ATOM 6827 O O . ILE A 1 849 ? 9.885 7.787 19.722 1.00 91.44 849 ILE A O 1
ATOM 6831 N N . LYS A 1 850 ? 11.321 9.435 20.213 1.00 87.94 850 LYS A N 1
ATOM 6832 C CA . LYS A 1 850 ? 10.349 10.311 20.860 1.00 87.94 850 LYS A CA 1
ATOM 6833 C C . LYS A 1 850 ? 9.600 11.118 19.791 1.00 87.94 850 LYS A C 1
ATOM 6835 O O . LYS A 1 850 ? 10.214 11.749 18.934 1.00 87.94 850 LYS A O 1
ATOM 6840 N N . LEU A 1 851 ? 8.266 11.045 19.800 1.00 80.81 851 LEU A N 1
ATOM 6841 C CA . LEU A 1 851 ? 7.397 11.726 18.821 1.00 80.81 851 LEU A CA 1
ATOM 6842 C C . LEU A 1 851 ? 6.613 12.900 19.422 1.00 80.81 851 LEU A C 1
ATOM 6844 O O . LEU A 1 851 ? 5.976 13.650 18.689 1.00 80.81 851 LEU A O 1
ATOM 6848 N N . ASP A 1 852 ? 6.647 13.059 20.742 1.00 75.12 852 ASP A N 1
ATOM 6849 C CA . ASP A 1 852 ? 5.992 14.120 21.507 1.00 75.12 852 ASP A CA 1
ATOM 6850 C C . ASP A 1 852 ? 6.938 15.306 21.780 1.00 75.12 852 ASP A C 1
ATOM 6852 O O . ASP A 1 852 ? 6.938 15.886 22.862 1.00 75.12 852 ASP A O 1
ATOM 6856 N N . ILE A 1 853 ? 7.754 15.670 20.788 1.00 77.06 853 ILE A N 1
ATOM 6857 C CA . ILE A 1 853 ? 8.609 16.868 20.783 1.00 77.06 853 ILE A CA 1
ATOM 6858 C C . ILE A 1 853 ? 7.980 17.889 19.812 1.00 77.06 853 ILE A C 1
ATOM 6860 O O . ILE A 1 853 ? 7.434 17.481 18.779 1.00 77.06 853 ILE A O 1
ATOM 6864 N N . PRO A 1 854 ? 8.009 19.206 20.109 1.00 75.88 854 PRO A N 1
ATOM 6865 C CA . PRO A 1 854 ? 7.578 20.235 19.164 1.00 75.88 854 PRO A CA 1
ATOM 6866 C C . PRO A 1 854 ? 8.230 20.059 17.788 1.00 75.88 854 PRO A C 1
ATOM 6868 O O . PRO A 1 854 ? 9.420 19.775 17.682 1.00 75.88 854 PRO A O 1
ATOM 6871 N N . SER A 1 855 ? 7.460 20.232 16.710 1.00 72.12 855 SER A N 1
ATOM 6872 C CA . SER A 1 855 ? 7.935 19.943 15.346 1.00 72.12 855 SER A CA 1
ATOM 6873 C C . SER A 1 855 ? 9.152 20.768 14.915 1.00 72.12 855 SER A C 1
ATOM 6875 O O . SER A 1 855 ? 9.886 20.356 14.026 1.00 72.12 855 SER A O 1
ATOM 6877 N N . ASP A 1 856 ? 9.333 21.948 15.502 1.00 73.81 856 ASP A N 1
ATOM 6878 C CA . ASP A 1 856 ? 10.466 22.847 15.290 1.00 73.81 856 ASP A CA 1
ATOM 6879 C C . ASP A 1 856 ? 11.732 22.437 16.061 1.00 73.81 856 ASP A C 1
ATOM 6881 O O . ASP A 1 856 ? 12.822 22.886 15.709 1.00 73.81 856 ASP A O 1
ATOM 6885 N N . GLU A 1 857 ? 11.599 21.558 17.056 1.00 76.19 857 GLU A N 1
ATOM 6886 C CA . GLU A 1 857 ? 12.686 21.027 17.889 1.00 76.19 857 GLU A CA 1
ATOM 6887 C C . GLU A 1 857 ? 12.977 19.537 17.621 1.00 76.19 857 GLU A C 1
ATOM 6889 O O . GLU A 1 857 ? 13.883 18.972 18.230 1.00 76.19 857 GLU A O 1
ATOM 6894 N N . GLN A 1 858 ? 12.230 18.890 16.718 1.00 81.38 858 GLN A N 1
ATOM 6895 C CA . GLN A 1 858 ? 12.356 17.459 16.444 1.00 81.38 858 GLN A CA 1
ATOM 6896 C C . GLN A 1 858 ? 13.685 17.131 15.750 1.00 81.38 858 GLN A C 1
ATOM 6898 O O . GLN A 1 858 ? 13.912 17.515 14.602 1.00 81.38 858 GLN A O 1
ATOM 6903 N N . ASP A 1 859 ? 14.537 16.378 16.445 1.00 81.44 859 ASP A N 1
ATOM 6904 C CA . ASP A 1 859 ? 15.865 15.972 15.972 1.00 81.44 859 ASP A CA 1
ATOM 6905 C C . ASP A 1 859 ? 15.893 14.579 15.326 1.00 81.44 859 ASP A C 1
ATOM 6907 O O . ASP A 1 859 ? 16.864 14.243 14.662 1.00 81.44 859 ASP A O 1
ATOM 6911 N N . TRP A 1 860 ? 14.830 13.784 15.497 1.00 85.75 860 TRP A N 1
ATOM 6912 C CA . TRP A 1 860 ? 14.725 12.382 15.065 1.00 85.75 860 TRP A CA 1
ATOM 6913 C C . TRP A 1 860 ? 15.780 11.429 15.656 1.00 85.75 860 TRP A C 1
ATOM 6915 O O . TRP A 1 860 ? 15.758 10.251 15.322 1.00 85.75 860 TRP A O 1
ATOM 6925 N N . GLU A 1 861 ? 16.626 11.893 16.573 1.00 83.81 861 GLU A N 1
ATOM 6926 C CA . GLU A 1 861 ? 17.684 11.120 17.243 1.00 83.81 861 GLU A CA 1
ATOM 6927 C C . GLU A 1 861 ? 17.342 10.857 18.722 1.00 83.81 861 GLU A C 1
ATOM 6929 O O . GLU A 1 861 ? 17.900 9.967 19.369 1.00 83.81 861 GLU A O 1
ATOM 6934 N N . THR A 1 862 ? 16.413 11.627 19.294 1.00 88.94 862 THR A N 1
ATOM 6935 C CA . THR A 1 862 ? 15.999 11.469 20.688 1.00 88.94 862 THR A CA 1
ATOM 6936 C C . THR A 1 862 ? 15.096 10.244 20.858 1.00 88.94 862 THR A C 1
ATOM 6938 O O . THR A 1 862 ? 13.999 10.167 20.304 1.00 88.94 862 THR A O 1
ATOM 6941 N N . HIS A 1 863 ? 15.523 9.293 21.693 1.00 91.75 863 HIS A N 1
ATOM 6942 C CA . HIS A 1 863 ? 14.749 8.101 22.055 1.00 91.75 863 HIS A CA 1
ATOM 6943 C C . HIS A 1 863 ? 13.921 8.304 23.328 1.00 91.75 863 HIS A C 1
ATOM 6945 O O . HIS A 1 863 ? 14.291 9.080 24.211 1.00 91.75 863 HIS A O 1
ATOM 6951 N N . VAL A 1 864 ? 12.804 7.582 23.440 1.00 91.19 864 VAL A N 1
ATOM 6952 C CA . VAL A 1 864 ? 11.960 7.611 24.641 1.00 91.19 864 VAL A CA 1
ATOM 6953 C C . VAL A 1 864 ? 12.668 6.950 25.833 1.00 91.19 864 VAL A C 1
ATOM 6955 O O . VAL A 1 864 ? 13.347 5.935 25.644 1.00 91.19 864 VAL A O 1
ATOM 6958 N N . PRO A 1 865 ? 12.498 7.469 27.063 1.00 92.06 865 PRO A N 1
ATOM 6959 C CA . PRO A 1 865 ? 12.977 6.788 28.262 1.00 92.06 865 PRO A CA 1
ATOM 6960 C C . PRO A 1 865 ? 12.147 5.525 28.544 1.00 92.06 865 PRO A C 1
ATOM 6962 O O . PRO A 1 865 ? 11.052 5.334 28.011 1.00 92.06 865 PRO A O 1
ATOM 6965 N N . ILE A 1 866 ? 12.655 4.635 29.393 1.00 92.19 866 ILE A N 1
ATOM 6966 C CA . ILE A 1 866 ? 12.078 3.305 29.634 1.00 92.19 866 ILE A CA 1
ATOM 6967 C C . ILE A 1 866 ? 10.695 3.352 30.309 1.00 92.19 866 ILE A C 1
ATOM 6969 O O . ILE A 1 866 ? 9.913 2.406 30.224 1.00 92.19 866 ILE A O 1
ATOM 6973 N N . GLU A 1 867 ? 10.367 4.457 30.973 1.00 90.69 867 GLU A N 1
ATOM 6974 C CA . GLU A 1 867 ? 9.039 4.716 31.538 1.00 90.69 867 GLU A CA 1
ATOM 6975 C C . GLU A 1 867 ? 7.966 4.936 30.455 1.00 90.69 867 GLU A C 1
ATOM 6977 O O . GLU A 1 867 ? 6.784 4.819 30.739 1.00 90.69 867 GLU A O 1
ATOM 6982 N N . TYR A 1 868 ? 8.339 5.176 29.190 1.00 90.00 868 TYR A N 1
ATOM 6983 C CA . TYR A 1 868 ? 7.364 5.369 28.105 1.00 90.00 868 TYR A CA 1
ATOM 6984 C C . TYR A 1 868 ? 6.855 4.056 27.505 1.00 90.00 868 TYR A C 1
ATOM 6986 O O . TYR A 1 868 ? 5.947 4.083 26.669 1.00 90.00 868 TYR A O 1
ATOM 6994 N N . LEU A 1 869 ? 7.470 2.917 27.845 1.00 92.25 869 LEU A N 1
ATOM 6995 C CA . LEU A 1 869 ? 7.305 1.698 27.062 1.00 92.25 869 LEU A CA 1
ATOM 6996 C C . LEU A 1 869 ? 6.851 0.474 27.853 1.00 92.25 869 LEU A C 1
ATOM 6998 O O . LEU A 1 869 ? 7.264 0.216 28.985 1.00 92.25 869 LEU A O 1
ATOM 7002 N N . ILE A 1 870 ? 6.037 -0.332 27.175 1.00 94.12 870 ILE A N 1
ATOM 7003 C CA . ILE A 1 870 ? 5.764 -1.732 27.505 1.00 94.12 870 ILE A CA 1
ATOM 7004 C C . ILE A 1 870 ? 6.296 -2.592 26.359 1.00 94.12 870 ILE A C 1
ATOM 7006 O O . ILE A 1 870 ? 6.198 -2.224 25.186 1.00 94.12 870 ILE A O 1
ATOM 7010 N N . ILE A 1 871 ? 6.875 -3.746 26.690 1.00 97.12 871 ILE A N 1
ATOM 7011 C CA . ILE A 1 871 ? 7.486 -4.633 25.701 1.00 97.12 871 ILE A CA 1
ATOM 7012 C C . ILE A 1 871 ? 6.586 -5.849 25.475 1.00 97.12 871 ILE A C 1
ATOM 7014 O O . ILE A 1 871 ? 6.256 -6.575 26.415 1.00 97.12 871 ILE A O 1
ATOM 7018 N N . LEU A 1 872 ? 6.232 -6.101 24.215 1.00 96.06 872 LEU A N 1
ATOM 7019 C CA . LEU A 1 872 ? 5.421 -7.240 23.775 1.00 96.06 872 LEU A CA 1
ATOM 7020 C C . LEU A 1 872 ? 6.172 -8.091 22.738 1.00 96.06 872 LEU A C 1
ATOM 7022 O O . LEU A 1 872 ? 7.109 -7.608 22.093 1.00 96.06 872 LEU A O 1
ATOM 7026 N N . PRO A 1 873 ? 5.755 -9.351 22.516 1.00 96.88 873 PRO A N 1
ATOM 7027 C CA . PRO A 1 873 ? 6.231 -10.129 21.383 1.00 96.88 873 PRO A CA 1
ATOM 7028 C C . PRO A 1 873 ? 5.972 -9.397 20.061 1.00 96.88 873 PRO A C 1
ATOM 7030 O O . PRO A 1 873 ? 4.863 -8.928 19.806 1.00 96.88 873 PRO A O 1
ATOM 7033 N N . TYR A 1 874 ? 6.978 -9.354 19.189 1.00 94.75 874 TYR A N 1
ATOM 7034 C CA . TYR A 1 874 ? 6.927 -8.695 17.878 1.00 94.75 874 TYR A CA 1
ATOM 7035 C C . TYR A 1 874 ? 5.655 -9.036 17.081 1.00 94.75 874 TYR A C 1
ATOM 7037 O O . TYR A 1 874 ? 4.969 -8.148 16.577 1.00 94.75 874 TYR A O 1
ATOM 7045 N N . GLU A 1 875 ? 5.300 -10.324 17.007 1.00 90.56 875 GLU A N 1
ATOM 7046 C CA . GLU A 1 875 ? 4.118 -10.780 16.266 1.00 90.56 875 GLU A CA 1
ATOM 7047 C C . GLU A 1 875 ? 2.810 -10.237 16.849 1.00 90.56 875 GLU A C 1
ATOM 7049 O O . GLU A 1 875 ? 1.843 -10.039 16.120 1.00 90.56 875 GLU A O 1
ATOM 7054 N N . GLU A 1 876 ? 2.757 -10.007 18.158 1.00 89.06 876 GLU A N 1
ATOM 7055 C CA . GLU A 1 876 ? 1.573 -9.488 18.832 1.00 89.06 876 GLU A CA 1
ATOM 7056 C C . GLU A 1 876 ? 1.397 -7.993 18.555 1.00 89.06 876 GLU A C 1
ATOM 7058 O O . GLU A 1 876 ? 0.291 -7.557 18.230 1.00 89.06 876 GLU A O 1
ATOM 7063 N N . VAL A 1 877 ? 2.497 -7.234 18.568 1.00 90.25 877 VAL A N 1
ATOM 7064 C CA . VAL A 1 877 ? 2.506 -5.805 18.222 1.00 90.25 877 VAL A CA 1
ATOM 7065 C C . VAL A 1 877 ? 2.046 -5.577 16.785 1.00 90.25 877 VAL A C 1
ATOM 7067 O O . VAL A 1 877 ? 1.152 -4.766 16.552 1.00 90.25 877 VAL A O 1
ATOM 7070 N N . VAL A 1 878 ? 2.607 -6.316 15.826 1.00 87.81 878 VAL A N 1
ATOM 7071 C CA . VAL A 1 878 ? 2.267 -6.153 14.404 1.00 87.81 878 VAL A CA 1
ATOM 7072 C C . VAL A 1 878 ? 0.844 -6.636 14.116 1.00 87.81 878 VAL A C 1
ATOM 7074 O O . VAL A 1 878 ? 0.057 -5.902 13.525 1.00 87.81 878 VAL A O 1
ATOM 7077 N N . ASN A 1 879 ? 0.469 -7.835 14.576 1.00 81.81 879 ASN A N 1
ATOM 7078 C CA . ASN A 1 879 ? -0.800 -8.448 14.166 1.00 81.81 879 ASN A CA 1
ATOM 7079 C C . ASN A 1 879 ? -2.013 -7.987 14.992 1.00 81.81 879 ASN A C 1
ATOM 7081 O O . ASN A 1 879 ? -3.120 -7.946 14.465 1.00 81.81 879 ASN A O 1
ATOM 7085 N N . SER A 1 880 ? -1.842 -7.673 16.282 1.00 78.31 880 SER A N 1
ATOM 7086 C CA . SER A 1 880 ? -2.976 -7.344 17.173 1.00 78.31 880 SER A CA 1
ATOM 7087 C C . SER A 1 880 ? -3.133 -5.836 17.371 1.00 78.31 880 SER A C 1
ATOM 7089 O O . SER A 1 880 ? -4.248 -5.308 17.306 1.00 78.31 880 SER A O 1
ATOM 7091 N N . TYR A 1 881 ? -2.012 -5.135 17.559 1.00 78.75 881 TYR A N 1
ATOM 7092 C CA . TYR A 1 881 ? -1.985 -3.696 17.846 1.00 78.75 881 TYR A CA 1
ATOM 7093 C C . TYR A 1 881 ? -1.700 -2.823 16.612 1.00 78.75 881 TYR A C 1
ATOM 7095 O O . TYR A 1 881 ? -1.890 -1.606 16.671 1.00 78.75 881 TYR A O 1
ATOM 7103 N N . GLY A 1 882 ? -1.312 -3.425 15.482 1.00 79.19 882 GLY A N 1
ATOM 7104 C CA . GLY A 1 882 ? -1.045 -2.716 14.229 1.00 79.19 882 GLY A CA 1
ATOM 7105 C C . GLY A 1 882 ? 0.200 -1.832 14.295 1.00 79.19 882 GLY A C 1
ATOM 7106 O O . GLY A 1 882 ? 0.155 -0.691 13.839 1.00 79.19 882 GLY A O 1
ATOM 7107 N N . GLY A 1 883 ? 1.266 -2.303 14.948 1.00 86.75 883 GLY A N 1
ATOM 7108 C CA . GLY A 1 883 ? 2.581 -1.659 14.897 1.00 86.75 883 GLY A CA 1
ATOM 7109 C C . GLY A 1 883 ? 3.341 -1.979 13.610 1.00 86.75 883 GLY A C 1
ATOM 7110 O O . GLY A 1 883 ? 3.037 -2.956 12.926 1.00 86.75 883 GLY A O 1
ATOM 7111 N N . ASN A 1 884 ? 4.356 -1.172 13.308 1.00 90.50 884 ASN A N 1
ATOM 7112 C CA . ASN A 1 884 ? 5.174 -1.286 12.097 1.00 90.50 884 ASN A CA 1
ATOM 7113 C C . ASN A 1 884 ? 6.627 -1.633 12.435 1.00 90.50 884 ASN A C 1
ATOM 7115 O O . ASN A 1 884 ? 7.125 -1.259 13.499 1.00 90.50 884 ASN A O 1
ATOM 7119 N N . VAL A 1 885 ? 7.328 -2.308 11.520 1.00 94.25 885 VAL A N 1
ATOM 7120 C CA . VAL A 1 885 ? 8.766 -2.599 11.643 1.00 94.25 885 VAL A CA 1
ATOM 7121 C C . VAL A 1 885 ? 9.564 -1.305 11.537 1.00 94.25 885 VAL A C 1
ATOM 7123 O O . VAL A 1 885 ? 9.536 -0.659 10.493 1.00 94.25 885 VAL A O 1
ATOM 7126 N N . ALA A 1 886 ? 10.309 -0.953 12.581 1.00 93.81 886 ALA A N 1
ATOM 7127 C CA . ALA A 1 886 ? 11.157 0.239 12.610 1.00 93.81 886 ALA A CA 1
ATOM 7128 C C . ALA A 1 886 ? 12.604 -0.057 12.220 1.00 93.81 886 ALA A C 1
ATOM 7130 O O . ALA A 1 886 ? 13.220 0.698 11.469 1.00 93.81 886 ALA A O 1
ATOM 7131 N N . SER A 1 887 ? 13.132 -1.186 12.687 1.00 94.88 887 SER A N 1
ATOM 7132 C CA . SER A 1 887 ? 14.487 -1.621 12.371 1.00 94.88 887 SER A CA 1
ATOM 7133 C C . SER A 1 887 ? 14.593 -3.140 12.296 1.00 94.88 887 SER A C 1
ATOM 7135 O O . SER A 1 887 ? 13.729 -3.878 12.784 1.00 94.88 887 SER A O 1
ATOM 7137 N N . VAL A 1 888 ? 15.645 -3.622 11.636 1.00 95.25 888 VAL A N 1
ATOM 7138 C CA . VAL A 1 888 ? 15.969 -5.046 11.537 1.00 95.25 888 VAL A CA 1
ATOM 7139 C C . VAL A 1 888 ? 17.440 -5.261 11.866 1.00 95.25 888 VAL A C 1
ATOM 7141 O O . VAL A 1 888 ? 18.318 -4.752 11.168 1.00 95.25 888 VAL A O 1
ATOM 7144 N N . SER A 1 889 ? 17.696 -6.075 12.888 1.00 93.62 889 SER A N 1
ATOM 7145 C CA . SER A 1 889 ? 19.029 -6.560 13.238 1.00 93.62 889 SER A CA 1
ATOM 7146 C C . SER A 1 889 ? 19.265 -7.922 12.587 1.00 93.62 889 SER A C 1
ATOM 7148 O O . SER A 1 889 ? 18.493 -8.865 12.767 1.00 93.62 889 SER A O 1
ATOM 7150 N N . ILE A 1 890 ? 20.333 -8.037 11.802 1.00 93.44 890 ILE A N 1
ATOM 7151 C CA . ILE A 1 890 ? 20.809 -9.299 11.229 1.00 93.44 890 ILE A CA 1
ATOM 7152 C C . ILE A 1 890 ? 22.032 -9.722 12.025 1.00 93.44 890 ILE A C 1
ATOM 7154 O O . ILE A 1 890 ? 23.094 -9.113 11.916 1.00 93.44 890 ILE A O 1
ATOM 7158 N N . LEU A 1 891 ? 21.878 -10.769 12.824 1.00 90.38 891 LEU A N 1
ATOM 7159 C CA . LEU A 1 891 ? 22.905 -11.261 13.729 1.00 90.38 891 LEU A CA 1
ATOM 7160 C C . LEU A 1 891 ? 23.599 -12.453 13.071 1.00 90.38 891 LEU A C 1
ATOM 7162 O O . LEU A 1 891 ? 22.986 -13.511 12.871 1.00 90.38 891 LEU A O 1
ATOM 7166 N N . PHE A 1 892 ? 24.879 -12.304 12.736 1.00 86.50 892 PHE A N 1
ATOM 7167 C CA . PHE A 1 892 ? 25.664 -13.435 12.263 1.00 86.50 892 PHE A CA 1
ATOM 7168 C C . PHE A 1 892 ? 26.022 -14.307 13.459 1.00 86.50 892 PHE A C 1
ATOM 7170 O O . PHE A 1 892 ? 26.513 -13.827 14.483 1.00 86.50 892 PHE A O 1
ATOM 7177 N N . ARG A 1 893 ? 25.774 -15.615 13.347 1.00 69.75 893 ARG A N 1
ATOM 7178 C CA . ARG A 1 893 ? 26.288 -16.558 14.344 1.00 69.75 893 ARG A CA 1
ATOM 7179 C C . ARG A 1 893 ? 27.800 -16.392 14.357 1.00 69.75 893 ARG A C 1
ATOM 7181 O O . ARG A 1 893 ? 28.394 -16.414 13.285 1.00 69.75 893 ARG A O 1
ATOM 7188 N N . ASN A 1 894 ? 28.403 -16.217 15.535 1.00 50.88 894 ASN A N 1
ATOM 7189 C CA . ASN A 1 894 ? 29.857 -16.160 15.676 1.00 50.88 894 ASN A CA 1
ATOM 7190 C C . ASN A 1 894 ? 30.476 -17.408 15.024 1.00 50.88 894 ASN A C 1
ATOM 7192 O O . ASN A 1 894 ? 30.566 -18.467 15.645 1.00 50.88 894 ASN A O 1
ATOM 7196 N N . THR A 1 895 ? 30.886 -17.288 13.763 1.00 36.25 895 THR A N 1
ATOM 7197 C CA . THR A 1 895 ? 31.865 -18.169 13.147 1.00 36.25 895 THR A CA 1
ATOM 7198 C C . THR A 1 895 ? 33.173 -17.833 13.832 1.00 36.25 895 THR A C 1
ATOM 7200 O O . THR A 1 895 ? 33.742 -16.763 13.610 1.00 36.25 895 THR A O 1
ATOM 7203 N N . SER A 1 896 ? 33.545 -18.709 14.761 1.00 29.41 896 SER A N 1
ATOM 7204 C CA . SER A 1 896 ? 34.882 -18.747 15.346 1.00 29.41 896 SER A CA 1
ATOM 7205 C C . SER A 1 896 ? 35.906 -19.114 14.283 1.00 29.41 896 SER A C 1
ATOM 7207 O O . SER A 1 896 ? 35.543 -19.886 13.364 1.00 29.41 896 SER A O 1
#

Radius of gyration: 38.29 Å; Cα contacts (8 Å, |Δi|>4): 1470; chains: 1; bounding box: 101×83×109 Å

Solvent-accessible surface area (backbone atoms only — not comparable to full-atom values): 49492 Å² total; per-residue (Å²): 114,69,76,83,60,37,66,44,35,42,66,43,44,17,59,52,46,53,52,51,50,50,57,49,43,66,35,84,93,52,48,56,83,45,91,81,83,90,80,88,69,53,50,58,78,25,52,29,40,29,52,41,46,48,41,40,67,53,50,43,57,64,86,78,43,88,81,61,78,85,48,101,70,78,82,62,102,78,48,50,43,86,70,48,66,67,47,79,45,59,55,37,46,40,72,20,46,32,27,19,43,37,68,67,70,69,48,69,75,72,70,97,72,63,74,66,67,57,61,68,52,78,56,42,68,48,61,61,56,52,49,50,55,49,53,52,52,51,52,50,40,74,66,26,64,95,79,42,73,81,59,74,45,64,55,45,69,51,85,93,42,53,56,73,59,47,40,68,60,77,70,85,58,69,45,41,60,30,62,67,58,73,61,38,53,40,32,36,43,27,44,29,44,44,72,58,91,43,70,96,36,62,76,17,38,66,91,74,53,36,63,80,22,38,47,54,32,50,54,51,51,51,52,52,48,52,51,64,35,53,60,52,74,67,65,50,48,62,63,50,70,39,54,75,75,82,52,80,81,64,47,57,62,64,22,42,23,31,35,31,34,26,32,18,29,79,34,82,90,75,72,44,78,40,60,28,90,55,67,29,45,34,40,36,34,62,66,93,57,76,74,54,49,48,35,74,45,68,28,45,82,60,11,32,37,72,42,64,66,61,41,79,47,68,57,90,90,55,79,76,54,68,49,75,45,43,34,25,61,40,89,89,79,66,29,46,37,25,36,37,34,68,28,75,76,37,63,89,76,73,91,62,96,40,48,66,32,75,60,53,57,51,32,31,41,68,17,10,35,39,38,37,42,69,63,93,55,80,65,45,69,30,36,86,86,72,44,79,62,58,55,31,31,79,49,75,56,89,51,41,33,43,38,36,35,48,46,66,44,48,32,34,41,33,17,58,61,90,90,53,92,60,69,80,38,45,42,25,62,44,41,95,91,43,30,85,31,72,31,50,65,40,50,77,48,32,66,47,75,45,76,62,34,53,46,52,24,23,48,24,39,42,37,41,42,49,54,50,47,60,58,46,42,76,78,40,69,64,52,74,74,33,70,59,44,51,50,53,52,51,29,53,54,27,50,52,51,18,55,51,25,52,77,67,72,36,55,58,47,14,51,25,26,30,53,51,19,31,55,49,26,50,52,40,42,52,55,56,47,48,55,50,49,57,35,26,58,46,41,48,60,54,33,66,49,46,61,61,48,27,59,50,50,32,53,50,75,68,57,58,72,72,79,69,32,53,57,58,35,51,51,48,43,53,49,49,53,54,51,43,50,72,73,38,65,16,46,67,65,26,96,54,38,66,59,43,37,50,51,46,45,52,52,59,63,44,48,61,52,52,51,51,52,49,48,52,51,51,52,51,52,48,52,56,45,42,76,75,69,58,88,77,82,88,78,77,62,66,66,59,54,53,53,49,54,50,54,53,50,45,56,50,42,53,74,43,49,70,61,44,49,53,53,49,52,51,51,51,51,53,51,51,52,51,54,66,70,62,70,74,83,88,81,90,74,91,76,86,77,88,76,86,80,80,68,73,62,64,63,50,78,47,65,49,75,59,39,44,82,85,55,34,62,49,61,82,53,51,47,39,50,44,47,74,36,47,89,74,25,48,71,35,50,34,26,45,34,62,38,79,71,63,50,67,80,47,81,82,39,77,61,39,52,47,37,37,41,91,99,31,74,51,39,20,40,28,39,42,11,38,32,36,71,46,37,61,32,69,90,46,39,76,43,44,46,74,54,61,59,54,91,85,68,72,61,45,33,34,35,21,42,64,56,25,59,72,48,68,55,50,78,89,56,57,73,36,78,33,31,46,39,68,31,82,27,33,36,39,26,37,34,42,72,71,57,73,74,45,45,45,81,88,63,46,60,79,55,60,67,57,67,43,53,58,83,92,72,60,76,63,72,54,52,48,61,62,68,38,38,37,36,35,42,27,69,50,32,39,74,54,65,67,24,41,30,39,36,38,39,35,39,49,67,87,78,124

Secondary structure (DSSP, 8-state):
-GGGT---TTTHHHHHHHHHHHHHHTSGGG--SS-------S-TTTTSHHHHHHIIIII-GGGG-GGGSSS-----TT-GGGT--EEEEEE--SS-SPEEEE-S---TT-SS--HHHHHHHTTS-HHHHHHHHHHHHHHHHHH-GGG----EEE--SSGGGTTTT-TT-PPP-TTHHHHHTT-SEEEEEEETT---TTTT-TT--GGG--HHHHHHHHHHHHHHHHHHHH--HHHHHHHHTTS-GGGTTTSHHHHEEEEEEEEEEEETTTTEEEE-SS--EEEEEESS--SS-EEEEE--GGGEEEEEEEEE---TTS---EEEEEEEE-TTT--EEEEE--STT---------SEEEEEEEEEEE-EEEEEES-SSPPEEEETTSPPPSS-EEEEETTEEEEEE-TT-EEEEEE--TT-SS-SEEE----SS-TT---E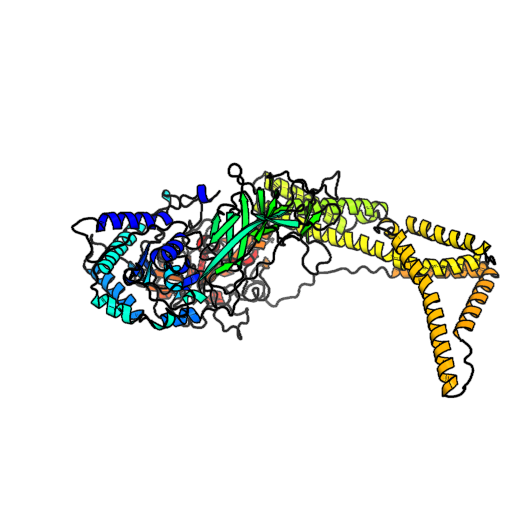E--TT-EEE-TTHHHHHHHHHHHHHHHHHHHHHTT-GGGGGSHHHHHHHHHHHHHHHHHHHHHTT-HHHHHHHHHHHHHHHHHHHHHHHHHHHHHHHHHHHHHHHHHHHHHHHHHHHT---SGGGHHHHHHHHHHHHHHHHHH-THHHHSTTHHHHHHHHHHHHHHHHHHHHHHHHHHHHHHHHHHHHH--------HHHHHHHHHHHHHHHHHHTHHHHHHHHHHHHHHHHHHHHHT-PPPPP---PPPPSS--SSSEEEE--GGGGTT----GGGHHHHHHHHTTTEEEEEEEEEE-S---TT-TTS-SSEEEEETTEEEEESEEEEE-HHHHTSHHHHTTEEE----TT--SEEEEEHHHHHHTT--GGG-SEEEEETTEEEEEEEEE-GGGGG-B-TTSSBSSPBP--S-TTT--S-PBPPGGGEEEEEHHHIIIII--EEEEEEEEE----

pLDDT: mean 80.02, std 15.93, range [29.41, 97.19]

Foldseek 3Di:
DLVVLAPCQQQVLQVVLLVVLVVQCVDPVLPFPFDDDRDDAPPLLQQSQRLQVCCCVQVNVVLVDPVPPPDPDDDDPPGCLVVAAEDEGEGEGQQFLEKEKEQDLPDLPDDPDFPPLVVQLVLAPVVVVVVVLVVLLVVCQVVCVVVDHHHYHYADPDPVRRCPQPLQDDDRDSQNVCSLLLRHRYMYIYHGLALPLCPPHSPSDNVNGDVVSSVSSSVSVSSVVSVVSHDDVVNSVVSCVSRDPVCNPPRNLQFFAKEKEFAWEQDPVVNDTFQDQDKKKKWKAWDPGPGSHIHIDIADGSRIDMGIGSGRDDDPVDDTDIDIWIFDADPPPRFTQKTFWPAQPADDQDDDSGSYHYRYYRYIDGWEKEKFFQDPAFKAKAAPVRDHARTKDWDDDPGIIMIIDHAQGFIWIFADPPPHPDTLFTAACADLVRLNHPGDHAHRRYYHYDPPRLLNRLSSLLSVLVVLCVLVCVQVVCVCVDPLVVLSVVLVVLSVVLVVCVVVVVNLLSVLSSVSSSVSSVVSSVVSVVVLVVLQVVLLVVLLVLQVVLVLVLCLPPVDDDPVSVVSSVVSSVVVLVVCVVNGCNCVSHPHSPCSSVVSVVVVVVVVVVVVVVVVVVVVVVVVCCVPPNDDDDDDPPVVVVVVVVSVVSVVCSVVVVVNVVVVVVVVVVVVVVVVVPPDDDDDDDDDDDDDDDAPAPFDKDWDVLCPLPVLFPQVCQSNCCSPCVVQWPKKFKWKRFGPDLALPCPVQPSAWWKDDDPFIAGARMEIATALVRCPRCLNVVQKQFDGDDVPDDLEWEAEPVVCVRNVPDSVNPQDWIQTSSHTHTYGIYGYQCLQVDAHRNRAHPAAARPNDPSVPDPSRHHDGRSNYMYDHNCCCCSSSNTGGNMIIIHGDPPD

Sequence (896 aa):
MVPALSPGAQEACGIAGLLEMARLFSQPENRPKNSIIFLALGGHHQSYAGMTEFVKDYLYPIFGRPESLSLGLHMRDKDLKQRVKVFVSLDFSTGTDILFIDFQYNSATSNRYETLFDNIYHSVDGGAIRSWFTDVVERINQLKPRGRTYEVEMTSVEPEDRDFGHPWKVFPSDVEISGALGTFFGIRFTTAYDPRPYFGEPFDTLEKVNFRNLQPQLELSCMIMAEIANLDLYEWSALENLRNDRWISTGIFETMSQVRGNVAIWNITRNDYTPLPYRALVNVRRIFQYGVFNRFTITKEYGYFSLFPAQHVVNPLYGVQVQITAWVVDEATGNIIYATDQGMHSLPGGARVDPVWDYGYLVVFNASTIVLFDLNEVPQIKTIEDEPLESYGVWQVANITVVAIPPNMQVYLYGKPSGARCPTEVLLNASEENPKGNGYRVGPGEQLIISYTRLQMAESFYLLNEERFKMIQRYDPMITSSDVYRMHGRVKDLIEKAREAIANYRYSLAEGYIDEALKMSREVYGQVRNYIEDASFTVPFLAIFFLPFTFLMERLIFAWRGTRRILPFLGIFVSLIVISYMIHPGFYLAANSMVNILGMSLLILSVPLLIIISRYTVDYLRELKFARLGRHEAEISRIAEVVQAFIIGVEHMRRVKLRSILTLTTIIIIVLALVNFTSIEAQIYSRPLPTYGSPLYNGVYIHKPDWGEGHFAIDSILPILKARYGEEAIVAPRAWKYILQASVQNFDLKLGFHLKYRDREVTAPVILGLTPEETAQPYFSAFLTGRSFLAGDRKVLILSEPHAEALEINATSLPVKVSFEGMNYTVVGIIGSEIERVRDLDGEGILPIKLDIPSDEQDWETHVPIEYLIILPYEEVVNSYGGNVASVSILFRNTS

Mean predicted aligned error: 14.05 Å